Protein AF-0000000085014149 (afdb_homodimer)

Secondary structure (DSSP, 8-state):
--EEEEEE--SSPP--EEEEETTEEEEEEESSHHHHHHHH-TTSEEEEEE-HHHHTSHHHHHHHHH-TTSEEEE-----SHHHHHHHHHHHHHHS-TT-EEEEE-SSS-TTHHHHHHHHHHHHHHHS--EEEEEEEE-GGG--SSTTPPEEEEE-HHHHHHHHHHHHHHHHHHH---HHHHHHH--SSS-HHHHHHHHHHHHHHHHHTT-HHHHHHHHHHHHHHHHHHHTS---GGGHHHHHHHHHHHHHHGGG---SSHHHHHHHHHHHHHHHHHTT-HHHHHHHHHHHHHHHHHHHHHSS----HHHHHHHHHHHHHHHH-GGGS-HHHHHHHHHHHHHHHHHHHHHTTT-STT----HHHHHHHHHHHHTTHHHHHGGGT--GGGSGGGS--/--EEEEEE--SSPP--EEEEETTEEEEEEESSHHHHHHHH-TTSEEEEEE-HHHHTSHHHHHHHHH-TTSEEEE-----SHHHHHHHHHHHHHHS-TT-EEEEE-SSS-TTHHHHHHHHHHHHHHHS--EEEEEEEE-GGG--SSTTPPEEEEE-HHHHHHHHHHHHHHHHHHH---HHHHHHH--SSS-HHHHHHHHHHHHHHHHHTT-HHHHHHHHHHHHHHHHHHHTS---GGGHHHHHHHHHHHHHHGGG---SSHHHHHHHHHHHHHHHHHTT-HHHHHHHHHHHHHHHHHHHHHSS----HHHHHHHHHHHHHHHH-GGGS-HHHHHHHHHHHHHHHHHHHHHTTT-STT----HHHHHHHHHHHHTTHHHHHGGGT--GGGSGGGS--

InterPro domains:
  IPR011742 CRISPR-associated protein, TM1812/MJ1674 [TIGR02221] (68-184)
  IPR013383 CRISPR-associated protein DxTHG, conserved site [TIGR02549] (101-126)
  IPR060114 CRISPR-associated protein MJ1674, second domain [PF27248] (161-242)

Nearest PDB structures (foldseek):
  8jbc-assembly1_B  TM=4.418E-01  e=2.289E-06  Thermus thermophilus HB8
  8xom-assembly1_A  TM=1.125E-01  e=1.930E+00  Homo sapiens
  8jbc-assembly1_B  TM=4.398E-01  e=1.413E-06  Thermus thermophilus HB8
  7jh6-assembly4_D  TM=2.259E-01  e=9.058E+00  synthetic construct

Structure (mmCIF, N/CA/C/O backbone):
data_AF-0000000085014149-model_v1
#
loop_
_entity.id
_entity.type
_entity.pdbx_description
1 polymer 'CRISPR-associated protein, Csx2 family'
#
loop_
_atom_site.group_PDB
_atom_site.id
_atom_site.type_symbol
_atom_site.label_atom_id
_atom_site.label_alt_id
_atom_site.label_comp_id
_atom_site.label_asym_id
_atom_site.label_entity_id
_atom_site.label_seq_id
_atom_site.pdbx_PDB_ins_code
_atom_site.Cartn_x
_atom_site.Cartn_y
_atom_site.Cartn_z
_atom_site.occupancy
_atom_site.B_iso_or_equiv
_atom_site.auth_seq_id
_atom_site.auth_comp_id
_atom_site.auth_asym_id
_atom_site.auth_atom_id
_atom_site.pdbx_PDB_model_num
ATOM 1 N N . MET A 1 1 ? 3.752 -20.047 17.844 1 66.75 1 MET A N 1
ATOM 2 C CA . MET A 1 1 ? 3.123 -19.812 16.547 1 66.75 1 MET A CA 1
ATOM 3 C C . MET A 1 1 ? 3.076 -21.078 15.727 1 66.75 1 MET A C 1
ATOM 5 O O . MET A 1 1 ? 4.02 -21.875 15.734 1 66.75 1 MET A O 1
ATOM 9 N N . ASN A 1 2 ? 1.873 -21.469 15.102 1 89.44 2 ASN A N 1
ATOM 10 C CA . ASN A 1 2 ? 1.636 -22.734 14.398 1 89.44 2 ASN A CA 1
ATOM 11 C C . ASN A 1 2 ? 2.242 -22.719 13 1 89.44 2 ASN A C 1
ATOM 13 O O . ASN A 1 2 ? 2.199 -21.703 12.312 1 89.44 2 ASN A O 1
ATOM 17 N N . THR A 1 3 ? 3.096 -23.734 12.773 1 96.56 3 THR A N 1
ATOM 18 C CA . THR A 1 3 ? 3.65 -23.906 11.438 1 96.56 3 THR A CA 1
ATOM 19 C C . THR A 1 3 ? 2.832 -24.922 10.633 1 96.56 3 THR A C 1
ATOM 21 O O . THR A 1 3 ? 2.521 -26 11.125 1 96.56 3 THR A O 1
ATOM 24 N N . VAL A 1 4 ? 2.459 -24.469 9.453 1 98.06 4 VAL A N 1
ATOM 25 C CA . VAL A 1 4 ? 1.624 -25.297 8.586 1 98.06 4 VAL A CA 1
ATOM 26 C C . VAL A 1 4 ? 2.34 -25.562 7.262 1 98.06 4 VAL A C 1
ATOM 28 O O . VAL A 1 4 ? 2.855 -24.625 6.641 1 98.06 4 VAL A O 1
ATOM 31 N N . ILE A 1 5 ? 2.43 -26.812 6.902 1 98.31 5 ILE A N 1
ATOM 32 C CA . ILE A 1 5 ? 2.809 -27.172 5.539 1 98.31 5 ILE A CA 1
ATOM 33 C C . ILE A 1 5 ? 1.558 -27.297 4.672 1 98.31 5 ILE A C 1
ATOM 35 O O . ILE A 1 5 ? 0.723 -28.172 4.906 1 98.31 5 ILE A O 1
ATOM 39 N N . LEU A 1 6 ? 1.418 -26.406 3.785 1 97.69 6 LEU A N 1
ATOM 40 C CA . LEU A 1 6 ? 0.31 -26.438 2.836 1 97.69 6 LEU A CA 1
ATOM 41 C C . LEU A 1 6 ? 0.755 -27.047 1.51 1 97.69 6 LEU A C 1
ATOM 43 O O . LEU A 1 6 ? 1.559 -26.453 0.789 1 97.69 6 LEU A O 1
ATOM 47 N N . SER A 1 7 ? 0.307 -28.188 1.214 1 97.19 7 SER A N 1
ATOM 48 C CA . SER A 1 7 ? 0.649 -28.938 0.005 1 97.19 7 SER A CA 1
ATOM 49 C C . SER A 1 7 ? -0.603 -29.406 -0.732 1 97.19 7 SER A C 1
ATOM 51 O O . SER A 1 7 ? -1.721 -29.047 -0.345 1 97.19 7 SER A O 1
ATOM 53 N N . ALA A 1 8 ? -0.356 -30.062 -1.886 1 96 8 ALA A N 1
ATOM 54 C CA . ALA A 1 8 ? -1.501 -30.516 -2.672 1 96 8 ALA A CA 1
ATOM 55 C C . ALA A 1 8 ? -1.334 -31.969 -3.098 1 96 8 ALA A C 1
ATOM 57 O O . ALA A 1 8 ? -0.214 -32.5 -3.148 1 96 8 ALA A O 1
ATOM 58 N N . LEU A 1 9 ? -2.473 -32.594 -3.256 1 95.69 9 LEU A N 1
ATOM 59 C CA . LEU A 1 9 ? -2.523 -33.938 -3.795 1 95.69 9 LEU A CA 1
ATOM 60 C C . LEU A 1 9 ? -3.119 -33.938 -5.199 1 95.69 9 LEU A C 1
ATOM 62 O O . LEU A 1 9 ? -4.125 -33.281 -5.453 1 95.69 9 LEU A O 1
ATOM 66 N N . GLY A 1 10 ? -2.457 -34.594 -6.078 1 92.19 10 GLY A N 1
ATOM 67 C CA . GLY A 1 10 ? -2.979 -34.781 -7.426 1 92.19 10 GLY A CA 1
ATOM 68 C C . GLY A 1 10 ? -3.396 -36.188 -7.727 1 92.19 10 GLY A C 1
ATOM 69 O O . GLY A 1 10 ? -3.301 -37.062 -6.863 1 92.19 10 GLY A O 1
ATOM 70 N N . THR A 1 11 ? -3.926 -36.406 -8.914 1 89.5 11 THR A N 1
ATOM 71 C CA . THR A 1 11 ? -4.406 -37.719 -9.297 1 89.5 11 THR A CA 1
ATOM 72 C C . THR A 1 11 ? -3.35 -38.469 -10.109 1 89.5 11 THR A C 1
ATOM 74 O O . THR A 1 11 ? -3.48 -39.656 -10.352 1 89.5 11 THR A O 1
ATOM 77 N N . GLY A 1 12 ? -2.311 -37.812 -10.508 1 86.19 12 GLY A N 1
ATOM 78 C CA . GLY A 1 12 ? -1.274 -38.469 -11.297 1 86.19 12 GLY A CA 1
ATOM 79 C C . GLY A 1 12 ? -0.505 -39.531 -10.523 1 86.19 12 GLY A C 1
ATOM 80 O O . GLY A 1 12 ? -0.566 -39.562 -9.297 1 86.19 12 GLY A O 1
ATOM 81 N N . ALA A 1 13 ? 0.136 -40.375 -11.234 1 88.06 13 ALA A N 1
ATOM 82 C CA . ALA A 1 13 ? 0.958 -41.375 -10.594 1 88.06 13 ALA A CA 1
ATOM 83 C C . ALA A 1 13 ? 2.25 -40.781 -10.047 1 88.06 13 ALA A C 1
ATOM 85 O O . ALA A 1 13 ? 3.035 -40.188 -10.797 1 88.06 13 ALA A O 1
ATOM 86 N N . TYR A 1 14 ? 2.396 -41 -8.75 1 91.19 14 TYR A N 1
ATOM 87 C CA . TYR A 1 14 ? 3.598 -40.469 -8.117 1 91.19 14 TYR A CA 1
ATOM 88 C C . TYR A 1 14 ? 4.754 -41.438 -8.211 1 91.19 14 TYR A C 1
ATOM 90 O O . TYR A 1 14 ? 4.551 -42.656 -8.094 1 91.19 14 TYR A O 1
ATOM 98 N N . ARG A 1 15 ? 5.844 -40.938 -8.547 1 89.25 15 ARG A N 1
ATOM 99 C CA . ARG A 1 15 ? 7.07 -41.719 -8.562 1 89.25 15 ARG A CA 1
ATOM 100 C C . ARG A 1 15 ? 8 -41.312 -7.426 1 89.25 15 ARG A C 1
ATOM 102 O O . ARG A 1 15 ? 8.094 -40.125 -7.082 1 89.25 15 ARG A O 1
ATOM 109 N N . GLU A 1 16 ? 8.648 -42.312 -6.957 1 92.38 16 GLU A N 1
ATOM 110 C CA . GLU A 1 16 ? 9.609 -42.031 -5.895 1 92.38 16 GLU A CA 1
ATOM 111 C C . GLU A 1 16 ? 10.797 -41.25 -6.434 1 92.38 16 GLU A C 1
ATOM 113 O O . GLU A 1 16 ? 11.266 -41.5 -7.543 1 92.38 16 GLU A O 1
ATOM 118 N N . ALA A 1 17 ? 11.18 -40.312 -5.668 1 93.94 17 ALA A N 1
ATOM 119 C CA . ALA A 1 17 ? 12.344 -39.5 -5.984 1 93.94 17 ALA A CA 1
ATOM 120 C C . ALA A 1 17 ? 13.164 -39.188 -4.73 1 93.94 17 ALA A C 1
ATOM 122 O O . ALA A 1 17 ? 12.656 -39.312 -3.609 1 93.94 17 ALA A O 1
ATOM 123 N N . ARG A 1 18 ? 14.477 -38.938 -4.922 1 95.38 18 ARG A N 1
ATOM 124 C CA . ARG A 1 18 ? 15.383 -38.594 -3.838 1 95.38 18 ARG A CA 1
ATOM 125 C C . ARG A 1 18 ? 15.578 -37.062 -3.768 1 95.38 18 ARG A C 1
ATOM 127 O O . ARG A 1 18 ? 16.297 -36.5 -4.594 1 95.38 18 ARG A O 1
ATOM 134 N N . TYR A 1 19 ? 14.945 -36.531 -2.725 1 94.19 19 TYR A N 1
ATOM 135 C CA . TYR A 1 19 ? 14.945 -35.094 -2.623 1 94.19 19 TYR A CA 1
ATOM 136 C C . TYR A 1 19 ? 16.062 -34.594 -1.706 1 94.19 19 TYR A C 1
ATOM 138 O O . TYR A 1 19 ? 16.281 -35.188 -0.641 1 94.19 19 TYR A O 1
ATOM 146 N N . GLN A 1 20 ? 16.719 -33.594 -2.148 1 88.44 20 GLN A N 1
ATOM 147 C CA . GLN A 1 20 ? 17.688 -32.875 -1.325 1 88.44 20 GLN A CA 1
ATOM 148 C C . GLN A 1 20 ? 17.531 -31.375 -1.443 1 88.44 20 GLN A C 1
ATOM 150 O O . GLN A 1 20 ? 17.297 -30.859 -2.535 1 88.44 20 GLN A O 1
ATOM 155 N N . SER A 1 21 ? 17.453 -30.75 -0.356 1 84.5 21 SER A N 1
ATOM 156 C CA . SER A 1 21 ? 17.344 -29.297 -0.332 1 84.5 21 SER A CA 1
ATOM 157 C C . SER A 1 21 ? 18.656 -28.656 0.113 1 84.5 21 SER A C 1
ATOM 159 O O . SER A 1 21 ? 19.453 -29.281 0.806 1 84.5 21 SER A O 1
ATOM 161 N N . GLU A 1 22 ? 18.875 -27.422 -0.355 1 80.44 22 GLU A N 1
ATOM 162 C CA . GLU A 1 22 ? 20.062 -26.672 0.046 1 80.44 22 GLU A CA 1
ATOM 163 C C . GLU A 1 22 ? 20.062 -26.422 1.55 1 80.44 22 GLU A C 1
ATOM 165 O O . GLU A 1 22 ? 21.125 -26.266 2.154 1 80.44 22 GLU A O 1
ATOM 170 N N . HIS A 1 23 ? 18.891 -26.469 2.15 1 82.44 23 HIS A N 1
ATOM 171 C CA . HIS A 1 23 ? 18.781 -26.094 3.555 1 82.44 23 HIS A CA 1
ATOM 172 C C . HIS A 1 23 ? 18.766 -27.312 4.457 1 82.44 23 HIS A C 1
ATOM 174 O O . HIS A 1 23 ? 18.859 -27.188 5.68 1 82.44 23 HIS A O 1
ATOM 180 N N . HIS A 1 24 ? 18.609 -28.422 3.762 1 84.75 24 HIS A N 1
ATOM 181 C CA . HIS A 1 24 ? 18.516 -29.656 4.539 1 84.75 24 HIS A CA 1
ATOM 182 C C . HIS A 1 24 ? 19.438 -30.734 3.982 1 84.75 24 HIS A C 1
ATOM 184 O O . HIS A 1 24 ? 19.312 -31.125 2.826 1 84.75 24 HIS A O 1
ATOM 190 N N . SER A 1 25 ? 20.312 -31.25 4.781 1 84 25 SER A N 1
ATOM 191 C CA . SER A 1 25 ? 21.344 -32.188 4.355 1 84 25 SER A CA 1
ATOM 192 C C . SER A 1 25 ? 20.766 -33.594 4.195 1 84 25 SER A C 1
ATOM 194 O O . SER A 1 25 ? 21.281 -34.406 3.432 1 84 25 SER A O 1
ATOM 196 N N . ASP A 1 26 ? 19.734 -33.875 4.836 1 90.38 26 ASP A N 1
ATOM 197 C CA . ASP A 1 26 ? 19.156 -35.219 4.793 1 90.38 26 ASP A CA 1
ATOM 198 C C . ASP A 1 26 ? 18.453 -35.469 3.457 1 90.38 26 ASP A C 1
ATOM 200 O O . ASP A 1 26 ? 17.578 -34.688 3.055 1 90.38 26 ASP A O 1
ATOM 204 N N . ILE A 1 27 ? 18.859 -36.5 2.85 1 94.12 27 ILE A N 1
ATOM 205 C CA . ILE A 1 27 ? 18.203 -36.906 1.615 1 94.12 27 ILE A CA 1
ATOM 206 C C . ILE A 1 27 ? 16.984 -37.781 1.944 1 94.12 27 ILE A C 1
ATOM 208 O O . ILE A 1 27 ? 17.078 -38.719 2.713 1 94.12 27 ILE A O 1
ATOM 212 N N . ILE A 1 28 ? 15.859 -37.438 1.416 1 95.19 28 ILE A N 1
ATOM 213 C CA . ILE A 1 28 ? 14.625 -38.156 1.697 1 95.19 28 ILE A CA 1
ATOM 214 C C . ILE A 1 28 ? 14.078 -38.75 0.408 1 95.19 28 ILE A C 1
ATOM 216 O O . ILE A 1 28 ? 13.977 -38.094 -0.613 1 95.19 28 ILE A O 1
ATOM 220 N N . THR A 1 29 ? 13.805 -40.031 0.442 1 95.62 29 THR A N 1
ATOM 221 C CA . THR A 1 29 ? 13.211 -40.719 -0.688 1 95.62 29 THR A CA 1
ATOM 222 C C . THR A 1 29 ? 11.703 -40.906 -0.485 1 95.62 29 THR A C 1
ATOM 224 O O . THR A 1 29 ? 11.273 -41.5 0.497 1 95.62 29 THR A O 1
ATOM 227 N N . THR A 1 30 ? 10.93 -40.344 -1.369 1 95.62 30 THR A N 1
ATOM 228 C CA . THR A 1 30 ? 9.484 -40.406 -1.25 1 95.62 30 THR A CA 1
ATOM 229 C C . THR A 1 30 ? 8.812 -40.062 -2.572 1 95.62 30 THR A C 1
ATOM 231 O O . THR A 1 30 ? 9.43 -39.469 -3.447 1 95.62 30 THR A O 1
ATOM 234 N N . GLY A 1 31 ? 7.578 -40.5 -2.746 1 94.56 31 GLY A N 1
ATOM 235 C CA . GLY A 1 31 ? 6.777 -40.094 -3.898 1 94.56 31 GLY A CA 1
ATOM 236 C C . GLY A 1 31 ? 5.902 -38.906 -3.639 1 94.56 31 GLY A C 1
ATOM 237 O O . GLY A 1 31 ? 5.344 -38.312 -4.57 1 94.56 31 GLY A O 1
ATOM 238 N N . LEU A 1 32 ? 5.781 -38.562 -2.443 1 96.19 32 LEU A N 1
ATOM 239 C CA . LEU A 1 32 ? 4.988 -37.406 -2.021 1 96.19 32 LEU A CA 1
ATOM 240 C C . LEU A 1 32 ? 5.863 -36.375 -1.314 1 96.19 32 LEU A C 1
ATOM 242 O O . LEU A 1 32 ? 6.227 -36.562 -0.151 1 96.19 32 LEU A O 1
ATOM 246 N N . PHE A 1 33 ? 6.113 -35.281 -1.936 1 96.62 33 PHE A N 1
ATOM 247 C CA . PHE A 1 33 ? 7.102 -34.312 -1.471 1 96.62 33 PHE A CA 1
ATOM 248 C C . PHE A 1 33 ? 6.727 -33.781 -0.094 1 96.62 33 PHE A C 1
ATOM 250 O O . PHE A 1 33 ? 7.605 -33.438 0.705 1 96.62 33 PHE A O 1
ATOM 257 N N . ALA A 1 34 ? 5.434 -33.75 0.263 1 97.38 34 ALA A N 1
ATOM 258 C CA . ALA A 1 34 ? 4.984 -33.281 1.578 1 97.38 34 ALA A CA 1
ATOM 259 C C . ALA A 1 34 ? 5.621 -34.125 2.688 1 97.38 34 ALA A C 1
ATOM 261 O O . ALA A 1 34 ? 5.859 -33.625 3.789 1 97.38 34 ALA A O 1
ATOM 262 N N . VAL A 1 35 ? 5.898 -35.344 2.375 1 97.25 35 VAL A N 1
ATOM 263 C CA . VAL A 1 35 ? 6.535 -36.25 3.346 1 97.25 35 VAL A CA 1
ATOM 264 C C . VAL A 1 35 ? 7.961 -35.781 3.623 1 97.25 35 VAL A C 1
ATOM 266 O O . VAL A 1 35 ? 8.391 -35.719 4.777 1 97.25 35 VAL A O 1
ATOM 269 N N . ALA A 1 36 ? 8.688 -35.438 2.553 1 96.75 36 ALA A N 1
ATOM 270 C CA . ALA A 1 36 ? 10.047 -34.938 2.717 1 96.75 36 ALA A CA 1
ATOM 271 C C . ALA A 1 36 ? 10.039 -33.656 3.559 1 96.75 36 ALA A C 1
ATOM 273 O O . ALA A 1 36 ? 10.852 -33.5 4.477 1 96.75 36 ALA A O 1
ATOM 274 N N . LEU A 1 37 ? 9.094 -32.781 3.293 1 97.25 37 LEU A N 1
ATOM 275 C CA . LEU A 1 37 ? 9 -31.516 4.027 1 97.25 37 LEU A CA 1
ATOM 276 C C . LEU A 1 37 ? 8.703 -31.766 5.504 1 97.25 37 LEU A C 1
ATOM 278 O O . LEU A 1 37 ? 9.297 -31.141 6.379 1 97.25 37 LEU A O 1
ATOM 282 N N . HIS A 1 38 ? 7.785 -32.656 5.727 1 97.19 38 HIS A N 1
ATOM 283 C CA . HIS A 1 38 ? 7.418 -32.969 7.105 1 97.19 38 HIS A CA 1
ATOM 284 C C . HIS A 1 38 ? 8.602 -33.562 7.875 1 97.19 38 HIS A C 1
ATOM 286 O O . HIS A 1 38 ? 8.727 -33.344 9.086 1 97.19 38 HIS A O 1
ATOM 292 N N . ARG A 1 39 ? 9.461 -34.281 7.223 1 95.81 39 ARG A N 1
ATOM 293 C CA . ARG A 1 39 ? 10.664 -34.781 7.855 1 95.81 39 ARG A CA 1
ATOM 294 C C . ARG A 1 39 ? 11.641 -33.656 8.172 1 95.81 39 ARG A C 1
ATOM 296 O O . ARG A 1 39 ? 12.305 -33.688 9.211 1 95.81 39 ARG A O 1
ATOM 303 N N . TRP A 1 40 ? 11.742 -32.75 7.281 1 95.5 40 TRP A N 1
ATOM 304 C CA . TRP A 1 40 ? 12.625 -31.594 7.48 1 95.5 40 TRP A CA 1
ATOM 305 C C . TRP A 1 40 ? 12.047 -30.641 8.508 1 95.5 40 TRP A C 1
ATOM 307 O O . TRP A 1 40 ? 12.797 -29.938 9.195 1 95.5 40 TRP A O 1
ATOM 317 N N . TYR A 1 41 ? 10.695 -30.547 8.609 1 95.62 41 TYR A N 1
ATOM 318 C CA . TYR A 1 41 ? 9.977 -29.703 9.562 1 95.62 41 TYR A CA 1
ATOM 319 C C . TYR A 1 41 ? 8.984 -30.531 10.375 1 95.62 41 TYR A C 1
ATOM 321 O O . TYR A 1 41 ? 7.773 -30.359 10.242 1 95.62 41 TYR A O 1
ATOM 329 N N . PRO A 1 42 ? 9.461 -31.25 11.32 1 94.69 42 PRO A N 1
ATOM 330 C CA . PRO A 1 42 ? 8.625 -32.219 12.031 1 94.69 42 PRO A CA 1
ATOM 331 C C . PRO A 1 42 ? 7.57 -31.547 12.906 1 94.69 42 PRO A C 1
ATOM 333 O O . PRO A 1 42 ? 6.551 -32.156 13.227 1 94.69 42 PRO A O 1
ATOM 336 N N . GLN A 1 43 ? 7.75 -30.328 13.305 1 95 43 GLN A N 1
ATOM 337 C CA . GLN A 1 43 ? 6.816 -29.641 14.18 1 95 43 GLN A CA 1
ATOM 338 C C . GLN A 1 43 ? 5.633 -29.078 13.398 1 95 43 GLN A C 1
ATOM 340 O O . GLN A 1 43 ? 4.629 -28.672 13.984 1 95 43 GLN A O 1
ATOM 345 N N . ALA A 1 44 ? 5.73 -29.094 12.094 1 96.94 44 ALA A N 1
ATOM 346 C CA . ALA A 1 44 ? 4.707 -28.469 11.266 1 96.94 44 ALA A CA 1
ATOM 347 C C . ALA A 1 44 ? 3.514 -29.391 11.062 1 96.94 44 ALA A C 1
ATOM 349 O O . ALA A 1 44 ? 3.682 -30.609 10.906 1 96.94 44 ALA A O 1
ATOM 350 N N . GLU A 1 45 ? 2.338 -28.828 11.094 1 97.62 45 GLU A N 1
ATOM 351 C CA . GLU A 1 45 ? 1.135 -29.547 10.68 1 97.62 45 GLU A CA 1
ATOM 352 C C . GLU A 1 45 ? 1.016 -29.594 9.156 1 97.62 45 GLU A C 1
ATOM 354 O O . GLU A 1 45 ? 1.248 -28.578 8.477 1 97.62 45 GLU A O 1
ATOM 359 N N . VAL A 1 46 ? 0.659 -30.781 8.641 1 98.19 46 VAL A N 1
ATOM 360 C CA . VAL A 1 46 ? 0.563 -30.922 7.195 1 98.19 46 VAL A CA 1
ATOM 361 C C . VAL A 1 46 ? -0.902 -30.891 6.766 1 98.19 46 VAL A C 1
ATOM 363 O O . VAL A 1 46 ? -1.723 -31.656 7.273 1 98.19 46 VAL A O 1
ATOM 366 N N . LYS A 1 47 ? -1.199 -29.984 5.898 1 98.19 47 LYS A N 1
ATOM 367 C CA . LYS A 1 47 ? -2.518 -29.875 5.281 1 98.19 47 LYS A CA 1
ATOM 368 C C . LYS A 1 47 ? -2.436 -30.094 3.773 1 98.19 47 LYS A C 1
ATOM 370 O O . LYS A 1 47 ? -1.716 -29.375 3.074 1 98.19 47 LYS A O 1
ATOM 375 N N . LEU A 1 48 ? -3.188 -31.047 3.273 1 98 48 LEU A N 1
ATOM 376 C CA . LEU A 1 48 ? -3.145 -31.438 1.864 1 98 48 LEU A CA 1
ATOM 377 C C . LEU A 1 48 ? -4.398 -30.969 1.137 1 98 48 LEU A C 1
ATOM 379 O O . LEU A 1 48 ? -5.5 -31.453 1.406 1 98 48 LEU A O 1
ATOM 383 N N . LEU A 1 49 ? -4.242 -30.016 0.271 1 97.12 49 LEU A N 1
ATOM 384 C CA . LEU A 1 49 ? -5.332 -29.641 -0.623 1 97.12 49 LEU A CA 1
ATOM 385 C C . LEU A 1 49 ? -5.633 -30.75 -1.611 1 97.12 49 LEU A C 1
ATOM 387 O O . LEU A 1 49 ? -4.785 -31.109 -2.436 1 97.12 49 LEU A O 1
ATOM 391 N N . ALA A 1 50 ? -6.824 -31.266 -1.528 1 96.88 50 ALA A N 1
ATOM 392 C CA . ALA A 1 50 ? -7.129 -32.406 -2.365 1 96.88 50 ALA A CA 1
ATOM 393 C C . ALA A 1 50 ? -8.586 -32.406 -2.814 1 96.88 50 ALA A C 1
ATOM 395 O O . ALA A 1 50 ? -9.492 -32.125 -2.012 1 96.88 50 ALA A O 1
ATOM 396 N N . THR A 1 51 ? -8.742 -32.562 -4.121 1 94.56 51 THR A N 1
ATOM 397 C CA . THR A 1 51 ? -10.086 -32.781 -4.617 1 94.56 51 THR A CA 1
ATOM 398 C C . THR A 1 51 ? -10.594 -34.156 -4.184 1 94.56 51 THR A C 1
ATOM 400 O O . THR A 1 51 ? -9.82 -34.969 -3.664 1 94.56 51 THR A O 1
ATOM 403 N N . ASP A 1 52 ? -11.891 -34.406 -4.449 1 95.25 52 ASP A N 1
ATOM 404 C CA . ASP A 1 52 ? -12.43 -35.719 -4.148 1 95.25 52 ASP A CA 1
ATOM 405 C C . ASP A 1 52 ? -11.75 -36.812 -4.984 1 95.25 52 ASP A C 1
ATOM 407 O O . ASP A 1 52 ? -11.391 -37.875 -4.465 1 95.25 52 ASP A O 1
ATOM 411 N N . ALA A 1 53 ? -11.5 -36.5 -6.184 1 92.25 53 ALA A N 1
ATOM 412 C CA . ALA A 1 53 ? -10.859 -37.438 -7.086 1 92.25 53 ALA A CA 1
ATOM 413 C C . ALA A 1 53 ? -9.445 -37.781 -6.609 1 92.25 53 ALA A C 1
ATOM 415 O O . ALA A 1 53 ? -9.047 -38.938 -6.609 1 92.25 53 ALA A O 1
ATOM 416 N N . ALA A 1 54 ? -8.711 -36.844 -6.199 1 94.44 54 ALA A N 1
ATOM 417 C CA . ALA A 1 54 ? -7.344 -37.031 -5.719 1 94.44 54 ALA A CA 1
ATOM 418 C C . ALA A 1 54 ? -7.34 -37.812 -4.41 1 94.44 54 ALA A C 1
ATOM 420 O O . ALA A 1 54 ? -6.523 -38.719 -4.223 1 94.44 54 ALA A O 1
ATOM 421 N N . TRP A 1 55 ? -8.242 -37.5 -3.549 1 96.38 55 TRP A N 1
ATOM 422 C CA . TRP A 1 55 ? -8.297 -38.125 -2.234 1 96.38 55 TRP A CA 1
ATOM 423 C C . TRP A 1 55 ? -8.727 -39.594 -2.352 1 96.38 55 TRP A C 1
ATOM 425 O O . TRP A 1 55 ? -8.312 -40.438 -1.553 1 96.38 55 TRP A O 1
ATOM 435 N N . ASP A 1 56 ? -9.492 -39.875 -3.355 1 96.06 56 ASP A N 1
ATOM 436 C CA . ASP A 1 56 ? -9.992 -41.25 -3.549 1 96.06 56 ASP A CA 1
ATOM 437 C C . ASP A 1 56 ? -9.07 -42.031 -4.469 1 96.06 56 ASP A C 1
ATOM 439 O O . ASP A 1 56 ? -9.344 -43.219 -4.773 1 96.06 56 ASP A O 1
ATOM 443 N N . SER A 1 57 ? -8.031 -41.469 -4.867 1 95.12 57 SER A N 1
ATOM 444 C CA . SER A 1 57 ? -7.07 -42.125 -5.75 1 95.12 57 SER A CA 1
ATOM 445 C C . SER A 1 57 ? -6.047 -42.938 -4.953 1 95.12 57 SER A C 1
ATOM 447 O O . SER A 1 57 ? -6.137 -43.031 -3.729 1 95.12 57 SER A O 1
ATOM 449 N N . ALA A 1 58 ? -5.059 -43.531 -5.695 1 95.5 58 ALA A N 1
ATOM 450 C CA . ALA A 1 58 ? -3.971 -44.281 -5.074 1 95.5 58 ALA A CA 1
ATOM 451 C C . ALA A 1 58 ? -3.137 -43.406 -4.16 1 95.5 58 ALA A C 1
ATOM 453 O O . ALA A 1 58 ? -2.656 -43.844 -3.115 1 95.5 58 ALA A O 1
ATOM 454 N N . ASN A 1 59 ? -3.02 -42.188 -4.543 1 95.94 59 ASN A N 1
ATOM 455 C CA . ASN A 1 59 ? -2.262 -41.219 -3.727 1 95.94 59 ASN A CA 1
ATOM 456 C C . ASN A 1 59 ? -2.943 -40.969 -2.387 1 95.94 59 ASN A C 1
ATOM 458 O O . ASN A 1 59 ? -2.281 -40.938 -1.348 1 95.94 59 ASN A O 1
ATOM 462 N N . GLY A 1 60 ? -4.262 -40.781 -2.443 1 96.38 60 GLY A N 1
ATOM 463 C CA . GLY A 1 60 ? -5.016 -40.625 -1.209 1 96.38 60 GLY A CA 1
ATOM 464 C C . GLY A 1 60 ? -4.938 -41.812 -0.295 1 96.38 60 GLY A C 1
ATOM 465 O O . GLY A 1 60 ? -4.785 -41.688 0.92 1 96.38 60 GLY A O 1
ATOM 466 N N . ASP A 1 61 ? -4.98 -42.969 -0.879 1 97 61 ASP A N 1
ATOM 467 C CA . ASP A 1 61 ? -4.875 -44.188 -0.11 1 97 61 ASP A CA 1
ATOM 468 C C . ASP A 1 61 ? -3.52 -44.281 0.588 1 97 61 ASP A C 1
ATOM 470 O O . ASP A 1 61 ? -3.439 -44.719 1.746 1 97 61 ASP A O 1
ATOM 474 N N . TYR A 1 62 ? -2.586 -43.969 -0.188 1 96.56 62 TYR A N 1
ATOM 475 C CA . TYR A 1 62 ? -1.243 -43.969 0.385 1 96.56 62 TYR A CA 1
ATOM 476 C C . TYR A 1 62 ? -1.174 -43.062 1.612 1 96.56 62 TYR A C 1
ATOM 478 O O . TYR A 1 62 ? -0.625 -43.469 2.646 1 96.56 62 TYR A O 1
ATOM 486 N N . VAL A 1 63 ? -1.71 -41.906 1.558 1 97.5 63 VAL A N 1
ATOM 487 C CA . VAL A 1 63 ? -1.672 -40.938 2.654 1 97.5 63 VAL A CA 1
ATOM 488 C C . VAL A 1 63 ? -2.434 -41.5 3.855 1 97.5 63 VAL A C 1
ATOM 490 O O . VAL A 1 63 ? -1.929 -41.469 4.98 1 97.5 63 VAL A O 1
ATOM 493 N N . LYS A 1 64 ? -3.625 -41.969 3.602 1 97.31 64 LYS A N 1
ATOM 494 C CA . LYS A 1 64 ? -4.461 -42.5 4.672 1 97.31 64 LYS A CA 1
ATOM 495 C C . LYS A 1 64 ? -3.744 -43.625 5.418 1 97.31 64 LYS A C 1
ATOM 497 O O . LYS A 1 64 ? -3.85 -43.719 6.645 1 97.31 64 LYS A O 1
ATOM 502 N N . LYS A 1 65 ? -3.014 -44.344 4.734 1 97.31 65 LYS A N 1
ATOM 503 C CA . LYS A 1 65 ? -2.371 -45.531 5.301 1 97.31 65 LYS A CA 1
ATOM 504 C C . LYS A 1 65 ? -1.071 -45.188 6.008 1 97.31 65 LYS A C 1
ATOM 506 O O . LYS A 1 65 ? -0.783 -45.688 7.09 1 97.31 65 LYS A O 1
ATOM 511 N N . HIS A 1 66 ? -0.294 -44.344 5.469 1 96.5 66 HIS A N 1
ATOM 512 C CA . HIS A 1 66 ? 1.077 -44.156 5.934 1 96.5 66 HIS A CA 1
ATOM 513 C C . HIS A 1 66 ? 1.237 -42.844 6.691 1 96.5 66 HIS A C 1
ATOM 515 O O . HIS A 1 66 ? 2.191 -42.688 7.457 1 96.5 66 HIS A O 1
ATOM 521 N N . HIS A 1 67 ? 0.336 -41.875 6.438 1 97.12 67 HIS A N 1
ATOM 522 C CA . HIS A 1 67 ? 0.42 -40.562 7.074 1 97.12 67 HIS A CA 1
ATOM 523 C C . HIS A 1 67 ? -0.954 -40.094 7.531 1 97.12 67 HIS A C 1
ATOM 525 O O . HIS A 1 67 ? -1.403 -39.031 7.129 1 97.12 67 HIS A O 1
ATOM 531 N N . PRO A 1 68 ? -1.541 -40.812 8.438 1 95.69 68 PRO A N 1
ATOM 532 C CA . PRO A 1 68 ? -2.889 -40.469 8.898 1 95.69 68 PRO A CA 1
ATOM 533 C C . PRO A 1 68 ? -2.936 -39.125 9.625 1 95.69 68 PRO A C 1
ATOM 535 O O . PRO A 1 68 ? -4.016 -38.562 9.82 1 95.69 68 PRO A O 1
ATOM 538 N N . ASP A 1 69 ? -1.8 -38.594 10.008 1 96.12 69 ASP A N 1
ATOM 539 C CA . ASP A 1 69 ? -1.729 -37.344 10.719 1 96.12 69 ASP A CA 1
ATOM 540 C C . ASP A 1 69 ? -1.848 -36.156 9.75 1 96.12 69 ASP A C 1
ATOM 542 O O . ASP A 1 69 ? -2.062 -35.031 10.172 1 96.12 69 ASP A O 1
ATOM 546 N N . PHE A 1 70 ? -1.722 -36.438 8.422 1 97.62 70 PHE A N 1
ATOM 547 C CA . PHE A 1 70 ? -1.905 -35.375 7.445 1 97.62 70 PHE A CA 1
ATOM 548 C C . PHE A 1 70 ? -3.383 -35.031 7.281 1 97.62 70 PHE A C 1
ATOM 550 O O . PHE A 1 70 ? -4.219 -35.938 7.152 1 97.62 70 PHE A O 1
ATOM 557 N N . GLU A 1 71 ? -3.689 -33.781 7.316 1 97.56 71 GLU A N 1
ATOM 558 C CA . GLU A 1 71 ? -5.082 -33.344 7.246 1 97.56 71 GLU A CA 1
ATOM 559 C C . GLU A 1 71 ? -5.492 -33.031 5.809 1 97.56 71 GLU A C 1
ATOM 561 O O . GLU A 1 71 ? -4.777 -32.344 5.086 1 97.56 71 GLU A O 1
ATOM 566 N N . ARG A 1 72 ? -6.586 -33.562 5.414 1 97.88 72 ARG A N 1
ATOM 567 C CA . ARG A 1 72 ? -7.141 -33.219 4.105 1 97.88 72 ARG A CA 1
ATOM 568 C C . ARG A 1 72 ? -7.887 -31.891 4.164 1 97.88 72 ARG A C 1
ATOM 570 O O . ARG A 1 72 ? -8.711 -31.672 5.055 1 97.88 72 ARG A O 1
ATOM 577 N N . VAL A 1 73 ? -7.629 -31.016 3.27 1 97.5 73 VAL A N 1
ATOM 578 C CA . VAL A 1 73 ? -8.445 -29.844 2.979 1 97.5 73 VAL A CA 1
ATOM 579 C C . VAL A 1 73 ? -9.148 -30.016 1.639 1 97.5 73 VAL A C 1
ATOM 581 O O . VAL A 1 73 ? -8.523 -29.953 0.581 1 97.5 73 VAL A O 1
ATOM 584 N N . ARG A 1 74 ? -10.438 -30.203 1.668 1 97.25 74 ARG A N 1
ATOM 585 C CA . ARG A 1 74 ? -11.188 -30.469 0.449 1 97.25 74 ARG A CA 1
ATOM 586 C C . ARG A 1 74 ? -11.258 -29.234 -0.444 1 97.25 74 ARG A C 1
ATOM 588 O O . ARG A 1 74 ? -11.633 -28.156 0.013 1 97.25 74 ARG A O 1
ATOM 595 N N . ILE A 1 75 ? -10.883 -29.391 -1.66 1 95.12 75 ILE A N 1
ATOM 596 C CA . ILE A 1 75 ? -10.953 -28.297 -2.633 1 95.12 75 ILE A CA 1
ATOM 597 C C . ILE A 1 75 ? -11.703 -28.781 -3.879 1 95.12 75 ILE A C 1
ATOM 599 O O . ILE A 1 75 ? -11.805 -29.969 -4.129 1 95.12 75 ILE A O 1
ATOM 603 N N . PRO A 1 76 ? -12.25 -27.812 -4.621 1 92.81 76 PRO A N 1
ATOM 604 C CA . PRO A 1 76 ? -12.922 -28.188 -5.863 1 92.81 76 PRO A CA 1
ATOM 605 C C . PRO A 1 76 ? -11.945 -28.484 -6.996 1 92.81 76 PRO A C 1
ATOM 607 O O . PRO A 1 76 ? -10.734 -28.359 -6.82 1 92.81 76 PRO A O 1
ATOM 610 N N . GLU A 1 77 ? -12.43 -28.859 -8.133 1 87.94 77 GLU A N 1
ATOM 611 C CA . GLU A 1 77 ? -11.602 -29.25 -9.266 1 87.94 77 GLU A CA 1
ATOM 612 C C . GLU A 1 77 ? -11.016 -28.047 -9.984 1 87.94 77 GLU A C 1
ATOM 614 O O . GLU A 1 77 ? -9.992 -28.141 -10.664 1 87.94 77 GLU A O 1
ATOM 619 N N . GLY A 1 78 ? -11.633 -26.859 -9.742 1 84.38 78 GLY A N 1
ATOM 620 C CA . GLY A 1 78 ? -11.062 -25.641 -10.305 1 84.38 78 GLY A CA 1
ATOM 621 C C . GLY A 1 78 ? -11.414 -25.438 -11.766 1 84.38 78 GLY A C 1
ATOM 622 O O . GLY A 1 78 ? -10.57 -25.016 -12.562 1 84.38 78 GLY A O 1
ATOM 623 N N . ARG A 1 79 ? -12.664 -25.703 -12.156 1 84.06 79 ARG A N 1
ATOM 624 C CA . ARG A 1 79 ? -13.086 -25.625 -13.547 1 84.06 79 ARG A CA 1
ATOM 625 C C . ARG A 1 79 ? -13.688 -24.25 -13.859 1 84.06 79 ARG A C 1
ATOM 627 O O . ARG A 1 79 ? -13.805 -23.875 -15.023 1 84.06 79 ARG A O 1
AT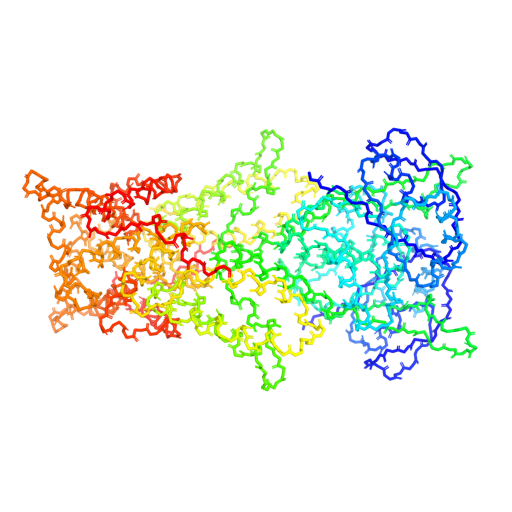OM 634 N N . THR A 1 80 ? -14.07 -23.594 -12.828 1 84.06 80 THR A N 1
ATOM 635 C CA . THR A 1 80 ? -14.758 -22.328 -13.008 1 84.06 80 THR A CA 1
ATOM 636 C C . THR A 1 80 ? -14.195 -21.266 -12.062 1 84.06 80 THR A C 1
ATOM 638 O O . THR A 1 80 ? -13.453 -21.578 -11.141 1 84.06 80 THR A O 1
ATOM 641 N N . GLU A 1 81 ? -14.586 -20.031 -12.375 1 82.69 81 GLU A N 1
ATOM 642 C CA . GLU A 1 81 ? -14.219 -18.953 -11.477 1 82.69 81 GLU A CA 1
ATOM 643 C C . GLU A 1 81 ? -14.766 -19.188 -10.07 1 82.69 81 GLU A C 1
ATOM 645 O O . GLU A 1 81 ? -14.07 -18.953 -9.078 1 82.69 81 GLU A O 1
ATOM 650 N N . ALA A 1 82 ? -16 -19.594 -10 1 84.56 82 ALA A N 1
ATOM 651 C CA . ALA A 1 82 ? -16.641 -19.859 -8.711 1 84.56 82 ALA A CA 1
ATOM 652 C C . ALA A 1 82 ? -15.836 -20.859 -7.898 1 84.56 82 ALA A C 1
ATOM 654 O O . ALA A 1 82 ? -15.648 -20.688 -6.691 1 84.56 82 ALA A O 1
ATOM 655 N N . GLU A 1 83 ? -15.336 -21.844 -8.594 1 88.81 83 GLU A N 1
ATOM 656 C CA . GLU A 1 83 ? -14.539 -22.859 -7.914 1 88.81 83 GLU A CA 1
ATOM 657 C C . GLU A 1 83 ? -13.195 -22.297 -7.461 1 88.81 83 GLU A C 1
ATOM 659 O O . GLU A 1 83 ? -12.641 -22.734 -6.457 1 88.81 83 GLU A O 1
ATOM 664 N N . ALA A 1 84 ? -12.695 -21.359 -8.266 1 86.94 84 ALA A N 1
ATOM 665 C CA . ALA A 1 84 ? -11.453 -20.719 -7.848 1 86.94 84 ALA A CA 1
ATOM 666 C C . ALA A 1 84 ? -11.648 -19.969 -6.531 1 86.94 84 ALA A C 1
ATOM 668 O O . ALA A 1 84 ? -10.797 -20.031 -5.641 1 86.94 84 ALA A O 1
ATOM 669 N N . TRP A 1 85 ? -12.789 -19.344 -6.34 1 85.81 85 TRP A N 1
ATOM 670 C CA . TRP A 1 85 ? -13.094 -18.625 -5.102 1 85.81 85 TRP A CA 1
ATOM 671 C C . TRP A 1 85 ? -13.328 -19.609 -3.957 1 85.81 85 TRP A C 1
ATOM 673 O O . TRP A 1 85 ? -12.984 -19.328 -2.809 1 85.81 85 TRP A O 1
ATOM 683 N N . GLU A 1 86 ? -13.938 -20.688 -4.336 1 89.25 86 GLU A N 1
ATOM 684 C CA . GLU A 1 86 ? -14.109 -21.734 -3.332 1 89.25 86 GLU A CA 1
ATOM 685 C C . GLU A 1 86 ? -12.758 -22.25 -2.834 1 89.25 86 GLU A C 1
ATOM 687 O O . GLU A 1 86 ? -12.602 -22.531 -1.646 1 89.25 86 GLU A O 1
ATOM 692 N N . LEU A 1 87 ? -11.906 -22.438 -3.773 1 90.38 87 LEU A N 1
ATOM 693 C CA . LEU A 1 87 ? -10.555 -22.828 -3.404 1 90.38 87 LEU A CA 1
ATOM 694 C C . LEU A 1 87 ? -9.93 -21.812 -2.455 1 90.38 87 LEU A C 1
ATOM 696 O O . LEU A 1 87 ? -9.32 -22.188 -1.451 1 90.38 87 LEU A O 1
ATOM 700 N N . PHE A 1 88 ? -10.07 -20.531 -2.762 1 89.44 88 PHE A N 1
ATOM 701 C CA . PHE A 1 88 ? -9.586 -19.469 -1.887 1 89.44 88 PHE A CA 1
ATOM 702 C C . PHE A 1 88 ? -10.188 -19.609 -0.492 1 89.44 88 PHE A C 1
ATOM 704 O O . PHE A 1 88 ? -9.469 -19.516 0.508 1 89.44 88 PHE A O 1
ATOM 711 N N . GLY A 1 89 ? -11.469 -19.812 -0.441 1 88.31 89 GLY A N 1
ATOM 712 C CA . GLY A 1 89 ? -12.125 -20.016 0.842 1 88.31 89 GLY A CA 1
ATOM 713 C C . GLY A 1 89 ? -11.562 -21.172 1.631 1 88.31 89 GLY A C 1
ATOM 714 O O . GLY A 1 89 ? -11.312 -21.062 2.834 1 88.31 89 GLY A O 1
ATOM 715 N N . ALA A 1 90 ? -11.352 -22.25 0.973 1 92.31 90 ALA A N 1
ATOM 716 C CA . ALA A 1 90 ? -10.812 -23.453 1.612 1 92.31 90 ALA A CA 1
ATOM 717 C C . ALA A 1 90 ? -9.43 -23.188 2.199 1 92.31 90 ALA A C 1
ATOM 719 O O . ALA A 1 90 ? -9.125 -23.625 3.316 1 92.31 90 ALA A O 1
ATOM 720 N N . MET A 1 91 ? -8.641 -22.531 1.472 1 91.5 91 MET A N 1
ATOM 721 C CA . MET A 1 91 ? -7.297 -22.219 1.938 1 91.5 91 MET A CA 1
ATOM 722 C C . MET A 1 91 ? -7.34 -21.266 3.131 1 91.5 91 MET A C 1
ATOM 724 O O . MET A 1 91 ? -6.578 -21.422 4.086 1 91.5 91 MET A O 1
ATOM 728 N N . THR A 1 92 ? -8.203 -20.266 3.061 1 88.75 92 THR A N 1
ATOM 729 C CA . THR A 1 92 ? -8.359 -19.328 4.156 1 88.75 92 THR A CA 1
ATOM 730 C C . THR A 1 92 ? -8.766 -20.047 5.438 1 88.75 92 THR A C 1
ATOM 732 O O . THR A 1 92 ? -8.273 -19.719 6.52 1 88.75 92 THR A O 1
ATOM 735 N N . ASP A 1 93 ? -9.602 -21.016 5.273 1 89.94 93 ASP A N 1
ATOM 736 C CA . ASP A 1 93 ? -10.078 -21.766 6.434 1 89.94 93 ASP A CA 1
ATOM 737 C C . ASP A 1 93 ? -8.984 -22.672 6.98 1 89.94 93 ASP A C 1
ATOM 739 O O . ASP A 1 93 ? -8.93 -22.938 8.188 1 89.94 93 ASP A O 1
ATOM 743 N N . ALA A 1 94 ? -8.172 -23.078 6.145 1 94.25 94 ALA A N 1
ATOM 744 C CA . ALA A 1 94 ? -7.164 -24.062 6.508 1 94.25 94 ALA A CA 1
ATOM 745 C C . ALA A 1 94 ? -5.98 -23.406 7.207 1 94.25 94 ALA A C 1
ATOM 747 O O . ALA A 1 94 ? -5.238 -24.062 7.941 1 94.25 94 ALA A O 1
ATOM 748 N N . VAL A 1 95 ? -5.738 -22.125 7.043 1 95.19 95 VAL A N 1
ATOM 749 C CA . VAL A 1 95 ? -4.559 -21.438 7.559 1 95.19 95 VAL A CA 1
ATOM 750 C C . VAL A 1 95 ? -4.969 -20.5 8.688 1 95.19 95 VAL A C 1
ATOM 752 O O . VAL A 1 95 ? -5.516 -19.422 8.445 1 95.19 95 VAL A O 1
ATOM 755 N N . PRO A 1 96 ? -4.664 -20.781 9.914 1 93.56 96 PRO A N 1
ATOM 756 C CA . PRO A 1 96 ? -5.023 -19.922 11.047 1 93.56 96 PRO A CA 1
ATOM 757 C C . PRO A 1 96 ? -4.309 -18.562 11.008 1 93.56 96 PRO A C 1
ATOM 759 O O . PRO A 1 96 ? -3.184 -18.469 10.516 1 93.56 96 PRO A O 1
ATOM 762 N N . PRO A 1 97 ? -4.992 -17.547 11.562 1 91.38 97 PRO A N 1
ATOM 763 C CA . PRO A 1 97 ? -4.34 -16.25 11.648 1 91.38 97 PRO A CA 1
ATOM 764 C C . PRO A 1 97 ? -3.012 -16.297 12.398 1 91.38 97 PRO A C 1
ATOM 766 O O . PRO A 1 97 ? -2.883 -17.016 13.383 1 91.38 97 PRO A O 1
ATOM 769 N N . GLY A 1 98 ? -2.041 -15.617 11.898 1 93.88 98 GLY A N 1
ATOM 770 C CA . GLY A 1 98 ? -0.75 -15.492 12.562 1 93.88 98 GLY A CA 1
ATOM 771 C C . GLY A 1 98 ? 0.148 -16.688 12.344 1 93.88 98 GLY A C 1
ATOM 772 O O . GLY A 1 98 ? 1.266 -16.734 12.867 1 93.88 98 GLY A O 1
ATOM 773 N N . SER A 1 99 ? -0.289 -17.656 11.547 1 96.12 99 SER A N 1
ATOM 774 C CA . SER A 1 99 ? 0.5 -18.875 11.352 1 96.12 99 SER A CA 1
ATOM 775 C C . SER A 1 99 ? 1.657 -18.625 10.383 1 96.12 99 SER A C 1
ATOM 777 O O . SER A 1 99 ? 1.686 -17.609 9.688 1 96.12 99 SER A O 1
ATOM 779 N N . ARG A 1 100 ? 2.641 -19.547 10.492 1 97.31 100 ARG A N 1
ATOM 780 C CA . ARG A 1 100 ? 3.74 -19.625 9.539 1 97.31 100 ARG A CA 1
ATOM 781 C C . ARG A 1 100 ? 3.504 -20.734 8.516 1 97.31 100 ARG A C 1
ATOM 783 O O . ARG A 1 100 ? 3.23 -21.875 8.891 1 97.31 100 ARG A O 1
ATOM 790 N N . VAL A 1 101 ? 3.586 -20.391 7.266 1 97.94 101 VAL A N 1
ATOM 791 C CA . VAL A 1 101 ? 3.182 -21.359 6.25 1 97.94 101 VAL A CA 1
ATOM 792 C C . VAL A 1 101 ? 4.383 -21.734 5.387 1 97.94 101 VAL A C 1
ATOM 794 O O . VAL A 1 101 ? 5.109 -20.859 4.906 1 97.94 101 VAL A O 1
ATOM 797 N N . ILE A 1 102 ? 4.652 -23.016 5.258 1 97.69 102 ILE A N 1
ATOM 798 C CA . ILE A 1 102 ? 5.512 -23.594 4.23 1 97.69 102 ILE A CA 1
ATOM 799 C C . ILE A 1 102 ? 4.664 -24.062 3.055 1 97.69 102 ILE A C 1
ATOM 801 O O . ILE A 1 102 ? 3.906 -25.031 3.18 1 97.69 102 ILE A O 1
ATOM 805 N N . PHE A 1 103 ? 4.773 -23.406 1.956 1 97 103 PHE A N 1
ATOM 806 C CA . PHE A 1 103 ? 3.924 -23.672 0.801 1 97 103 PHE A CA 1
ATOM 807 C C . PHE A 1 103 ? 4.633 -24.578 -0.196 1 97 103 PHE A C 1
ATOM 809 O O . PHE A 1 103 ? 5.656 -24.203 -0.768 1 97 103 PHE A O 1
ATOM 816 N N . ASP A 1 104 ? 4.125 -25.734 -0.399 1 97.31 104 ASP A N 1
ATOM 817 C CA . ASP A 1 104 ? 4.621 -26.734 -1.333 1 97.31 104 ASP A CA 1
ATOM 818 C C . ASP A 1 104 ? 3.855 -26.688 -2.652 1 97.31 104 ASP A C 1
ATOM 820 O O . ASP A 1 104 ? 2.672 -27.031 -2.703 1 97.31 104 ASP A O 1
ATOM 824 N N . ILE A 1 105 ? 4.539 -26.391 -3.744 1 94.69 105 ILE A N 1
ATOM 825 C CA . ILE A 1 105 ? 3.836 -26.203 -5.008 1 94.69 105 ILE A CA 1
ATOM 826 C C . ILE A 1 105 ? 4.125 -27.375 -5.945 1 94.69 105 ILE A C 1
ATOM 828 O O . ILE A 1 105 ? 4 -27.234 -7.168 1 94.69 105 ILE A O 1
ATOM 832 N N . THR A 1 106 ? 4.461 -28.484 -5.445 1 94.62 106 THR A N 1
ATOM 833 C CA . THR A 1 106 ? 5.031 -29.609 -6.195 1 94.62 106 THR A CA 1
ATOM 834 C C . THR A 1 106 ? 3.934 -30.375 -6.918 1 94.62 106 THR A C 1
ATOM 836 O O . THR A 1 106 ? 4.082 -30.734 -8.094 1 94.62 106 THR A O 1
ATOM 839 N N . HIS A 1 107 ? 2.875 -30.672 -6.266 1 92.69 107 HIS A N 1
ATOM 840 C CA . HIS A 1 107 ? 1.849 -31.562 -6.812 1 92.69 107 HIS A CA 1
ATOM 841 C C . HIS A 1 107 ? 0.537 -30.812 -7.023 1 92.69 107 HIS A C 1
ATOM 843 O O . HIS A 1 107 ? 0.45 -29.609 -6.758 1 92.69 107 HIS A O 1
ATOM 849 N N . GLY A 1 108 ? -0.427 -31.516 -7.656 1 86.69 108 GLY A N 1
ATOM 850 C CA . GLY A 1 108 ? -1.752 -30.938 -7.855 1 86.69 108 GLY A CA 1
ATOM 851 C C . GLY A 1 108 ? -1.916 -30.266 -9.203 1 86.69 108 GLY A C 1
ATOM 852 O O . GLY A 1 108 ? -1.092 -30.453 -10.102 1 86.69 108 GLY A O 1
ATOM 853 N N . LEU A 1 109 ? -2.988 -29.562 -9.352 1 83.06 109 LEU A N 1
ATOM 854 C CA . LEU A 1 109 ? -3.277 -28.875 -10.602 1 83.06 109 LEU A CA 1
ATOM 855 C C . LEU A 1 109 ? -2.271 -27.766 -10.852 1 83.06 109 LEU A C 1
ATOM 857 O O . LEU A 1 109 ? -1.746 -27.172 -9.906 1 83.06 109 LEU A O 1
ATOM 861 N N . ARG A 1 110 ? -2.119 -27.484 -12.047 1 83.5 110 ARG A N 1
ATOM 862 C CA . ARG A 1 110 ? -1.113 -26.5 -12.453 1 83.5 110 ARG A CA 1
ATOM 863 C C . ARG A 1 110 ? -1.496 -25.109 -12 1 83.5 110 ARG A C 1
ATOM 865 O O . ARG A 1 110 ? -0.632 -24.234 -11.859 1 83.5 110 ARG A O 1
ATOM 872 N N . SER A 1 111 ? -2.725 -24.844 -11.805 1 88 111 SER A N 1
ATOM 873 C CA . SER A 1 111 ? -3.172 -23.516 -11.398 1 88 111 SER A CA 1
ATOM 874 C C . SER A 1 111 ? -2.98 -23.297 -9.906 1 88 111 SER A C 1
ATOM 876 O O . SER A 1 111 ? -3.016 -22.156 -9.43 1 88 111 SER A O 1
ATOM 878 N N . LEU A 1 112 ? -2.689 -24.281 -9.219 1 90.25 112 LEU A N 1
ATOM 879 C CA . LEU A 1 112 ? -2.725 -24.234 -7.762 1 90.25 112 LEU A CA 1
ATOM 880 C C . LEU A 1 112 ? -1.584 -23.375 -7.223 1 90.25 112 LEU A C 1
ATOM 882 O O . LEU A 1 112 ? -1.777 -22.594 -6.289 1 90.25 112 LEU A O 1
ATOM 886 N N . PRO A 1 113 ? -0.377 -23.484 -7.789 1 90.69 113 PRO A N 1
ATOM 887 C CA . PRO A 1 113 ? 0.695 -22.609 -7.289 1 90.69 113 PRO A CA 1
ATOM 888 C C . PRO A 1 113 ? 0.336 -21.125 -7.355 1 90.69 113 PRO A C 1
ATOM 890 O O . PRO A 1 113 ? 0.547 -20.406 -6.387 1 90.69 113 PRO A O 1
ATOM 893 N N . MET A 1 114 ? -0.242 -20.734 -8.406 1 90.56 114 MET A N 1
ATOM 894 C CA . MET A 1 114 ? -0.615 -19.344 -8.57 1 90.56 114 MET A CA 1
ATOM 895 C C . MET A 1 114 ? -1.75 -18.969 -7.621 1 90.56 114 MET A C 1
ATOM 897 O O . MET A 1 114 ? -1.656 -17.969 -6.895 1 90.56 114 MET A O 1
ATOM 901 N N . LEU A 1 115 ? -2.791 -19.812 -7.594 1 90.31 115 LEU A N 1
ATOM 902 C CA . LEU A 1 115 ? -3.961 -19.531 -6.77 1 90.31 115 LEU A CA 1
ATOM 903 C C . LEU A 1 115 ? -3.604 -19.562 -5.289 1 90.31 115 LEU A C 1
ATOM 905 O O . LEU A 1 115 ? -4.039 -18.703 -4.52 1 90.31 115 LEU A O 1
ATOM 909 N N . GLY A 1 116 ? -2.871 -20.594 -4.977 1 91.25 116 GLY A N 1
ATOM 910 C CA . GLY A 1 116 ? -2.438 -20.719 -3.592 1 91.25 116 GLY A CA 1
ATOM 911 C C . GLY A 1 116 ? -1.595 -19.547 -3.133 1 91.25 116 GLY A C 1
ATOM 912 O O . GLY A 1 116 ? -1.78 -19.031 -2.025 1 91.25 116 GLY A O 1
ATOM 913 N N . PHE A 1 117 ? -0.75 -19.141 -3.992 1 91.06 117 PHE A N 1
ATOM 914 C CA . PHE A 1 117 ? 0.109 -18.016 -3.637 1 91.06 117 PHE A CA 1
ATOM 915 C C . PHE A 1 117 ? -0.704 -16.734 -3.496 1 91.06 117 PHE A C 1
ATOM 917 O O . PHE A 1 117 ? -0.452 -15.922 -2.596 1 91.06 117 PHE A O 1
ATOM 924 N N . LEU A 1 118 ? -1.604 -16.5 -4.402 1 91.31 118 LEU A N 1
ATOM 925 C CA . LEU A 1 118 ? -2.488 -15.344 -4.312 1 91.31 118 LEU A CA 1
ATOM 926 C C . LEU A 1 118 ? -3.248 -15.344 -2.99 1 91.31 118 LEU A C 1
ATOM 928 O O . LEU A 1 118 ? -3.34 -14.312 -2.324 1 91.31 118 LEU A O 1
ATOM 932 N N . ALA A 1 119 ? -3.717 -16.453 -2.617 1 91.69 119 ALA A N 1
ATOM 933 C CA . ALA A 1 119 ? -4.438 -16.578 -1.354 1 91.69 119 ALA A CA 1
ATOM 934 C C . ALA A 1 119 ? -3.527 -16.266 -0.17 1 91.69 119 ALA A C 1
ATOM 936 O O . ALA A 1 119 ? -3.902 -15.5 0.72 1 91.69 119 ALA A O 1
ATOM 937 N N . LEU A 1 120 ? -2.354 -16.797 -0.224 1 93 120 LEU A N 1
ATOM 938 C CA . LEU A 1 120 ? -1.413 -16.594 0.872 1 93 120 LEU A CA 1
ATOM 939 C C . LEU A 1 120 ? -0.983 -15.133 0.949 1 93 120 LEU A C 1
ATOM 941 O O . LEU A 1 120 ? -0.774 -14.602 2.041 1 93 120 LEU A O 1
ATOM 945 N N . SER A 1 121 ? -0.792 -14.555 -0.21 1 91.69 121 SER A N 1
ATOM 946 C CA . SER A 1 121 ? -0.431 -13.141 -0.248 1 91.69 121 SER A CA 1
ATOM 947 C C . SER A 1 121 ? -1.502 -12.273 0.412 1 91.69 121 SER A C 1
ATOM 949 O O . SER A 1 121 ? -1.187 -11.305 1.099 1 91.69 121 SER A O 1
ATOM 951 N N . TYR A 1 122 ? -2.715 -12.609 0.198 1 91.06 122 TYR A N 1
ATOM 952 C CA . TYR A 1 122 ? -3.836 -11.922 0.832 1 91.06 122 TYR A CA 1
ATOM 953 C C . TYR A 1 122 ? -3.838 -12.164 2.338 1 91.06 122 TYR A C 1
ATOM 955 O O . TYR A 1 122 ? -3.984 -11.219 3.119 1 91.06 122 TYR A O 1
ATOM 963 N N . LEU A 1 123 ? -3.623 -13.375 2.734 1 92.81 123 LEU A N 1
ATOM 964 C CA . LEU A 1 123 ? -3.68 -13.75 4.141 1 92.81 123 LEU A CA 1
ATOM 965 C C . LEU A 1 123 ? -2.52 -13.133 4.918 1 92.81 123 LEU A C 1
ATOM 967 O O . LEU A 1 123 ? -2.643 -12.859 6.109 1 92.81 123 LEU A O 1
ATOM 971 N N . ARG A 1 124 ? -1.447 -12.945 4.215 1 93.12 124 ARG A N 1
ATOM 972 C CA . ARG A 1 124 ? -0.309 -12.273 4.832 1 93.12 124 ARG A CA 1
ATOM 973 C C . ARG A 1 124 ? -0.709 -10.898 5.363 1 93.12 124 ARG A C 1
ATOM 975 O O . ARG A 1 124 ? -0.265 -10.492 6.441 1 93.12 124 ARG A O 1
ATOM 982 N N . VAL A 1 125 ? -1.544 -10.266 4.684 1 89.81 125 VAL A N 1
ATOM 983 C CA . VAL A 1 125 ? -1.892 -8.883 5.012 1 89.81 125 VAL A CA 1
ATOM 984 C C . VAL A 1 125 ? -3.045 -8.867 6.016 1 89.81 125 VAL A C 1
ATOM 986 O O . VAL A 1 125 ? -2.988 -8.156 7.023 1 89.81 125 VAL A O 1
ATOM 989 N N . VAL A 1 126 ? -4.043 -9.703 5.828 1 89.88 126 VAL A N 1
ATOM 990 C CA . VAL A 1 126 ? -5.301 -9.523 6.551 1 89.88 126 VAL A CA 1
ATOM 991 C C . VAL A 1 126 ? -5.309 -10.406 7.801 1 89.88 126 VAL A C 1
ATOM 993 O O . VAL A 1 126 ? -6.066 -10.148 8.742 1 89.88 126 VAL A O 1
ATOM 996 N N . ARG A 1 127 ? -4.453 -11.438 7.738 1 91.31 127 ARG A N 1
ATOM 997 C CA . ARG A 1 127 ? -4.465 -12.352 8.883 1 91.31 127 ARG A CA 1
ATOM 998 C C . ARG A 1 127 ? -3.07 -12.5 9.477 1 91.31 127 ARG A C 1
ATOM 1000 O O . ARG A 1 127 ? -2.83 -13.391 10.297 1 91.31 127 ARG A O 1
ATOM 1007 N N . ASN A 1 128 ? -2.139 -11.695 9.039 1 91.25 128 ASN A N 1
ATOM 1008 C CA . ASN A 1 128 ? -0.768 -11.688 9.539 1 91.25 128 ASN A CA 1
ATOM 1009 C C . ASN A 1 128 ? -0.108 -13.055 9.391 1 91.25 128 ASN A C 1
ATOM 1011 O O . ASN A 1 128 ? 0.57 -13.523 10.305 1 91.25 128 ASN A O 1
ATOM 1015 N N . VAL A 1 129 ? -0.439 -13.742 8.336 1 95 129 VAL A N 1
ATOM 1016 C CA . VAL A 1 129 ? 0.217 -15 7.992 1 95 129 VAL A CA 1
ATOM 1017 C C . VAL A 1 129 ? 1.624 -14.727 7.469 1 95 129 VAL A C 1
ATOM 1019 O O . VAL A 1 129 ? 1.835 -13.773 6.707 1 95 129 VAL A O 1
ATOM 1022 N N . THR A 1 130 ? 2.557 -15.547 7.949 1 95.56 130 THR A N 1
ATOM 1023 C CA . THR A 1 130 ? 3.926 -15.438 7.457 1 95.56 130 THR A CA 1
ATOM 1024 C C . THR A 1 130 ? 4.238 -16.562 6.473 1 95.56 130 THR A C 1
ATOM 1026 O O . THR A 1 130 ? 4.059 -17.734 6.789 1 95.56 130 THR A O 1
ATOM 1029 N N . ILE A 1 131 ? 4.613 -16.172 5.281 1 95.56 131 ILE A N 1
ATOM 1030 C CA . ILE A 1 131 ? 5.098 -17.188 4.348 1 95.56 131 ILE A CA 1
ATOM 1031 C C . ILE A 1 131 ? 6.551 -17.531 4.668 1 95.56 131 ILE A C 1
ATOM 1033 O O . ILE A 1 131 ? 7.469 -16.812 4.262 1 95.56 131 ILE A O 1
ATOM 1037 N N . GLU A 1 132 ? 6.723 -18.625 5.27 1 95.25 132 GLU A N 1
ATOM 1038 C CA . GLU A 1 132 ? 8.039 -19.016 5.766 1 95.25 132 GLU A CA 1
ATOM 1039 C C . GLU A 1 132 ? 8.914 -19.547 4.633 1 95.25 132 GLU A C 1
ATOM 1041 O O . GLU A 1 132 ? 10.109 -19.234 4.562 1 95.25 132 GLU A O 1
ATOM 1046 N N . ARG A 1 133 ? 8.328 -20.422 3.85 1 95.38 133 ARG A N 1
ATOM 1047 C CA . ARG A 1 133 ? 9.031 -21.031 2.723 1 95.38 133 ARG A CA 1
ATOM 1048 C C . ARG A 1 133 ? 8.07 -21.344 1.582 1 95.38 133 ARG A C 1
ATOM 1050 O O . ARG A 1 133 ? 6.879 -21.562 1.81 1 95.38 133 ARG A O 1
ATOM 1057 N N . VAL A 1 134 ? 8.617 -21.266 0.434 1 95 134 VAL A N 1
ATOM 1058 C CA . VAL A 1 134 ? 7.961 -21.797 -0.758 1 95 134 VAL A CA 1
ATOM 1059 C C . VAL A 1 134 ? 8.891 -22.797 -1.461 1 95 134 VAL A C 1
ATOM 1061 O O . VAL A 1 134 ? 9.961 -22.406 -1.941 1 95 134 VAL A O 1
ATOM 1064 N N . TYR A 1 135 ? 8.461 -24.047 -1.53 1 94.62 135 TYR A N 1
ATOM 1065 C CA . TYR A 1 135 ? 9.328 -25.078 -2.088 1 94.62 135 TYR A CA 1
ATOM 1066 C C . TYR A 1 135 ? 8.703 -25.703 -3.33 1 94.62 135 TYR A C 1
ATOM 1068 O O . TYR A 1 135 ? 7.48 -25.812 -3.426 1 94.62 135 TYR A O 1
ATOM 1076 N N . TYR A 1 136 ? 9.594 -26.094 -4.141 1 93.25 136 TYR A N 1
ATOM 1077 C CA . TYR A 1 136 ? 9.242 -26.859 -5.336 1 93.25 136 TYR A CA 1
ATOM 1078 C C . TYR A 1 136 ? 10.156 -28.062 -5.5 1 93.25 136 TYR A C 1
ATOM 1080 O O . TYR A 1 136 ? 11.359 -27.922 -5.727 1 93.25 136 TYR A O 1
ATOM 1088 N N . GLY A 1 137 ? 9.562 -29.25 -5.242 1 93.38 137 GLY A N 1
ATOM 1089 C CA . GLY A 1 137 ? 10.273 -30.469 -5.625 1 93.38 137 GLY A CA 1
ATOM 1090 C C . GLY A 1 137 ? 10.242 -30.719 -7.117 1 93.38 137 GLY A C 1
ATOM 1091 O O . GLY A 1 137 ? 9.273 -31.281 -7.633 1 93.38 137 GLY A O 1
ATOM 1092 N N . ALA A 1 138 ? 11.312 -30.469 -7.754 1 89.88 138 ALA A N 1
ATOM 1093 C CA . ALA A 1 138 ? 11.32 -30.391 -9.211 1 89.88 138 ALA A CA 1
ATOM 1094 C C . ALA A 1 138 ? 11.711 -31.734 -9.82 1 89.88 138 ALA A C 1
ATOM 1096 O O . ALA A 1 138 ? 12.812 -31.891 -10.359 1 89.88 138 ALA A O 1
ATOM 1097 N N . LEU A 1 139 ? 10.758 -32.625 -9.883 1 88.12 139 LEU A N 1
ATOM 1098 C CA . LEU A 1 139 ? 10.992 -33.938 -10.406 1 88.12 139 LEU A CA 1
ATOM 1099 C C . LEU A 1 139 ? 11.453 -33.875 -11.859 1 88.12 139 LEU A C 1
ATOM 1101 O O . LEU A 1 139 ? 12.328 -34.656 -12.273 1 88.12 139 LEU A O 1
ATOM 1105 N N . GLU A 1 140 ? 10.852 -32.938 -12.625 1 82.12 140 GLU A N 1
ATOM 1106 C CA . GLU A 1 140 ? 11.133 -32.812 -14.047 1 82.12 140 GLU A CA 1
ATOM 1107 C C . GLU A 1 140 ? 12.586 -32.406 -14.297 1 82.12 140 GLU A C 1
ATOM 1109 O O . GLU A 1 140 ? 13.102 -32.562 -15.406 1 82.12 140 GLU A O 1
ATOM 1114 N N . LEU A 1 141 ? 13.219 -31.922 -13.281 1 83.81 141 LEU A N 1
ATOM 1115 C CA . LEU A 1 141 ? 14.586 -31.438 -13.438 1 83.81 141 LEU A CA 1
ATOM 1116 C C . LEU A 1 141 ? 15.594 -32.438 -12.898 1 83.81 141 LEU A C 1
ATOM 1118 O O . LEU A 1 141 ? 16.781 -32.156 -12.812 1 83.81 141 LEU A O 1
ATOM 1122 N N . THR A 1 142 ? 15.141 -33.625 -12.531 1 87.81 142 THR A N 1
ATOM 1123 C CA . THR A 1 142 ? 16.031 -34.656 -12.055 1 87.81 142 THR A CA 1
ATOM 1124 C C . THR A 1 142 ? 16.984 -35.125 -13.164 1 87.81 142 THR A C 1
ATOM 1126 O O . THR A 1 142 ? 16.547 -35.438 -14.266 1 87.81 142 THR A O 1
ATOM 1129 N N . PRO A 1 143 ? 18.234 -35.125 -12.82 1 86.06 143 PRO A N 1
ATOM 1130 C CA . PRO A 1 143 ? 19.156 -35.656 -13.828 1 86.06 143 PRO A CA 1
ATOM 1131 C C . PRO A 1 143 ? 18.859 -37.094 -14.219 1 86.06 143 PRO A C 1
ATOM 1133 O O . PRO A 1 143 ? 18.25 -37.844 -13.445 1 86.06 143 PRO A O 1
ATOM 1136 N N . ARG A 1 144 ? 19.219 -37.562 -15.414 1 85.81 144 ARG A N 1
ATOM 1137 C CA . ARG A 1 144 ? 18.875 -38.844 -15.977 1 85.81 144 ARG A CA 1
ATOM 1138 C C . ARG A 1 144 ? 19.734 -39.969 -15.359 1 85.81 144 ARG A C 1
ATOM 1140 O O . ARG A 1 144 ? 19.359 -41.125 -15.383 1 85.81 144 ARG A O 1
ATOM 1147 N N . GLU A 1 145 ? 20.688 -39.562 -14.688 1 86.75 145 GLU A N 1
ATOM 1148 C CA . GLU A 1 145 ? 21.578 -40.531 -14.094 1 86.75 145 GLU A CA 1
ATOM 1149 C C . GLU A 1 145 ? 20.875 -41.312 -12.969 1 86.75 145 GLU A C 1
ATOM 1151 O O . GLU A 1 145 ? 20.047 -40.75 -12.242 1 86.75 145 GLU A O 1
ATOM 1156 N N . GLU A 1 146 ? 21.156 -42.594 -13.031 1 82.81 146 GLU A N 1
ATOM 1157 C CA . GLU A 1 146 ? 20.562 -43.406 -11.992 1 82.81 146 GLU A CA 1
ATOM 1158 C C . GLU A 1 146 ? 20.953 -42.938 -10.602 1 82.81 146 GLU A C 1
ATOM 1160 O O . GLU A 1 146 ? 22.109 -42.625 -10.344 1 82.81 146 GLU A O 1
ATOM 1165 N N . GLY A 1 147 ? 19.984 -42.812 -9.789 1 83.44 147 GLY A N 1
ATOM 1166 C CA . GLY A 1 147 ? 20.219 -42.406 -8.406 1 83.44 147 GLY A CA 1
ATOM 1167 C C . GLY A 1 147 ? 20.422 -40.906 -8.25 1 83.44 147 GLY A C 1
ATOM 1168 O O . GLY A 1 147 ? 20.812 -40.469 -7.176 1 83.44 147 GLY A O 1
ATOM 1169 N N . ALA A 1 148 ? 20.078 -40.25 -9.25 1 89.62 148 ALA A N 1
ATOM 1170 C CA . ALA A 1 148 ? 20.312 -38.812 -9.211 1 89.62 148 ALA A CA 1
ATOM 1171 C C . ALA A 1 148 ? 19.359 -38.125 -8.227 1 89.62 148 ALA A C 1
ATOM 1173 O O . ALA A 1 148 ? 18.281 -38.656 -7.953 1 89.62 148 ALA A O 1
ATOM 1174 N N . LEU A 1 149 ? 19.828 -37.125 -7.648 1 91.75 149 LEU A N 1
ATOM 1175 C CA . LEU A 1 149 ? 19.031 -36.344 -6.688 1 91.75 149 LEU A CA 1
ATOM 1176 C C . LEU A 1 149 ? 18.094 -35.375 -7.398 1 91.75 149 LEU A C 1
ATOM 1178 O O . LEU A 1 149 ? 18.469 -34.75 -8.391 1 91.75 149 LEU A O 1
ATOM 1182 N N . THR A 1 150 ? 16.859 -35.406 -6.953 1 91.88 150 THR A N 1
ATOM 1183 C CA . THR A 1 150 ? 15.883 -34.438 -7.441 1 91.88 150 THR A CA 1
ATOM 1184 C C . THR A 1 150 ? 16.062 -33.094 -6.754 1 91.88 150 THR A C 1
ATOM 1186 O O . THR A 1 150 ? 16.031 -33 -5.523 1 91.88 150 THR A O 1
ATOM 1189 N N . PRO A 1 151 ? 16.266 -32.062 -7.512 1 89.44 151 PRO A N 1
ATOM 1190 C CA . PRO A 1 151 ? 16.5 -30.766 -6.891 1 89.44 151 PRO A CA 1
ATOM 1191 C C . PRO A 1 151 ? 15.242 -30.219 -6.199 1 89.44 151 PRO A C 1
ATOM 1193 O O . PRO A 1 151 ? 14.133 -30.406 -6.688 1 89.44 151 PRO A O 1
ATOM 1196 N N . VAL A 1 152 ? 15.422 -29.641 -5.066 1 92.94 152 VAL A N 1
ATOM 1197 C CA . VAL A 1 152 ? 14.391 -28.875 -4.375 1 92.94 152 VAL A CA 1
ATOM 1198 C C . VAL A 1 152 ? 14.703 -27.375 -4.477 1 92.94 152 VAL A C 1
ATOM 1200 O O . VAL A 1 152 ? 15.719 -26.906 -3.955 1 92.94 152 VAL A O 1
ATOM 1203 N N . VAL A 1 153 ? 13.852 -26.625 -5.141 1 90.75 153 VAL A N 1
ATOM 1204 C CA . VAL A 1 153 ? 14.07 -25.203 -5.367 1 90.75 153 VAL A CA 1
ATOM 1205 C C . VAL A 1 153 ? 13.344 -24.391 -4.301 1 90.75 153 VAL A C 1
ATOM 1207 O O . VAL A 1 153 ? 12.148 -24.562 -4.086 1 90.75 153 VAL A O 1
ATOM 1210 N N . ASP A 1 154 ? 14.109 -23.562 -3.619 1 92.69 154 ASP A N 1
ATOM 1211 C CA . ASP A 1 154 ? 13.531 -22.609 -2.672 1 92.69 154 ASP A CA 1
ATOM 1212 C C . ASP A 1 154 ? 13.172 -21.297 -3.363 1 92.69 154 ASP A C 1
ATOM 1214 O O . ASP A 1 154 ? 14.047 -20.516 -3.719 1 92.69 154 ASP A O 1
ATOM 1218 N N . LEU A 1 155 ? 11.82 -21.094 -3.482 1 90.94 155 LEU A N 1
ATOM 1219 C CA . LEU A 1 155 ? 11.352 -19.922 -4.219 1 90.94 155 LEU A CA 1
ATOM 1220 C C . LEU A 1 155 ? 10.984 -18.797 -3.268 1 90.94 155 LEU A C 1
ATOM 1222 O O . LEU A 1 155 ? 10.43 -17.766 -3.691 1 90.94 155 LEU A O 1
ATOM 1226 N N . THR A 1 156 ? 11.336 -18.906 -1.976 1 91.12 156 THR A N 1
ATOM 1227 C CA . THR A 1 156 ? 10.984 -17.938 -0.931 1 91.12 156 THR A CA 1
ATOM 1228 C C . THR A 1 156 ? 11.508 -16.547 -1.271 1 91.12 156 THR A C 1
ATOM 1230 O O . THR A 1 156 ? 10.797 -15.555 -1.109 1 91.12 156 THR A O 1
ATOM 1233 N N . PRO A 1 157 ? 12.695 -16.375 -1.789 1 85 157 PRO A N 1
ATOM 1234 C CA . PRO A 1 157 ? 13.219 -15.031 -2.045 1 85 157 PRO A CA 1
ATOM 1235 C C . PRO A 1 157 ? 12.383 -14.25 -3.057 1 85 157 PRO A C 1
ATOM 1237 O O . PRO A 1 157 ? 12.336 -13.016 -3.006 1 85 157 PRO A O 1
ATOM 1240 N N . LEU A 1 158 ? 11.711 -14.977 -3.914 1 86.75 158 LEU A N 1
ATOM 1241 C CA . LEU A 1 158 ? 10.945 -14.297 -4.953 1 86.75 158 LEU A CA 1
ATOM 1242 C C . LEU A 1 158 ? 9.648 -13.734 -4.387 1 86.75 158 LEU A C 1
ATOM 1244 O O . LEU A 1 158 ? 9.016 -12.875 -5.008 1 86.75 158 LEU A O 1
ATOM 1248 N N . VAL A 1 159 ? 9.266 -14.242 -3.23 1 87.75 159 VAL A N 1
ATOM 1249 C CA . VAL A 1 159 ? 8.094 -13.703 -2.549 1 87.75 159 VAL A CA 1
ATOM 1250 C C . VAL A 1 159 ? 8.312 -12.227 -2.24 1 87.75 159 VAL A C 1
ATOM 1252 O O . VAL A 1 159 ? 7.352 -11.453 -2.176 1 87.75 159 VAL A O 1
ATOM 1255 N N . ARG A 1 160 ? 9.516 -11.82 -2.143 1 85.25 160 ARG A N 1
ATOM 1256 C CA . ARG A 1 160 ? 9.875 -10.445 -1.834 1 85.25 160 ARG A CA 1
ATOM 1257 C C . ARG A 1 160 ? 9.477 -9.508 -2.971 1 85.25 160 ARG A C 1
ATOM 1259 O O . ARG A 1 160 ? 9.398 -8.289 -2.783 1 85.25 160 ARG A O 1
ATOM 1266 N N . LEU A 1 161 ? 9.219 -10.047 -4.172 1 87.75 161 LEU A N 1
ATOM 1267 C CA . LEU A 1 161 ? 8.734 -9.219 -5.27 1 87.75 161 LEU A CA 1
ATOM 1268 C C . LEU A 1 161 ? 7.418 -8.555 -4.906 1 87.75 161 LEU A C 1
ATOM 1270 O O . LEU A 1 161 ? 7.145 -7.43 -5.34 1 87.75 161 LEU A O 1
ATOM 1274 N N . LEU A 1 162 ? 6.621 -9.266 -4.121 1 88.62 162 LEU A N 1
ATOM 1275 C CA . LEU A 1 162 ? 5.383 -8.664 -3.645 1 88.62 162 LEU A CA 1
ATOM 1276 C C . LEU A 1 162 ? 5.668 -7.477 -2.732 1 88.62 162 LEU A C 1
ATOM 1278 O O . LEU A 1 162 ? 4.977 -6.457 -2.795 1 88.62 162 LEU A O 1
ATOM 1282 N N . ASP A 1 163 ? 6.684 -7.617 -1.916 1 89.06 163 ASP A N 1
ATOM 1283 C CA . ASP A 1 163 ? 7.074 -6.531 -1.018 1 89.06 163 ASP A CA 1
ATOM 1284 C C . ASP A 1 163 ? 7.59 -5.328 -1.802 1 89.06 163 ASP A C 1
ATOM 1286 O O . ASP A 1 163 ? 7.297 -4.184 -1.455 1 89.06 163 ASP A O 1
ATOM 1290 N N . TRP A 1 164 ? 8.336 -5.645 -2.816 1 88.81 164 TRP A N 1
ATOM 1291 C CA . TRP A 1 164 ? 8.836 -4.578 -3.68 1 88.81 164 TRP A CA 1
ATOM 1292 C C . TRP A 1 164 ? 7.684 -3.848 -4.359 1 88.81 164 TRP A C 1
ATOM 1294 O O . TRP A 1 164 ? 7.676 -2.615 -4.434 1 88.81 164 TRP A O 1
ATOM 1304 N N . ALA A 1 165 ? 6.75 -4.625 -4.84 1 90.38 165 ALA A N 1
ATOM 1305 C CA . ALA A 1 165 ? 5.586 -4.027 -5.488 1 90.38 165 ALA A CA 1
ATOM 1306 C C . ALA A 1 165 ? 4.805 -3.152 -4.516 1 90.38 165 ALA A C 1
ATOM 1308 O O . ALA A 1 165 ? 4.363 -2.055 -4.871 1 90.38 165 ALA A O 1
ATOM 1309 N N . GLN A 1 166 ? 4.652 -3.621 -3.35 1 90.56 166 GLN A N 1
ATOM 1310 C CA . GLN A 1 166 ? 3.936 -2.877 -2.318 1 90.56 166 GLN A CA 1
ATOM 1311 C C . GLN A 1 166 ? 4.664 -1.583 -1.97 1 90.56 166 GLN A C 1
ATOM 1313 O O . GLN A 1 166 ? 4.039 -0.53 -1.83 1 90.56 166 GLN A O 1
ATOM 1318 N N . ALA A 1 167 ? 5.957 -1.665 -1.787 1 91.69 167 ALA A N 1
ATOM 1319 C CA . ALA A 1 167 ? 6.766 -0.489 -1.477 1 91.69 167 ALA A CA 1
ATOM 1320 C C . ALA A 1 167 ? 6.688 0.542 -2.598 1 91.69 167 ALA A C 1
ATOM 1322 O O . ALA A 1 167 ? 6.508 1.734 -2.342 1 91.69 167 ALA A O 1
ATOM 1323 N N . ALA A 1 168 ? 6.789 0.031 -3.773 1 91.25 168 ALA A N 1
ATOM 1324 C CA . ALA A 1 168 ? 6.715 0.92 -4.93 1 91.25 168 ALA A CA 1
ATOM 1325 C C . ALA A 1 168 ? 5.359 1.613 -5.004 1 91.25 168 ALA A C 1
ATOM 1327 O O . ALA A 1 168 ? 5.285 2.824 -5.227 1 91.25 168 ALA A O 1
ATOM 1328 N N . LYS A 1 169 ? 4.328 0.852 -4.797 1 91.31 169 LYS A N 1
ATOM 1329 C CA . LYS A 1 169 ? 2.982 1.412 -4.871 1 91.31 169 LYS A CA 1
ATOM 1330 C C . LYS A 1 169 ? 2.758 2.447 -3.771 1 91.31 169 LYS A C 1
ATOM 1332 O O . LYS A 1 169 ? 2.188 3.512 -4.023 1 91.31 169 LYS A O 1
ATOM 1337 N N . ARG A 1 170 ? 3.197 2.125 -2.607 1 91.56 170 ARG A N 1
ATOM 1338 C CA . ARG A 1 170 ? 3.102 3.059 -1.49 1 91.56 170 ARG A CA 1
ATOM 1339 C C . ARG A 1 170 ? 3.828 4.363 -1.803 1 91.56 170 ARG A C 1
ATOM 1341 O O . ARG A 1 170 ? 3.297 5.449 -1.564 1 91.56 170 ARG A O 1
ATOM 1348 N N . PHE A 1 171 ? 4.992 4.277 -2.326 1 92.25 171 PHE A N 1
ATOM 1349 C CA . PHE A 1 171 ? 5.793 5.445 -2.676 1 92.25 171 PHE A CA 1
ATOM 1350 C C . PHE A 1 171 ? 5.105 6.27 -3.758 1 92.25 171 PHE A C 1
ATOM 1352 O O . PHE A 1 171 ? 5.023 7.492 -3.652 1 92.25 171 PHE A O 1
ATOM 1359 N N . GLN A 1 172 ? 4.633 5.602 -4.73 1 90 172 GLN A N 1
ATOM 1360 C CA . GLN A 1 172 ? 3.988 6.289 -5.844 1 90 172 GLN A CA 1
ATOM 1361 C C . GLN A 1 172 ? 2.729 7.02 -5.387 1 90 172 GLN A C 1
ATOM 1363 O O . GLN A 1 172 ? 2.496 8.164 -5.773 1 90 172 GLN A O 1
ATOM 1368 N N . ASP A 1 173 ? 1.929 6.383 -4.527 1 90.19 173 ASP A N 1
ATOM 1369 C CA . ASP A 1 173 ? 0.625 6.91 -4.137 1 90.19 173 ASP A CA 1
ATOM 1370 C C . ASP A 1 173 ? 0.772 8.016 -3.09 1 90.19 173 ASP A C 1
ATOM 1372 O O . ASP A 1 173 ? 0.026 8.992 -3.107 1 90.19 173 ASP A O 1
ATOM 1376 N N . THR A 1 174 ? 1.771 7.82 -2.152 1 90.25 174 THR A N 1
ATOM 1377 C CA . THR A 1 174 ? 1.768 8.695 -0.984 1 90.25 174 THR A CA 1
ATOM 1378 C C . THR A 1 174 ? 3.115 9.391 -0.828 1 90.25 174 THR A C 1
ATOM 1380 O O . THR A 1 174 ? 3.24 10.352 -0.061 1 90.25 174 THR A O 1
ATOM 1383 N N . GLY A 1 175 ? 4.105 8.867 -1.541 1 90.38 175 GLY A N 1
ATOM 1384 C CA . GLY A 1 175 ? 5.453 9.383 -1.38 1 90.38 175 GLY A CA 1
ATOM 1385 C C . GLY A 1 175 ? 6.199 8.758 -0.217 1 90.38 175 GLY A C 1
ATOM 1386 O O . GLY A 1 175 ? 7.375 9.047 0.005 1 90.38 175 GLY A O 1
ATOM 1387 N N . ASP A 1 176 ? 5.582 7.867 0.517 1 91.56 176 ASP A N 1
ATOM 1388 C CA . ASP A 1 176 ? 6.195 7.191 1.656 1 91.56 176 ASP A CA 1
ATOM 1389 C C . ASP A 1 176 ? 7.125 6.07 1.195 1 91.56 176 ASP A C 1
ATOM 1391 O O . ASP A 1 176 ? 6.668 5.047 0.685 1 91.56 176 ASP A O 1
ATOM 1395 N N . ALA A 1 177 ? 8.406 6.242 1.374 1 91.19 177 ALA A N 1
ATOM 1396 C CA . ALA A 1 177 ? 9.414 5.293 0.916 1 91.19 177 ALA A CA 1
ATOM 1397 C C . ALA A 1 177 ? 9.891 4.402 2.061 1 91.19 177 ALA A C 1
ATOM 1399 O O . ALA A 1 177 ? 10.898 3.705 1.937 1 91.19 177 ALA A O 1
ATOM 1400 N N . SER A 1 178 ? 9.188 4.422 3.152 1 88.06 178 SER A N 1
ATOM 1401 C CA . SER A 1 178 ? 9.664 3.75 4.355 1 88.06 178 SER A CA 1
ATOM 1402 C C . SER A 1 178 ? 9.727 2.238 4.16 1 88.06 178 SER A C 1
ATOM 1404 O O . SER A 1 178 ? 10.57 1.565 4.758 1 88.06 178 SER A O 1
ATOM 1406 N N . LEU A 1 179 ? 8.852 1.692 3.307 1 89.56 179 LEU A N 1
ATOM 1407 C CA . LEU A 1 179 ? 8.828 0.248 3.104 1 89.56 179 LEU A CA 1
ATOM 1408 C C . LEU A 1 179 ? 10.094 -0.225 2.398 1 89.56 179 LEU A C 1
ATOM 1410 O O . LEU A 1 179 ? 10.477 -1.391 2.52 1 89.56 179 LEU A O 1
ATOM 1414 N N . PHE A 1 180 ? 10.781 0.69 1.641 1 90 180 PHE A N 1
ATOM 1415 C CA . PHE A 1 180 ? 12.016 0.321 0.955 1 90 180 PHE A CA 1
ATOM 1416 C C . PHE A 1 180 ? 13.133 0.058 1.956 1 90 180 PHE A C 1
ATOM 1418 O O . PHE A 1 180 ? 14.07 -0.683 1.664 1 90 180 PHE A O 1
ATOM 1425 N N . THR A 1 181 ? 13.023 0.768 3.096 1 87.38 181 THR A N 1
ATOM 1426 C CA . THR A 1 181 ? 14.109 0.7 4.066 1 87.38 181 THR A CA 1
ATOM 1427 C C . THR A 1 181 ? 14.383 -0.747 4.465 1 87.38 181 THR A C 1
ATOM 1429 O O . THR A 1 181 ? 15.539 -1.188 4.461 1 87.38 181 THR A O 1
ATOM 1432 N N . GLY A 1 182 ? 13.367 -1.551 4.758 1 84.44 182 GLY A N 1
ATOM 1433 C CA . GLY A 1 182 ? 13.539 -2.945 5.133 1 84.44 182 GLY A CA 1
ATOM 1434 C C . GLY A 1 182 ? 13.992 -3.82 3.979 1 84.44 182 GLY A C 1
ATOM 1435 O O . GLY A 1 182 ? 14.711 -4.801 4.18 1 84.44 182 GLY A O 1
ATOM 1436 N N . LEU A 1 183 ? 13.57 -3.455 2.764 1 85.94 183 LEU A N 1
ATOM 1437 C CA . LEU A 1 183 ? 13.867 -4.246 1.573 1 85.94 183 LEU A CA 1
ATOM 1438 C C . LEU A 1 183 ? 15.305 -4.035 1.122 1 85.94 183 LEU A C 1
ATOM 1440 O O . LEU A 1 183 ? 15.93 -4.945 0.565 1 85.94 183 LEU A O 1
ATOM 1444 N N . LEU A 1 184 ? 15.828 -2.805 1.369 1 86.88 184 LEU A N 1
ATOM 1445 C CA . LEU A 1 184 ? 17.141 -2.434 0.871 1 86.88 184 LEU A CA 1
ATOM 1446 C C . LEU A 1 184 ? 18.234 -2.805 1.876 1 86.88 184 LEU A C 1
ATOM 1448 O O . LEU A 1 184 ? 19.406 -2.91 1.517 1 86.88 184 LEU A O 1
ATOM 1452 N N . ARG A 1 185 ? 17.797 -2.963 3.029 1 82.62 185 ARG A N 1
ATOM 1453 C CA . ARG A 1 185 ? 18.797 -3.195 4.066 1 82.62 185 ARG A CA 1
ATOM 1454 C C . ARG A 1 185 ? 19.484 -4.543 3.869 1 82.62 185 ARG A C 1
ATOM 1456 O O . ARG A 1 185 ? 18.828 -5.559 3.658 1 82.62 185 ARG A O 1
ATOM 1463 N N . VAL A 1 186 ? 20.734 -4.598 3.68 1 73.38 186 VAL A N 1
ATOM 1464 C CA . VAL A 1 186 ? 21.578 -5.781 3.521 1 73.38 186 VAL A CA 1
ATOM 1465 C C . VAL A 1 186 ? 22.469 -5.949 4.746 1 73.38 186 VAL A C 1
ATOM 1467 O O . VAL A 1 186 ? 22.703 -4.988 5.48 1 73.38 186 VAL A O 1
ATOM 1470 N N . ARG A 1 187 ? 22.844 -7.262 4.824 1 70.06 187 ARG A N 1
ATOM 1471 C CA . ARG A 1 187 ? 23.781 -7.516 5.906 1 70.06 187 ARG A CA 1
ATOM 1472 C C . ARG A 1 187 ? 25.156 -6.93 5.586 1 70.06 187 ARG A C 1
ATOM 1474 O O . ARG A 1 187 ? 25.703 -7.156 4.5 1 70.06 187 ARG A O 1
ATOM 1481 N N . GLY A 1 188 ? 25.625 -6.094 6.473 1 63.16 188 GLY A N 1
ATOM 1482 C CA . GLY A 1 188 ? 26.922 -5.457 6.348 1 63.16 188 GLY A CA 1
ATOM 1483 C C . GLY A 1 188 ? 26.844 -4.059 5.758 1 63.16 188 GLY A C 1
ATOM 1484 O O . GLY A 1 188 ? 25.766 -3.543 5.504 1 63.16 188 GLY A O 1
ATOM 1485 N N . PRO A 1 189 ? 27.969 -3.496 5.773 1 60.97 189 PRO A N 1
ATOM 1486 C CA . PRO A 1 189 ? 28.047 -2.145 5.215 1 60.97 189 PRO A CA 1
ATOM 1487 C C . PRO A 1 189 ? 27.922 -2.127 3.691 1 60.97 189 PRO A C 1
ATOM 1489 O O . PRO A 1 189 ? 28.359 -3.066 3.023 1 60.97 189 PRO A O 1
ATOM 1492 N N . GLY A 1 190 ? 26.875 -1.479 3.109 1 68.56 190 GLY A N 1
ATOM 1493 C CA . GLY A 1 190 ? 26.781 -1.33 1.666 1 68.56 190 GLY A CA 1
ATOM 1494 C C . GLY A 1 190 ? 26.047 -0.066 1.249 1 68.56 190 GLY A C 1
ATOM 1495 O O . GLY A 1 190 ? 25.406 0.591 2.074 1 68.56 190 GLY A O 1
ATOM 1496 N N . ASN A 1 191 ? 26.281 0.395 0.108 1 76.88 191 ASN A N 1
ATOM 1497 C CA . ASN A 1 191 ? 25.719 1.611 -0.469 1 76.88 191 ASN A CA 1
ATOM 1498 C C . ASN A 1 191 ? 24.203 1.603 -0.422 1 76.88 191 ASN A C 1
ATOM 1500 O O . ASN A 1 191 ? 23.578 2.652 -0.267 1 76.88 191 ASN A O 1
ATOM 1504 N N . LEU A 1 192 ? 23.688 0.464 -0.24 1 84.69 192 LEU A N 1
ATOM 1505 C CA . LEU A 1 192 ? 22.234 0.413 -0.247 1 84.69 192 LEU A CA 1
ATOM 1506 C C . LEU A 1 192 ? 21.672 0.699 1.142 1 84.69 192 LEU A C 1
ATOM 1508 O O . LEU A 1 192 ? 20.547 1.187 1.272 1 84.69 192 LEU A O 1
ATOM 1512 N N . ASN A 1 193 ? 22.5 0.432 2.107 1 87.88 193 ASN A N 1
ATOM 1513 C CA . ASN A 1 193 ? 22.062 0.771 3.461 1 87.88 193 ASN A CA 1
ATOM 1514 C C . ASN A 1 193 ? 21.938 2.279 3.646 1 87.88 193 ASN A C 1
ATOM 1516 O O . ASN A 1 193 ? 20.984 2.752 4.277 1 87.88 193 ASN A O 1
ATOM 1520 N N . SER A 1 194 ? 22.906 2.953 3.09 1 89.75 194 SER A N 1
ATOM 1521 C CA . SER A 1 194 ? 22.875 4.406 3.184 1 89.75 194 SER A CA 1
ATOM 1522 C C . SER A 1 194 ? 21.672 4.977 2.422 1 89.75 194 SER A C 1
ATOM 1524 O O . SER A 1 194 ? 21.062 5.957 2.855 1 89.75 194 SER A O 1
ATOM 1526 N N . VAL A 1 195 ? 21.391 4.379 1.272 1 91.5 195 VAL A N 1
ATOM 1527 C CA . VAL A 1 195 ? 20.234 4.781 0.492 1 91.5 195 VAL A CA 1
ATOM 1528 C C . VAL A 1 195 ? 18.953 4.52 1.294 1 91.5 195 VAL A C 1
ATOM 1530 O O . VAL A 1 195 ? 18.078 5.383 1.376 1 91.5 195 VAL A O 1
ATOM 1533 N N . ALA A 1 196 ? 18.922 3.342 1.911 1 91.19 196 ALA A N 1
ATOM 1534 C CA . ALA A 1 196 ? 17.766 2.951 2.715 1 91.19 196 ALA A CA 1
ATOM 1535 C C . ALA A 1 196 ? 17.531 3.939 3.854 1 91.19 196 ALA A C 1
ATOM 1537 O O . ALA A 1 196 ? 16.406 4.387 4.074 1 91.19 196 ALA A O 1
ATOM 1538 N N . ASP A 1 197 ? 18.547 4.336 4.512 1 91.38 197 ASP A N 1
ATOM 1539 C CA . ASP A 1 197 ? 18.453 5.27 5.629 1 91.38 197 ASP A CA 1
ATOM 1540 C C . ASP A 1 197 ? 17.984 6.641 5.16 1 91.38 197 ASP A C 1
ATOM 1542 O O . ASP A 1 197 ? 17.141 7.27 5.812 1 91.38 197 ASP A O 1
ATOM 1546 N N . CYS A 1 198 ? 18.516 7.043 4.082 1 93.75 198 CYS A N 1
ATOM 1547 C CA . CYS A 1 198 ? 18.141 8.344 3.547 1 93.75 198 CYS A CA 1
ATOM 1548 C C . CYS A 1 198 ? 16.672 8.359 3.119 1 93.75 198 CYS A C 1
ATOM 1550 O O . CYS A 1 198 ? 15.969 9.336 3.35 1 93.75 198 CYS A O 1
ATOM 1552 N N . LEU A 1 199 ? 16.219 7.305 2.512 1 93.44 199 LEU A N 1
ATOM 1553 C CA . LEU A 1 199 ? 14.828 7.188 2.1 1 93.44 199 LEU A CA 1
ATOM 1554 C C . LEU A 1 199 ? 13.898 7.246 3.309 1 93.44 199 LEU A C 1
ATOM 1556 O O . LEU A 1 199 ? 12.859 7.902 3.264 1 93.44 199 LEU A O 1
ATOM 1560 N N . GLY A 1 200 ? 14.32 6.539 4.316 1 92.38 200 GLY A N 1
ATOM 1561 C CA . GLY A 1 200 ? 13.547 6.582 5.547 1 92.38 200 GLY A CA 1
ATOM 1562 C C . GLY A 1 200 ? 13.445 7.973 6.141 1 92.38 200 GLY A C 1
ATOM 1563 O O . GLY A 1 200 ? 12.359 8.406 6.539 1 92.38 200 GLY A O 1
ATOM 1564 N N . GLN A 1 201 ? 14.516 8.68 6.168 1 93.19 201 GLN A N 1
ATOM 1565 C CA . GLN A 1 201 ? 14.555 10.031 6.715 1 93.19 201 GLN A CA 1
ATOM 1566 C C . GLN A 1 201 ? 13.742 10.992 5.852 1 93.19 201 GLN A C 1
ATOM 1568 O O . GLN A 1 201 ? 13.023 11.844 6.379 1 93.19 201 GLN A O 1
ATOM 1573 N N . LEU A 1 202 ? 13.914 10.852 4.609 1 94.44 202 LEU A N 1
ATOM 1574 C CA . LEU A 1 202 ? 13.188 11.711 3.68 1 94.44 202 LEU A CA 1
ATOM 1575 C C . LEU A 1 202 ? 11.68 11.516 3.83 1 94.44 202 LEU A C 1
ATOM 1577 O O . LEU A 1 202 ? 10.922 12.484 3.801 1 94.44 202 LEU A O 1
ATOM 1581 N N . SER A 1 203 ? 11.273 10.266 3.955 1 93.56 203 SER A N 1
ATOM 1582 C CA . SER A 1 203 ? 9.852 9.969 4.141 1 93.56 203 SER A CA 1
ATOM 1583 C C . SER A 1 203 ? 9.312 10.633 5.406 1 93.56 203 SER A C 1
ATOM 1585 O O . SER A 1 203 ? 8.227 11.211 5.391 1 93.56 203 SER A O 1
ATOM 1587 N N . THR A 1 204 ? 10.078 10.594 6.441 1 92.44 204 THR A N 1
ATOM 1588 C CA . THR A 1 204 ? 9.664 11.211 7.695 1 92.44 204 THR A CA 1
ATOM 1589 C C . THR A 1 204 ? 9.641 12.734 7.57 1 92.44 204 THR A C 1
ATOM 1591 O O . THR A 1 204 ? 8.758 13.391 8.117 1 92.44 204 THR A O 1
ATOM 1594 N N . ALA A 1 205 ? 10.609 13.25 6.895 1 94.19 205 ALA A N 1
ATOM 1595 C CA . ALA A 1 205 ? 10.68 14.695 6.695 1 94.19 205 ALA A CA 1
ATOM 1596 C C . ALA A 1 205 ? 9.477 15.203 5.91 1 94.19 205 ALA A C 1
ATOM 1598 O O . ALA A 1 205 ? 8.891 16.234 6.258 1 94.19 205 ALA A O 1
ATOM 1599 N N . LEU A 1 206 ? 9.117 14.5 4.902 1 94.5 206 LEU A N 1
ATOM 1600 C CA . LEU A 1 206 ? 7.957 14.867 4.102 1 94.5 206 LEU A CA 1
ATOM 1601 C C . LEU A 1 206 ? 6.676 14.75 4.918 1 94.5 206 LEU A C 1
ATOM 1603 O O . LEU A 1 206 ? 5.816 15.633 4.867 1 94.5 206 LEU A O 1
ATOM 1607 N N . ALA A 1 207 ? 6.605 13.727 5.711 1 92.44 207 ALA A N 1
ATOM 1608 C CA . ALA A 1 207 ? 5.41 13.469 6.508 1 92.44 207 ALA A CA 1
ATOM 1609 C C . ALA A 1 207 ? 5.285 14.469 7.656 1 92.44 207 ALA A C 1
ATOM 1611 O O . ALA A 1 207 ? 4.188 14.711 8.156 1 92.44 207 ALA A O 1
ATOM 1612 N N . SER A 1 208 ? 6.398 15.109 8.047 1 93 208 SER A N 1
ATOM 1613 C CA . SER A 1 208 ? 6.402 15.984 9.219 1 93 208 SER A CA 1
ATOM 1614 C C . SER A 1 208 ? 6.582 17.438 8.82 1 93 208 SER A C 1
ATOM 1616 O O . SER A 1 208 ? 6.984 18.266 9.633 1 93 208 SER A O 1
ATOM 1618 N N . ASN A 1 209 ? 6.355 17.734 7.578 1 94.06 209 ASN A N 1
ATOM 1619 C CA . ASN A 1 209 ? 6.355 19.109 7.105 1 94.06 209 ASN A CA 1
ATOM 1620 C C . ASN A 1 209 ? 7.711 19.781 7.312 1 94.06 209 ASN A C 1
ATOM 1622 O O . ASN A 1 209 ? 7.797 20.859 7.895 1 94.06 209 ASN A O 1
ATOM 1626 N N . ARG A 1 210 ? 8.742 19.094 6.859 1 93.88 210 ARG A N 1
ATOM 1627 C CA . ARG A 1 210 ? 10.094 19.641 6.984 1 93.88 210 ARG A CA 1
ATOM 1628 C C . ARG A 1 210 ? 10.656 20.016 5.621 1 93.88 210 ARG A C 1
ATOM 1630 O O . ARG A 1 210 ? 11.617 19.406 5.148 1 93.88 210 ARG A O 1
ATOM 1637 N N . THR A 1 211 ? 10.195 21.094 5.094 1 93.94 211 THR A N 1
ATOM 1638 C CA . THR A 1 211 ? 10.43 21.484 3.705 1 93.94 211 THR A CA 1
ATOM 1639 C C . THR A 1 211 ? 11.922 21.656 3.441 1 93.94 211 THR A C 1
ATOM 1641 O O . THR A 1 211 ? 12.445 21.141 2.457 1 93.94 211 THR A O 1
ATOM 1644 N N . VAL A 1 212 ? 12.594 22.406 4.266 1 91.12 212 VAL A N 1
ATOM 1645 C CA . VAL A 1 212 ? 14.016 22.672 4.074 1 91.12 212 VAL A CA 1
ATOM 1646 C C . VAL A 1 212 ? 14.812 21.375 4.168 1 91.12 212 VAL A C 1
ATOM 1648 O O . VAL A 1 212 ? 15.664 21.094 3.32 1 91.12 212 VAL A O 1
ATOM 1651 N N . GLU A 1 213 ? 14.477 20.594 5.156 1 92.69 213 GLU A N 1
ATOM 1652 C CA . GLU A 1 213 ? 15.133 19.312 5.344 1 92.69 213 GLU A CA 1
ATOM 1653 C C . GLU A 1 213 ? 14.898 18.391 4.145 1 92.69 213 GLU A C 1
ATOM 1655 O O . GLU A 1 213 ? 15.789 17.625 3.754 1 92.69 213 GLU A O 1
ATOM 1660 N N . VAL A 1 214 ? 13.703 18.422 3.572 1 95.25 214 VAL A N 1
ATOM 1661 C CA . VAL A 1 214 ? 13.336 17.609 2.414 1 95.25 214 VAL A CA 1
ATOM 1662 C C . VAL A 1 214 ? 14.266 17.938 1.247 1 95.25 214 VAL A C 1
ATOM 1664 O O . VAL A 1 214 ? 14.75 17.031 0.562 1 95.25 214 VAL A O 1
ATOM 1667 N N . GLY A 1 215 ? 14.492 19.25 1.043 1 94.75 215 GLY A N 1
ATOM 1668 C CA . GLY A 1 215 ? 15.398 19.641 -0.023 1 94.75 215 GLY A CA 1
ATOM 1669 C C . GLY A 1 215 ? 16.812 19.094 0.157 1 94.75 215 GLY A C 1
ATOM 1670 O O . GLY A 1 215 ? 17.391 18.562 -0.784 1 94.75 215 GLY A O 1
ATOM 1671 N N . GLU A 1 216 ? 17.312 19.203 1.354 1 93.94 216 GLU A N 1
ATOM 1672 C CA . GLU A 1 216 ? 18.656 18.734 1.664 1 93.94 216 GLU A CA 1
ATOM 1673 C C . GLU A 1 216 ? 18.75 17.219 1.488 1 93.94 216 GLU A C 1
ATOM 1675 O O . GLU A 1 216 ? 19.688 16.719 0.843 1 93.94 216 GLU A O 1
ATOM 1680 N N . LEU A 1 217 ? 17.812 16.547 2.02 1 95.06 217 LEU A N 1
ATOM 1681 C CA . LEU A 1 217 ? 17.812 15.094 1.979 1 95.06 217 LEU A CA 1
ATOM 1682 C C . LEU A 1 217 ? 17.641 14.586 0.55 1 95.06 217 LEU A C 1
ATOM 1684 O O . LEU A 1 217 ? 18.188 13.547 0.181 1 95.06 217 LEU A O 1
ATOM 1688 N N . SER A 1 218 ? 16.844 15.289 -0.233 1 96.56 218 SER A N 1
ATOM 1689 C CA . SER A 1 218 ? 16.656 14.914 -1.631 1 96.56 218 SER A CA 1
ATOM 1690 C C . SER A 1 218 ? 17.984 14.945 -2.383 1 96.56 218 SER A C 1
ATOM 1692 O O . SER A 1 218 ? 18.297 14.023 -3.146 1 96.56 218 SER A O 1
ATOM 1694 N N . GLY A 1 219 ? 18.75 15.984 -2.117 1 95.94 219 GLY A N 1
ATOM 1695 C CA . GLY A 1 219 ? 20.062 16.062 -2.729 1 95.94 219 GLY A CA 1
ATOM 1696 C C . GLY A 1 219 ? 20.969 14.922 -2.314 1 95.94 219 GLY A C 1
ATOM 1697 O O . GLY A 1 219 ? 21.641 14.312 -3.158 1 95.94 219 GLY A O 1
ATOM 1698 N N . VAL A 1 220 ? 21 14.648 -1.086 1 95.88 220 VAL A N 1
ATOM 1699 C CA . VAL A 1 220 ? 21.828 13.578 -0.538 1 95.88 220 VAL A CA 1
ATOM 1700 C C . VAL A 1 220 ? 21.406 12.242 -1.145 1 95.88 220 VAL A C 1
ATOM 1702 O O . VAL A 1 220 ? 22.25 11.422 -1.512 1 95.88 220 VAL A O 1
ATOM 1705 N N . LEU A 1 221 ? 20.094 12.023 -1.227 1 95.19 221 LEU A N 1
ATOM 1706 C CA . LEU A 1 221 ? 19.562 10.773 -1.78 1 95.19 221 LEU A CA 1
ATOM 1707 C C . LEU A 1 221 ? 20.016 10.602 -3.229 1 95.19 221 LEU A C 1
ATOM 1709 O O . LEU A 1 221 ? 20.438 9.508 -3.623 1 95.19 221 LEU A O 1
ATOM 1713 N N . LEU A 1 222 ? 19.906 11.648 -3.988 1 94.94 222 LEU A N 1
ATOM 1714 C CA . LEU A 1 222 ? 20.281 11.594 -5.398 1 94.94 222 LEU A CA 1
ATOM 1715 C C . LEU A 1 222 ? 21.766 11.273 -5.555 1 94.94 222 LEU A C 1
ATOM 1717 O O . LEU A 1 222 ? 22.141 10.492 -6.43 1 94.94 222 LEU A O 1
ATOM 1721 N N . GLU A 1 223 ? 22.547 11.836 -4.707 1 94.12 223 GLU A N 1
ATOM 1722 C CA . GLU A 1 223 ? 23.969 11.539 -4.711 1 94.12 223 GLU A CA 1
ATOM 1723 C C . GLU A 1 223 ? 24.234 10.07 -4.375 1 94.12 223 GLU A C 1
ATOM 1725 O O . GLU A 1 223 ? 25.016 9.398 -5.047 1 94.12 223 GLU A O 1
ATOM 1730 N N . LYS A 1 224 ? 23.594 9.625 -3.375 1 92.19 224 LYS A N 1
ATOM 1731 C CA . LYS A 1 224 ? 23.766 8.242 -2.934 1 92.19 224 LYS A CA 1
ATOM 1732 C C . LYS A 1 224 ? 23.297 7.258 -3.998 1 92.19 224 LYS A C 1
ATOM 1734 O O . LYS A 1 224 ? 23.922 6.219 -4.219 1 92.19 224 LYS A O 1
ATOM 1739 N N . LEU A 1 225 ? 22.172 7.52 -4.613 1 90.5 225 LEU A N 1
ATOM 1740 C CA . LEU A 1 225 ? 21.656 6.676 -5.684 1 90.5 225 LEU A CA 1
ATOM 1741 C C . LEU A 1 225 ? 22.625 6.641 -6.859 1 90.5 225 LEU A C 1
ATOM 1743 O O . LEU A 1 225 ? 22.844 5.586 -7.457 1 90.5 225 LEU A O 1
ATOM 1747 N N . GLY A 1 226 ? 23.188 7.801 -7.168 1 87.38 226 GLY A N 1
ATOM 1748 C CA . GLY A 1 226 ? 24.172 7.871 -8.234 1 87.38 226 GLY A CA 1
ATOM 1749 C C . GLY A 1 226 ? 25.406 7.016 -7.973 1 87.38 226 GLY A C 1
ATOM 1750 O O . GLY A 1 226 ? 25.891 6.324 -8.875 1 87.38 226 GLY A O 1
ATOM 1751 N N . ARG A 1 227 ? 25.875 6.969 -6.801 1 85.62 227 ARG A N 1
ATOM 1752 C CA . ARG A 1 227 ? 27.031 6.172 -6.418 1 85.62 227 ARG A CA 1
ATOM 1753 C C . ARG A 1 227 ? 26.719 4.68 -6.48 1 85.62 227 ARG A C 1
ATOM 1755 O O . ARG A 1 227 ? 27.547 3.883 -6.922 1 85.62 227 ARG A O 1
ATOM 1762 N N . TRP A 1 228 ? 25.516 4.34 -6 1 82.5 228 TRP A N 1
ATOM 1763 C CA . TRP A 1 228 ? 25.094 2.941 -6.012 1 82.5 228 TRP A CA 1
ATOM 1764 C C . TRP A 1 228 ? 25.016 2.41 -7.438 1 82.5 228 TRP A C 1
ATOM 1766 O O . TRP A 1 228 ? 25.453 1.292 -7.723 1 82.5 228 TRP A O 1
ATOM 1776 N N . GLU A 1 229 ? 24.391 3.113 -8.297 1 77.19 229 GLU A N 1
ATOM 1777 C CA . GLU A 1 229 ? 24.219 2.689 -9.68 1 77.19 229 GLU A CA 1
ATOM 1778 C C . GLU A 1 229 ? 25.562 2.396 -10.344 1 77.19 229 GLU A C 1
ATOM 1780 O O . GLU A 1 229 ? 25.656 1.554 -11.234 1 77.19 229 GLU A O 1
ATOM 1785 N N . GLN A 1 230 ? 26.516 2.959 -9.875 1 71.75 230 GLN A N 1
ATOM 1786 C CA . GLN A 1 230 ? 27.859 2.771 -10.43 1 71.75 230 GLN A CA 1
ATOM 1787 C C . GLN A 1 230 ? 28.484 1.482 -9.914 1 71.75 230 GLN A C 1
ATOM 1789 O O . GLN A 1 230 ? 29.406 0.946 -10.539 1 71.75 230 GLN A O 1
ATOM 1794 N N . GLU A 1 231 ? 27.844 1.051 -8.938 1 69.31 231 GLU A N 1
ATOM 1795 C CA . GLU A 1 231 ? 28.375 -0.173 -8.344 1 69.31 231 GLU A CA 1
ATOM 1796 C C . GLU A 1 231 ? 27.625 -1.401 -8.844 1 69.31 231 GLU A C 1
ATOM 1798 O O . GLU A 1 231 ? 26.5 -1.289 -9.336 1 69.31 231 GLU A O 1
ATOM 1803 N N . ASN A 1 232 ? 28.312 -2.461 -8.977 1 60.94 232 ASN A N 1
ATOM 1804 C CA . ASN A 1 232 ? 27.703 -3.699 -9.453 1 60.94 232 ASN A CA 1
ATOM 1805 C C . ASN A 1 232 ? 26.516 -4.113 -8.586 1 60.94 232 ASN A C 1
ATOM 1807 O O . ASN A 1 232 ? 26.688 -4.406 -7.402 1 60.94 232 ASN A O 1
ATOM 1811 N N . THR A 1 233 ? 25.312 -4.082 -9.227 1 62.09 233 THR A N 1
ATOM 1812 C CA . THR A 1 233 ? 24.078 -4.387 -8.531 1 62.09 233 THR A CA 1
ATOM 1813 C C . THR A 1 233 ? 23.891 -5.895 -8.391 1 62.09 233 THR A C 1
ATOM 1815 O O . THR A 1 233 ? 24.078 -6.641 -9.352 1 62.09 233 THR A O 1
ATOM 1818 N N . LEU A 1 234 ? 23.75 -6.348 -7.172 1 63.62 234 LEU A N 1
ATOM 1819 C CA . LEU A 1 234 ? 23.391 -7.734 -6.906 1 63.62 234 LEU A CA 1
ATOM 1820 C C . LEU A 1 234 ? 22.062 -8.086 -7.555 1 63.62 234 LEU A C 1
ATOM 1822 O O . LEU A 1 234 ? 21.203 -7.223 -7.707 1 63.62 234 LEU A O 1
ATOM 1826 N N . ALA A 1 235 ? 22.016 -9.289 -7.977 1 60.75 235 ALA A N 1
ATOM 1827 C CA . ALA A 1 235 ? 20.828 -9.797 -8.664 1 60.75 235 ALA A CA 1
ATOM 1828 C C . ALA A 1 235 ? 19.578 -9.492 -7.859 1 60.75 235 ALA A C 1
ATOM 1830 O O . ALA A 1 235 ? 18.547 -9.117 -8.43 1 60.75 235 ALA A O 1
ATOM 1831 N N . GLN A 1 236 ? 19.703 -9.594 -6.496 1 63.88 236 GLN A N 1
ATOM 1832 C CA . GLN A 1 236 ? 18.531 -9.461 -5.629 1 63.88 236 GLN A CA 1
ATOM 1833 C C . GLN A 1 236 ? 18.047 -8.008 -5.57 1 63.88 236 GLN A C 1
ATOM 1835 O O . GLN A 1 236 ? 16.938 -7.734 -5.109 1 63.88 236 GLN A O 1
ATOM 1840 N N . HIS A 1 237 ? 18.844 -7.16 -6.152 1 68.94 237 HIS A N 1
ATOM 1841 C CA . HIS A 1 237 ? 18.453 -5.754 -6.102 1 68.94 237 HIS A CA 1
ATOM 1842 C C . HIS A 1 237 ? 18 -5.258 -7.469 1 68.94 237 HIS A C 1
ATOM 1844 O O . HIS A 1 237 ? 17.734 -4.066 -7.641 1 68.94 237 HIS A O 1
ATOM 1850 N N . ARG A 1 238 ? 17.797 -6.238 -8.312 1 74.81 238 ARG A N 1
ATOM 1851 C CA . ARG A 1 238 ? 17.359 -5.887 -9.656 1 74.81 238 ARG A CA 1
ATOM 1852 C C . ARG A 1 238 ? 16.016 -5.172 -9.625 1 74.81 238 ARG A C 1
ATOM 1854 O O . ARG A 1 238 ? 15.797 -4.207 -10.367 1 74.81 238 ARG A O 1
ATOM 1861 N N . PRO A 1 239 ? 15.125 -5.594 -8.719 1 78.56 239 PRO A N 1
ATOM 1862 C CA . PRO A 1 239 ? 13.844 -4.887 -8.688 1 78.56 239 PRO A CA 1
ATOM 1863 C C . PRO A 1 239 ? 14 -3.412 -8.312 1 78.56 239 PRO A C 1
ATOM 1865 O O . PRO A 1 239 ? 13.219 -2.574 -8.773 1 78.56 239 PRO A O 1
ATOM 1868 N N . PHE A 1 240 ? 15.031 -3.131 -7.582 1 82.06 240 PHE A N 1
ATOM 1869 C CA . PHE A 1 240 ? 15.211 -1.762 -7.113 1 82.06 240 PHE A CA 1
ATOM 1870 C C . PHE A 1 240 ? 15.633 -0.847 -8.258 1 82.06 240 PHE A C 1
ATOM 1872 O O . PHE A 1 240 ? 15.359 0.354 -8.234 1 82.06 240 PHE A O 1
ATOM 1879 N N . LEU A 1 241 ? 16.297 -1.439 -9.219 1 77.5 241 LEU A N 1
ATOM 1880 C CA . LEU A 1 241 ? 16.781 -0.617 -10.32 1 77.5 241 LEU A CA 1
ATOM 1881 C C . LEU A 1 241 ? 15.633 0.14 -10.977 1 77.5 241 LEU A C 1
ATOM 1883 O O . LEU A 1 241 ? 15.742 1.338 -11.25 1 77.5 241 LEU A O 1
ATOM 1887 N N . GLN A 1 242 ? 14.586 -0.593 -11.148 1 75.81 242 GLN A N 1
ATOM 1888 C CA . GLN A 1 242 ? 13.438 0.034 -11.797 1 75.81 242 GLN A CA 1
ATOM 1889 C C . GLN A 1 242 ? 12.805 1.083 -10.891 1 75.81 242 GLN A C 1
ATOM 1891 O O . GLN A 1 242 ? 12.312 2.107 -11.375 1 75.81 242 GLN A O 1
ATOM 1896 N N . VAL A 1 243 ? 12.852 0.91 -9.711 1 84.25 243 VAL A N 1
ATOM 1897 C CA . VAL A 1 243 ? 12.242 1.81 -8.734 1 84.25 243 VAL A CA 1
ATOM 1898 C C . VAL A 1 243 ? 13.141 3.025 -8.523 1 84.25 243 VAL A C 1
ATOM 1900 O O . VAL A 1 243 ? 12.648 4.145 -8.344 1 84.25 243 VAL A O 1
ATOM 1903 N N . ALA A 1 244 ? 14.398 2.752 -8.625 1 87.81 244 ALA A N 1
ATOM 1904 C CA . ALA A 1 244 ? 15.383 3.807 -8.383 1 87.81 244 ALA A CA 1
ATOM 1905 C C . ALA A 1 244 ? 15.188 4.969 -9.352 1 87.81 244 ALA A C 1
ATOM 1907 O O . ALA A 1 244 ? 15.25 6.133 -8.953 1 87.81 244 ALA A O 1
ATOM 1908 N N . ASP A 1 245 ? 14.859 4.68 -10.547 1 84.88 245 ASP A N 1
ATOM 1909 C CA . ASP A 1 245 ? 14.648 5.727 -11.539 1 84.88 245 ASP A CA 1
ATOM 1910 C C . ASP A 1 245 ? 13.422 6.574 -11.188 1 84.88 245 ASP A C 1
ATOM 1912 O O . ASP A 1 245 ? 13.445 7.797 -11.352 1 84.88 245 ASP A O 1
ATOM 1916 N N . THR A 1 246 ? 12.469 5.941 -10.773 1 85.69 246 THR A N 1
ATOM 1917 C CA . THR A 1 246 ? 11.25 6.652 -10.391 1 85.69 246 THR A CA 1
ATOM 1918 C C . THR A 1 246 ? 11.516 7.547 -9.18 1 85.69 246 THR A C 1
ATOM 1920 O O . THR A 1 246 ? 11.031 8.68 -9.125 1 85.69 246 THR A O 1
ATOM 1923 N N . ILE A 1 247 ? 12.25 7.004 -8.242 1 90.31 247 ILE A N 1
ATOM 1924 C CA . ILE A 1 247 ? 12.594 7.773 -7.051 1 90.31 247 ILE A CA 1
ATOM 1925 C C . ILE A 1 247 ? 13.398 9.008 -7.441 1 90.31 247 ILE A C 1
ATOM 1927 O O . ILE A 1 247 ? 13.117 10.117 -6.98 1 90.31 247 ILE A O 1
ATOM 1931 N N . LYS A 1 248 ? 14.328 8.82 -8.305 1 92 248 LYS A N 1
ATOM 1932 C CA . LYS A 1 248 ? 15.172 9.938 -8.75 1 92 248 LYS A CA 1
ATOM 1933 C C . LYS A 1 248 ? 14.328 11.023 -9.414 1 92 248 LYS A C 1
ATOM 1935 O O . LYS A 1 248 ? 14.461 12.203 -9.086 1 92 248 LYS A O 1
ATOM 1940 N N . ALA A 1 249 ? 13.492 10.617 -10.281 1 90.62 249 ALA A N 1
ATOM 1941 C CA . ALA A 1 249 ? 12.656 11.555 -11.016 1 90.62 249 ALA A CA 1
ATOM 1942 C C . ALA A 1 249 ? 11.734 12.32 -10.078 1 90.62 249 ALA A C 1
ATOM 1944 O O . ALA A 1 249 ? 11.461 13.508 -10.297 1 90.62 249 ALA A O 1
ATOM 1945 N N . THR A 1 250 ? 11.273 11.703 -9.086 1 91.81 250 THR A N 1
ATOM 1946 C CA . THR A 1 250 ? 10.32 12.289 -8.148 1 91.81 250 THR A CA 1
ATOM 1947 C C . THR A 1 250 ? 11.023 13.25 -7.195 1 91.81 250 THR A C 1
ATOM 1949 O O . THR A 1 250 ? 10.461 14.281 -6.82 1 91.81 250 THR A O 1
ATOM 1952 N N . MET A 1 251 ? 12.273 12.898 -6.832 1 94.44 251 MET A N 1
ATOM 1953 C CA . MET A 1 251 ? 12.953 13.648 -5.785 1 94.44 251 MET A CA 1
ATOM 1954 C C . MET A 1 251 ? 13.789 14.781 -6.379 1 94.44 251 MET A C 1
ATOM 1956 O O . MET A 1 251 ? 14.109 15.75 -5.691 1 94.44 251 MET A O 1
ATOM 1960 N N . GLN A 1 252 ? 14.117 14.703 -7.605 1 95.62 252 GLN A N 1
ATOM 1961 C CA . GLN A 1 252 ? 15.023 15.648 -8.25 1 95.62 252 GLN A CA 1
ATOM 1962 C C . GLN A 1 252 ? 14.484 17.078 -8.156 1 95.62 252 GLN A C 1
ATOM 1964 O O . GLN A 1 252 ? 15.219 18 -7.797 1 95.62 252 GLN A O 1
ATOM 1969 N N . PRO A 1 253 ? 13.188 17.281 -8.43 1 95.44 253 PRO A N 1
ATOM 1970 C CA . PRO A 1 253 ? 12.68 18.656 -8.367 1 95.44 253 PRO A CA 1
ATOM 1971 C C . PRO A 1 253 ? 12.672 19.219 -6.945 1 95.44 253 PRO A C 1
ATOM 1973 O O . PRO A 1 253 ? 12.555 20.422 -6.758 1 95.44 253 PRO A O 1
ATOM 1976 N N . LEU A 1 254 ? 12.812 18.406 -5.93 1 96.81 254 LEU A N 1
ATOM 1977 C CA . LEU A 1 254 ? 12.664 18.828 -4.543 1 96.81 254 LEU A CA 1
ATOM 1978 C C . LEU A 1 254 ? 14.008 19.234 -3.951 1 96.81 254 LEU A C 1
ATOM 1980 O O . LEU A 1 254 ? 14.07 19.828 -2.871 1 96.81 254 LEU A O 1
ATOM 1984 N N . GLN A 1 255 ? 15.039 18.938 -4.656 1 96.25 255 GLN A N 1
ATOM 1985 C CA . GLN A 1 255 ? 16.391 19.094 -4.113 1 96.25 255 GLN A CA 1
ATOM 1986 C C . GLN A 1 255 ? 16.703 20.562 -3.83 1 96.25 255 GLN A C 1
ATOM 1988 O O . GLN A 1 255 ? 16.312 21.438 -4.602 1 96.25 255 GLN A O 1
ATOM 1993 N N . ALA A 1 256 ? 17.359 20.781 -2.691 1 92.75 256 ALA A N 1
ATOM 1994 C CA . ALA A 1 256 ? 17.828 22.125 -2.35 1 92.75 256 ALA A CA 1
ATOM 1995 C C . ALA A 1 256 ? 18.859 22.609 -3.357 1 92.75 256 ALA A C 1
ATOM 1997 O O . ALA A 1 256 ? 19.641 21.812 -3.895 1 92.75 256 ALA A O 1
ATOM 1998 N N . ARG A 1 257 ? 18.781 23.906 -3.564 1 90.81 257 ARG A N 1
ATOM 1999 C CA . ARG A 1 257 ? 19.688 24.562 -4.5 1 90.81 257 ARG A CA 1
ATOM 2000 C C . ARG A 1 257 ? 20.422 25.719 -3.828 1 90.81 257 ARG A C 1
ATOM 2002 O O . ARG A 1 257 ? 19.969 26.25 -2.818 1 90.81 257 ARG A O 1
ATOM 2009 N N . GLU A 1 258 ? 21.562 25.984 -4.375 1 87.94 258 GLU A N 1
ATOM 2010 C CA . GLU A 1 258 ? 22.328 27.125 -3.85 1 87.94 258 GLU A CA 1
ATOM 2011 C C . GLU A 1 258 ? 21.672 28.453 -4.211 1 87.94 258 GLU A C 1
ATOM 2013 O O . GLU A 1 258 ? 21.656 29.375 -3.404 1 87.94 258 GLU A O 1
ATOM 2018 N N . ASP A 1 259 ? 21.156 28.453 -5.367 1 90.06 259 ASP A N 1
ATOM 2019 C CA . ASP A 1 259 ? 20.453 29.641 -5.844 1 90.06 259 ASP A CA 1
ATOM 2020 C C . ASP A 1 259 ? 19.094 29.781 -5.172 1 90.06 259 ASP A C 1
ATOM 2022 O O . ASP A 1 259 ? 18.281 28.859 -5.191 1 90.06 259 ASP A O 1
ATOM 2026 N N . GLU A 1 260 ? 18.875 30.969 -4.578 1 90.81 260 GLU A N 1
ATOM 2027 C CA . GLU A 1 260 ? 17.672 31.188 -3.803 1 90.81 260 GLU A CA 1
ATOM 2028 C C . GLU A 1 260 ? 16.422 31.062 -4.676 1 90.81 260 GLU A C 1
ATOM 2030 O O . GLU A 1 260 ? 15.398 30.547 -4.23 1 90.81 260 GLU A O 1
ATOM 2035 N N . ARG A 1 261 ? 16.516 31.594 -5.82 1 91.5 261 ARG A N 1
ATOM 2036 C CA . ARG A 1 261 ? 15.391 31.484 -6.746 1 91.5 261 ARG A CA 1
ATOM 2037 C C . ARG A 1 261 ? 15.078 30.031 -7.062 1 91.5 261 ARG A C 1
ATOM 2039 O O . ARG A 1 261 ? 13.914 29.625 -7.059 1 91.5 261 ARG A O 1
ATOM 2046 N N . LEU A 1 262 ? 16.094 29.297 -7.305 1 91.69 262 LEU A N 1
ATOM 2047 C CA . LEU A 1 262 ? 15.93 27.875 -7.594 1 91.69 262 LEU A CA 1
ATOM 2048 C C . LEU A 1 262 ? 15.414 27.125 -6.371 1 91.69 262 LEU A C 1
ATOM 2050 O O . LEU A 1 262 ? 14.648 26.172 -6.504 1 91.69 262 LEU A O 1
ATOM 2054 N N . ASN A 1 263 ? 15.82 27.578 -5.27 1 93.12 263 ASN A N 1
ATOM 2055 C CA . ASN A 1 263 ? 15.328 26.984 -4.035 1 93.12 263 ASN A CA 1
ATOM 2056 C C . ASN A 1 263 ? 13.836 27.203 -3.857 1 93.12 263 ASN A C 1
ATOM 2058 O O . ASN A 1 263 ? 13.117 26.328 -3.379 1 93.12 263 ASN A O 1
ATOM 2062 N N . LEU A 1 264 ? 13.398 28.391 -4.184 1 95.19 264 LEU A N 1
ATOM 2063 C CA . LEU A 1 264 ? 11.977 28.688 -4.141 1 95.19 264 LEU A CA 1
ATOM 2064 C C . LEU A 1 264 ? 11.203 27.797 -5.102 1 95.19 264 LEU A C 1
ATOM 2066 O O . LEU A 1 264 ? 10.102 27.344 -4.781 1 95.19 264 LEU A O 1
ATOM 2070 N N . LEU A 1 265 ? 11.82 27.562 -6.223 1 95.56 265 LEU A N 1
ATOM 2071 C CA . LEU A 1 265 ? 11.188 26.672 -7.195 1 95.56 265 LEU A CA 1
ATOM 2072 C C . LEU A 1 265 ? 11.133 25.234 -6.68 1 95.56 265 LEU A C 1
ATOM 2074 O O . LEU A 1 265 ? 10.164 24.516 -6.926 1 95.56 265 LEU A O 1
ATOM 2078 N N . SER A 1 266 ? 12.148 24.844 -5.953 1 95.31 266 SER A N 1
ATOM 2079 C CA . SER A 1 266 ? 12.156 23.531 -5.324 1 95.31 266 SER A CA 1
ATOM 2080 C C . SER A 1 266 ? 11.047 23.406 -4.285 1 95.31 266 SER A C 1
ATOM 2082 O O . SER A 1 266 ? 10.398 22.359 -4.176 1 95.31 266 SER A O 1
ATOM 2084 N N . HIS A 1 267 ? 10.852 24.469 -3.531 1 96 267 HIS A N 1
ATOM 2085 C CA . HIS A 1 267 ? 9.773 24.469 -2.547 1 96 267 HIS A CA 1
ATOM 2086 C C . HIS A 1 267 ? 8.406 24.391 -3.225 1 96 267 HIS A C 1
ATOM 2088 O O . HIS A 1 267 ? 7.496 23.734 -2.729 1 96 267 HIS A O 1
ATOM 2094 N N . HIS A 1 268 ? 8.297 25.109 -4.344 1 97.31 268 HIS A N 1
ATOM 2095 C CA . HIS A 1 268 ? 7.066 25.016 -5.117 1 97.31 268 HIS A CA 1
ATOM 2096 C C . HIS A 1 268 ? 6.836 23.594 -5.617 1 97.31 268 HIS A C 1
ATOM 2098 O O . HIS A 1 268 ? 5.703 23.125 -5.633 1 97.31 268 HIS A O 1
ATOM 2104 N N . ALA A 1 269 ? 7.91 22.953 -6.023 1 96.81 269 ALA A N 1
ATOM 2105 C CA . ALA A 1 269 ? 7.824 21.578 -6.477 1 96.81 269 ALA A CA 1
ATOM 2106 C C . ALA A 1 269 ? 7.332 20.656 -5.355 1 96.81 269 ALA A C 1
ATOM 2108 O O . ALA A 1 269 ? 6.641 19.672 -5.609 1 96.81 269 ALA A O 1
ATOM 2109 N N . GLN A 1 270 ? 7.664 21 -4.137 1 97.12 270 GLN A N 1
ATOM 2110 C CA . GLN A 1 270 ? 7.168 20.219 -3 1 97.12 270 GLN A CA 1
ATOM 2111 C C . GLN A 1 270 ? 5.664 20.391 -2.834 1 97.12 270 GLN A C 1
ATOM 2113 O O . GLN A 1 270 ? 4.965 19.453 -2.457 1 97.12 270 GLN A O 1
ATOM 2118 N N . ILE A 1 271 ? 5.148 21.594 -3.084 1 97.94 271 ILE A N 1
ATOM 2119 C CA . ILE A 1 271 ? 3.707 21.812 -3.045 1 97.94 271 ILE A CA 1
ATOM 2120 C C . ILE A 1 271 ? 3.016 20.938 -4.078 1 97.94 271 ILE A C 1
ATOM 2122 O O . ILE A 1 271 ? 2.029 20.266 -3.77 1 97.94 271 ILE A O 1
ATOM 2126 N N . ALA A 1 272 ? 3.59 20.938 -5.246 1 96.75 272 ALA A N 1
ATOM 2127 C CA . ALA A 1 272 ? 3.045 20.094 -6.312 1 96.75 272 ALA A CA 1
ATOM 2128 C C . ALA A 1 272 ? 3.113 18.625 -5.938 1 96.75 272 ALA A C 1
ATOM 2130 O O . ALA A 1 272 ? 2.195 17.859 -6.242 1 96.75 272 ALA A O 1
ATOM 2131 N N . TRP A 1 273 ? 4.211 18.281 -5.32 1 96.31 273 TRP A N 1
ATOM 2132 C CA . TRP A 1 273 ? 4.395 16.906 -4.848 1 96.31 273 TRP A CA 1
ATOM 2133 C C . TRP A 1 273 ? 3.279 16.516 -3.887 1 96.31 273 TRP A C 1
ATOM 2135 O O . TRP A 1 273 ? 2.678 15.445 -4.031 1 96.31 273 TRP A O 1
ATOM 2145 N N . TYR A 1 274 ? 2.932 17.344 -2.936 1 96.88 274 TYR A N 1
ATOM 2146 C CA . TYR A 1 274 ? 1.851 17.094 -1.989 1 96.88 274 TYR A CA 1
ATOM 2147 C C . TYR A 1 274 ? 0.508 17.016 -2.705 1 96.88 274 TYR A C 1
ATOM 2149 O O . TYR A 1 274 ? -0.279 16.094 -2.455 1 96.88 274 TYR A O 1
ATOM 2157 N N . ARG A 1 275 ? 0.316 17.938 -3.598 1 96.25 275 ARG A N 1
ATOM 2158 C CA . ARG A 1 275 ? -0.938 18 -4.344 1 96.25 275 ARG A CA 1
ATOM 2159 C C . ARG A 1 275 ? -1.171 16.719 -5.129 1 96.25 275 ARG A C 1
ATOM 2161 O O . ARG A 1 275 ? -2.256 16.141 -5.07 1 96.25 275 ARG A O 1
ATOM 2168 N N . GLU A 1 276 ? -0.208 16.266 -5.805 1 94.62 276 GLU A N 1
ATOM 2169 C CA . GLU A 1 276 ? -0.307 15.094 -6.684 1 94.62 276 GLU A CA 1
ATOM 2170 C C . GLU A 1 276 ? -0.61 13.828 -5.887 1 94.62 276 GLU A C 1
ATOM 2172 O O . GLU A 1 276 ? -1.214 12.891 -6.41 1 94.62 276 GLU A O 1
ATOM 2177 N N . ARG A 1 277 ? -0.301 13.812 -4.68 1 93.44 277 ARG A N 1
ATOM 2178 C CA . ARG A 1 277 ? -0.405 12.594 -3.885 1 93.44 277 ARG A CA 1
ATOM 2179 C C . ARG A 1 277 ? -1.517 12.711 -2.848 1 93.44 277 ARG A C 1
ATOM 2181 O O . ARG A 1 277 ? -1.615 11.883 -1.939 1 93.44 277 ARG A O 1
ATOM 2188 N N . GLY A 1 278 ? -2.258 13.766 -2.93 1 91.5 278 GLY A N 1
ATOM 2189 C CA . GLY A 1 278 ? -3.475 13.914 -2.148 1 91.5 278 GLY A CA 1
ATOM 2190 C C . GLY A 1 278 ? -3.225 14.43 -0.744 1 91.5 278 GLY A C 1
ATOM 2191 O O . GLY A 1 278 ? -4.082 14.297 0.134 1 91.5 278 GLY A O 1
ATOM 2192 N N . HIS A 1 279 ? -2.033 14.906 -0.478 1 94.81 279 HIS A N 1
ATOM 2193 C CA . HIS A 1 279 ? -1.767 15.562 0.797 1 94.81 279 HIS A CA 1
ATOM 2194 C C . HIS A 1 279 ? -2.236 17.016 0.779 1 94.81 279 HIS A C 1
ATOM 2196 O O . HIS A 1 279 ? -1.42 17.938 0.842 1 94.81 279 HIS A O 1
ATOM 2202 N N . TRP A 1 280 ? -3.549 17.172 0.803 1 94.69 280 TRP A N 1
ATOM 2203 C CA . TRP A 1 280 ? -4.168 18.469 0.534 1 94.69 280 TRP A CA 1
ATOM 2204 C C . TRP A 1 280 ? -3.863 19.469 1.653 1 94.69 280 TRP A C 1
ATOM 2206 O O . TRP A 1 280 ? -3.586 20.641 1.394 1 94.69 280 TRP A O 1
ATOM 2216 N N . VAL A 1 281 ? -3.885 18.953 2.895 1 95.19 281 VAL A N 1
ATOM 2217 C CA . VAL A 1 281 ? -3.641 19.812 4.043 1 95.19 281 VAL A CA 1
ATOM 2218 C C . VAL A 1 281 ? -2.215 20.359 3.984 1 95.19 281 VAL A C 1
ATOM 2220 O O . VAL A 1 281 ? -1.995 21.562 4.16 1 95.19 281 VAL A O 1
ATOM 2223 N N . GLN A 1 282 ? -1.282 19.516 3.639 1 96.5 282 GLN A N 1
ATOM 2224 C CA . GLN A 1 282 ? 0.116 19.922 3.551 1 96.5 282 GLN A CA 1
ATOM 2225 C C . GLN A 1 282 ? 0.344 20.859 2.365 1 96.5 282 GLN A C 1
ATOM 2227 O O . GLN A 1 282 ? 1.13 21.797 2.457 1 96.5 282 GLN A O 1
ATOM 2232 N N . ALA A 1 283 ? -0.349 20.578 1.266 1 97.31 283 ALA A N 1
ATOM 2233 C CA . ALA A 1 283 ? -0.191 21.406 0.073 1 97.31 283 ALA A CA 1
ATOM 2234 C C . ALA A 1 283 ? -0.598 22.844 0.35 1 97.31 283 ALA A C 1
ATOM 2236 O O . ALA A 1 283 ? 0.141 23.781 0.025 1 97.31 283 ALA A O 1
ATOM 2237 N N . VAL A 1 284 ? -1.717 23.016 1.015 1 97.06 284 VAL A N 1
ATOM 2238 C CA . VAL A 1 284 ? -2.225 24.359 1.311 1 97.06 284 VAL A CA 1
ATOM 2239 C C . VAL A 1 284 ? -1.335 25.031 2.354 1 97.06 284 VAL A C 1
ATOM 2241 O O . VAL A 1 284 ? -1 26.203 2.223 1 97.06 284 VAL A O 1
ATOM 2244 N N . GLY A 1 285 ? -0.977 24.266 3.357 1 96.81 285 GLY A N 1
ATOM 2245 C CA . GLY A 1 285 ? -0.105 24.812 4.383 1 96.81 285 GLY A CA 1
ATOM 2246 C C . GLY A 1 285 ? 1.226 25.297 3.84 1 96.81 285 GLY A C 1
ATOM 2247 O O . GLY A 1 285 ? 1.659 26.406 4.145 1 96.81 285 GLY A O 1
ATOM 2248 N N . LEU A 1 286 ? 1.807 24.516 3.033 1 97.44 286 LEU A N 1
ATOM 2249 C CA . LEU A 1 286 ? 3.102 24.891 2.477 1 97.44 286 LEU A CA 1
ATOM 2250 C C . LEU A 1 286 ? 2.957 26.047 1.493 1 97.44 286 LEU A C 1
ATOM 2252 O O . LEU A 1 286 ? 3.834 26.906 1.411 1 97.44 286 LEU A O 1
ATOM 2256 N N . ALA A 1 287 ? 1.886 26.031 0.72 1 98.06 287 ALA A N 1
ATOM 2257 C CA . ALA A 1 287 ? 1.653 27.125 -0.224 1 98.06 287 ALA A CA 1
ATOM 2258 C C . ALA A 1 287 ? 1.605 28.469 0.493 1 98.06 287 ALA A C 1
ATOM 2260 O O . ALA A 1 287 ? 2.168 29.453 0.012 1 98.06 287 ALA A O 1
ATOM 2261 N N . ARG A 1 288 ? 0.975 28.5 1.617 1 96.94 288 ARG A N 1
ATOM 2262 C CA . ARG A 1 288 ? 0.895 29.734 2.404 1 96.94 288 ARG A CA 1
ATOM 2263 C C . ARG A 1 288 ? 2.277 30.172 2.875 1 96.94 288 ARG A C 1
ATOM 2265 O O . ARG A 1 288 ? 2.643 31.344 2.738 1 96.94 288 ARG A O 1
ATOM 2272 N N . GLU A 1 289 ? 3.035 29.219 3.404 1 95.69 289 GLU A N 1
ATOM 2273 C CA . GLU A 1 289 ? 4.387 29.516 3.871 1 95.69 289 GLU A CA 1
ATOM 2274 C C . GLU A 1 289 ? 5.289 29.953 2.715 1 95.69 289 GLU A C 1
ATOM 2276 O O . GLU A 1 289 ? 6.137 30.828 2.877 1 95.69 289 GLU A O 1
ATOM 2281 N N . TRP A 1 290 ? 5.047 29.297 1.64 1 96.88 290 TRP A N 1
ATOM 2282 C CA . TRP A 1 290 ? 5.852 29.547 0.45 1 96.88 290 TRP A CA 1
ATOM 2283 C C . TRP A 1 290 ? 5.605 30.953 -0.087 1 96.88 290 TRP A C 1
ATOM 2285 O O . TRP A 1 290 ? 6.535 31.625 -0.539 1 96.88 290 TRP A O 1
ATOM 2295 N N . LEU A 1 291 ? 4.391 31.422 -0.045 1 97.25 291 LEU A N 1
ATOM 2296 C CA . LEU A 1 291 ? 4.074 32.781 -0.485 1 97.25 291 LEU A CA 1
ATOM 2297 C C . LEU A 1 291 ? 4.828 33.812 0.344 1 97.25 291 LEU A C 1
ATOM 2299 O O . LEU A 1 291 ? 5.297 34.812 -0.188 1 97.25 291 LEU A O 1
ATOM 2303 N N . VAL A 1 292 ? 4.977 33.562 1.613 1 96.62 292 VAL A N 1
ATOM 2304 C CA . VAL A 1 292 ? 5.754 34.406 2.5 1 96.62 292 VAL A CA 1
ATOM 2305 C C . VAL A 1 292 ? 7.223 34.406 2.074 1 96.62 292 VAL A C 1
ATOM 2307 O O . VAL A 1 292 ? 7.867 35.438 2.027 1 96.62 292 VAL A O 1
ATOM 2310 N N . SER A 1 293 ? 7.719 33.25 1.76 1 95.81 293 SER A N 1
ATOM 2311 C CA . SER A 1 293 ? 9.102 33.094 1.319 1 95.81 293 SER A CA 1
ATOM 2312 C C . SER A 1 293 ? 9.352 33.875 0.032 1 95.81 293 SER A C 1
ATOM 2314 O O . SER A 1 293 ? 10.398 34.531 -0.126 1 95.81 293 SER A O 1
ATOM 2316 N N . VAL A 1 294 ? 8.398 33.812 -0.883 1 96.75 294 VAL A N 1
ATOM 2317 C CA . VAL A 1 294 ? 8.539 34.531 -2.154 1 96.75 294 VAL A CA 1
ATOM 2318 C C . VAL A 1 294 ? 8.578 36.031 -1.91 1 96.75 294 VAL A C 1
ATOM 2320 O O . VAL A 1 294 ? 9.414 36.719 -2.475 1 96.75 294 VAL A O 1
ATOM 2323 N N . LEU A 1 295 ? 7.695 36.5 -1.062 1 96.5 295 LEU A N 1
ATOM 2324 C CA . LEU A 1 295 ? 7.641 37.938 -0.792 1 96.5 295 LEU A CA 1
ATOM 2325 C C . LEU A 1 295 ? 8.914 38.406 -0.11 1 96.5 295 LEU A C 1
ATOM 2327 O O . LEU A 1 295 ? 9.461 39.469 -0.461 1 96.5 295 LEU A O 1
ATOM 2331 N N . THR A 1 296 ? 9.375 37.625 0.867 1 95.56 296 THR A N 1
ATOM 2332 C CA . THR A 1 296 ? 10.586 38.031 1.571 1 95.56 296 THR A CA 1
ATOM 2333 C C . THR A 1 296 ? 11.789 37.969 0.636 1 95.56 296 THR A C 1
ATOM 2335 O O . THR A 1 296 ? 12.695 38.812 0.742 1 95.56 296 THR A O 1
ATOM 2338 N N . TRP A 1 297 ? 11.828 37.031 -0.231 1 94.94 297 TRP A N 1
ATOM 2339 C CA . TRP A 1 297 ? 12.875 36.938 -1.237 1 94.94 297 TRP A CA 1
ATOM 2340 C C . TRP A 1 297 ? 12.844 38.188 -2.152 1 94.94 297 TRP A C 1
ATOM 2342 O O . TRP A 1 297 ? 13.891 38.75 -2.461 1 94.94 297 TRP A O 1
ATOM 2352 N N . GLN A 1 298 ? 11.703 38.531 -2.561 1 93.81 298 GLN A N 1
ATOM 2353 C CA . GLN A 1 298 ? 11.547 39.719 -3.422 1 93.81 298 GLN A CA 1
ATOM 2354 C C . GLN A 1 298 ? 12.055 40.969 -2.73 1 93.81 298 GLN A C 1
ATOM 2356 O O . GLN A 1 298 ? 12.641 41.844 -3.371 1 93.81 298 GLN A O 1
ATOM 2361 N N . GLN A 1 299 ? 11.859 41.031 -1.452 1 92.06 299 GLN A N 1
ATOM 2362 C CA . GLN A 1 299 ? 12.195 42.219 -0.686 1 92.06 299 GLN A CA 1
ATOM 2363 C C . GLN A 1 299 ? 13.672 42.219 -0.313 1 92.06 299 GLN A C 1
ATOM 2365 O O . GLN A 1 299 ? 14.273 43.312 -0.171 1 92.06 299 GLN A O 1
ATOM 2370 N N . THR A 1 300 ? 14.281 41.031 -0.172 1 91.69 300 THR A N 1
ATOM 2371 C CA . THR A 1 300 ? 15.625 41 0.408 1 91.69 300 THR A CA 1
ATOM 2372 C C . THR A 1 300 ? 16.594 40.25 -0.503 1 91.69 300 THR A C 1
ATOM 2374 O O . THR A 1 300 ? 17.797 40.219 -0.24 1 91.69 300 THR A O 1
ATOM 2377 N N . ASP A 1 301 ? 16.094 39.625 -1.455 1 88.56 301 ASP A N 1
ATOM 2378 C CA . ASP A 1 301 ? 16.859 38.844 -2.422 1 88.56 301 ASP A CA 1
ATOM 2379 C C . ASP A 1 301 ? 17.375 37.562 -1.796 1 88.56 301 ASP A C 1
ATOM 2381 O O . ASP A 1 301 ? 18.266 36.906 -2.348 1 88.56 301 ASP A O 1
ATOM 2385 N N . THR A 1 302 ? 16.891 37.344 -0.585 1 88.5 302 THR A N 1
ATOM 2386 C CA . THR A 1 302 ? 17.266 36.094 0.071 1 88.5 302 THR A CA 1
ATOM 2387 C C . THR A 1 302 ? 16.062 35.438 0.734 1 88.5 302 THR A C 1
ATOM 2389 O O . THR A 1 302 ? 15.094 36.094 1.067 1 88.5 302 THR A O 1
ATOM 2392 N N . LEU A 1 303 ? 16.156 34.125 0.829 1 84 303 LEU A N 1
ATOM 2393 C CA . LEU A 1 303 ? 15.148 33.406 1.59 1 84 303 LEU A CA 1
ATOM 2394 C C . LEU A 1 303 ? 15.289 33.688 3.082 1 84 303 LEU A C 1
ATOM 2396 O O . LEU A 1 303 ? 16.344 33.469 3.668 1 84 303 LEU A O 1
ATOM 2400 N N . GLN A 1 304 ? 14.273 34.25 3.664 1 83.31 304 GLN A N 1
ATOM 2401 C CA . GLN A 1 304 ? 14.312 34.625 5.07 1 83.31 304 GLN A CA 1
ATOM 2402 C C . GLN A 1 304 ? 13.617 33.594 5.945 1 83.31 304 GLN A C 1
ATOM 2404 O O . GLN A 1 304 ? 12.438 33.312 5.754 1 83.31 304 GLN A O 1
ATOM 2409 N N . LEU A 1 305 ? 14.375 33.094 6.957 1 84.75 305 LEU A N 1
ATOM 2410 C CA . LEU A 1 305 ? 13.82 32.125 7.895 1 84.75 305 LEU A CA 1
ATOM 2411 C C . LEU A 1 305 ? 13.625 32.75 9.273 1 84.75 305 LEU A C 1
ATOM 2413 O O . LEU A 1 305 ? 12.977 32.156 10.141 1 84.75 305 LEU A O 1
ATOM 2417 N N . LYS A 1 306 ? 14.117 34 9.344 1 85 306 LYS A N 1
ATOM 2418 C CA . LYS A 1 306 ? 13.969 34.688 10.617 1 85 306 LYS A CA 1
ATOM 2419 C C . LYS A 1 306 ? 12.516 35.062 10.859 1 85 306 LYS A C 1
ATOM 2421 O O . LYS A 1 306 ? 11.844 35.594 9.961 1 85 306 LYS A O 1
ATOM 2426 N N . ARG A 1 307 ? 12.102 34.875 12 1 87.44 307 ARG A N 1
ATOM 2427 C CA . ARG A 1 307 ? 10.711 35.062 12.398 1 87.44 307 ARG A CA 1
ATOM 2428 C C . ARG A 1 307 ? 10.258 36.5 12.133 1 87.44 307 ARG A C 1
ATOM 2430 O O . ARG A 1 307 ? 9.164 36.719 11.602 1 87.44 307 ARG A O 1
ATOM 2437 N N . LYS A 1 308 ? 11.102 37.438 12.492 1 88.38 308 LYS A N 1
ATOM 2438 C CA . LYS A 1 308 ? 10.727 38.844 12.375 1 88.38 308 LYS A CA 1
ATOM 2439 C C . LYS A 1 308 ? 10.391 39.188 10.93 1 88.38 308 LYS A C 1
ATOM 2441 O O . LYS A 1 308 ? 9.367 39.812 10.656 1 88.38 308 LYS A O 1
ATOM 2446 N N . HIS A 1 309 ? 11.242 38.812 9.992 1 90.5 309 HIS A N 1
ATOM 2447 C CA . HIS A 1 309 ? 11.031 39.125 8.586 1 90.5 309 HIS A CA 1
ATOM 2448 C C . HIS A 1 309 ? 9.773 38.438 8.055 1 90.5 309 HIS A C 1
ATOM 2450 O O . HIS A 1 309 ? 9.016 39.031 7.285 1 90.5 309 HIS A O 1
ATOM 2456 N N . ARG A 1 310 ? 9.508 37.281 8.469 1 91.88 310 ARG A N 1
ATOM 2457 C CA . ARG A 1 310 ? 8.367 36.5 7.98 1 91.88 310 ARG A CA 1
ATOM 2458 C C . ARG A 1 310 ? 7.062 37.062 8.547 1 91.88 310 ARG A C 1
ATOM 2460 O O . ARG A 1 310 ? 6.062 37.156 7.836 1 91.88 310 ARG A O 1
ATOM 2467 N N . GLU A 1 311 ? 7.133 37.438 9.797 1 93.06 311 GLU A N 1
ATOM 2468 C CA . GLU A 1 311 ? 5.961 38.031 10.414 1 93.06 311 GLU A CA 1
ATOM 2469 C C . GLU A 1 311 ? 5.594 39.344 9.727 1 93.06 311 GLU A C 1
ATOM 2471 O O . GLU A 1 311 ? 4.414 39.656 9.562 1 93.06 311 GLU A O 1
ATOM 2476 N N . ASP A 1 312 ? 6.625 40.094 9.406 1 94.5 312 ASP A N 1
ATOM 2477 C CA . ASP A 1 312 ? 6.391 41.344 8.703 1 94.5 312 ASP A CA 1
ATOM 2478 C C . ASP A 1 312 ? 5.711 41.094 7.359 1 94.5 312 ASP A C 1
ATOM 2480 O O . ASP A 1 312 ? 4.781 41.812 6.988 1 94.5 312 ASP A O 1
ATOM 2484 N N . ALA A 1 313 ? 6.207 40.125 6.66 1 95.12 313 ALA A N 1
ATOM 2485 C CA . ALA A 1 313 ? 5.621 39.781 5.367 1 95.12 313 ALA A CA 1
ATOM 2486 C C . ALA A 1 313 ? 4.176 39.312 5.531 1 95.12 313 ALA A C 1
ATOM 2488 O O . ALA A 1 313 ? 3.309 39.656 4.73 1 95.12 313 ALA A O 1
ATOM 2489 N N . GLU A 1 314 ? 3.914 38.5 6.512 1 95.5 314 GLU A N 1
ATOM 2490 C CA . GLU A 1 314 ? 2.564 38 6.793 1 95.5 314 GLU A CA 1
ATOM 2491 C C . GLU A 1 314 ? 1.62 39.156 7.105 1 95.5 314 GLU A C 1
ATOM 2493 O O . GLU A 1 314 ? 0.481 39.188 6.633 1 95.5 314 GLU A O 1
ATOM 2498 N N . ARG A 1 315 ? 2.141 40.062 7.895 1 95.81 315 ARG A N 1
ATOM 2499 C CA . ARG A 1 315 ? 1.346 41.25 8.25 1 95.81 315 ARG A CA 1
ATOM 2500 C C . ARG A 1 315 ? 1.022 42.062 7.016 1 95.81 315 ARG A C 1
ATOM 2502 O O . ARG A 1 315 ? -0.102 42.562 6.863 1 95.81 315 ARG A O 1
ATOM 2509 N N . LEU A 1 316 ? 2.014 42.219 6.227 1 95.88 316 LEU A N 1
ATOM 2510 C CA . LEU A 1 316 ? 1.846 43 5.008 1 95.88 316 LEU A CA 1
ATOM 2511 C C . LEU A 1 316 ? 0.791 42.375 4.102 1 95.88 316 LEU A C 1
ATOM 2513 O O . LEU A 1 316 ? -0.112 43.062 3.621 1 95.88 316 LEU A O 1
ATOM 2517 N N . LEU A 1 317 ? 0.898 41.094 3.875 1 96.44 317 LEU A N 1
ATOM 2518 C CA . LEU A 1 317 ? -0.069 40.375 3.049 1 96.44 317 LEU A CA 1
ATOM 2519 C C . LEU A 1 317 ? -1.463 40.438 3.664 1 96.44 317 LEU A C 1
ATOM 2521 O O . LEU A 1 317 ? -2.451 40.656 2.951 1 96.44 317 LEU A O 1
ATOM 2525 N N . GLY A 1 318 ? -1.509 40.312 4.934 1 96.12 318 GLY A N 1
ATOM 2526 C CA . GLY A 1 318 ? -2.7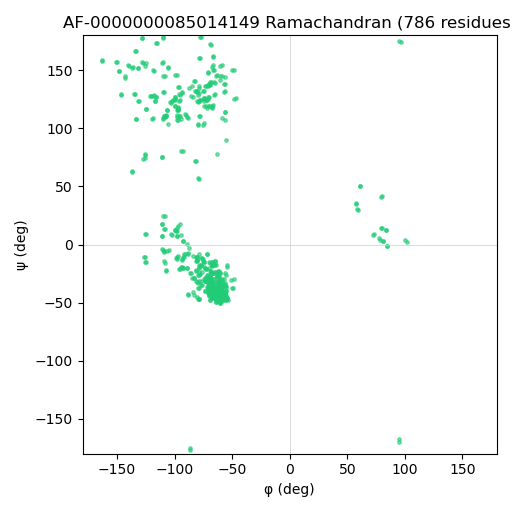79 40.406 5.637 1 96.12 318 GLY A CA 1
ATOM 2527 C C . GLY A 1 318 ? -3.445 41.75 5.523 1 96.12 318 GLY A C 1
ATOM 2528 O O . GLY A 1 318 ? -4.664 41.844 5.359 1 96.12 318 GLY A O 1
ATOM 2529 N N . GLN A 1 319 ? -2.639 42.719 5.672 1 95.62 319 GLN A N 1
ATOM 2530 C CA . GLN A 1 319 ? -3.146 44.062 5.559 1 95.62 319 GLN A CA 1
ATOM 2531 C C . GLN A 1 319 ? -3.715 44.344 4.168 1 95.62 319 GLN A C 1
ATOM 2533 O O . GLN A 1 319 ? -4.812 44.875 4.031 1 95.62 319 GLN A O 1
ATOM 2538 N N . TYR A 1 320 ? -2.973 43.938 3.176 1 95.06 320 TYR A N 1
ATOM 2539 C CA . TYR A 1 320 ? -3.396 44.188 1.802 1 95.06 320 TYR A CA 1
ATOM 2540 C C . TYR A 1 320 ? -4.578 43.312 1.425 1 95.06 320 TYR A C 1
ATOM 2542 O O . TYR A 1 320 ? -5.375 43.656 0.553 1 95.06 320 TYR A O 1
ATOM 2550 N N . ALA A 1 321 ? -4.684 42.188 2.086 1 94.94 321 ALA A N 1
ATOM 2551 C CA . ALA A 1 321 ? -5.855 41.344 1.879 1 94.94 321 ALA A CA 1
ATOM 2552 C C . ALA A 1 321 ? -7.121 42 2.385 1 94.94 321 ALA A C 1
ATOM 2554 O O . ALA A 1 321 ? -8.195 41.844 1.799 1 94.94 321 ALA A O 1
ATOM 2555 N N . LYS A 1 322 ? -7.016 42.75 3.41 1 93.75 322 LYS A N 1
ATOM 2556 C CA . LYS A 1 322 ? -8.148 43.469 4.012 1 93.75 322 LYS A CA 1
ATOM 2557 C C . LYS A 1 322 ? -8.445 44.75 3.283 1 93.75 322 LYS A C 1
ATOM 2559 O O . LYS A 1 322 ? -9.586 45.219 3.238 1 93.75 322 LYS A O 1
ATOM 2564 N N . THR A 1 323 ? -7.332 45.344 2.732 1 94.5 323 THR A N 1
ATOM 2565 C CA . THR A 1 323 ? -7.465 46.625 2.018 1 94.5 323 THR A CA 1
ATOM 2566 C C . THR A 1 323 ? -6.871 46.5 0.616 1 94.5 323 THR A C 1
ATOM 2568 O O . THR A 1 323 ? -5.875 47.156 0.306 1 94.5 323 THR A O 1
ATOM 2571 N N . PRO A 1 324 ? -7.543 45.844 -0.244 1 90.62 324 PRO A N 1
ATOM 2572 C CA . PRO A 1 324 ? -6.992 45.594 -1.575 1 90.62 324 PRO A CA 1
ATOM 2573 C C . PRO A 1 324 ? -6.699 46.875 -2.359 1 90.62 324 PRO A C 1
ATOM 2575 O O . PRO A 1 324 ? -5.77 46.906 -3.166 1 90.62 324 PRO A O 1
ATOM 2578 N N . GLN A 1 325 ? -7.445 47.938 -2.133 1 91.06 325 GLN A N 1
ATOM 2579 C CA . GLN A 1 325 ? -7.289 49.188 -2.855 1 91.06 325 GLN A CA 1
ATOM 2580 C C . GLN A 1 325 ? -5.953 49.844 -2.535 1 91.06 325 GLN A C 1
ATOM 2582 O O . GLN A 1 325 ? -5.414 50.594 -3.348 1 91.06 325 GLN A O 1
ATOM 2587 N N . ALA A 1 326 ? -5.441 49.531 -1.419 1 93 326 ALA A N 1
ATOM 2588 C CA . ALA A 1 326 ? -4.191 50.125 -0.973 1 93 326 ALA A CA 1
ATOM 2589 C C . ALA A 1 326 ? -2.99 49.281 -1.4 1 93 326 ALA A C 1
ATOM 2591 O O . ALA A 1 326 ? -1.844 49.719 -1.292 1 93 326 ALA A O 1
ATOM 2592 N N . ALA A 1 327 ? -3.199 48.125 -1.93 1 92.69 327 ALA A N 1
ATOM 2593 C CA . ALA A 1 327 ? -2.117 47.219 -2.273 1 92.69 327 ALA A CA 1
ATOM 2594 C C . ALA A 1 327 ? -1.453 47.625 -3.588 1 92.69 327 ALA A C 1
ATOM 2596 O O . ALA A 1 327 ? -2.135 47.938 -4.566 1 92.69 327 ALA A O 1
ATOM 2597 N N . PRO A 1 328 ? -0.098 47.719 -3.605 1 94.69 328 PRO A N 1
ATOM 2598 C CA . PRO A 1 328 ? 0.565 47.844 -4.902 1 94.69 328 PRO A CA 1
ATOM 2599 C C . PRO A 1 328 ? 0.119 46.812 -5.906 1 94.69 328 PRO A C 1
ATOM 2601 O O . PRO A 1 328 ? -0.198 45.656 -5.52 1 94.69 328 PRO A O 1
ATOM 2604 N N . ALA A 1 329 ? 0.157 47.156 -7.156 1 93.44 329 ALA A N 1
ATOM 2605 C CA . ALA A 1 329 ? -0.334 46.281 -8.227 1 93.44 329 ALA A CA 1
ATOM 2606 C C . ALA A 1 329 ? 0.355 44.938 -8.188 1 93.44 329 ALA A C 1
ATOM 2608 O O . ALA A 1 329 ? -0.28 43.906 -8.422 1 93.44 329 ALA A O 1
ATOM 2609 N N . GLU A 1 330 ? 1.607 44.938 -7.848 1 94.06 330 GLU A N 1
ATOM 2610 C CA . GLU A 1 330 ? 2.402 43.719 -7.895 1 94.06 330 GLU A CA 1
ATOM 2611 C C . GLU A 1 330 ? 2.043 42.781 -6.746 1 94.06 330 GLU A C 1
ATOM 2613 O O . GLU A 1 330 ? 2.334 41.594 -6.797 1 94.06 330 GLU A O 1
ATOM 2618 N N . LEU A 1 331 ? 1.312 43.281 -5.699 1 96 331 LEU A N 1
ATOM 2619 C CA . LEU A 1 331 ? 1.042 42.469 -4.508 1 96 331 LEU A CA 1
ATOM 2620 C C . LEU A 1 331 ? -0.434 42.094 -4.43 1 96 331 LEU A C 1
ATOM 2622 O O . LEU A 1 331 ? -0.833 41.312 -3.576 1 96 331 LEU A O 1
ATOM 2626 N N . GLN A 1 332 ? -1.245 42.625 -5.383 1 95.31 332 GLN A N 1
ATOM 2627 C CA . GLN A 1 332 ? -2.691 42.469 -5.293 1 95.31 332 GLN A CA 1
ATOM 2628 C C . GLN A 1 332 ? -3.08 41 -5.406 1 95.31 332 GLN A C 1
ATOM 2630 O O . GLN A 1 332 ? -3.846 40.469 -4.586 1 95.31 332 GLN A O 1
ATOM 2635 N N . ALA A 1 333 ? -2.494 40.344 -6.41 1 95.69 333 ALA A N 1
ATOM 2636 C CA . ALA A 1 333 ? -2.822 38.938 -6.617 1 95.69 333 ALA A CA 1
ATOM 2637 C C . ALA A 1 333 ? -2.34 38.062 -5.449 1 95.69 333 ALA A C 1
ATOM 2639 O O . ALA A 1 333 ? -3.045 37.156 -5.004 1 95.69 333 ALA A O 1
ATOM 2640 N N . ALA A 1 334 ? -1.189 38.344 -4.938 1 97.19 334 ALA A N 1
ATOM 2641 C CA . ALA A 1 334 ? -0.619 37.594 -3.814 1 97.19 334 ALA A CA 1
ATOM 2642 C C . ALA A 1 334 ? -1.438 37.812 -2.545 1 97.19 334 ALA A C 1
ATOM 2644 O O . ALA A 1 334 ? -1.666 36.875 -1.781 1 97.19 334 ALA A O 1
ATOM 2645 N N . ALA A 1 335 ? -1.894 39.031 -2.355 1 97 335 ALA A N 1
ATOM 2646 C CA . ALA A 1 335 ? -2.68 39.375 -1.167 1 97 335 ALA A CA 1
ATOM 2647 C C . ALA A 1 335 ? -4.039 38.656 -1.201 1 97 335 ALA A C 1
ATOM 2649 O O . ALA A 1 335 ? -4.512 38.156 -0.18 1 97 335 ALA A O 1
ATOM 2650 N N . ALA A 1 336 ? -4.629 38.656 -2.346 1 96.12 336 ALA A N 1
ATOM 2651 C CA . ALA A 1 336 ? -5.914 38 -2.496 1 96.12 336 ALA A CA 1
ATOM 2652 C C . ALA A 1 336 ? -5.777 36.5 -2.238 1 96.12 336 ALA A C 1
ATOM 2654 O O . ALA A 1 336 ? -6.609 35.906 -1.552 1 96.12 336 ALA A O 1
ATOM 2655 N N . LEU A 1 337 ? -4.793 35.906 -2.779 1 97.31 337 LEU A N 1
ATOM 2656 C CA . LEU A 1 337 ? -4.543 34.5 -2.59 1 97.31 337 LEU A CA 1
ATOM 2657 C C . LEU A 1 337 ? -4.211 34.188 -1.133 1 97.31 337 LEU A C 1
ATOM 2659 O O . LEU A 1 337 ? -4.625 33.156 -0.601 1 97.31 337 LEU A O 1
ATOM 2663 N N . TRP A 1 338 ? -3.447 35.094 -0.525 1 97.31 338 TRP A N 1
ATOM 2664 C CA . TRP A 1 338 ? -3.076 34.969 0.879 1 97.31 338 TRP A CA 1
ATOM 2665 C C . TRP A 1 338 ? -4.312 34.781 1.756 1 97.31 338 TRP A C 1
ATOM 2667 O O . TRP A 1 338 ? -4.355 33.938 2.631 1 97.31 338 TRP A O 1
ATOM 2677 N N . ASP A 1 339 ? -5.273 35.594 1.54 1 96.12 339 ASP A N 1
ATOM 2678 C CA . ASP A 1 339 ? -6.508 35.562 2.322 1 96.12 339 ASP A CA 1
ATOM 2679 C C . ASP A 1 339 ? -7.203 34.219 2.189 1 96.12 339 ASP A C 1
ATOM 2681 O O . ASP A 1 339 ? -7.617 33.625 3.189 1 96.12 339 ASP A O 1
ATOM 2685 N N . GLU A 1 340 ? -7.293 33.75 0.998 1 95.81 340 GLU A N 1
ATOM 2686 C CA . GLU A 1 340 ? -7.969 32.469 0.733 1 95.81 340 GLU A CA 1
ATOM 2687 C C . GLU A 1 340 ? -7.188 31.312 1.31 1 95.81 340 GLU A C 1
ATOM 2689 O O . GLU A 1 340 ? -7.77 30.406 1.909 1 95.81 340 GLU A O 1
ATOM 2694 N N . LEU A 1 341 ? -5.875 31.312 1.128 1 96.69 341 LEU A N 1
ATOM 2695 C CA . LEU A 1 341 ? -5.023 30.25 1.653 1 96.69 341 LEU A CA 1
ATOM 2696 C C . LEU A 1 341 ? -5.09 30.203 3.176 1 96.69 341 LEU A C 1
ATOM 2698 O O . LEU A 1 341 ? -5.184 29.125 3.764 1 96.69 341 LEU A O 1
ATOM 2702 N N . THR A 1 342 ? -5.031 31.359 3.779 1 95.06 342 THR A N 1
ATOM 2703 C CA . THR A 1 342 ? -5.039 31.453 5.234 1 95.06 342 THR A CA 1
ATOM 2704 C C . THR A 1 342 ? -6.363 30.938 5.801 1 95.06 342 THR A C 1
ATOM 2706 O O . THR A 1 342 ? -6.383 30.234 6.809 1 95.06 342 THR A O 1
ATOM 2709 N N . ASP A 1 343 ? -7.41 31.312 5.156 1 93.12 343 ASP A N 1
ATOM 2710 C CA . ASP A 1 343 ? -8.734 30.859 5.59 1 93.12 343 ASP A CA 1
ATOM 2711 C C . ASP A 1 343 ? -8.844 29.344 5.539 1 93.12 343 ASP A C 1
ATOM 2713 O O . ASP A 1 343 ? -9.297 28.719 6.5 1 93.12 343 ASP A O 1
ATOM 2717 N N . LEU A 1 344 ? -8.484 28.766 4.43 1 93.38 344 LEU A N 1
ATOM 2718 C CA . LEU A 1 344 ? -8.578 27.312 4.281 1 93.38 344 LEU A CA 1
ATOM 2719 C C . LEU A 1 344 ? -7.621 26.609 5.238 1 93.38 344 LEU A C 1
ATOM 2721 O O . LEU A 1 344 ? -7.984 25.609 5.855 1 93.38 344 LEU A O 1
ATOM 2725 N N . ARG A 1 345 ? -6.398 27.109 5.305 1 93.25 345 ARG A N 1
ATOM 2726 C CA . ARG A 1 345 ? -5.422 26.547 6.223 1 93.25 345 ARG A CA 1
ATOM 2727 C C . ARG A 1 345 ? -5.957 26.531 7.652 1 93.25 345 ARG A C 1
ATOM 2729 O O . ARG A 1 345 ? -5.82 25.531 8.367 1 93.25 345 ARG A O 1
ATOM 2736 N N . ASN A 1 346 ? -6.543 27.625 8.102 1 90.12 346 ASN A N 1
ATOM 2737 C CA . ASN A 1 346 ? -7.094 27.719 9.445 1 90.12 346 ASN A CA 1
ATOM 2738 C C . ASN A 1 346 ? -8.25 26.75 9.656 1 90.12 346 ASN A C 1
ATOM 2740 O O . ASN A 1 346 ? -8.375 26.141 10.719 1 90.12 346 ASN A O 1
ATOM 2744 N N . ASP A 1 347 ? -9.016 26.672 8.625 1 90.88 347 ASP A N 1
ATOM 2745 C CA . ASP A 1 347 ? -10.125 25.734 8.672 1 90.88 347 ASP A CA 1
ATOM 2746 C C . ASP A 1 347 ? -9.617 24.297 8.898 1 90.88 347 ASP A C 1
ATOM 2748 O O . ASP A 1 347 ? -10.117 23.594 9.773 1 90.88 347 ASP A O 1
ATOM 2752 N N . LEU A 1 348 ? -8.625 23.922 8.188 1 91.94 348 LEU A N 1
ATOM 2753 C CA . LEU A 1 348 ? -8.078 22.562 8.25 1 91.94 348 LEU A CA 1
ATOM 2754 C C . LEU A 1 348 ? -7.312 22.344 9.547 1 91.94 348 LEU A C 1
ATOM 2756 O O . LEU A 1 348 ? -7.332 21.25 10.109 1 91.94 348 LEU A O 1
ATOM 2760 N N . ALA A 1 349 ? -6.723 23.406 10.039 1 90.62 349 ALA A N 1
ATOM 2761 C CA . ALA A 1 349 ? -5.906 23.312 11.242 1 90.62 349 ALA A CA 1
ATOM 2762 C C . ALA A 1 349 ? -6.781 23.156 12.484 1 90.62 349 ALA A C 1
ATOM 2764 O O . ALA A 1 349 ? -6.309 22.688 13.531 1 90.62 349 ALA A O 1
ATOM 2765 N N . HIS A 1 350 ? -8.016 23.516 12.352 1 91.12 350 HIS A N 1
ATOM 2766 C CA . HIS A 1 350 ? -8.906 23.422 13.508 1 91.12 350 HIS A CA 1
ATOM 2767 C C . HIS A 1 350 ? -9.727 22.141 13.461 1 91.12 350 HIS A C 1
ATOM 2769 O O . HIS A 1 350 ? -10.656 21.953 14.25 1 91.12 350 HIS A O 1
ATOM 2775 N N . PHE A 1 351 ? -9.477 21.281 12.578 1 91.56 351 PHE A N 1
ATOM 2776 C CA . PHE A 1 351 ? -9.984 19.922 12.5 1 91.56 351 PHE A CA 1
ATOM 2777 C C . PHE A 1 351 ? -11.508 19.906 12.453 1 91.56 351 PHE A C 1
ATOM 2779 O O . PHE A 1 351 ? -12.156 19.047 13.039 1 91.56 351 PHE A O 1
ATOM 2786 N N . GLY A 1 352 ? -12.016 20.953 11.883 1 83.94 352 GLY A N 1
ATOM 2787 C CA . GLY A 1 352 ? -13.461 21.047 11.727 1 83.94 352 GLY A CA 1
ATOM 2788 C C . GLY A 1 352 ? -14.172 21.422 13.008 1 83.94 352 GLY A C 1
ATOM 2789 O O . GLY A 1 352 ? -15.406 21.438 13.055 1 83.94 352 GLY A O 1
ATOM 2790 N N . MET A 1 353 ? -13.43 21.719 14.031 1 83.56 353 MET A N 1
ATOM 2791 C CA . MET A 1 353 ? -14.023 22.141 15.305 1 83.56 353 MET A CA 1
ATOM 2792 C C . MET A 1 353 ? -14.422 23.609 15.266 1 83.56 353 MET A C 1
ATOM 2794 O O . MET A 1 353 ? -13.969 24.406 16.094 1 83.56 353 MET A O 1
ATOM 2798 N N . ARG A 1 354 ? -15.273 23.906 14.289 1 78.94 354 ARG A N 1
ATOM 2799 C CA . ARG A 1 354 ? -15.797 25.25 14.102 1 78.94 354 ARG A CA 1
ATOM 2800 C C . ARG A 1 354 ? -17.25 25.219 13.641 1 78.94 354 ARG A C 1
ATOM 2802 O O . ARG A 1 354 ? -17.688 24.234 13.031 1 78.94 354 ARG A O 1
ATOM 2809 N N . GLU A 1 355 ? -18 26.172 14.094 1 71.44 355 GLU A N 1
ATOM 2810 C CA . GLU A 1 355 ? -19.406 26.219 13.703 1 71.44 355 GLU A CA 1
ATOM 2811 C C . GLU A 1 355 ? -19.547 26.438 12.203 1 71.44 355 GLU A C 1
ATOM 2813 O O . GLU A 1 355 ? -20.453 25.859 11.578 1 71.44 355 GLU A O 1
ATOM 2818 N N . ASP A 1 356 ? -18.656 27.25 11.703 1 61.41 356 ASP A N 1
ATOM 2819 C CA . ASP A 1 356 ? -18.781 27.609 10.297 1 61.41 356 ASP A CA 1
ATOM 2820 C C . ASP A 1 356 ? -17.938 26.703 9.414 1 61.41 356 ASP A C 1
ATOM 2822 O O . ASP A 1 356 ? -17.688 27.016 8.242 1 61.41 356 ASP A O 1
ATOM 2826 N N . SER A 1 357 ? -17.391 25.688 10 1 61.62 357 SER A N 1
ATOM 2827 C CA . SER A 1 357 ? -16.438 24.875 9.258 1 61.62 357 SER A CA 1
ATOM 2828 C C . SER A 1 357 ? -17.094 24.203 8.062 1 61.62 357 SER A C 1
ATOM 2830 O O . SER A 1 357 ? -17.922 23.297 8.227 1 61.62 357 SER A O 1
ATOM 2832 N N . ARG A 1 358 ? -17.266 25.094 6.992 1 60.12 358 ARG A N 1
ATOM 2833 C CA . ARG A 1 358 ? -18.172 24.797 5.887 1 60.12 358 ARG A CA 1
ATOM 2834 C C . ARG A 1 358 ? -17.547 23.828 4.895 1 60.12 358 ARG A C 1
ATOM 2836 O O . ARG A 1 358 ? -18.234 23.281 4.031 1 60.12 358 ARG A O 1
ATOM 2843 N N . THR A 1 359 ? -16.172 23.516 5.094 1 69.75 359 THR A N 1
ATOM 2844 C CA . THR A 1 359 ? -15.781 22.75 3.916 1 69.75 359 THR A CA 1
ATOM 2845 C C . THR A 1 359 ? -15.891 21.25 4.176 1 69.75 3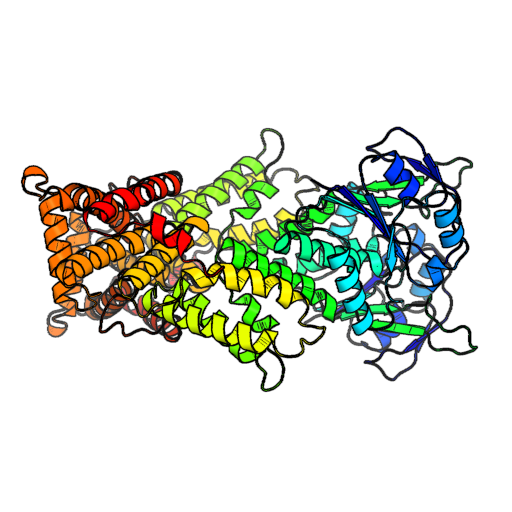59 THR A C 1
ATOM 2847 O O . THR A 1 359 ? -15.18 20.703 5.027 1 69.75 359 THR A O 1
ATOM 2850 N N . ARG A 1 360 ? -16.906 20.719 3.539 1 78.56 360 ARG A N 1
ATOM 2851 C CA . ARG A 1 360 ? -17.016 19.266 3.58 1 78.56 360 ARG A CA 1
ATOM 2852 C C . ARG A 1 360 ? -15.805 18.594 2.953 1 78.56 360 ARG A C 1
ATOM 2854 O O . ARG A 1 360 ? -15.219 19.125 2.008 1 78.56 360 ARG A O 1
ATOM 2861 N N . SER A 1 361 ? -15.375 17.516 3.543 1 81.62 361 SER A N 1
ATOM 2862 C CA . SER A 1 361 ? -14.203 16.781 3.057 1 81.62 361 SER A CA 1
ATOM 2863 C C . SER A 1 361 ? -14.297 16.547 1.553 1 81.62 361 SER A C 1
ATOM 2865 O O . SER A 1 361 ? -13.281 16.594 0.85 1 81.62 361 SER A O 1
ATOM 2867 N N . THR A 1 362 ? -15.43 16.438 1.021 1 81.81 362 THR A N 1
ATOM 2868 C CA . THR A 1 362 ? -15.617 16.078 -0.378 1 81.81 362 THR A CA 1
ATOM 2869 C C . THR A 1 362 ? -15.297 17.25 -1.294 1 81.81 362 THR A C 1
ATOM 2871 O O . THR A 1 362 ? -15.094 17.078 -2.496 1 81.81 362 THR A O 1
ATOM 2874 N N . LYS A 1 363 ? -15.188 18.422 -0.744 1 87.38 363 LYS A N 1
ATOM 2875 C CA . LYS A 1 363 ? -14.938 19.609 -1.552 1 87.38 363 LYS A CA 1
ATOM 2876 C C . LYS A 1 363 ? -13.484 20.078 -1.408 1 87.38 363 LYS A C 1
ATOM 2878 O O . LYS A 1 363 ? -13.062 21.016 -2.084 1 87.38 363 LYS A O 1
ATOM 2883 N N . LEU A 1 364 ? -12.789 19.469 -0.586 1 90 364 LEU A N 1
ATOM 2884 C CA . LEU A 1 364 ? -11.453 19.938 -0.241 1 90 364 LEU A CA 1
ATOM 2885 C C . LEU A 1 364 ? -10.523 19.859 -1.451 1 90 364 LEU A C 1
ATOM 2887 O O . LEU A 1 364 ? -9.797 20.812 -1.732 1 90 364 LEU A O 1
ATOM 2891 N N . LYS A 1 365 ? -10.57 18.719 -2.17 1 91.19 365 LYS A N 1
ATOM 2892 C CA . LYS A 1 365 ? -9.711 18.547 -3.334 1 91.19 365 LYS A CA 1
ATOM 2893 C C . LYS A 1 365 ? -9.906 19.672 -4.34 1 91.19 365 LYS A C 1
ATOM 2895 O O . LYS A 1 365 ? -8.93 20.281 -4.805 1 91.19 365 LYS A O 1
ATOM 2900 N N . GLU A 1 366 ? -11.102 19.938 -4.605 1 94 366 GLU A N 1
ATOM 2901 C CA . GLU A 1 366 ? -11.422 20.984 -5.578 1 94 366 GLU A CA 1
ATOM 2902 C C . GLU A 1 366 ? -10.977 22.359 -5.086 1 94 366 GLU A C 1
ATOM 2904 O O . GLU A 1 366 ? -10.414 23.141 -5.852 1 94 366 GLU A O 1
ATOM 2909 N N . LYS A 1 367 ? -11.25 22.641 -3.848 1 94.25 367 LYS A N 1
ATOM 2910 C CA . LYS A 1 367 ? -10.883 23.922 -3.271 1 94.25 367 LYS A CA 1
ATOM 2911 C C . LYS A 1 367 ? -9.367 24.109 -3.262 1 94.25 367 LYS A C 1
ATOM 2913 O O . LYS A 1 367 ? -8.867 25.188 -3.611 1 94.25 367 LYS A O 1
ATOM 2918 N N . VAL A 1 368 ? -8.68 23.094 -2.898 1 95.88 368 VAL A N 1
ATOM 2919 C CA . VAL A 1 368 ? -7.223 23.172 -2.828 1 95.88 368 VAL A CA 1
ATOM 2920 C C . VAL A 1 368 ? -6.645 23.359 -4.23 1 95.88 368 VAL A C 1
ATOM 2922 O O . VAL A 1 368 ? -5.762 24.188 -4.438 1 95.88 368 VAL A O 1
ATOM 2925 N N . ASN A 1 369 ? -7.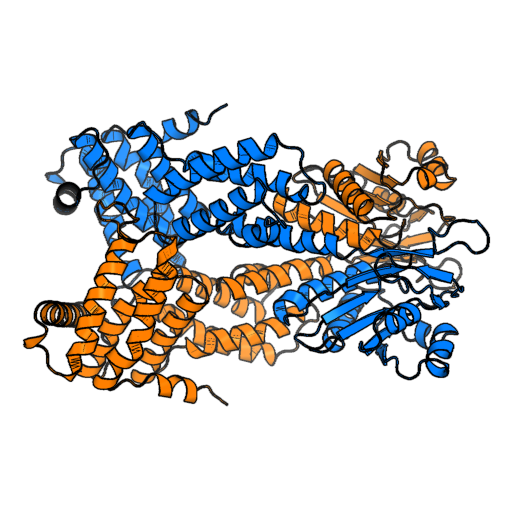137 22.609 -5.211 1 96.5 369 ASN A N 1
ATOM 2926 C CA . ASN A 1 369 ? -6.652 22.734 -6.582 1 96.5 369 ASN A CA 1
ATOM 2927 C C . ASN A 1 369 ? -6.895 24.125 -7.133 1 96.5 369 ASN A C 1
ATOM 2929 O O . ASN A 1 369 ? -6.027 24.703 -7.797 1 96.5 369 ASN A O 1
ATOM 2933 N N . HIS A 1 370 ? -8.039 24.625 -6.816 1 96.81 370 HIS A N 1
ATOM 2934 C CA . HIS A 1 370 ? -8.383 25.969 -7.254 1 96.81 370 HIS A CA 1
ATOM 2935 C C . HIS A 1 370 ? -7.402 27 -6.699 1 96.81 370 HIS A C 1
ATOM 2937 O O . HIS A 1 370 ? -6.941 27.875 -7.43 1 96.81 370 HIS A O 1
ATOM 2943 N N . LEU A 1 371 ? -7.066 26.906 -5.465 1 97.44 371 LEU A N 1
ATOM 2944 C CA . LEU A 1 371 ? -6.16 27.859 -4.82 1 97.44 371 LEU A CA 1
ATOM 2945 C C . LEU A 1 371 ? -4.738 27.688 -5.348 1 97.44 371 LEU A C 1
ATOM 2947 O O . LEU A 1 371 ? -4.062 28.672 -5.641 1 97.44 371 LEU A O 1
ATOM 2951 N N . LEU A 1 372 ? -4.316 26.438 -5.512 1 97.56 372 LEU A N 1
ATOM 2952 C CA . LEU A 1 372 ? -2.949 26.188 -5.949 1 97.56 372 LEU A CA 1
ATOM 2953 C C . LEU A 1 372 ? -2.754 26.625 -7.398 1 97.56 372 LEU A C 1
ATOM 2955 O O . LEU A 1 372 ? -1.657 27.031 -7.785 1 97.56 372 LEU A O 1
ATOM 2959 N N . ASP A 1 373 ? -3.797 26.594 -8.18 1 97.44 373 ASP A N 1
ATOM 2960 C CA . ASP A 1 373 ? -3.73 27 -9.578 1 97.44 373 ASP A CA 1
ATOM 2961 C C . ASP A 1 373 ? -3.523 28.516 -9.703 1 97.44 373 ASP A C 1
ATOM 2963 O O . ASP A 1 373 ? -3.154 29.016 -10.766 1 97.44 373 ASP A O 1
ATOM 2967 N N . LYS A 1 374 ? -3.729 29.312 -8.656 1 97.44 374 LYS A N 1
ATOM 2968 C CA . LYS A 1 374 ? -3.578 30.766 -8.656 1 97.44 374 LYS A CA 1
ATOM 2969 C C . LYS A 1 374 ? -2.146 31.156 -8.312 1 97.44 374 LYS A C 1
ATOM 2971 O O . LYS A 1 374 ? -1.773 32.344 -8.453 1 97.44 374 LYS A O 1
ATOM 2976 N N . LEU A 1 375 ? -1.327 30.203 -7.922 1 97.56 375 LEU A N 1
ATOM 2977 C CA . LEU A 1 375 ? 0.01 30.5 -7.426 1 97.56 375 LEU A CA 1
ATOM 2978 C C . LEU A 1 375 ? 0.848 31.188 -8.5 1 97.56 375 LEU A C 1
ATOM 2980 O O . LEU A 1 375 ? 1.497 32.188 -8.242 1 97.56 375 LEU A O 1
ATOM 2984 N N . PRO A 1 376 ? 0.812 30.656 -9.789 1 96.56 376 PRO A N 1
ATOM 2985 C CA . PRO A 1 376 ? 1.646 31.281 -10.812 1 96.56 376 PRO A CA 1
ATOM 2986 C C . PRO A 1 376 ? 1.309 32.75 -11.023 1 96.56 376 PRO A C 1
ATOM 2988 O O . PRO A 1 376 ? 2.209 33.594 -11.094 1 96.56 376 PRO A O 1
ATOM 2991 N N . ASP A 1 377 ? 0.073 33.094 -11.008 1 96.12 377 ASP A N 1
ATOM 2992 C CA . ASP A 1 377 ? -0.357 34.469 -11.211 1 96.12 377 ASP A CA 1
ATOM 2993 C C . ASP A 1 377 ? -0.007 35.344 -10.008 1 96.12 377 ASP A C 1
ATOM 2995 O O . ASP A 1 377 ? 0.271 36.531 -10.148 1 96.12 377 ASP A O 1
ATOM 2999 N N . ALA A 1 378 ? -0.027 34.781 -8.852 1 96.94 378 ALA A N 1
ATOM 3000 C CA . ALA A 1 378 ? 0.237 35.5 -7.613 1 96.94 378 ALA A CA 1
ATOM 3001 C C . ALA A 1 378 ? 1.712 35.875 -7.508 1 96.94 378 ALA A C 1
ATOM 3003 O O . ALA A 1 378 ? 2.051 36.938 -6.949 1 96.94 378 ALA A O 1
ATOM 3004 N N . VAL A 1 379 ? 2.598 35.031 -8.109 1 97.19 379 VAL A N 1
ATOM 3005 C CA . VAL A 1 379 ? 4.008 35.25 -7.801 1 97.19 379 VAL A CA 1
ATOM 3006 C C . VAL A 1 379 ? 4.719 35.812 -9.023 1 97.19 379 VAL A C 1
ATOM 3008 O O . VAL A 1 379 ? 5.805 36.406 -8.898 1 97.19 379 VAL A O 1
ATOM 3011 N N . ARG A 1 380 ? 4.172 35.781 -10.211 1 96 380 ARG A N 1
ATOM 3012 C CA . ARG A 1 380 ? 4.785 36.312 -11.422 1 96 380 ARG A CA 1
ATOM 3013 C C . ARG A 1 380 ? 5.113 37.781 -11.273 1 96 380 ARG A C 1
ATOM 3015 O O . ARG A 1 380 ? 6.234 38.219 -11.57 1 96 380 ARG A O 1
ATOM 3022 N N . PRO A 1 381 ? 4.18 38.594 -10.75 1 96.06 381 PRO A N 1
ATOM 3023 C CA . PRO A 1 381 ? 4.492 40 -10.578 1 96.06 381 PRO A CA 1
ATOM 3024 C C . PRO A 1 381 ? 5.602 40.25 -9.555 1 96.06 381 PRO A C 1
ATOM 3026 O O . PRO A 1 381 ? 6.152 41.344 -9.484 1 96.06 381 PRO A O 1
ATOM 3029 N N . LEU A 1 382 ? 5.855 39.25 -8.75 1 95.12 382 LEU A N 1
ATOM 3030 C CA . LEU A 1 382 ? 6.895 39.375 -7.73 1 95.12 382 LEU A CA 1
ATOM 3031 C C . LEU A 1 382 ? 8.25 38.938 -8.281 1 95.12 382 LEU A C 1
ATOM 3033 O O . LEU A 1 382 ? 9.242 38.906 -7.555 1 95.12 382 LEU A O 1
ATOM 3037 N N . GLY A 1 383 ? 8.266 38.531 -9.555 1 92.88 383 GLY A N 1
ATOM 3038 C CA . GLY A 1 383 ? 9.523 38.219 -10.219 1 92.88 383 GLY A CA 1
ATOM 3039 C C . GLY A 1 383 ? 9.82 36.75 -10.289 1 92.88 383 GLY A C 1
ATOM 3040 O O . GLY A 1 383 ? 10.914 36.344 -10.695 1 92.88 383 GLY A O 1
ATOM 3041 N N . LEU A 1 384 ? 8.906 35.906 -9.828 1 94.44 384 LEU A N 1
ATOM 3042 C CA . LEU A 1 384 ? 9.117 34.469 -9.867 1 94.44 384 LEU A CA 1
ATOM 3043 C C . LEU A 1 384 ? 8.211 33.812 -10.906 1 94.44 384 LEU A C 1
ATOM 3045 O O . LEU A 1 384 ? 6.992 33.781 -10.742 1 94.44 384 LEU A O 1
ATOM 3049 N N . ASP A 1 385 ? 8.781 33.312 -11.992 1 92.81 385 ASP A N 1
ATOM 3050 C CA . ASP A 1 385 ? 8.055 32.594 -13.039 1 92.81 385 ASP A CA 1
ATOM 3051 C C . ASP A 1 385 ? 8.148 31.094 -12.859 1 92.81 385 ASP A C 1
ATOM 3053 O O . ASP A 1 385 ? 9.234 30.516 -12.93 1 92.81 385 ASP A O 1
ATOM 3057 N N . LEU A 1 386 ? 7.055 30.469 -12.625 1 91.56 386 LEU A N 1
ATOM 3058 C CA . LEU A 1 386 ? 7.027 29.047 -12.328 1 91.56 386 LEU A CA 1
ATOM 3059 C C . LEU A 1 386 ? 7.16 28.219 -13.609 1 91.56 386 LEU A C 1
ATOM 3061 O O . LEU A 1 386 ? 7.43 27.016 -13.555 1 91.56 386 LEU A O 1
ATOM 3065 N N . GLU A 1 387 ? 6.895 28.75 -14.805 1 77.44 387 GLU A N 1
ATOM 3066 C CA . GLU A 1 387 ? 7.121 28.062 -16.062 1 77.44 387 GLU A CA 1
ATOM 3067 C C . GLU A 1 387 ? 8.609 27.859 -16.328 1 77.44 387 GLU A C 1
ATOM 3069 O O . GLU A 1 387 ? 9 26.969 -17.094 1 77.44 387 GLU A O 1
ATOM 3074 N N . ASP A 1 388 ? 9.445 28.578 -15.695 1 61.53 388 ASP A N 1
ATOM 3075 C CA . ASP A 1 388 ? 10.891 28.5 -15.828 1 61.53 388 ASP A CA 1
ATOM 3076 C C . ASP A 1 388 ? 11.438 27.25 -15.148 1 61.53 388 ASP A C 1
ATOM 3078 O O . ASP A 1 388 ? 12.555 26.812 -15.445 1 61.53 388 ASP A O 1
ATOM 3082 N N . ALA A 1 389 ? 10.781 26.812 -14.102 1 56.28 389 ALA A N 1
ATOM 3083 C CA . ALA A 1 389 ? 11.156 25.672 -13.273 1 56.28 389 ALA A CA 1
ATOM 3084 C C . ALA A 1 389 ? 11.227 24.391 -14.102 1 56.28 389 ALA A C 1
ATOM 3086 O O . ALA A 1 389 ? 12.031 23.516 -13.82 1 56.28 389 ALA A O 1
ATOM 3087 N N . ALA A 1 390 ? 10.219 24.156 -15.055 1 49.69 390 ALA A N 1
ATOM 3088 C CA . ALA A 1 390 ? 10.188 22.984 -15.93 1 49.69 390 ALA A CA 1
ATOM 3089 C C . ALA A 1 390 ? 11.453 22.906 -16.781 1 49.69 390 ALA A C 1
ATOM 3091 O O . ALA A 1 390 ? 11.867 21.812 -17.172 1 49.69 390 ALA A O 1
ATOM 3092 N N . LEU A 1 391 ? 12.016 23.922 -17.125 1 43.59 391 LEU A N 1
ATOM 3093 C CA . LEU A 1 391 ? 13.086 24.047 -18.109 1 43.59 391 LEU A CA 1
ATOM 3094 C C . LEU A 1 391 ? 14.43 23.656 -17.5 1 43.59 391 LEU A C 1
ATOM 3096 O O . LEU A 1 391 ? 15.406 23.438 -18.219 1 43.59 391 LEU A O 1
ATOM 3100 N N . GLU A 1 392 ? 14.633 23.75 -16.297 1 46.94 392 GLU A N 1
ATOM 3101 C CA . GLU A 1 392 ? 15.969 23.531 -15.75 1 46.94 392 GLU A CA 1
ATOM 3102 C C . GLU A 1 392 ? 16.109 22.094 -15.227 1 46.94 392 GLU A C 1
ATOM 3104 O O . GLU A 1 392 ? 17.016 21.812 -14.438 1 46.94 392 GLU A O 1
ATOM 3109 N N . ARG A 1 393 ? 15.258 21.234 -15.578 1 43.81 393 ARG A N 1
ATOM 3110 C CA . ARG A 1 393 ? 15.43 19.797 -15.438 1 43.81 393 ARG A CA 1
ATOM 3111 C C . ARG A 1 393 ? 16.688 19.312 -16.141 1 43.81 393 ARG A C 1
ATOM 3113 O O . ARG A 1 393 ? 16.891 19.609 -17.328 1 43.81 393 ARG A O 1
ATOM 3120 N N . PRO A 1 394 ? 17.641 18.984 -15.414 1 37.91 394 PRO A N 1
ATOM 3121 C CA . PRO A 1 394 ? 18.781 18.562 -16.219 1 37.91 394 PRO A CA 1
ATOM 3122 C C . PRO A 1 394 ? 18.406 17.594 -17.328 1 37.91 394 PRO A C 1
ATOM 3124 O O . PRO A 1 394 ? 17.469 16.812 -17.172 1 37.91 394 PRO A O 1
ATOM 3127 N N . ALA A 1 395 ? 18.797 17.938 -18.672 1 31.25 395 ALA A N 1
ATOM 3128 C CA . ALA A 1 395 ? 18.703 17 -19.766 1 31.25 395 ALA A CA 1
ATOM 3129 C C . ALA A 1 395 ? 19.047 15.578 -19.312 1 31.25 395 ALA A C 1
ATOM 3131 O O . ALA A 1 395 ? 20.016 15.383 -18.562 1 31.25 395 ALA A O 1
ATOM 3132 N N . MET B 1 1 ? -1.98 0.835 -27.438 1 67.19 1 MET B N 1
ATOM 3133 C CA . MET B 1 1 ? -1.316 0.079 -26.375 1 67.19 1 MET B CA 1
ATOM 3134 C C . MET B 1 1 ? -1.07 -1.362 -26.812 1 67.19 1 MET B C 1
ATOM 3136 O O . MET B 1 1 ? -1.911 -1.966 -27.484 1 67.19 1 MET B O 1
ATOM 3140 N N . ASN B 1 2 ? 0.202 -1.94 -26.641 1 89.5 2 ASN B N 1
ATOM 3141 C CA . ASN B 1 2 ? 0.629 -3.242 -27.141 1 89.5 2 ASN B CA 1
ATOM 3142 C C . ASN B 1 2 ? 0.105 -4.379 -26.266 1 89.5 2 ASN B C 1
ATOM 3144 O O . ASN B 1 2 ? 0.075 -4.266 -25.047 1 89.5 2 ASN B O 1
ATOM 3148 N N . THR B 1 3 ? -0.603 -5.305 -26.938 1 96.5 3 THR B N 1
ATOM 3149 C CA . THR B 1 3 ? -1.058 -6.504 -26.234 1 96.5 3 THR B CA 1
ATOM 3150 C C . THR B 1 3 ? -0.084 -7.656 -26.453 1 96.5 3 THR B C 1
ATOM 3152 O O . THR B 1 3 ? 0.327 -7.922 -27.594 1 96.5 3 THR B O 1
ATOM 3155 N N . VAL B 1 4 ? 0.297 -8.242 -25.344 1 98.06 4 VAL B N 1
ATOM 3156 C CA . VAL B 1 4 ? 1.27 -9.328 -25.391 1 98.06 4 VAL B CA 1
ATOM 3157 C C . VAL B 1 4 ? 0.661 -10.594 -24.781 1 98.06 4 VAL B C 1
ATOM 3159 O O . VAL B 1 4 ? 0.067 -10.539 -23.703 1 98.06 4 VAL B O 1
ATOM 3162 N N . ILE B 1 5 ? 0.741 -11.664 -25.531 1 98.31 5 ILE B N 1
ATOM 3163 C CA . ILE B 1 5 ? 0.48 -12.977 -24.938 1 98.31 5 ILE B CA 1
ATOM 3164 C C . ILE B 1 5 ? 1.783 -13.578 -24.422 1 98.31 5 ILE B C 1
ATOM 3166 O O . ILE B 1 5 ? 2.701 -13.852 -25.203 1 98.31 5 ILE B O 1
ATOM 3170 N N . LEU B 1 6 ? 1.862 -13.68 -23.156 1 97.69 6 LEU B N 1
ATOM 3171 C CA . LEU B 1 6 ? 3.018 -14.312 -22.531 1 97.69 6 LEU B CA 1
ATOM 3172 C C . LEU B 1 6 ? 2.717 -15.766 -22.172 1 97.69 6 LEU B C 1
ATOM 3174 O O . LEU B 1 6 ? 1.885 -16.031 -21.297 1 97.69 6 LEU B O 1
ATOM 3178 N N . SER B 1 7 ? 3.318 -16.656 -22.828 1 97.19 7 SER B N 1
ATOM 3179 C CA . SER B 1 7 ? 3.131 -18.094 -22.656 1 97.19 7 SER B CA 1
ATOM 3180 C C . SER B 1 7 ? 4.465 -18.812 -22.469 1 97.19 7 SER B C 1
ATOM 3182 O O . SER B 1 7 ? 5.516 -18.172 -22.391 1 97.19 7 SER B O 1
ATOM 3184 N N . ALA B 1 8 ? 4.363 -20.141 -22.25 1 96.06 8 ALA B N 1
ATOM 3185 C CA . ALA B 1 8 ? 5.598 -20.891 -22.031 1 96.06 8 ALA B CA 1
ATOM 3186 C C . ALA B 1 8 ? 5.629 -22.156 -22.906 1 96.06 8 ALA B C 1
ATOM 3188 O O . ALA B 1 8 ? 4.582 -22.641 -23.328 1 96.06 8 ALA B O 1
ATOM 3189 N N . LEU B 1 9 ? 6.836 -22.516 -23.203 1 95.75 9 LEU B N 1
ATOM 3190 C CA . LEU B 1 9 ? 7.078 -23.781 -23.906 1 95.75 9 LEU B CA 1
ATOM 3191 C C . LEU B 1 9 ? 7.75 -24.797 -22.984 1 95.75 9 LEU B C 1
ATOM 3193 O O . LEU B 1 9 ? 8.703 -24.453 -22.281 1 95.75 9 LEU B O 1
ATOM 3197 N N . GLY B 1 10 ? 7.211 -25.953 -22.969 1 92.25 10 GLY B N 1
ATOM 3198 C CA . GLY B 1 10 ? 7.824 -27.031 -22.203 1 92.25 10 GLY B CA 1
ATOM 3199 C C . GLY B 1 10 ? 8.422 -28.109 -23.078 1 92.25 10 GLY B C 1
ATOM 3200 O O . GLY B 1 10 ? 8.398 -28.016 -24.312 1 92.25 10 GLY B O 1
ATOM 3201 N N . THR B 1 11 ? 9.016 -29.109 -22.453 1 89.5 11 THR B N 1
ATOM 3202 C CA . THR B 1 11 ? 9.68 -30.172 -23.188 1 89.5 11 THR B CA 1
ATOM 3203 C C . THR B 1 11 ? 8.766 -31.391 -23.312 1 89.5 11 THR B C 1
ATOM 3205 O O . THR B 1 11 ? 9.055 -32.312 -24.062 1 89.5 11 THR B O 1
ATOM 3208 N N . GLY B 1 12 ? 7.672 -31.422 -22.609 1 86.19 12 GLY B N 1
ATOM 3209 C CA . GLY B 1 12 ? 6.766 -32.562 -22.656 1 86.19 12 GLY B CA 1
ATOM 3210 C C . GLY B 1 12 ? 6.094 -32.719 -24 1 86.19 12 GLY B C 1
ATOM 3211 O O . GLY B 1 12 ? 6.121 -31.828 -24.844 1 86.19 12 GLY B O 1
ATOM 3212 N N . ALA B 1 13 ? 5.578 -33.875 -24.234 1 88 13 ALA B N 1
ATOM 3213 C CA . ALA B 1 13 ? 4.855 -34.156 -25.469 1 88 13 ALA B CA 1
ATOM 3214 C C . ALA B 1 13 ? 3.475 -33.5 -25.453 1 88 13 ALA B C 1
ATOM 3216 O O . ALA B 1 13 ? 2.648 -33.812 -24.578 1 88 13 ALA B O 1
ATOM 3217 N N . TYR B 1 14 ? 3.311 -32.625 -26.422 1 91.12 14 TYR B N 1
ATOM 3218 C CA . TYR B 1 14 ? 2.025 -31.938 -26.484 1 91.12 14 TYR B CA 1
ATOM 3219 C C . TYR B 1 14 ? 1 -32.781 -27.25 1 91.12 14 TYR B C 1
ATOM 3221 O O . TYR B 1 14 ? 1.333 -33.438 -28.234 1 91.12 14 TYR B O 1
ATOM 3229 N N . ARG B 1 15 ? -0.133 -32.812 -26.703 1 89.19 15 ARG B N 1
ATOM 3230 C CA . ARG B 1 15 ? -1.256 -33.469 -27.359 1 89.19 15 ARG B CA 1
ATOM 3231 C C . ARG B 1 15 ? -2.289 -32.438 -27.828 1 89.19 15 ARG B C 1
ATOM 3233 O O . ARG B 1 15 ? -2.537 -31.453 -27.156 1 89.19 15 ARG B O 1
ATOM 3240 N N . GLU B 1 16 ? -2.842 -32.812 -28.938 1 92.38 16 GLU B N 1
ATOM 3241 C CA . GLU B 1 16 ? -3.885 -31.922 -29.438 1 92.38 16 GLU B CA 1
ATOM 3242 C C . GLU B 1 16 ? -5.129 -31.984 -28.562 1 92.38 16 GLU B C 1
ATOM 3244 O O . GLU B 1 16 ? -5.504 -33.062 -28.078 1 92.38 16 GLU B O 1
ATOM 3249 N N . ALA B 1 17 ? -5.66 -30.859 -28.344 1 93.94 17 ALA B N 1
ATOM 3250 C CA . ALA B 1 17 ? -6.895 -30.719 -27.578 1 93.94 17 ALA B CA 1
ATOM 3251 C C . ALA B 1 17 ? -7.812 -29.672 -28.203 1 93.94 17 ALA B C 1
ATOM 3253 O O . ALA B 1 17 ? -7.359 -28.812 -28.969 1 93.94 17 ALA B O 1
ATOM 3254 N N . ARG B 1 18 ? -9.133 -29.812 -27.969 1 95.38 18 ARG B N 1
ATOM 3255 C CA . ARG B 1 18 ? -10.125 -28.859 -28.422 1 95.38 18 ARG B CA 1
ATOM 3256 C C . ARG B 1 18 ? -10.5 -27.875 -27.312 1 95.38 18 ARG B C 1
ATOM 3258 O O . ARG B 1 18 ? -11.219 -28.234 -26.375 1 95.38 18 ARG B O 1
ATOM 3265 N N . TYR B 1 19 ? -9.992 -26.672 -27.547 1 94.12 19 TYR B N 1
ATOM 3266 C CA . TYR B 1 19 ? -10.164 -25.688 -26.5 1 94.12 19 TYR B CA 1
ATOM 3267 C C . TYR B 1 19 ? -11.375 -24.797 -26.781 1 94.12 19 TYR B C 1
ATOM 3269 O O . TYR B 1 19 ? -11.594 -24.375 -27.922 1 94.12 19 TYR B O 1
ATOM 3277 N N . GLN B 1 20 ? -12.133 -24.578 -25.75 1 88.38 20 GLN B N 1
ATOM 3278 C CA . GLN B 1 20 ? -13.227 -23.625 -25.797 1 88.38 20 GLN B CA 1
ATOM 3279 C C . GLN B 1 20 ? -13.242 -22.734 -24.547 1 88.38 20 GLN B C 1
ATOM 3281 O O . GLN B 1 20 ? -13.023 -23.234 -23.438 1 88.38 20 GLN B O 1
ATOM 3286 N N . SER B 1 21 ? -13.305 -21.5 -24.75 1 84.5 21 SER B N 1
ATOM 3287 C CA . SER B 1 21 ? -13.367 -20.562 -23.656 1 84.5 21 SER B CA 1
ATOM 3288 C C . SER B 1 21 ? -14.766 -19.969 -23.5 1 84.5 21 SER B C 1
ATOM 3290 O O . SER B 1 21 ? -15.531 -19.922 -24.469 1 84.5 21 SER B O 1
ATOM 3292 N N . GLU B 1 22 ? -15.102 -19.594 -22.281 1 80.44 22 GLU B N 1
ATOM 3293 C CA . GLU B 1 22 ? -16.391 -18.953 -22.031 1 80.44 22 GLU B CA 1
ATOM 3294 C C . GLU B 1 22 ? -16.516 -17.641 -22.797 1 80.44 22 GLU B C 1
ATOM 3296 O O . GLU B 1 22 ? -17.625 -17.203 -23.125 1 80.44 22 GLU B O 1
ATOM 3301 N N . HIS B 1 23 ? -15.383 -17.062 -23.141 1 82.62 23 HIS B N 1
ATOM 3302 C CA . HIS B 1 23 ? -15.391 -15.734 -23.75 1 82.62 23 HIS B CA 1
ATOM 3303 C C . HIS B 1 23 ? -15.281 -15.805 -25.266 1 82.62 23 HIS B C 1
ATOM 3305 O O . HIS B 1 23 ? -15.453 -14.805 -25.953 1 82.62 23 HIS B O 1
ATOM 3311 N N . HIS B 1 24 ? -14.945 -17.031 -25.656 1 84.75 24 HIS B N 1
ATOM 3312 C CA . HIS B 1 24 ? -14.75 -17.188 -27.094 1 84.75 24 HIS B CA 1
ATOM 3313 C C . HIS B 1 24 ? -15.508 -18.406 -27.625 1 84.75 24 HIS B C 1
ATOM 3315 O O . HIS B 1 24 ? -15.266 -19.531 -27.172 1 84.75 24 HIS B O 1
ATOM 3321 N N . SER B 1 25 ? -16.359 -18.219 -28.578 1 84.12 25 SER B N 1
ATOM 3322 C CA . SER B 1 25 ? -17.234 -19.266 -29.094 1 84.12 25 SER B CA 1
ATOM 3323 C C . SER B 1 25 ? -16.484 -20.203 -30.031 1 84.12 25 SER B C 1
ATOM 3325 O O . SER B 1 25 ? -16.875 -21.359 -30.203 1 84.12 25 SER B O 1
ATOM 3327 N N . ASP B 1 26 ? -15.484 -19.75 -30.609 1 90.31 26 ASP B N 1
ATOM 3328 C CA . ASP B 1 26 ? -14.742 -20.562 -31.578 1 90.31 26 ASP B CA 1
ATOM 3329 C C . ASP B 1 26 ? -13.945 -21.656 -30.875 1 90.31 26 ASP B C 1
ATOM 3331 O O . ASP B 1 26 ? -13.148 -21.375 -29.969 1 90.31 26 ASP B O 1
ATOM 3335 N N . ILE B 1 27 ? -14.195 -22.828 -31.297 1 94.06 27 ILE B N 1
ATOM 3336 C CA . ILE B 1 27 ? -13.43 -23.969 -30.797 1 94.06 27 ILE B CA 1
ATOM 3337 C C . ILE B 1 27 ? -12.133 -24.109 -31.594 1 94.06 27 ILE B C 1
ATOM 3339 O O . ILE B 1 27 ? -12.156 -24.125 -32.844 1 94.06 27 ILE B O 1
ATOM 3343 N N . ILE B 1 28 ? -11.023 -24.156 -30.922 1 95.06 28 ILE B N 1
ATOM 3344 C CA . ILE B 1 28 ? -9.734 -24.266 -31.609 1 95.06 28 ILE B CA 1
ATOM 3345 C C . ILE B 1 28 ? -9.047 -25.562 -31.219 1 95.06 28 ILE B C 1
ATOM 3347 O O . ILE B 1 28 ? -8.961 -25.906 -30.031 1 95.06 28 ILE B O 1
ATOM 3351 N N . THR B 1 29 ? -8.633 -26.297 -32.188 1 95.56 29 THR B N 1
ATOM 3352 C CA . THR B 1 29 ? -7.895 -27.531 -31.969 1 95.56 29 THR B CA 1
ATOM 3353 C C . THR B 1 29 ? -6.395 -27.312 -32.156 1 95.56 29 THR B C 1
ATOM 3355 O O . THR B 1 29 ? -5.949 -26.891 -33.219 1 95.56 29 THR B O 1
ATOM 3358 N N . THR B 1 30 ? -5.648 -27.547 -31.109 1 95.56 30 THR B N 1
ATOM 3359 C CA . THR B 1 30 ? -4.203 -27.328 -31.172 1 95.56 30 THR B CA 1
ATOM 3360 C C . THR B 1 30 ? -3.504 -28.047 -30.016 1 95.56 30 THR B C 1
ATOM 3362 O O . THR B 1 30 ? -4.141 -28.422 -29.031 1 95.56 30 THR B O 1
ATOM 3365 N N . GLY B 1 31 ? -2.225 -28.297 -30.172 1 94.5 31 GLY B N 1
ATOM 3366 C CA . GLY B 1 31 ? -1.407 -28.844 -29.109 1 94.5 31 GLY B CA 1
ATOM 3367 C C . GLY B 1 31 ? -0.694 -27.781 -28.297 1 94.5 31 GLY B C 1
ATOM 3368 O O . GLY B 1 31 ? -0.15 -28.062 -27.234 1 94.5 31 GLY B O 1
ATOM 3369 N N . LEU B 1 32 ? -0.688 -26.625 -28.781 1 96.19 32 LEU B N 1
ATOM 3370 C CA . LEU B 1 32 ? -0.06 -25.484 -28.125 1 96.19 32 LEU B CA 1
ATOM 3371 C C . LEU B 1 32 ? -1.087 -24.391 -27.828 1 96.19 32 LEU B C 1
ATOM 3373 O O . LEU B 1 32 ? -1.496 -23.656 -28.734 1 96.19 32 LEU B O 1
ATOM 3377 N N . PHE B 1 33 ? -1.424 -24.219 -26.609 1 96.62 33 PHE B N 1
ATOM 3378 C CA . PHE B 1 33 ? -2.545 -23.375 -26.219 1 96.62 33 PHE B CA 1
ATOM 3379 C C . PHE B 1 33 ? -2.316 -21.938 -26.656 1 96.62 33 PHE B C 1
ATOM 3381 O O . PHE B 1 33 ? -3.271 -21.219 -26.953 1 96.62 33 PHE B O 1
ATOM 3388 N N . ALA B 1 34 ? -1.064 -21.484 -26.766 1 97.31 34 ALA B N 1
ATOM 3389 C CA . ALA B 1 34 ? -0.749 -20.141 -27.234 1 97.31 34 ALA B CA 1
ATOM 3390 C C . ALA B 1 34 ? -1.34 -19.875 -28.625 1 97.31 34 ALA B C 1
ATOM 3392 O O . ALA B 1 34 ? -1.697 -18.75 -28.953 1 97.31 34 ALA B O 1
ATOM 3393 N N . VAL B 1 35 ? -1.458 -20.922 -29.391 1 97.19 35 VAL B N 1
ATOM 3394 C CA . VAL B 1 35 ? -2.035 -20.812 -30.734 1 97.19 35 VAL B CA 1
ATOM 3395 C C . VAL B 1 35 ? -3.518 -20.469 -30.625 1 97.19 35 VAL B C 1
ATOM 3397 O O . VAL B 1 35 ? -4.016 -19.609 -31.359 1 97.19 35 VAL B O 1
ATOM 3400 N N . ALA B 1 36 ? -4.223 -21.172 -29.734 1 96.69 36 ALA B N 1
ATOM 3401 C CA . ALA B 1 36 ? -5.637 -20.875 -29.516 1 96.69 36 ALA B CA 1
ATOM 3402 C C . ALA B 1 36 ? -5.824 -19.422 -29.078 1 96.69 36 ALA B C 1
ATOM 3404 O O . ALA B 1 36 ? -6.695 -18.719 -29.594 1 96.69 36 ALA B O 1
ATOM 3405 N N . LEU B 1 37 ? -4.969 -18.969 -28.172 1 97.19 37 LEU B N 1
ATOM 3406 C CA . LEU B 1 37 ? -5.062 -17.594 -27.672 1 97.19 37 LEU B CA 1
ATOM 3407 C C . LEU B 1 37 ? -4.812 -16.594 -28.797 1 97.19 37 LEU B C 1
ATOM 3409 O O . LEU B 1 37 ? -5.52 -15.586 -28.891 1 97.19 37 LEU B O 1
ATOM 3413 N N . HIS B 1 38 ? -3.816 -16.875 -29.578 1 97.12 38 HIS B N 1
ATOM 3414 C CA . HIS B 1 38 ? -3.492 -15.961 -30.672 1 97.12 38 HIS B CA 1
ATOM 3415 C C . HIS B 1 38 ? -4.637 -15.875 -31.672 1 97.12 38 HIS B C 1
ATOM 3417 O O . HIS B 1 38 ? -4.848 -14.828 -32.281 1 97.12 38 HIS B O 1
ATOM 3423 N N . ARG B 1 39 ? -5.371 -16.938 -31.859 1 95.75 39 ARG B N 1
ATOM 3424 C CA . ARG B 1 39 ? -6.543 -16.922 -32.719 1 95.75 39 ARG B CA 1
ATOM 3425 C C . ARG B 1 39 ? -7.66 -16.078 -32.125 1 95.75 39 ARG B C 1
ATOM 3427 O O . ARG B 1 39 ? -8.375 -15.375 -32.844 1 95.75 39 ARG B O 1
ATOM 3434 N N . TRP B 1 40 ? -7.812 -16.188 -30.844 1 95.44 40 TRP B N 1
ATOM 3435 C CA . TRP B 1 40 ? -8.836 -15.43 -30.156 1 95.44 40 TRP B CA 1
ATOM 3436 C C . TRP B 1 40 ? -8.438 -13.961 -30.031 1 95.44 40 TRP B C 1
ATOM 3438 O O . TRP B 1 40 ? -9.297 -13.078 -29.969 1 95.44 40 TRP B O 1
ATOM 3448 N N . TYR B 1 41 ? -7.113 -13.688 -29.953 1 95.5 41 TYR B N 1
ATOM 3449 C CA . TYR B 1 41 ? -6.551 -12.344 -29.875 1 95.5 41 TYR B CA 1
ATOM 3450 C C . TYR B 1 41 ? -5.52 -12.117 -30.969 1 95.5 41 TYR B C 1
ATOM 3452 O O . TYR B 1 41 ? -4.328 -11.969 -30.688 1 95.5 41 TYR B O 1
ATOM 3460 N N . PRO B 1 42 ? -5.973 -11.883 -32.156 1 94.56 42 PRO B N 1
ATOM 3461 C CA . PRO B 1 42 ? -5.066 -11.852 -33.281 1 94.56 42 PRO B CA 1
ATOM 3462 C C . PRO B 1 42 ? -4.145 -10.641 -33.281 1 94.56 42 PRO B C 1
ATOM 3464 O O . PRO B 1 42 ? -3.078 -10.664 -33.906 1 94.56 42 PRO B O 1
ATOM 3467 N N . GLN B 1 43 ? -4.465 -9.586 -32.594 1 94.94 43 GLN B N 1
ATOM 3468 C CA . GLN B 1 43 ? -3.668 -8.367 -32.594 1 94.94 43 GLN B CA 1
ATOM 3469 C C . GLN B 1 43 ? -2.521 -8.477 -31.578 1 94.94 43 GLN B C 1
ATOM 3471 O O . GLN B 1 43 ? -1.601 -7.656 -31.594 1 94.94 43 GLN B O 1
ATOM 3476 N N . ALA B 1 44 ? -2.551 -9.508 -30.766 1 96.94 44 ALA B N 1
ATOM 3477 C CA . ALA B 1 44 ? -1.565 -9.625 -29.703 1 96.94 44 ALA B CA 1
ATOM 3478 C C . ALA B 1 44 ? -0.264 -10.234 -30.219 1 96.94 44 ALA B C 1
ATOM 3480 O O . ALA B 1 44 ? -0.282 -11.133 -31.047 1 96.94 44 ALA B O 1
ATOM 3481 N N . GLU B 1 45 ? 0.833 -9.711 -29.734 1 97.62 45 GLU B N 1
ATOM 3482 C CA . GLU B 1 45 ? 2.135 -10.336 -29.953 1 97.62 45 GLU B CA 1
ATOM 3483 C C . GLU B 1 45 ? 2.346 -11.516 -29 1 97.62 45 GLU B C 1
ATOM 3485 O O . GLU B 1 45 ? 2.059 -11.43 -27.812 1 97.62 45 GLU B O 1
ATOM 3490 N N . VAL B 1 46 ? 2.848 -12.625 -29.578 1 98.19 46 VAL B N 1
ATOM 3491 C CA . VAL B 1 46 ? 3.043 -13.812 -28.75 1 98.19 46 VAL B CA 1
ATOM 3492 C C . VAL B 1 46 ? 4.516 -13.945 -28.375 1 98.19 46 VAL B C 1
ATOM 3494 O O . VAL B 1 46 ? 5.391 -13.945 -29.25 1 98.19 46 VAL B O 1
ATOM 3497 N N . LYS B 1 47 ? 4.754 -14.008 -27.109 1 98.19 47 LYS B N 1
ATOM 3498 C CA . LYS B 1 47 ? 6.086 -14.258 -26.562 1 98.19 47 LYS B CA 1
ATOM 3499 C C . LYS B 1 47 ? 6.113 -15.57 -25.781 1 98.19 47 LYS B C 1
ATOM 3501 O O . LYS B 1 47 ? 5.359 -15.734 -24.812 1 98.19 47 LYS B O 1
ATOM 3506 N N . LEU B 1 48 ? 7.004 -16.469 -26.156 1 98 48 LEU B N 1
ATOM 3507 C CA . LEU B 1 48 ? 7.086 -17.797 -25.547 1 98 48 LEU B CA 1
ATOM 3508 C C . LEU B 1 48 ? 8.32 -17.906 -24.656 1 98 48 LEU B C 1
ATOM 3510 O O . LEU B 1 48 ? 9.453 -17.875 -25.141 1 98 48 LEU B O 1
ATOM 3514 N N . LEU B 1 49 ? 8.094 -18 -23.375 1 97.12 49 LEU B N 1
ATOM 3515 C CA . LEU B 1 49 ? 9.188 -18.328 -22.453 1 97.12 49 LEU B CA 1
ATOM 3516 C C . LEU B 1 49 ? 9.672 -19.75 -22.672 1 97.12 49 LEU B C 1
ATOM 3518 O O . LEU B 1 49 ? 8.93 -20.703 -22.438 1 97.12 49 LEU B O 1
ATOM 3522 N N . ALA B 1 50 ? 10.906 -19.859 -23.047 1 96.88 50 ALA B N 1
ATOM 3523 C CA . ALA B 1 50 ? 11.391 -21.188 -23.391 1 96.88 50 ALA B CA 1
ATOM 3524 C C . ALA B 1 50 ? 12.859 -21.359 -23.016 1 96.88 50 ALA B C 1
ATOM 3526 O O . ALA B 1 50 ? 13.68 -20.469 -23.281 1 96.88 50 ALA B O 1
ATOM 3527 N N . THR B 1 51 ? 13.102 -22.438 -22.297 1 94.5 51 THR B N 1
ATOM 3528 C CA . THR B 1 51 ? 14.5 -22.812 -22.094 1 94.5 51 THR B CA 1
ATOM 3529 C C . THR B 1 51 ? 15.133 -23.281 -23.406 1 94.5 51 THR B C 1
ATOM 3531 O O . THR B 1 51 ? 14.438 -23.5 -24.391 1 94.5 51 THR B O 1
ATOM 3534 N N . ASP B 1 52 ? 16.453 -23.469 -23.344 1 95.25 52 ASP B N 1
ATOM 3535 C CA . ASP B 1 52 ? 17.125 -24 -24.516 1 95.25 52 ASP B CA 1
ATOM 3536 C C . ASP B 1 52 ? 16.625 -25.406 -24.859 1 95.25 52 ASP B C 1
ATOM 3538 O O . ASP B 1 52 ? 16.375 -25.719 -26.016 1 95.25 52 ASP B O 1
ATOM 3542 N N . ALA B 1 53 ? 16.422 -26.172 -23.859 1 92.31 53 ALA B N 1
ATOM 3543 C CA . ALA B 1 53 ? 15.953 -27.531 -24.062 1 92.31 53 ALA B CA 1
ATOM 3544 C C . ALA B 1 53 ? 14.57 -27.547 -24.703 1 92.31 53 ALA B C 1
ATOM 3546 O O . ALA B 1 53 ? 14.312 -28.344 -25.609 1 92.31 53 ALA B O 1
ATOM 3547 N N . ALA B 1 54 ? 13.695 -26.734 -24.266 1 94.44 54 ALA B N 1
ATOM 3548 C CA . ALA B 1 54 ? 12.344 -26.672 -24.812 1 94.44 54 ALA B CA 1
ATOM 3549 C C . ALA B 1 54 ? 12.352 -26.156 -26.25 1 94.44 54 ALA B C 1
ATOM 3551 O O . ALA B 1 54 ? 11.648 -26.688 -27.109 1 94.44 54 ALA B O 1
ATOM 3552 N N . TRP B 1 55 ? 13.164 -25.172 -26.5 1 96.44 55 TRP B N 1
ATOM 3553 C CA . TRP B 1 55 ? 13.219 -24.562 -27.812 1 96.44 55 TRP B CA 1
ATOM 3554 C C . TRP B 1 55 ? 13.82 -25.516 -28.844 1 96.44 55 TRP B C 1
ATOM 3556 O O . TRP B 1 55 ? 13.461 -25.484 -30.016 1 96.44 55 TRP B O 1
ATOM 3566 N N . ASP B 1 56 ? 14.68 -26.375 -28.391 1 96.12 56 ASP B N 1
ATOM 3567 C CA . ASP B 1 56 ? 15.344 -27.312 -29.281 1 96.12 56 ASP B CA 1
ATOM 3568 C C . ASP B 1 56 ? 14.586 -28.641 -29.359 1 96.12 56 ASP B C 1
ATOM 3570 O O . ASP B 1 56 ? 15.016 -29.578 -30.047 1 96.12 56 ASP B O 1
ATOM 3574 N N . SER B 1 57 ? 13.5 -28.719 -28.719 1 95.12 57 SER B N 1
ATOM 3575 C CA . SER B 1 57 ? 12.688 -29.922 -28.719 1 95.12 57 SER B CA 1
ATOM 3576 C C . SER B 1 57 ? 11.719 -29.953 -29.891 1 95.12 57 SER B C 1
ATOM 3578 O O . SER B 1 57 ? 11.742 -29.047 -30.75 1 95.12 57 SER B O 1
ATOM 3580 N N . ALA B 1 58 ? 10.836 -31 -29.922 1 95.5 58 ALA B N 1
ATOM 3581 C CA . ALA B 1 58 ? 9.812 -31.125 -30.953 1 95.5 58 ALA B CA 1
ATOM 3582 C C . ALA B 1 58 ? 8.828 -29.969 -30.906 1 95.5 58 ALA B C 1
ATOM 3584 O O . ALA B 1 58 ? 8.352 -29.5 -31.938 1 95.5 58 ALA B O 1
ATOM 3585 N N . ASN B 1 59 ? 8.586 -29.5 -29.734 1 95.88 59 ASN B N 1
ATOM 3586 C CA . ASN B 1 59 ? 7.68 -28.375 -29.578 1 95.88 59 ASN B CA 1
ATOM 3587 C C . ASN B 1 59 ? 8.25 -27.109 -30.203 1 95.88 59 ASN B C 1
ATOM 3589 O O . ASN B 1 59 ? 7.535 -26.344 -30.859 1 95.88 59 ASN B O 1
ATOM 3593 N N . GLY B 1 60 ? 9.531 -26.875 -29.938 1 96.38 60 GLY B N 1
ATOM 3594 C CA . GLY B 1 60 ? 10.188 -25.734 -30.547 1 96.38 60 GLY B CA 1
ATOM 3595 C C . GLY B 1 60 ? 10.203 -25.797 -32.062 1 96.38 60 GLY B C 1
ATOM 3596 O O . GLY B 1 60 ? 9.969 -24.797 -32.75 1 96.38 60 GLY B O 1
ATOM 3597 N N . ASP B 1 61 ? 10.414 -26.953 -32.562 1 96.94 61 ASP B N 1
ATOM 3598 C CA . ASP B 1 61 ? 10.406 -27.156 -34 1 96.94 61 ASP B CA 1
ATOM 3599 C C . ASP B 1 61 ? 9.031 -26.828 -34.594 1 96.94 61 ASP B C 1
ATOM 3601 O O . ASP B 1 61 ? 8.938 -26.219 -35.656 1 96.94 61 ASP B O 1
ATOM 3605 N N . TYR B 1 62 ? 8.117 -27.344 -33.906 1 96.5 62 TYR B N 1
ATOM 3606 C CA . TYR B 1 62 ? 6.75 -27.047 -34.344 1 96.5 62 TYR B CA 1
ATOM 3607 C C . TYR B 1 62 ? 6.512 -25.547 -34.438 1 96.5 62 TYR B C 1
ATOM 3609 O O . TYR B 1 62 ? 5.957 -25.062 -35.438 1 96.5 62 TYR B O 1
ATOM 3617 N N . VAL B 1 63 ? 6.914 -24.797 -33.469 1 97.44 63 VAL B N 1
ATOM 3618 C CA . VAL B 1 63 ? 6.707 -23.344 -33.438 1 97.44 63 VAL B CA 1
ATOM 3619 C C . VAL B 1 63 ? 7.465 -22.688 -34.594 1 97.44 63 VAL B C 1
ATOM 3621 O O . VAL B 1 63 ? 6.898 -21.875 -35.344 1 97.44 63 VAL B O 1
ATOM 3624 N N . LYS B 1 64 ? 8.711 -23.047 -34.719 1 97.38 64 LYS B N 1
ATOM 3625 C CA . LYS B 1 64 ? 9.539 -22.469 -35.781 1 97.38 64 LYS B CA 1
ATOM 3626 C C . LYS B 1 64 ? 8.922 -22.672 -37.156 1 97.38 64 LYS B C 1
ATOM 3628 O O . LYS B 1 64 ? 8.977 -21.781 -38 1 97.38 64 LYS B O 1
ATOM 3633 N N . LYS B 1 65 ? 8.32 -23.75 -37.344 1 97.31 65 LYS B N 1
ATOM 3634 C CA . LYS B 1 65 ? 7.789 -24.141 -38.625 1 97.31 65 LYS B CA 1
ATOM 3635 C C . LYS B 1 65 ? 6.418 -23.516 -38.875 1 97.31 65 LYS B C 1
ATOM 3637 O O . LYS B 1 65 ? 6.133 -23.031 -39.969 1 97.31 65 LYS B O 1
ATOM 3642 N N . HIS B 1 66 ? 5.574 -23.5 -37.938 1 96.38 66 HIS B N 1
ATOM 3643 C CA . HIS B 1 66 ? 4.168 -23.188 -38.188 1 96.38 66 HIS B CA 1
ATOM 3644 C C . HIS B 1 66 ? 3.812 -21.797 -37.656 1 96.38 66 HIS B C 1
ATOM 3646 O O . HIS B 1 66 ? 2.809 -21.219 -38.062 1 96.38 66 HIS B O 1
ATOM 3652 N N . HIS B 1 67 ? 4.617 -21.281 -36.688 1 97.06 67 HIS B N 1
ATOM 3653 C CA . HIS B 1 67 ? 4.344 -19.969 -36.094 1 97.06 67 HIS B CA 1
ATOM 3654 C C . HIS B 1 67 ? 5.625 -19.156 -35.938 1 97.06 67 HIS B C 1
ATOM 3656 O O . HIS B 1 67 ? 5.957 -18.734 -34.844 1 97.06 67 HIS B O 1
ATOM 3662 N N . PRO B 1 68 ? 6.238 -18.859 -37.031 1 95.88 68 PRO B N 1
ATOM 3663 C CA . PRO B 1 68 ? 7.508 -18.125 -36.969 1 95.88 68 PRO B CA 1
ATOM 3664 C C . PRO B 1 68 ? 7.355 -16.719 -36.406 1 95.88 68 PRO B C 1
ATOM 3666 O O . PRO B 1 68 ? 8.344 -16.094 -36.031 1 95.88 68 PRO B O 1
ATOM 3669 N N . ASP B 1 69 ? 6.145 -16.234 -36.312 1 96.19 69 ASP B N 1
ATOM 3670 C CA . ASP B 1 69 ? 5.879 -14.891 -35.812 1 96.19 69 ASP B CA 1
ATOM 3671 C C . ASP B 1 69 ? 5.91 -14.875 -34.281 1 96.19 69 ASP B C 1
ATOM 3673 O O . ASP B 1 69 ? 5.961 -13.812 -33.656 1 96.19 69 ASP B O 1
ATOM 3677 N N . PHE B 1 70 ? 5.891 -16.078 -33.656 1 97.69 70 PHE B N 1
ATOM 3678 C CA . PHE B 1 70 ? 6.004 -16.141 -32.219 1 97.69 70 PHE B CA 1
ATOM 3679 C C . PHE B 1 70 ? 7.438 -15.875 -31.766 1 97.69 70 PHE B C 1
ATOM 3681 O O . PHE B 1 70 ? 8.383 -16.438 -32.312 1 97.69 70 PHE B O 1
ATOM 3688 N N . GLU B 1 71 ? 7.59 -15.016 -30.797 1 97.56 71 GLU B N 1
ATOM 3689 C CA . GLU B 1 71 ? 8.922 -14.625 -30.344 1 97.56 71 GLU B CA 1
ATOM 3690 C C . GLU B 1 71 ? 9.375 -15.5 -29.172 1 97.56 71 GLU B C 1
ATOM 3692 O O . GLU B 1 71 ? 8.625 -15.711 -28.219 1 97.56 71 GLU B O 1
ATOM 3697 N N . ARG B 1 72 ? 10.547 -15.992 -29.266 1 97.94 72 ARG B N 1
ATOM 3698 C CA . ARG B 1 72 ? 11.133 -16.719 -28.141 1 97.94 72 ARG B CA 1
ATOM 3699 C C . ARG B 1 72 ? 11.711 -15.75 -27.109 1 97.94 72 ARG B C 1
ATOM 3701 O O . ARG B 1 72 ? 12.453 -14.828 -27.469 1 97.94 72 ARG B O 1
ATOM 3708 N N . VAL B 1 73 ? 11.414 -15.93 -25.891 1 97.5 73 VAL B N 1
ATOM 3709 C CA . VAL B 1 73 ? 12.102 -15.32 -24.75 1 97.5 73 VAL B CA 1
ATOM 3710 C C . VAL B 1 73 ? 12.898 -16.375 -24 1 97.5 73 VAL B C 1
ATOM 3712 O O . VAL B 1 73 ? 12.32 -17.234 -23.328 1 97.5 73 VAL B O 1
ATOM 3715 N N . ARG B 1 74 ? 14.188 -16.297 -24.078 1 97.25 74 ARG B N 1
ATOM 3716 C CA . ARG B 1 74 ? 15.039 -17.328 -23.469 1 97.25 74 ARG B CA 1
ATOM 3717 C C . ARG B 1 74 ? 15.008 -17.234 -21.953 1 97.25 74 ARG B C 1
ATOM 3719 O O . ARG B 1 74 ? 15.219 -16.156 -21.375 1 97.25 74 ARG B O 1
ATOM 3726 N N . ILE B 1 75 ? 14.719 -18.312 -21.312 1 95.19 75 ILE B N 1
ATOM 3727 C CA . ILE B 1 75 ? 14.711 -18.375 -19.859 1 95.19 75 ILE B CA 1
ATOM 3728 C C . ILE B 1 75 ? 15.578 -19.547 -19.375 1 95.19 75 ILE B C 1
ATOM 3730 O O . ILE B 1 75 ? 15.836 -20.484 -20.141 1 95.19 75 ILE B O 1
ATOM 3734 N N . PRO B 1 76 ? 16.047 -19.438 -18.141 1 92.94 76 PRO B N 1
ATOM 3735 C CA . PRO B 1 76 ? 16.828 -20.562 -17.594 1 92.94 76 PRO B CA 1
ATOM 3736 C C . PRO B 1 76 ? 15.953 -21.734 -17.156 1 92.94 76 PRO B C 1
ATOM 3738 O O . PRO B 1 76 ? 14.727 -21.656 -17.25 1 92.94 76 PRO B O 1
ATOM 3741 N N . GLU B 1 77 ? 16.547 -22.781 -16.688 1 88.19 77 GLU B N 1
ATOM 3742 C CA . GLU B 1 77 ? 15.828 -24.016 -16.328 1 88.19 77 GLU B CA 1
ATOM 3743 C C . GLU B 1 77 ? 15.148 -23.859 -14.969 1 88.19 77 GLU B C 1
ATOM 3745 O O . GLU B 1 77 ? 14.195 -24.578 -14.664 1 88.19 77 GLU B O 1
ATOM 3750 N N . GLY B 1 78 ? 15.586 -22.859 -14.18 1 84.94 78 GLY B N 1
ATOM 3751 C CA . GLY B 1 78 ? 14.914 -22.594 -12.922 1 84.94 78 GLY B CA 1
ATOM 3752 C C . GLY B 1 78 ? 15.32 -23.547 -11.812 1 84.94 78 GLY B C 1
ATOM 3753 O O . GLY B 1 78 ? 14.477 -23.984 -11.023 1 84.94 78 GLY B O 1
ATOM 3754 N N . ARG B 1 79 ? 16.594 -23.891 -11.695 1 84.62 79 ARG B N 1
ATOM 3755 C CA . ARG B 1 79 ? 17.078 -24.859 -10.719 1 84.62 79 ARG B CA 1
ATOM 3756 C C . ARG B 1 79 ? 17.531 -24.156 -9.438 1 84.62 79 ARG B C 1
ATOM 3758 O O . ARG B 1 79 ? 17.656 -24.797 -8.391 1 84.62 79 ARG B O 1
ATOM 3765 N N . THR B 1 80 ? 17.781 -22.906 -9.562 1 84.19 80 THR B N 1
ATOM 3766 C CA . THR B 1 80 ? 18.328 -22.156 -8.43 1 84.19 80 THR B CA 1
ATOM 3767 C C . THR B 1 80 ? 17.594 -20.844 -8.25 1 84.19 80 THR B C 1
ATOM 3769 O O . THR B 1 80 ? 16.844 -20.406 -9.125 1 84.19 80 THR B O 1
ATOM 3772 N N . GLU B 1 81 ? 17.844 -20.25 -7.074 1 82.88 81 GLU B N 1
ATOM 3773 C CA . GLU B 1 81 ? 17.312 -18.922 -6.828 1 82.88 81 GLU B CA 1
ATOM 3774 C C . GLU B 1 81 ? 17.797 -17.922 -7.875 1 82.88 81 GLU B C 1
ATOM 3776 O O . GLU B 1 81 ? 17.031 -17.094 -8.367 1 82.88 81 GLU B O 1
ATOM 3781 N N . ALA B 1 82 ? 19.078 -17.984 -8.164 1 84.75 82 ALA B N 1
ATOM 3782 C CA . ALA B 1 82 ? 19.672 -17.094 -9.148 1 84.75 82 ALA B CA 1
ATOM 3783 C C . ALA B 1 82 ? 18.953 -17.188 -10.492 1 84.75 82 ALA B C 1
ATOM 3785 O O . ALA B 1 82 ? 18.688 -16.172 -11.141 1 84.75 82 ALA B O 1
ATOM 3786 N N . GLU B 1 83 ? 18.609 -18.391 -10.828 1 88.88 83 GLU B N 1
ATOM 3787 C CA . GLU B 1 83 ? 17.906 -18.609 -12.086 1 88.88 83 GLU B CA 1
ATOM 3788 C C . GLU B 1 83 ? 16.484 -18.062 -12.016 1 88.88 83 GLU B C 1
ATOM 3790 O O . GLU B 1 83 ? 15.93 -17.625 -13.031 1 88.88 83 GLU B O 1
ATOM 3795 N N . ALA B 1 84 ? 15.914 -18.156 -10.82 1 87.06 84 ALA B N 1
ATOM 3796 C CA . ALA B 1 84 ? 14.586 -17.562 -10.656 1 87.06 84 ALA B CA 1
ATOM 3797 C C . ALA B 1 84 ? 14.625 -16.062 -10.914 1 87.06 84 ALA B C 1
ATOM 3799 O O . ALA B 1 84 ? 13.742 -15.516 -11.578 1 87.06 84 ALA B O 1
ATOM 3800 N N . TRP B 1 85 ? 15.672 -15.391 -10.484 1 85.62 85 TRP B N 1
ATOM 3801 C CA . TRP B 1 85 ? 15.82 -13.953 -10.711 1 85.62 85 TRP B CA 1
ATOM 3802 C C . TRP B 1 85 ? 16.109 -13.664 -12.18 1 85.62 85 TRP B C 1
ATOM 3804 O O . TRP B 1 85 ? 15.664 -12.641 -12.711 1 85.62 85 TRP B O 1
ATOM 3814 N N . GLU B 1 86 ? 16.859 -14.562 -12.734 1 89.12 86 GLU B N 1
ATOM 3815 C CA . GLU B 1 86 ? 17.109 -14.422 -14.164 1 89.12 86 GLU B CA 1
ATOM 3816 C C . GLU B 1 86 ? 15.797 -14.523 -14.953 1 89.12 86 GLU B C 1
ATOM 3818 O O . GLU B 1 86 ? 15.609 -13.812 -15.938 1 89.12 86 GLU B O 1
ATOM 3823 N N . LEU B 1 87 ? 15.023 -15.453 -14.547 1 90.25 87 LEU B N 1
ATOM 3824 C CA . LEU B 1 87 ? 13.711 -15.578 -15.164 1 90.25 87 LEU B CA 1
ATOM 3825 C C . LEU B 1 87 ? 12.914 -14.281 -15.016 1 90.25 87 LEU B C 1
ATOM 3827 O O . LEU B 1 87 ? 12.297 -13.82 -15.977 1 90.25 87 LEU B O 1
ATOM 3831 N N . PHE B 1 88 ? 12.922 -13.703 -13.836 1 89.25 88 PHE B N 1
ATOM 3832 C CA . PHE B 1 88 ? 12.266 -12.422 -13.602 1 89.25 88 PHE B CA 1
ATOM 3833 C C . PHE B 1 88 ? 12.797 -11.359 -14.555 1 89.25 88 PHE B C 1
ATOM 3835 O O . PHE B 1 88 ? 12.023 -10.617 -15.164 1 89.25 88 PHE B O 1
ATOM 3842 N N . GLY B 1 89 ? 14.094 -11.297 -14.68 1 88.25 89 GLY B N 1
ATOM 3843 C CA . GLY B 1 89 ? 14.695 -10.352 -15.609 1 88.25 89 GLY B CA 1
ATOM 3844 C C . GLY B 1 89 ? 14.234 -10.547 -17.047 1 88.25 89 GLY B C 1
ATOM 3845 O O . GLY B 1 89 ? 13.914 -9.578 -17.734 1 88.25 89 GLY B O 1
ATOM 3846 N N . ALA B 1 90 ? 14.188 -11.75 -17.469 1 92.19 90 ALA B N 1
ATOM 3847 C CA . ALA B 1 90 ? 13.766 -12.07 -18.828 1 92.19 90 ALA B CA 1
ATOM 3848 C C . ALA B 1 90 ? 12.328 -11.625 -19.078 1 92.19 90 ALA B C 1
ATOM 3850 O O . ALA B 1 90 ? 12.023 -11.062 -20.141 1 92.19 90 ALA B O 1
ATOM 3851 N N . MET B 1 91 ? 11.508 -11.859 -18.141 1 91.25 91 MET B N 1
ATOM 3852 C CA . MET B 1 91 ? 10.109 -11.469 -18.281 1 91.25 91 MET B CA 1
ATOM 3853 C C . MET B 1 91 ? 9.969 -9.953 -18.312 1 91.25 91 MET B C 1
ATOM 3855 O O . MET B 1 91 ? 9.18 -9.414 -19.094 1 91.25 91 MET B O 1
ATOM 3859 N N . THR B 1 92 ? 10.711 -9.281 -17.453 1 88.56 92 THR B N 1
ATOM 3860 C CA . THR B 1 92 ? 10.703 -7.824 -17.406 1 88.56 92 THR B CA 1
ATOM 3861 C C . THR B 1 92 ? 11.117 -7.242 -18.75 1 88.56 92 THR B C 1
ATOM 3863 O O . THR B 1 92 ? 10.523 -6.27 -19.234 1 88.56 92 THR B O 1
ATOM 3866 N N . ASP B 1 93 ? 12.07 -7.875 -19.344 1 89.81 93 ASP B N 1
ATOM 3867 C CA . ASP B 1 93 ? 12.57 -7.395 -20.625 1 89.81 93 ASP B CA 1
ATOM 3868 C C . ASP B 1 93 ? 11.57 -7.676 -21.75 1 89.81 93 ASP B C 1
ATOM 3870 O O . ASP B 1 93 ? 11.477 -6.918 -22.703 1 89.81 93 ASP B O 1
ATOM 3874 N N . ALA B 1 94 ? 10.852 -8.664 -21.562 1 94.25 94 ALA B N 1
ATOM 3875 C CA . ALA B 1 94 ? 9.953 -9.125 -22.609 1 94.25 94 ALA B CA 1
ATOM 3876 C C . ALA B 1 94 ? 8.664 -8.305 -22.625 1 94.25 94 ALA B C 1
ATOM 3878 O O . ALA B 1 94 ? 7.973 -8.234 -23.641 1 94.25 94 ALA B O 1
ATOM 3879 N N . VAL B 1 95 ? 8.289 -7.664 -21.547 1 95.19 95 VAL B N 1
ATOM 3880 C CA . VAL B 1 95 ? 7.012 -6.965 -21.422 1 95.19 95 VAL B CA 1
ATOM 3881 C C . VAL B 1 95 ? 7.246 -5.457 -21.391 1 95.19 95 VAL B C 1
ATOM 3883 O O . VAL B 1 95 ? 7.68 -4.902 -20.391 1 95.19 95 VAL B O 1
ATOM 3886 N N . PRO B 1 96 ? 6.898 -4.738 -22.422 1 93.56 96 PRO B N 1
ATOM 3887 C CA . PRO B 1 96 ? 7.094 -3.287 -22.469 1 93.56 96 PRO B CA 1
ATOM 3888 C C . PRO B 1 96 ? 6.23 -2.545 -21.453 1 93.56 96 PRO B C 1
ATOM 3890 O O . PRO B 1 96 ? 5.125 -2.992 -21.125 1 93.56 96 PRO B O 1
ATOM 3893 N N . PRO B 1 97 ? 6.754 -1.397 -20.984 1 91.25 97 PRO B N 1
ATOM 3894 C CA . PRO B 1 97 ? 5.949 -0.585 -20.062 1 91.25 97 PRO B CA 1
ATOM 3895 C C . PRO B 1 97 ? 4.602 -0.191 -20.656 1 91.25 97 PRO B C 1
ATOM 3897 O O . PRO B 1 97 ? 4.508 0.095 -21.859 1 91.25 97 PRO B O 1
ATOM 3900 N N . GLY B 1 98 ? 3.586 -0.256 -19.875 1 93.81 98 GLY B N 1
ATOM 3901 C CA . GLY B 1 98 ? 2.26 0.186 -20.281 1 93.81 98 GLY B CA 1
ATOM 3902 C C . GLY B 1 98 ? 1.517 -0.838 -21.109 1 93.81 98 GLY B C 1
ATOM 3903 O O . GLY B 1 98 ? 0.388 -0.594 -21.547 1 93.81 98 GLY B O 1
ATOM 3904 N N . SER B 1 99 ? 2.105 -2.016 -21.312 1 96.12 99 SER B N 1
ATOM 3905 C CA . SER B 1 99 ? 1.472 -3.02 -22.172 1 96.12 99 SER B CA 1
ATOM 3906 C C . SER B 1 99 ? 0.348 -3.74 -21.422 1 96.12 99 SER B C 1
ATOM 3908 O O . SER B 1 99 ? 0.239 -3.639 -20.203 1 96.12 99 SER B O 1
ATOM 3910 N N . ARG B 1 100 ? -0.526 -4.355 -22.25 1 97.31 100 ARG B N 1
ATOM 3911 C CA . ARG B 1 100 ? -1.554 -5.27 -21.766 1 97.31 100 ARG B CA 1
ATOM 3912 C C . ARG B 1 100 ? -1.131 -6.723 -21.953 1 97.31 100 ARG B C 1
ATOM 3914 O O . ARG B 1 100 ? -0.742 -7.125 -23.047 1 97.31 100 ARG B O 1
ATOM 3921 N N . VAL B 1 101 ? -1.185 -7.473 -20.891 1 97.88 101 VAL B N 1
ATOM 3922 C CA . VAL B 1 101 ? -0.614 -8.812 -20.953 1 97.88 101 VAL B CA 1
ATOM 3923 C C . VAL B 1 101 ? -1.714 -9.852 -20.766 1 97.88 101 VAL B C 1
ATOM 3925 O O . VAL B 1 101 ? -2.508 -9.758 -19.828 1 97.88 101 VAL B O 1
ATOM 3928 N N . ILE B 1 102 ? -1.819 -10.797 -21.688 1 97.69 102 ILE B N 1
ATOM 3929 C CA . ILE B 1 102 ? -2.549 -12.047 -21.516 1 97.69 102 ILE B CA 1
ATOM 3930 C C . ILE B 1 102 ? -1.586 -13.156 -21.094 1 97.69 102 ILE B C 1
ATOM 3932 O O . ILE B 1 102 ? -0.729 -13.578 -21.875 1 97.69 102 ILE B O 1
ATOM 3936 N N . PHE B 1 103 ? -1.713 -13.594 -19.891 1 96.94 103 PHE B N 1
ATOM 3937 C CA . PHE B 1 103 ? -0.777 -14.547 -19.297 1 96.94 103 PHE B CA 1
ATOM 3938 C C . PHE B 1 103 ? -1.317 -15.969 -19.406 1 96.94 103 PHE B C 1
ATOM 3940 O O . PHE B 1 103 ? -2.348 -16.297 -18.812 1 96.94 103 PHE B O 1
ATOM 3947 N N . ASP B 1 104 ? -0.665 -16.781 -20.125 1 97.31 104 ASP B N 1
ATOM 3948 C CA . ASP B 1 104 ? -0.987 -18.188 -20.344 1 97.31 104 ASP B CA 1
ATOM 3949 C C . ASP B 1 104 ? -0.16 -19.078 -19.406 1 97.31 104 ASP B C 1
ATOM 3951 O O . ASP B 1 104 ? 1.056 -19.203 -19.578 1 97.31 104 ASP B O 1
ATOM 3955 N N . ILE B 1 105 ? -0.82 -19.828 -18.531 1 94.69 105 ILE B N 1
ATOM 3956 C CA . ILE B 1 105 ? -0.076 -20.594 -17.531 1 94.69 105 ILE B CA 1
ATOM 3957 C C . ILE B 1 105 ? -0.172 -22.078 -17.844 1 94.69 105 ILE B C 1
ATOM 3959 O O . ILE B 1 105 ? 0.003 -22.922 -16.969 1 94.69 105 ILE B O 1
ATOM 3963 N N . THR B 1 106 ? -0.405 -22.438 -19.047 1 94.56 106 THR B N 1
ATOM 3964 C CA . THR B 1 106 ? -0.796 -23.781 -19.453 1 94.56 106 THR B CA 1
ATOM 3965 C C . THR B 1 106 ? 0.421 -24.703 -19.531 1 94.56 106 THR B C 1
ATOM 3967 O O . THR B 1 106 ? 0.376 -25.828 -19.047 1 94.56 106 THR B O 1
ATOM 3970 N N . HIS B 1 107 ? 1.476 -24.25 -20.109 1 92.69 107 HIS B N 1
ATOM 3971 C CA . HIS B 1 107 ? 2.625 -25.109 -20.375 1 92.69 107 HIS B CA 1
ATOM 3972 C C . HIS B 1 107 ? 3.854 -24.641 -19.609 1 92.69 107 HIS B C 1
ATOM 3974 O O . HIS B 1 107 ? 3.791 -23.656 -18.859 1 92.69 107 HIS B O 1
ATOM 3980 N N . GLY B 1 108 ? 4.918 -25.453 -19.688 1 86.69 108 GLY B N 1
ATOM 3981 C CA . GLY B 1 108 ? 6.184 -25.094 -19.062 1 86.69 108 GLY B CA 1
ATOM 3982 C C . GLY B 1 108 ? 6.355 -25.672 -17.672 1 86.69 108 GLY B C 1
ATOM 3983 O O . GLY B 1 108 ? 5.629 -26.594 -17.281 1 86.69 108 GLY B O 1
ATOM 3984 N N . LEU B 1 109 ? 7.336 -25.188 -16.984 1 82.75 109 LEU B N 1
ATOM 3985 C CA . LEU B 1 109 ? 7.633 -25.672 -15.648 1 82.75 109 LEU B CA 1
ATOM 3986 C C . LEU B 1 109 ? 6.516 -25.297 -14.68 1 82.75 109 LEU B C 1
ATOM 3988 O O . LEU B 1 109 ? 5.855 -24.266 -14.844 1 82.75 109 LEU B O 1
ATOM 3992 N N . ARG B 1 110 ? 6.406 -26.078 -13.703 1 83.38 110 ARG B N 1
ATOM 3993 C CA . ARG B 1 110 ? 5.32 -25.906 -12.75 1 83.38 110 ARG B CA 1
ATOM 3994 C C . ARG B 1 110 ? 5.496 -24.625 -11.938 1 83.38 110 ARG B C 1
ATOM 3996 O O . ARG B 1 110 ? 4.523 -24.078 -11.414 1 83.38 110 ARG B O 1
ATOM 4003 N N . SER B 1 111 ? 6.676 -24.141 -11.789 1 87.88 111 SER B N 1
ATOM 4004 C CA . SER B 1 111 ? 6.93 -22.938 -11 1 87.88 111 SER B CA 1
ATOM 4005 C C . SER B 1 111 ? 6.621 -21.688 -11.797 1 87.88 111 SER B C 1
ATOM 4007 O O . SER B 1 111 ? 6.492 -20.594 -11.219 1 87.88 111 SER B O 1
ATOM 4009 N N . LEU B 1 112 ? 6.406 -21.812 -13.016 1 90.44 112 LEU B N 1
ATOM 4010 C CA . LEU B 1 112 ? 6.344 -20.656 -13.898 1 90.44 112 LEU B CA 1
ATOM 4011 C C . LEU B 1 112 ? 5.078 -19.844 -13.641 1 90.44 112 LEU B C 1
ATOM 4013 O O . LEU B 1 112 ? 5.121 -18.609 -13.633 1 90.44 112 LEU B O 1
ATOM 4017 N N . PRO B 1 113 ? 3.932 -20.5 -13.414 1 90.75 113 PRO B N 1
ATOM 4018 C CA . PRO B 1 113 ? 2.736 -19.703 -13.125 1 90.75 113 PRO B CA 1
ATOM 4019 C C . PRO B 1 113 ? 2.924 -18.766 -11.922 1 90.75 113 PRO B C 1
ATOM 4021 O O . PRO B 1 113 ? 2.574 -17.594 -11.992 1 90.75 113 PRO B O 1
ATOM 4024 N N . MET B 1 114 ? 3.514 -19.266 -10.922 1 90.5 114 MET B N 1
ATOM 4025 C CA . MET B 1 114 ? 3.729 -18.453 -9.727 1 90.5 114 MET B CA 1
ATOM 4026 C C . MET B 1 114 ? 4.754 -17.359 -9.984 1 90.5 114 MET B C 1
ATOM 4028 O O . MET B 1 114 ? 4.504 -16.188 -9.695 1 90.5 114 MET B O 1
ATOM 4032 N N . LEU B 1 115 ? 5.887 -17.75 -10.594 1 90.25 115 LEU B N 1
ATOM 4033 C CA . LEU B 1 115 ? 6.965 -16.797 -10.844 1 90.25 115 LEU B CA 1
ATOM 4034 C C . LEU B 1 115 ? 6.531 -15.734 -11.836 1 90.25 115 LEU B C 1
ATOM 4036 O O . LEU B 1 115 ? 6.82 -14.547 -11.648 1 90.25 115 LEU B O 1
ATOM 4040 N N . GLY B 1 116 ? 5.902 -16.234 -12.867 1 91.12 116 GLY B N 1
ATOM 4041 C CA . GLY B 1 116 ? 5.402 -15.297 -13.859 1 91.12 116 GLY B CA 1
ATOM 4042 C C . GLY B 1 116 ? 4.402 -14.305 -13.297 1 91.12 116 GLY B C 1
ATOM 4043 O O . GLY B 1 116 ? 4.465 -13.109 -13.602 1 91.12 116 GLY B O 1
ATOM 4044 N N . PHE B 1 117 ? 3.578 -14.797 -12.477 1 91 117 PHE B N 1
ATOM 4045 C CA . PHE B 1 117 ? 2.576 -13.914 -11.883 1 91 117 PHE B CA 1
ATOM 4046 C C . PHE B 1 117 ? 3.227 -12.906 -10.953 1 91 117 PHE B C 1
ATOM 4048 O O . PHE B 1 117 ? 2.832 -11.734 -10.914 1 91 117 PHE B O 1
ATOM 4055 N N . LEU B 1 118 ? 4.141 -13.352 -10.148 1 91.25 118 LEU B N 1
ATOM 4056 C CA . LEU B 1 118 ? 4.883 -12.453 -9.273 1 91.25 118 LEU B CA 1
ATOM 4057 C C . LEU B 1 118 ? 5.559 -11.344 -10.078 1 91.25 118 LEU B C 1
ATOM 4059 O O . LEU B 1 118 ? 5.496 -10.172 -9.703 1 91.25 118 LEU B O 1
ATOM 4063 N N . ALA B 1 119 ? 6.133 -11.711 -11.148 1 91.5 119 ALA B N 1
ATOM 4064 C CA . ALA B 1 119 ? 6.789 -10.742 -12.016 1 91.5 119 ALA B CA 1
ATOM 4065 C C . ALA B 1 119 ? 5.785 -9.734 -12.578 1 91.5 119 ALA B C 1
ATOM 4067 O O . ALA B 1 119 ? 6.02 -8.531 -12.539 1 91.5 119 ALA B O 1
ATOM 4068 N N . LEU B 1 120 ? 4.684 -10.25 -13.016 1 92.88 120 LEU B N 1
ATOM 4069 C CA . LEU B 1 120 ? 3.666 -9.391 -13.609 1 92.88 120 LEU B CA 1
ATOM 4070 C C . LEU B 1 120 ? 3.068 -8.461 -12.555 1 92.88 120 LEU B C 1
ATOM 4072 O O . LEU B 1 120 ? 2.738 -7.309 -12.859 1 92.88 120 LEU B O 1
ATOM 4076 N N . SER B 1 121 ? 2.871 -9 -11.375 1 91.62 121 SER B N 1
ATOM 4077 C CA . SER B 1 121 ? 2.355 -8.18 -10.281 1 91.62 121 SER B CA 1
ATOM 4078 C C . SER B 1 121 ? 3.281 -7.004 -9.984 1 91.62 121 SER B C 1
ATOM 4080 O O . SER B 1 121 ? 2.82 -5.902 -9.695 1 91.62 121 SER B O 1
ATOM 4082 N N . TYR B 1 122 ? 4.539 -7.25 -10.047 1 90.94 122 TYR B N 1
ATOM 4083 C CA . TYR B 1 122 ? 5.539 -6.203 -9.867 1 90.94 122 TYR B CA 1
ATOM 4084 C C . TYR B 1 122 ? 5.488 -5.195 -11.008 1 90.94 122 TYR B C 1
ATOM 4086 O O . TYR B 1 122 ? 5.477 -3.984 -10.781 1 90.94 122 TYR B O 1
ATOM 4094 N N . LEU B 1 123 ? 5.395 -5.676 -12.211 1 92.62 123 LEU B N 1
ATOM 4095 C CA . LEU B 1 123 ? 5.418 -4.828 -13.398 1 92.62 123 LEU B CA 1
ATOM 4096 C C . LEU B 1 123 ? 4.152 -3.98 -13.484 1 92.62 123 LEU B C 1
ATOM 4098 O O . LEU B 1 123 ? 4.18 -2.871 -14.023 1 92.62 123 LEU B O 1
ATOM 4102 N N . ARG B 1 124 ? 3.1 -4.527 -12.953 1 93.06 124 ARG B N 1
ATOM 4103 C CA . ARG B 1 124 ? 1.859 -3.762 -12.883 1 93.06 124 ARG B CA 1
ATOM 4104 C C . ARG B 1 124 ? 2.068 -2.439 -12.156 1 93.06 124 ARG B C 1
ATOM 4106 O O . ARG B 1 124 ? 1.523 -1.409 -12.555 1 93.06 124 ARG B O 1
ATOM 4113 N N . VAL B 1 125 ? 2.863 -2.467 -11.18 1 89.81 125 VAL B N 1
ATOM 4114 C CA . VAL B 1 125 ? 3.029 -1.306 -10.312 1 89.81 125 VAL B CA 1
ATOM 4115 C C . VAL B 1 125 ? 4.113 -0.392 -10.875 1 89.81 125 VAL B C 1
ATOM 4117 O O . VAL B 1 125 ? 3.922 0.822 -10.984 1 89.81 125 VAL B O 1
ATOM 4120 N N . VAL B 1 126 ? 5.219 -0.934 -11.336 1 89.69 126 VAL B N 1
ATOM 4121 C CA . VAL B 1 126 ? 6.402 -0.116 -11.594 1 89.69 126 VAL B CA 1
ATOM 4122 C C . VAL B 1 126 ? 6.445 0.288 -13.062 1 89.69 126 VAL B C 1
ATOM 4124 O O . VAL B 1 126 ? 7.117 1.255 -13.43 1 89.69 126 VAL B O 1
ATOM 4127 N N . ARG B 1 127 ? 5.715 -0.512 -13.875 1 91.12 127 ARG B N 1
ATOM 4128 C CA . ARG B 1 127 ? 5.77 -0.208 -15.305 1 91.12 127 ARG B CA 1
ATOM 4129 C C . ARG B 1 127 ? 4.371 -0.012 -15.875 1 91.12 127 ARG B C 1
ATOM 4131 O O . ARG B 1 127 ? 4.191 0.024 -17.094 1 91.12 127 ARG B O 1
ATOM 4138 N N . ASN B 1 128 ? 3.379 0.048 -15.039 1 91.12 128 ASN B N 1
ATOM 4139 C CA . ASN B 1 128 ? 1.992 0.279 -15.43 1 91.12 128 ASN B CA 1
ATOM 4140 C C . ASN B 1 128 ? 1.506 -0.775 -16.422 1 91.12 128 ASN B C 1
ATOM 4142 O O . ASN B 1 128 ? 0.84 -0.449 -17.406 1 91.12 128 ASN B O 1
ATOM 4146 N N . VAL B 1 129 ? 1.968 -1.982 -16.25 1 94.94 129 VAL B N 1
ATOM 4147 C CA . VAL B 1 129 ? 1.484 -3.113 -17.031 1 94.94 129 VAL B CA 1
ATOM 4148 C C . VAL B 1 129 ? 0.086 -3.51 -16.562 1 94.94 129 VAL B C 1
ATOM 4150 O O . VAL B 1 129 ? -0.19 -3.52 -15.359 1 94.94 129 VAL B O 1
ATOM 4153 N N . THR B 1 130 ? -0.773 -3.777 -17.562 1 95.5 130 THR B N 1
ATOM 4154 C CA . THR B 1 130 ? -2.117 -4.246 -17.234 1 95.5 130 THR B CA 1
ATOM 4155 C C . THR B 1 130 ? -2.24 -5.746 -17.484 1 95.5 130 THR B C 1
ATOM 4157 O O . THR B 1 130 ? -1.939 -6.223 -18.578 1 95.5 130 THR B O 1
ATOM 4160 N N . ILE B 1 131 ? -2.602 -6.465 -16.453 1 95.5 131 ILE B N 1
ATOM 4161 C CA . ILE B 1 131 ? -2.912 -7.871 -16.656 1 95.5 131 ILE B CA 1
ATOM 4162 C C . ILE B 1 131 ? -4.328 -8.016 -17.219 1 95.5 131 ILE B C 1
ATOM 4164 O O . ILE B 1 131 ? -5.305 -7.969 -16.453 1 95.5 131 ILE B O 1
ATOM 4168 N N . GLU B 1 132 ? -4.398 -8.266 -18.453 1 95.25 132 GLU B N 1
ATOM 4169 C CA . GLU B 1 132 ? -5.688 -8.289 -19.141 1 95.25 132 GLU B CA 1
ATOM 4170 C C . GLU B 1 132 ? -6.434 -9.594 -18.875 1 95.25 132 GLU B C 1
ATOM 4172 O O . GLU B 1 132 ? -7.645 -9.586 -18.656 1 95.25 132 GLU B O 1
ATOM 4177 N N . ARG B 1 133 ? -5.703 -10.688 -19.016 1 95.31 133 ARG B N 1
ATOM 4178 C CA . ARG B 1 133 ? -6.27 -12.016 -18.797 1 95.31 133 ARG B CA 1
ATOM 4179 C C . ARG B 1 133 ? -5.215 -12.977 -18.25 1 95.31 133 ARG B C 1
ATOM 4181 O O . ARG B 1 133 ? -4.02 -12.789 -18.484 1 95.31 133 ARG B O 1
ATOM 4188 N N . VAL B 1 134 ? -5.703 -13.875 -17.484 1 95.06 134 VAL B N 1
ATOM 4189 C CA . VAL B 1 134 ? -4.926 -15.039 -17.094 1 95.06 134 VAL B CA 1
ATOM 4190 C C . VAL B 1 134 ? -5.688 -16.312 -17.453 1 95.06 134 VAL B C 1
ATOM 4192 O O . VAL B 1 134 ? -6.766 -16.578 -16.922 1 95.06 134 VAL B O 1
ATOM 4195 N N . TYR B 1 135 ? -5.105 -17.109 -18.359 1 94.62 135 TYR B N 1
ATOM 4196 C CA . TYR B 1 135 ? -5.812 -18.297 -18.844 1 94.62 135 TYR B CA 1
ATOM 4197 C C . TYR B 1 135 ? -5.051 -19.562 -18.5 1 94.62 135 TYR B C 1
ATOM 4199 O O . TYR B 1 135 ? -3.816 -19.562 -18.469 1 94.62 135 TYR B O 1
ATOM 4207 N N . TYR B 1 136 ? -5.832 -20.547 -18.328 1 93.25 136 TYR B N 1
ATOM 4208 C CA . TYR B 1 136 ? -5.332 -21.891 -18.125 1 93.25 136 TYR B CA 1
ATOM 4209 C C . TYR B 1 136 ? -6.086 -22.891 -19 1 93.25 136 TYR B C 1
ATOM 4211 O O . TYR B 1 136 ? -7.285 -23.109 -18.812 1 93.25 136 TYR B O 1
ATOM 4219 N N . GLY B 1 137 ? -5.371 -23.375 -20.031 1 93.31 137 GLY B N 1
ATOM 4220 C CA . GLY B 1 137 ? -5.914 -24.516 -20.766 1 93.31 137 GLY B CA 1
ATOM 4221 C C . GLY B 1 137 ? -5.773 -25.812 -20.016 1 93.31 137 GLY B C 1
ATOM 4222 O O . GLY B 1 137 ? -4.723 -26.469 -20.062 1 93.31 137 GLY B O 1
ATOM 4223 N N . ALA B 1 138 ? -6.836 -26.266 -19.438 1 89.75 138 ALA B N 1
ATOM 4224 C CA . ALA B 1 138 ? -6.766 -27.344 -18.469 1 89.75 138 ALA B CA 1
ATOM 4225 C C . ALA B 1 138 ? -6.961 -28.703 -19.125 1 89.75 138 ALA B C 1
ATOM 4227 O O . ALA B 1 138 ? -8.008 -29.328 -18.953 1 89.75 138 ALA B O 1
ATOM 4228 N N . LEU B 1 139 ? -5.91 -29.188 -19.703 1 88.19 139 LEU B N 1
ATOM 4229 C CA . LEU B 1 139 ? -5.961 -30.469 -20.406 1 88.19 139 LEU B CA 1
ATOM 4230 C C . LEU B 1 139 ? -6.348 -31.594 -19.453 1 88.19 139 LEU B C 1
ATOM 4232 O O . LEU B 1 139 ? -7.098 -32.5 -19.844 1 88.19 139 LEU B O 1
ATOM 4236 N N . GLU B 1 140 ? -5.832 -31.5 -18.219 1 82.25 140 GLU B N 1
ATOM 4237 C CA . GLU B 1 140 ? -6.047 -32.531 -17.219 1 82.25 140 GLU B CA 1
ATOM 4238 C C . GLU B 1 140 ? -7.52 -32.656 -16.844 1 82.25 140 GLU B C 1
ATOM 4240 O O . GLU B 1 140 ? -7.953 -33.656 -16.281 1 82.25 140 GLU B O 1
ATOM 4245 N N . LEU B 1 141 ? -8.266 -31.656 -17.156 1 83.81 141 LEU B N 1
ATOM 4246 C CA . LEU B 1 141 ? -9.672 -31.625 -16.766 1 83.81 141 LEU B CA 1
ATOM 4247 C C . LEU B 1 141 ? -10.578 -31.953 -17.938 1 83.81 141 LEU B C 1
ATOM 4249 O O . LEU B 1 141 ? -11.805 -31.828 -17.844 1 83.81 141 LEU B O 1
ATOM 4253 N N . THR B 1 142 ? -10.008 -32.375 -19.031 1 87.75 142 THR B N 1
ATOM 4254 C CA . THR B 1 142 ? -10.797 -32.781 -20.188 1 87.75 142 THR B CA 1
ATOM 4255 C C . THR B 1 142 ? -11.633 -34 -19.875 1 87.75 142 THR B C 1
ATOM 4257 O O . THR B 1 142 ? -11.102 -35 -19.406 1 87.75 142 THR B O 1
ATOM 4260 N N . PRO B 1 143 ? -12.891 -33.875 -20.188 1 85.88 143 PRO B N 1
ATOM 4261 C CA . PRO B 1 143 ? -13.703 -35.094 -20 1 85.88 143 PRO B CA 1
ATOM 4262 C C . PRO B 1 143 ? -13.219 -36.281 -20.844 1 85.88 143 PRO B C 1
ATOM 4264 O O . PRO B 1 143 ? -12.57 -36.062 -21.875 1 85.88 143 PRO B O 1
ATOM 4267 N N . ARG B 1 144 ? -13.461 -37.531 -20.453 1 85.81 144 ARG B N 1
ATOM 4268 C CA . ARG B 1 144 ? -12.938 -38.75 -21.062 1 85.81 144 ARG B CA 1
ATOM 4269 C C . ARG B 1 144 ? -13.688 -39.062 -22.359 1 85.81 144 ARG B C 1
ATOM 4271 O O . ARG B 1 144 ? -13.172 -39.781 -23.219 1 85.81 144 ARG B O 1
ATOM 4278 N N . GLU B 1 145 ? -14.719 -38.375 -22.531 1 86.69 145 GLU B N 1
ATOM 4279 C CA . GLU B 1 145 ? -15.508 -38.656 -23.719 1 86.69 145 GLU B CA 1
ATOM 4280 C C . GLU B 1 145 ? -14.781 -38.219 -24.984 1 86.69 145 GLU B C 1
ATOM 4282 O O . GLU B 1 145 ? -14.07 -37.188 -24.969 1 86.69 145 GLU B O 1
ATOM 4287 N N . GLU B 1 146 ? -14.898 -39.094 -25.938 1 82.62 146 GLU B N 1
ATOM 4288 C CA . GLU B 1 146 ? -14.266 -38.75 -27.219 1 82.62 146 GLU B CA 1
ATOM 4289 C C . GLU B 1 146 ? -14.781 -37.406 -27.75 1 82.62 146 GLU B C 1
ATOM 4291 O O . GLU B 1 146 ? -15.992 -37.156 -27.75 1 82.62 146 GLU B O 1
ATOM 4296 N N . GLY B 1 147 ? -13.875 -36.625 -28.125 1 83.19 147 GLY B N 1
ATOM 4297 C CA . GLY B 1 147 ? -14.227 -35.344 -28.719 1 83.19 147 GLY B CA 1
ATOM 4298 C C . GLY B 1 147 ? -14.625 -34.281 -27.688 1 83.19 147 GLY B C 1
ATOM 4299 O O . GLY B 1 147 ? -15.125 -33.219 -28.047 1 83.19 147 GLY B O 1
ATOM 4300 N N . ALA B 1 148 ? -14.305 -34.594 -26.516 1 89.5 148 ALA B N 1
ATOM 4301 C CA . ALA B 1 148 ? -14.703 -33.688 -25.453 1 89.5 148 ALA B CA 1
ATOM 4302 C C . ALA B 1 148 ? -13.898 -32.406 -25.5 1 89.5 148 ALA B C 1
ATOM 4304 O O . ALA B 1 148 ? -12.773 -32.375 -26.016 1 89.5 148 ALA B O 1
ATOM 4305 N N . LEU B 1 149 ? -14.5 -31.391 -25.109 1 91.69 149 LEU B N 1
ATOM 4306 C CA . LEU B 1 149 ? -13.867 -30.062 -25.094 1 91.69 149 LEU B CA 1
ATOM 4307 C C . LEU B 1 149 ? -13.008 -29.891 -23.844 1 91.69 149 LEU B C 1
ATOM 4309 O O . LEU B 1 149 ? -13.406 -30.312 -22.75 1 91.69 149 LEU B O 1
ATOM 4313 N N . THR B 1 150 ? -11.805 -29.422 -24.094 1 91.81 150 THR B N 1
ATOM 4314 C CA . THR B 1 150 ? -10.922 -29.078 -22.984 1 91.81 150 THR B CA 1
ATOM 4315 C C . THR B 1 150 ? -11.305 -27.719 -22.391 1 91.81 150 THR B C 1
ATOM 4317 O O . THR B 1 150 ? -11.344 -26.719 -23.109 1 91.81 150 THR B O 1
ATOM 4320 N N . PRO B 1 151 ? -11.578 -27.672 -21.141 1 89.44 151 PRO B N 1
ATOM 4321 C CA . PRO B 1 151 ? -11.984 -26.391 -20.547 1 89.44 151 PRO B CA 1
ATOM 4322 C C . PRO B 1 151 ? -10.852 -25.375 -20.5 1 89.44 151 PRO B C 1
ATOM 4324 O O . PRO B 1 151 ? -9.695 -25.75 -20.281 1 89.44 151 PRO B O 1
ATOM 4327 N N . VAL B 1 152 ? -11.156 -24.156 -20.781 1 92.94 152 VAL B N 1
ATOM 4328 C CA . VAL B 1 152 ? -10.266 -23.031 -20.578 1 92.94 152 VAL B CA 1
ATOM 4329 C C . VAL B 1 152 ? -10.742 -22.203 -19.391 1 92.94 152 VAL B C 1
ATOM 4331 O O . VAL B 1 152 ? -11.836 -21.625 -19.422 1 92.94 152 VAL B O 1
ATOM 4334 N N . VAL B 1 153 ? -9.945 -22.141 -18.344 1 90.69 153 VAL B N 1
ATOM 4335 C CA . VAL B 1 153 ? -10.32 -21.453 -17.109 1 90.69 153 VAL B CA 1
ATOM 4336 C C . VAL B 1 153 ? -9.75 -20.031 -17.125 1 90.69 153 VAL B C 1
ATOM 4338 O O . VAL B 1 153 ? -8.555 -19.844 -17.328 1 90.69 153 VAL B O 1
ATOM 4341 N N . ASP B 1 154 ? -10.641 -19.078 -16.969 1 92.69 154 ASP B N 1
ATOM 4342 C CA . ASP B 1 154 ? -10.234 -17.688 -16.812 1 92.69 154 ASP B CA 1
ATOM 4343 C C . ASP B 1 154 ? -9.992 -17.344 -15.336 1 92.69 154 ASP B C 1
ATOM 4345 O O . ASP B 1 154 ? -10.938 -17.234 -14.555 1 92.69 154 ASP B O 1
ATOM 4349 N N . LEU B 1 155 ? -8.672 -17.156 -15.031 1 91 155 LEU B N 1
ATOM 4350 C CA . LEU B 1 155 ? -8.297 -16.922 -13.641 1 91 155 LEU B CA 1
ATOM 4351 C C . LEU B 1 155 ? -8.125 -15.438 -13.359 1 91 155 LEU B C 1
ATOM 4353 O O . LEU B 1 155 ? -7.668 -15.062 -12.273 1 91 155 LEU B O 1
ATOM 4357 N N . THR B 1 156 ? -8.539 -14.562 -14.273 1 91.19 156 THR B N 1
ATOM 4358 C CA . THR B 1 156 ? -8.359 -13.117 -14.188 1 91.19 156 THR B CA 1
ATOM 4359 C C . THR B 1 156 ? -9.023 -12.562 -12.93 1 91.19 156 THR B C 1
ATOM 4361 O O . THR B 1 156 ? -8.445 -11.734 -12.227 1 91.19 156 THR B O 1
ATOM 4364 N N . PRO B 1 157 ? -10.18 -12.992 -12.523 1 85.12 157 PRO B N 1
ATOM 4365 C CA . PRO B 1 157 ? -10.844 -12.406 -11.359 1 85.12 157 PRO B CA 1
ATOM 4366 C C . PRO B 1 157 ? -10.047 -12.594 -10.07 1 85.12 157 PRO B C 1
ATOM 4368 O O . PRO B 1 157 ? -10.141 -11.773 -9.156 1 85.12 157 PRO B O 1
ATOM 4371 N N . LEU B 1 158 ? -9.25 -13.633 -10.039 1 86.81 158 LEU B N 1
ATOM 4372 C CA . LEU B 1 158 ? -8.508 -13.914 -8.812 1 86.81 158 LEU B CA 1
ATOM 4373 C C . LEU B 1 158 ? -7.316 -12.969 -8.68 1 86.81 158 LEU B C 1
ATOM 4375 O O . LEU B 1 158 ? -6.75 -12.836 -7.59 1 86.81 158 LEU B O 1
ATOM 4379 N N . VAL B 1 159 ? -6.965 -12.359 -9.789 1 87.81 159 VAL B N 1
ATOM 4380 C CA . VAL B 1 159 ? -5.906 -11.352 -9.75 1 87.81 159 VAL B CA 1
ATOM 4381 C C . VAL B 1 159 ? -6.312 -10.211 -8.812 1 87.81 159 VAL B C 1
ATOM 4383 O O . VAL B 1 159 ? -5.457 -9.562 -8.211 1 87.81 159 VAL B O 1
ATOM 4386 N N . ARG B 1 160 ? -7.562 -10.031 -8.625 1 85.5 160 ARG B N 1
ATOM 4387 C CA . ARG B 1 160 ? -8.102 -8.969 -7.781 1 85.5 160 ARG B CA 1
ATOM 4388 C C . ARG B 1 160 ? -7.746 -9.211 -6.316 1 85.5 160 ARG B C 1
ATOM 4390 O O . ARG B 1 160 ? -7.832 -8.289 -5.496 1 85.5 160 ARG B O 1
ATOM 4397 N N . LEU B 1 161 ? -7.352 -10.445 -5.961 1 87.88 161 LEU B N 1
ATOM 4398 C CA . LEU B 1 161 ? -6.902 -10.703 -4.598 1 87.88 161 LEU B CA 1
ATOM 4399 C C . LEU B 1 161 ? -5.695 -9.844 -4.246 1 87.88 161 LEU B C 1
ATOM 4401 O O . LEU B 1 161 ? -5.535 -9.438 -3.092 1 87.88 161 LEU B O 1
ATOM 4405 N N . LEU B 1 162 ? -4.871 -9.586 -5.246 1 88.69 162 LEU B N 1
ATOM 4406 C CA . LEU B 1 162 ? -3.746 -8.688 -5.02 1 88.69 162 LEU B CA 1
ATOM 4407 C C . LEU B 1 162 ? -4.23 -7.273 -4.707 1 88.69 162 LEU B C 1
ATOM 4409 O O . LEU B 1 162 ? -3.662 -6.598 -3.848 1 88.69 162 LEU B O 1
ATOM 4413 N N . ASP B 1 163 ? -5.273 -6.859 -5.387 1 89.25 163 ASP B N 1
ATOM 4414 C CA . ASP B 1 163 ? -5.848 -5.539 -5.148 1 89.25 163 ASP B CA 1
ATOM 4415 C C . ASP B 1 163 ? -6.453 -5.449 -3.75 1 89.25 163 ASP B C 1
ATOM 4417 O O . ASP B 1 163 ? -6.324 -4.426 -3.074 1 89.25 163 ASP B O 1
ATOM 4421 N N . TRP B 1 164 ? -7.082 -6.52 -3.395 1 89.12 164 TRP B N 1
ATOM 4422 C CA . TRP B 1 164 ? -7.648 -6.578 -2.051 1 89.12 164 TRP B CA 1
ATOM 4423 C C . TRP B 1 164 ? -6.555 -6.496 -0.994 1 89.12 164 TRP B C 1
ATOM 4425 O O . TRP B 1 164 ? -6.691 -5.777 -0.001 1 89.12 164 TRP B O 1
ATOM 4435 N N . ALA B 1 165 ? -5.512 -7.234 -1.229 1 90.62 165 ALA B N 1
ATOM 4436 C CA . ALA B 1 165 ? -4.391 -7.211 -0.292 1 90.62 165 ALA B CA 1
ATOM 4437 C C . ALA B 1 165 ? -3.785 -5.816 -0.198 1 90.62 165 ALA B C 1
ATOM 4439 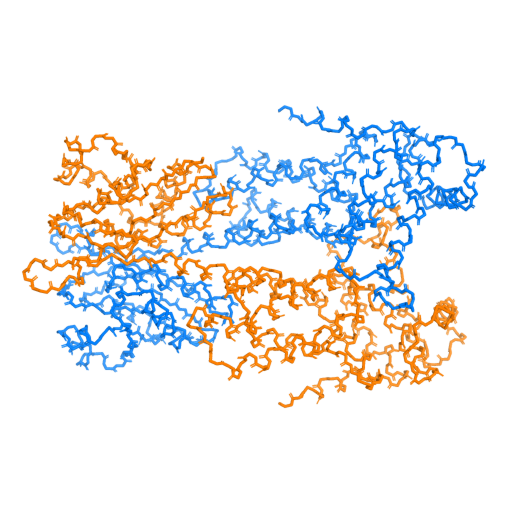O O . ALA B 1 165 ? -3.461 -5.344 0.896 1 90.62 165 ALA B O 1
ATOM 4440 N N . GLN B 1 166 ? -3.648 -5.191 -1.295 1 90.56 166 GLN B N 1
ATOM 4441 C CA . GLN B 1 166 ? -3.096 -3.842 -1.34 1 90.56 166 GLN B CA 1
ATOM 4442 C C . GLN B 1 166 ? -3.998 -2.854 -0.605 1 90.56 166 GLN B C 1
ATOM 4444 O O . GLN B 1 166 ? -3.516 -2.008 0.15 1 90.56 166 GLN B O 1
ATOM 4449 N N . ALA B 1 167 ? -5.285 -2.928 -0.859 1 91.88 167 ALA B N 1
ATOM 4450 C CA . ALA B 1 167 ? -6.25 -2.055 -0.195 1 91.88 167 ALA B CA 1
ATOM 4451 C C . ALA B 1 167 ? -6.227 -2.262 1.317 1 91.88 167 ALA B C 1
ATOM 4453 O O . ALA B 1 167 ? -6.207 -1.293 2.082 1 91.88 167 ALA B O 1
ATOM 4454 N N . ALA B 1 168 ? -6.18 -3.5 1.67 1 91.5 168 ALA B N 1
ATOM 4455 C CA . ALA B 1 168 ? -6.145 -3.822 3.094 1 91.5 168 ALA B CA 1
ATOM 4456 C C . ALA B 1 168 ? -4.879 -3.271 3.748 1 91.5 168 ALA B C 1
ATOM 4458 O O . ALA B 1 168 ? -4.941 -2.67 4.824 1 91.5 168 ALA B O 1
ATOM 4459 N N . LYS B 1 169 ? -3.785 -3.463 3.082 1 91.44 169 LYS B N 1
ATOM 4460 C CA . LYS B 1 169 ? -2.516 -2.998 3.633 1 91.44 169 LYS B CA 1
ATOM 4461 C C . LYS B 1 169 ? -2.488 -1.476 3.74 1 91.44 169 LYS B C 1
ATOM 4463 O O . LYS B 1 169 ? -2.035 -0.928 4.746 1 91.44 169 LYS B O 1
ATOM 4468 N N . ARG B 1 170 ? -2.951 -0.836 2.732 1 91.69 170 ARG B N 1
ATOM 4469 C CA . ARG B 1 170 ? -3.043 0.62 2.746 1 91.69 170 ARG B CA 1
ATOM 4470 C C . ARG B 1 170 ? -3.902 1.104 3.91 1 91.69 170 ARG B C 1
ATOM 4472 O O . ARG B 1 170 ? -3.521 2.035 4.621 1 91.69 170 ARG B O 1
ATOM 4479 N N . PHE B 1 171 ? -5.012 0.5 4.109 1 92.44 171 PHE B N 1
ATOM 4480 C CA . PHE B 1 171 ? -5.922 0.861 5.191 1 92.44 171 PHE B CA 1
ATOM 4481 C C . PHE B 1 171 ? -5.27 0.633 6.551 1 92.44 171 PHE B C 1
ATOM 4483 O O . PHE B 1 171 ? -5.34 1.493 7.43 1 92.44 171 PHE B O 1
ATOM 4490 N N . GLN B 1 172 ? -4.668 -0.469 6.684 1 90.12 172 GLN B N 1
ATOM 4491 C CA . GLN B 1 172 ? -4.039 -0.815 7.953 1 90.12 172 GLN B CA 1
ATOM 4492 C C . GLN B 1 172 ? -2.91 0.154 8.289 1 90.12 172 GLN B C 1
ATOM 4494 O O . GLN B 1 172 ? -2.797 0.609 9.43 1 90.12 172 GLN B O 1
ATOM 4499 N N . ASP B 1 173 ? -2.094 0.525 7.301 1 90.25 173 ASP B N 1
ATOM 4500 C CA . ASP B 1 173 ? -0.891 1.32 7.527 1 90.25 173 ASP B CA 1
ATOM 4501 C C . ASP B 1 173 ? -1.234 2.799 7.699 1 90.25 173 ASP B C 1
ATOM 4503 O O . ASP B 1 173 ? -0.612 3.496 8.5 1 90.25 173 ASP B O 1
ATOM 4507 N N . THR B 1 174 ? -2.258 3.271 6.898 1 90.25 174 THR B N 1
ATOM 4508 C CA . THR B 1 174 ? -2.436 4.719 6.824 1 90.25 174 THR B CA 1
ATOM 4509 C C . THR B 1 174 ? -3.865 5.105 7.191 1 90.25 174 THR B C 1
ATOM 4511 O O . THR B 1 174 ? -4.152 6.281 7.434 1 90.25 174 THR B O 1
ATOM 4514 N N . GLY B 1 175 ? -4.734 4.113 7.191 1 90.38 175 GLY B N 1
ATOM 4515 C CA . GLY B 1 175 ? -6.145 4.391 7.41 1 90.38 175 GLY B CA 1
ATOM 4516 C C . GLY B 1 175 ? -6.879 4.793 6.148 1 90.38 175 GLY B C 1
ATOM 4517 O O . GLY B 1 175 ? -8.094 5 6.168 1 90.38 175 GLY B O 1
ATOM 4518 N N . ASP B 1 176 ? -6.207 4.871 5.023 1 91.62 176 ASP B N 1
ATOM 4519 C CA . ASP B 1 176 ? -6.805 5.242 3.746 1 91.62 176 ASP B CA 1
ATOM 4520 C C . ASP B 1 176 ? -7.562 4.062 3.135 1 91.62 176 ASP B C 1
ATOM 4522 O O . ASP B 1 176 ? -6.949 3.088 2.693 1 91.62 176 ASP B O 1
ATOM 4526 N N . ALA B 1 177 ? -8.859 4.133 3.088 1 91.38 177 ALA B N 1
ATOM 4527 C CA . ALA B 1 177 ? -9.711 3.055 2.6 1 91.38 177 ALA B CA 1
ATOM 4528 C C . ALA B 1 177 ? -10.148 3.314 1.162 1 91.38 177 ALA B C 1
ATOM 4530 O O . ALA B 1 177 ? -11.055 2.646 0.654 1 91.38 177 ALA B O 1
ATOM 4531 N N . SER B 1 178 ? -9.539 4.254 0.516 1 88.12 178 SER B N 1
ATOM 4532 C CA . SER B 1 178 ? -10.016 4.703 -0.789 1 88.12 178 SER B CA 1
ATOM 4533 C C . SER B 1 178 ? -9.883 3.602 -1.834 1 88.12 178 SER B C 1
ATOM 4535 O O . SER B 1 178 ? -10.68 3.535 -2.777 1 88.12 178 SER B O 1
ATOM 4537 N N . LEU B 1 179 ? -8.883 2.715 -1.658 1 89.75 179 LEU B N 1
ATOM 4538 C CA . LEU B 1 179 ? -8.664 1.663 -2.645 1 89.75 179 LEU B CA 1
ATOM 4539 C C . LEU B 1 179 ? -9.812 0.659 -2.635 1 89.75 179 LEU B C 1
ATOM 4541 O O . LEU B 1 179 ? -10.039 -0.036 -3.629 1 89.75 179 LEU B O 1
ATOM 4545 N N . PHE B 1 180 ? -10.57 0.566 -1.499 1 90.19 180 PHE B N 1
ATOM 4546 C CA . PHE B 1 180 ? -11.695 -0.355 -1.422 1 90.19 180 PHE B CA 1
ATOM 4547 C C . PHE B 1 180 ? -12.836 0.101 -2.332 1 90.19 180 PHE B C 1
ATOM 4549 O O . PHE B 1 180 ? -13.656 -0.711 -2.762 1 90.19 180 PHE B O 1
ATOM 4556 N N . THR B 1 181 ? -12.875 1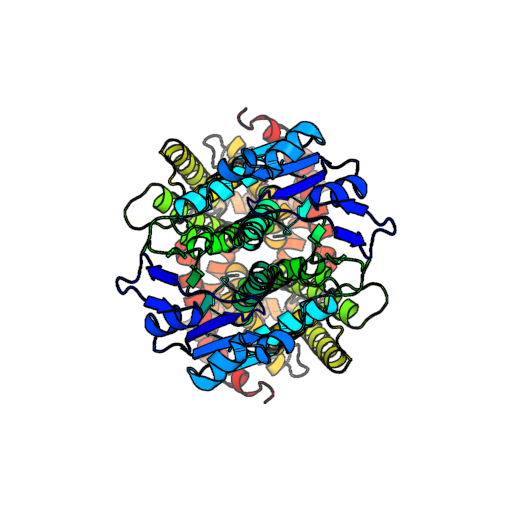.437 -2.52 1 87.38 181 THR B N 1
ATOM 4557 C CA . THR B 1 181 ? -14 1.996 -3.26 1 87.38 181 THR B CA 1
ATOM 4558 C C . THR B 1 181 ? -14.125 1.345 -4.637 1 87.38 181 THR B C 1
ATOM 4560 O O . THR B 1 181 ? -15.203 0.909 -5.027 1 87.38 181 THR B O 1
ATOM 4563 N N . GLY B 1 182 ? -13.039 1.185 -5.375 1 84.69 182 GLY B N 1
ATOM 4564 C CA . GLY B 1 182 ? -13.062 0.563 -6.688 1 84.69 182 GLY B CA 1
ATOM 4565 C C . GLY B 1 182 ? -13.328 -0.929 -6.641 1 84.69 182 GLY B C 1
ATOM 4566 O O . GLY B 1 182 ? -13.93 -1.488 -7.562 1 84.69 182 GLY B O 1
ATOM 4567 N N . LEU B 1 183 ? -12.906 -1.566 -5.543 1 86.38 183 LEU B N 1
ATOM 4568 C CA . LEU B 1 183 ? -13.023 -3.014 -5.398 1 86.38 183 LEU B CA 1
ATOM 4569 C C . LEU B 1 183 ? -14.445 -3.404 -5.02 1 86.38 183 LEU B C 1
ATOM 4571 O O . LEU B 1 183 ? -14.914 -4.484 -5.383 1 86.38 183 LEU B O 1
ATOM 4575 N N . LEU B 1 184 ? -15.133 -2.502 -4.273 1 87.12 184 LEU B N 1
ATOM 4576 C CA . LEU B 1 184 ? -16.453 -2.812 -3.732 1 87.12 184 LEU B CA 1
ATOM 4577 C C . LEU B 1 184 ? -17.547 -2.418 -4.715 1 87.12 184 LEU B C 1
ATOM 4579 O O . LEU B 1 184 ? -18.672 -2.904 -4.621 1 87.12 184 LEU B O 1
ATOM 4583 N N . ARG B 1 185 ? -17.188 -1.582 -5.559 1 82.75 185 ARG B N 1
ATOM 4584 C CA . ARG B 1 185 ? -18.219 -1.061 -6.445 1 82.75 185 ARG B CA 1
ATOM 4585 C C . ARG B 1 185 ? -18.75 -2.148 -7.379 1 82.75 185 ARG B C 1
ATOM 4587 O O . ARG B 1 185 ? -17.953 -2.885 -7.98 1 82.75 185 ARG B O 1
ATOM 4594 N N . VAL B 1 186 ? -19.953 -2.457 -7.367 1 73.75 186 VAL B N 1
ATOM 4595 C CA . VAL B 1 186 ? -20.641 -3.424 -8.211 1 73.75 186 VAL B CA 1
ATOM 4596 C C . VAL B 1 186 ? -21.594 -2.693 -9.164 1 73.75 186 VAL B C 1
ATOM 4598 O O . VAL B 1 186 ? -21.984 -1.555 -8.906 1 73.75 186 VAL B O 1
ATOM 4601 N N . ARG B 1 187 ? -21.797 -3.496 -10.25 1 70.06 187 ARG B N 1
ATOM 4602 C CA . ARG B 1 187 ? -22.766 -2.934 -11.18 1 70.06 187 ARG B CA 1
ATOM 4603 C C . ARG B 1 187 ? -24.172 -2.982 -10.594 1 70.06 187 ARG B C 1
ATOM 4605 O O . ARG B 1 187 ? -24.609 -4.02 -10.078 1 70.06 187 ARG B O 1
ATOM 4612 N N . GLY B 1 188 ? -24.797 -1.817 -10.57 1 63.44 188 GLY B N 1
ATOM 4613 C CA . GLY B 1 188 ? -26.156 -1.681 -10.062 1 63.44 188 GLY B CA 1
ATOM 4614 C C . GLY B 1 188 ? -26.219 -1.264 -8.609 1 63.44 188 GLY B C 1
ATOM 4615 O O . GLY B 1 188 ? -25.172 -1.003 -7.992 1 63.44 188 GLY B O 1
ATOM 4616 N N . PRO B 1 189 ? -27.391 -1.055 -8.219 1 61.28 189 PRO B N 1
ATOM 4617 C CA . PRO B 1 189 ? -27.578 -0.646 -6.82 1 61.28 189 PRO B CA 1
ATOM 4618 C C . PRO B 1 189 ? -27.344 -1.788 -5.836 1 61.28 189 PRO B C 1
ATOM 4620 O O . PRO B 1 189 ? -27.625 -2.947 -6.148 1 61.28 189 PRO B O 1
ATOM 4623 N N . GLY B 1 190 ? -26.344 -1.662 -4.91 1 70.12 190 GLY B N 1
ATOM 4624 C CA . GLY B 1 190 ? -26.156 -2.658 -3.869 1 70.12 190 GLY B CA 1
ATOM 4625 C C . GLY B 1 190 ? -25.562 -2.082 -2.596 1 70.12 190 GLY B C 1
ATOM 4626 O O . GLY B 1 190 ? -25.094 -0.94 -2.582 1 70.12 190 GLY B O 1
ATOM 4627 N N . ASN B 1 191 ? -25.766 -2.707 -1.526 1 76.94 191 ASN B N 1
ATOM 4628 C CA . ASN B 1 191 ? -25.312 -2.311 -0.197 1 76.94 191 ASN B CA 1
ATOM 4629 C C . ASN B 1 191 ? -23.812 -2.082 -0.164 1 76.94 191 ASN B C 1
ATOM 4631 O O . ASN B 1 191 ? -23.328 -1.209 0.56 1 76.94 191 ASN B O 1
ATOM 4635 N N . LEU B 1 192 ? -23.156 -2.619 -1.117 1 84.81 192 LEU B N 1
ATOM 4636 C CA . LEU B 1 192 ? -21.719 -2.473 -1.081 1 84.81 192 LEU B CA 1
ATOM 4637 C C . LEU B 1 192 ? -21.281 -1.159 -1.728 1 84.81 192 LEU B C 1
ATOM 4639 O O . LEU B 1 192 ? -20.234 -0.612 -1.39 1 84.81 192 LEU B O 1
ATOM 4643 N N . ASN B 1 193 ? -22.125 -0.691 -2.586 1 87.88 193 ASN B N 1
ATOM 4644 C CA . ASN B 1 193 ? -21.828 0.612 -3.17 1 87.88 193 ASN B CA 1
ATOM 4645 C C . ASN B 1 193 ? -21.891 1.723 -2.127 1 87.88 193 ASN B C 1
ATOM 4647 O O . ASN B 1 193 ? -21.047 2.619 -2.119 1 87.88 193 ASN B O 1
ATOM 4651 N N . SER B 1 194 ? -22.906 1.604 -1.308 1 89.69 194 SER B N 1
ATOM 4652 C CA . SER B 1 194 ? -23.047 2.6 -0.249 1 89.69 194 SER B CA 1
ATOM 4653 C C . SER B 1 194 ? -21.891 2.521 0.738 1 89.69 194 SER B C 1
ATOM 4655 O O . SER B 1 194 ? -21.422 3.545 1.246 1 89.69 194 SER B O 1
ATOM 4657 N N . VAL B 1 195 ? -21.469 1.297 1.033 1 91.62 195 VAL B N 1
ATOM 4658 C CA . VAL B 1 195 ? -20.312 1.095 1.905 1 91.62 195 VAL B CA 1
ATOM 4659 C C . VAL B 1 195 ? -19.062 1.701 1.264 1 91.62 195 VAL B C 1
ATOM 4661 O O . VAL B 1 195 ? -18.312 2.414 1.923 1 91.62 195 VAL B O 1
ATOM 4664 N N . ALA B 1 196 ? -18.938 1.442 -0.036 1 91.19 196 ALA B N 1
ATOM 4665 C CA . ALA B 1 196 ? -17.781 1.955 -0.783 1 91.19 196 ALA B CA 1
ATOM 4666 C C . ALA B 1 196 ? -17.734 3.48 -0.739 1 91.19 196 ALA B C 1
ATOM 4668 O O . ALA B 1 196 ? -16.688 4.07 -0.474 1 91.19 196 ALA B O 1
ATOM 4669 N N . ASP B 1 197 ? -18.828 4.109 -0.917 1 91.44 197 ASP B N 1
ATOM 4670 C CA . ASP B 1 197 ? -18.922 5.566 -0.907 1 91.44 197 ASP B CA 1
ATOM 4671 C C . ASP B 1 197 ? -18.578 6.125 0.472 1 91.44 197 ASP B C 1
ATOM 4673 O O . ASP B 1 197 ? -17.859 7.125 0.584 1 91.44 197 ASP B O 1
ATOM 4677 N N . CYS B 1 198 ? -19.094 5.48 1.438 1 93.81 198 CYS B N 1
ATOM 4678 C CA . CYS B 1 198 ? -18.844 5.938 2.801 1 93.81 198 CYS B CA 1
ATOM 4679 C C . CYS B 1 198 ? -17.375 5.797 3.166 1 93.81 198 CYS B C 1
ATOM 4681 O O . CYS B 1 198 ? -16.812 6.68 3.809 1 93.81 198 CYS B O 1
ATOM 4683 N N . LEU B 1 199 ? -16.766 4.727 2.768 1 93.44 199 LEU B N 1
ATOM 4684 C CA . LEU B 1 199 ? -15.352 4.508 3.018 1 93.44 199 LEU B CA 1
ATOM 4685 C C . LEU B 1 199 ? -14.508 5.586 2.342 1 93.44 199 LEU B C 1
ATOM 4687 O O . LEU B 1 199 ? -13.555 6.094 2.932 1 93.44 199 LEU B O 1
ATOM 4691 N N . GLY B 1 200 ? -14.898 5.871 1.129 1 92.38 200 GLY B N 1
ATOM 4692 C CA . GLY B 1 200 ? -14.211 6.938 0.421 1 92.38 200 GLY B CA 1
ATOM 4693 C C . GLY B 1 200 ? -14.312 8.281 1.115 1 92.38 200 GLY B C 1
ATOM 4694 O O . GLY B 1 200 ? -13.32 8.992 1.257 1 92.38 200 GLY B O 1
ATOM 4695 N N . GLN B 1 201 ? -15.469 8.609 1.582 1 93.25 201 GLN B N 1
ATOM 4696 C CA . GLN B 1 201 ? -15.703 9.875 2.268 1 93.25 201 GLN B CA 1
ATOM 4697 C C . GLN B 1 201 ? -14.969 9.922 3.604 1 93.25 201 GLN B C 1
ATOM 4699 O O . GLN B 1 201 ? -14.391 10.953 3.963 1 93.25 201 GLN B O 1
ATOM 4704 N N . LEU B 1 202 ? -15.039 8.867 4.285 1 94.5 202 LEU B N 1
ATOM 4705 C CA . LEU B 1 202 ? -14.367 8.781 5.574 1 94.5 202 LEU B CA 1
ATOM 4706 C C . LEU B 1 202 ? -12.859 8.961 5.414 1 94.5 202 LEU B C 1
ATOM 4708 O O . LEU B 1 202 ? -12.227 9.648 6.219 1 94.5 202 LEU B O 1
ATOM 4712 N N . SER B 1 203 ? -12.312 8.32 4.398 1 93.62 203 SER B N 1
ATOM 4713 C CA . SER B 1 203 ? -10.883 8.453 4.129 1 93.62 203 SER B CA 1
ATOM 4714 C C . SER B 1 203 ? -10.5 9.906 3.861 1 93.62 203 SER B C 1
ATOM 4716 O O . SER B 1 203 ? -9.492 10.391 4.375 1 93.62 203 SER B O 1
ATOM 4718 N N . THR B 1 204 ? -11.336 10.586 3.135 1 92.56 204 THR B N 1
ATOM 4719 C CA . THR B 1 204 ? -11.07 11.984 2.828 1 92.56 204 THR B CA 1
ATOM 4720 C C . THR B 1 204 ? -11.227 12.852 4.078 1 92.56 204 THR B C 1
ATOM 4722 O O . THR B 1 204 ? -10.461 13.789 4.289 1 92.56 204 THR B O 1
ATOM 4725 N N . ALA B 1 205 ? -12.211 12.531 4.848 1 94.25 205 ALA B N 1
ATOM 4726 C CA . ALA B 1 205 ? -12.445 13.281 6.082 1 94.25 205 ALA B CA 1
ATOM 4727 C C . ALA B 1 205 ? -11.258 13.148 7.035 1 94.25 205 ALA B C 1
ATOM 4729 O O . ALA B 1 205 ? -10.82 14.133 7.637 1 94.25 205 ALA B O 1
ATOM 4730 N N . LEU B 1 206 ? -10.758 11.977 7.164 1 94.56 206 LEU B N 1
ATOM 4731 C CA . LEU B 1 206 ? -9.602 11.734 8.023 1 94.56 206 LEU B CA 1
ATOM 4732 C C . LEU B 1 206 ? -8.367 12.445 7.48 1 94.56 206 LEU B C 1
ATOM 4734 O O . LEU B 1 206 ? -7.625 13.07 8.242 1 94.56 206 LEU B O 1
ATOM 4738 N N . ALA B 1 207 ? -8.227 12.422 6.195 1 92.56 207 ALA B N 1
ATOM 4739 C CA . ALA B 1 207 ? -7.059 13.016 5.555 1 92.56 207 ALA B CA 1
ATOM 4740 C C . ALA B 1 207 ? -7.129 14.539 5.59 1 92.56 207 ALA B C 1
ATOM 4742 O O . ALA B 1 207 ? -6.102 15.219 5.516 1 92.56 207 ALA B O 1
ATOM 4743 N N . SER B 1 208 ? -8.336 15.109 5.77 1 93.06 208 SER B N 1
ATOM 4744 C CA . SER B 1 208 ? -8.516 16.562 5.691 1 93.06 208 SER B CA 1
ATOM 4745 C C . SER B 1 208 ? -8.844 17.141 7.059 1 93.06 208 SER B C 1
ATOM 4747 O O . SER B 1 208 ? -9.383 18.25 7.156 1 93.06 208 SER B O 1
ATOM 4749 N N . ASN B 1 209 ? -8.578 16.406 8.086 1 94.06 209 ASN B N 1
ATOM 4750 C CA . ASN B 1 209 ? -8.711 16.906 9.453 1 94.06 209 ASN B CA 1
ATOM 4751 C C . ASN B 1 209 ? -10.148 17.328 9.758 1 94.06 209 ASN B C 1
ATOM 4753 O O . ASN B 1 209 ? -10.398 18.438 10.211 1 94.06 209 ASN B O 1
ATOM 4757 N N . ARG B 1 210 ? -11.07 16.422 9.453 1 93.88 210 ARG B N 1
ATOM 4758 C CA . ARG B 1 210 ? -12.477 16.703 9.727 1 93.88 210 ARG B CA 1
ATOM 4759 C C . ARG B 1 210 ? -13 15.82 10.852 1 93.88 210 ARG B C 1
ATOM 4761 O O . ARG B 1 210 ? -13.836 14.945 10.625 1 93.88 210 ARG B O 1
ATOM 4768 N N . THR B 1 211 ? -12.625 16.141 12.039 1 94 211 THR B N 1
ATOM 4769 C CA . THR B 1 211 ? -12.828 15.289 13.211 1 94 211 THR B CA 1
ATOM 4770 C C . THR B 1 211 ? -14.312 15.023 13.438 1 94 211 THR B C 1
ATOM 4772 O O . THR B 1 211 ? -14.719 13.875 13.633 1 94 211 THR B O 1
ATOM 4775 N N . VAL B 1 212 ? -15.117 16.031 13.445 1 91.19 212 VAL B N 1
ATOM 4776 C CA . VAL B 1 212 ? -16.547 15.883 13.703 1 91.19 212 VAL B CA 1
ATOM 4777 C C . VAL B 1 212 ? -17.188 15.047 12.594 1 91.19 212 VAL B C 1
ATOM 4779 O O . VAL B 1 212 ? -17.938 14.117 12.875 1 91.19 212 VAL B O 1
ATOM 4782 N N . GLU B 1 213 ? -16.812 15.359 11.375 1 92.75 213 GLU B N 1
ATOM 4783 C CA . GLU B 1 213 ? -17.312 14.617 10.227 1 92.75 213 GLU B CA 1
ATOM 4784 C C . GLU B 1 213 ? -16.906 13.148 10.305 1 92.75 213 GLU B C 1
ATOM 4786 O O . GLU B 1 213 ? -17.672 12.266 9.922 1 92.75 213 GLU B O 1
ATOM 4791 N N . VAL B 1 214 ? -15.688 12.867 10.766 1 95.31 214 VAL B N 1
ATOM 4792 C CA . VAL B 1 214 ? -15.164 11.516 10.906 1 95.31 214 VAL B CA 1
ATOM 4793 C C . VAL B 1 214 ? -16.062 10.703 11.844 1 95.31 214 VAL B C 1
ATOM 4795 O O . VAL B 1 214 ? -16.391 9.555 11.562 1 95.31 214 VAL B O 1
ATOM 4798 N N . GLY B 1 215 ? -16.422 11.344 12.961 1 94.81 215 GLY B N 1
ATOM 4799 C CA . GLY B 1 215 ? -17.312 10.664 13.898 1 94.81 215 GLY B CA 1
ATOM 4800 C C . GLY B 1 215 ? -18.656 10.289 13.289 1 94.81 215 GLY B C 1
ATOM 4801 O O . GLY B 1 215 ? -19.109 9.164 13.445 1 94.81 215 GLY B O 1
ATOM 4802 N N . GLU B 1 216 ? -19.234 11.219 12.586 1 94.06 216 GLU B N 1
ATOM 4803 C CA . GLU B 1 216 ? -20.516 10.984 11.945 1 94.06 216 GLU B CA 1
ATOM 4804 C C . GLU B 1 216 ? -20.422 9.891 10.891 1 94.06 216 GLU B C 1
ATOM 4806 O O . GLU B 1 216 ? -21.25 8.969 10.875 1 94.06 216 GLU B O 1
ATOM 4811 N N . LEU B 1 217 ? -19.438 10 10.094 1 95.12 217 LEU B N 1
ATOM 4812 C CA . LEU B 1 217 ? -19.266 9.047 9 1 95.12 217 LEU B CA 1
ATOM 4813 C C . LEU B 1 217 ? -18.938 7.656 9.539 1 95.12 217 LEU B C 1
ATOM 4815 O O . LEU B 1 217 ? -19.344 6.648 8.945 1 95.12 217 LEU B O 1
ATOM 4819 N N . SER B 1 218 ? -18.188 7.59 10.625 1 96.69 218 SER B N 1
ATOM 4820 C CA . SER B 1 218 ? -17.891 6.301 11.234 1 96.69 218 SER B CA 1
ATOM 4821 C C . SER B 1 218 ? -19.172 5.582 11.664 1 96.69 218 SER B C 1
ATOM 4823 O O . SER B 1 218 ? -19.312 4.379 11.43 1 96.69 218 SER B O 1
ATOM 4825 N N . GLY B 1 219 ? -20.062 6.355 12.25 1 96 219 GLY B N 1
ATOM 4826 C CA . GLY B 1 219 ? -21.344 5.77 12.625 1 96 219 GLY B CA 1
ATOM 4827 C C . GLY B 1 219 ? -22.125 5.258 11.43 1 96 219 GLY B C 1
ATOM 4828 O O . GLY B 1 219 ? -22.656 4.148 11.469 1 96 219 GLY B O 1
ATOM 4829 N N . VAL B 1 220 ? -22.188 6.023 10.438 1 95.94 220 VAL B N 1
ATOM 4830 C CA . VAL B 1 220 ? -22.906 5.668 9.219 1 95.94 220 VAL B CA 1
ATOM 4831 C C . VAL B 1 220 ? -22.281 4.41 8.602 1 95.94 220 VAL B C 1
ATOM 4833 O O . VAL B 1 220 ? -23 3.51 8.164 1 95.94 220 VAL B O 1
ATOM 4836 N N . LEU B 1 221 ? -20.953 4.359 8.57 1 95.19 221 LEU B N 1
ATOM 4837 C CA . LEU B 1 221 ? -20.25 3.215 7.996 1 95.19 221 LEU B CA 1
ATOM 4838 C C . LEU B 1 221 ? -20.594 1.938 8.758 1 95.19 221 LEU B C 1
ATOM 4840 O O . LEU B 1 221 ? -20.844 0.896 8.156 1 95.19 221 LEU B O 1
ATOM 4844 N N . LEU B 1 222 ? -20.578 2.041 10.055 1 95 222 LEU B N 1
ATOM 4845 C CA . LEU B 1 222 ? -20.844 0.879 10.891 1 95 222 LEU B CA 1
ATOM 4846 C C . LEU B 1 222 ? -22.266 0.372 10.664 1 95 222 LEU B C 1
ATOM 4848 O O . LEU B 1 222 ? -22.5 -0.838 10.602 1 95 222 LEU B O 1
ATOM 4852 N N . GLU B 1 223 ? -23.172 1.276 10.508 1 94.12 223 GLU B N 1
ATOM 4853 C CA . GLU B 1 223 ? -24.547 0.905 10.195 1 94.12 223 GLU B CA 1
ATOM 4854 C C . GLU B 1 223 ? -24.641 0.209 8.844 1 94.12 223 GLU B C 1
ATOM 4856 O O . GLU B 1 223 ? -25.297 -0.824 8.719 1 94.12 223 GLU B O 1
ATOM 4861 N N . LYS B 1 224 ? -24.016 0.772 7.906 1 92.25 224 LYS B N 1
ATOM 4862 C CA . LYS B 1 224 ? -24.047 0.218 6.555 1 92.25 224 LYS B CA 1
ATOM 4863 C C . LYS B 1 224 ? -23.391 -1.159 6.512 1 92.25 224 LYS B C 1
ATOM 4865 O O . LYS B 1 224 ? -23.875 -2.062 5.832 1 92.25 224 LYS B O 1
ATOM 4870 N N . LEU B 1 225 ? -22.266 -1.322 7.164 1 90.62 225 LEU B N 1
ATOM 4871 C CA . LEU B 1 225 ? -21.578 -2.615 7.234 1 90.62 225 LEU B CA 1
ATOM 4872 C C . LEU B 1 225 ? -22.469 -3.656 7.906 1 90.62 225 LEU B C 1
ATOM 4874 O O . LEU B 1 225 ? -22.531 -4.809 7.469 1 90.62 225 LEU B O 1
ATOM 4878 N N . GLY B 1 226 ? -23.156 -3.23 8.961 1 87.31 226 GLY B N 1
ATOM 4879 C CA . GLY B 1 226 ? -24.078 -4.125 9.641 1 87.31 226 GLY B CA 1
ATOM 4880 C C . GLY B 1 226 ? -25.203 -4.617 8.742 1 87.31 226 GLY B C 1
ATOM 4881 O O . GLY B 1 226 ? -25.531 -5.805 8.766 1 87.31 226 GLY B O 1
ATOM 4882 N N . ARG B 1 227 ? -25.734 -3.812 7.934 1 85.62 227 ARG B N 1
ATOM 4883 C CA . ARG B 1 227 ? -26.797 -4.168 7.012 1 85.62 227 ARG B CA 1
ATOM 4884 C C . ARG B 1 227 ? -26.297 -5.117 5.93 1 85.62 227 ARG B C 1
ATOM 4886 O O . ARG B 1 227 ? -27 -6.059 5.555 1 85.62 227 ARG B O 1
ATOM 4893 N N . TRP B 1 228 ? -25.094 -4.82 5.43 1 82.69 228 TRP B N 1
ATOM 4894 C CA . TRP B 1 228 ? -24.516 -5.652 4.387 1 82.69 228 TRP B CA 1
ATOM 4895 C C . TRP B 1 228 ? -24.266 -7.07 4.898 1 82.69 228 TRP B C 1
ATOM 4897 O O . TRP B 1 228 ? -24.531 -8.047 4.191 1 82.69 228 TRP B O 1
ATOM 4907 N N . GLU B 1 229 ? -23.688 -7.203 6.004 1 77.31 229 GLU B N 1
ATOM 4908 C CA . GLU B 1 229 ? -23.375 -8.508 6.574 1 77.31 229 GLU B CA 1
ATOM 4909 C C . GLU B 1 229 ? -24.641 -9.375 6.688 1 77.31 229 GLU B C 1
ATOM 4911 O O . GLU B 1 229 ? -24.562 -10.602 6.598 1 77.31 229 GLU B O 1
ATOM 4916 N N . GLN B 1 230 ? -25.672 -8.797 6.781 1 72.06 230 GLN B N 1
ATOM 4917 C CA . GLN B 1 230 ? -26.938 -9.508 6.91 1 72.06 230 GLN B CA 1
ATOM 4918 C C . GLN B 1 230 ? -27.438 -10 5.555 1 72.06 230 GLN B C 1
ATOM 4920 O O . GLN B 1 230 ? -28.234 -10.945 5.484 1 72.06 230 GLN B O 1
ATOM 4925 N N . GLU B 1 231 ? -26.797 -9.422 4.633 1 69.5 231 GLU B N 1
ATOM 4926 C CA . GLU B 1 231 ? -27.219 -9.789 3.287 1 69.5 231 GLU B CA 1
ATOM 4927 C C . GLU B 1 231 ? -26.281 -10.836 2.686 1 69.5 231 GLU B C 1
ATOM 4929 O O . GLU B 1 231 ? -25.156 -11.008 3.148 1 69.5 231 GLU B O 1
ATOM 4934 N N . ASN B 1 232 ? -26.844 -11.719 1.896 1 60.47 232 ASN B N 1
ATOM 4935 C CA . ASN B 1 232 ? -26.047 -12.766 1.254 1 60.47 232 ASN B CA 1
ATOM 4936 C C . ASN B 1 232 ? -24.906 -12.18 0.423 1 60.47 232 ASN B C 1
ATOM 4938 O O . ASN B 1 232 ? -25.156 -11.438 -0.534 1 60.47 232 ASN B O 1
ATOM 4942 N N . THR B 1 233 ? -23.656 -12.484 0.905 1 62.69 233 THR B N 1
ATOM 4943 C CA . THR B 1 233 ? -22.453 -11.938 0.265 1 62.69 233 THR B CA 1
ATOM 4944 C C . THR B 1 233 ? -22.094 -12.75 -0.972 1 62.69 233 THR B C 1
ATOM 4946 O O . THR B 1 233 ? -22.094 -13.977 -0.939 1 62.69 233 THR B O 1
ATOM 4949 N N . LEU B 1 234 ? -22 -12.078 -2.102 1 64.75 234 LEU B N 1
ATOM 4950 C CA . LEU B 1 234 ? -21.469 -12.68 -3.32 1 64.75 234 LEU B CA 1
ATOM 4951 C C . LEU B 1 234 ? -20.062 -13.242 -3.08 1 64.75 234 LEU B C 1
ATOM 4953 O O . LEU B 1 234 ? -19.328 -12.734 -2.242 1 64.75 234 LEU B O 1
ATOM 4957 N N . ALA B 1 235 ? -19.859 -14.32 -3.738 1 62.38 235 ALA B N 1
ATOM 4958 C CA . ALA B 1 235 ? -18.578 -15.023 -3.613 1 62.38 235 ALA B CA 1
ATOM 4959 C C . ALA B 1 235 ? -17.406 -14.07 -3.799 1 62.38 235 ALA B C 1
ATOM 4961 O O . ALA B 1 235 ? -16.406 -14.156 -3.076 1 62.38 235 ALA B O 1
ATOM 4962 N N . GLN B 1 236 ? -17.578 -13.094 -4.754 1 65.12 236 GLN B N 1
ATOM 4963 C CA . GLN B 1 236 ? -16.469 -12.203 -5.117 1 65.12 236 GLN B CA 1
ATOM 4964 C C . GLN B 1 236 ? -16.188 -11.203 -4.004 1 65.12 236 GLN B C 1
ATOM 4966 O O . GLN B 1 236 ? -15.156 -10.539 -4.012 1 65.12 236 GLN B O 1
ATOM 4971 N N . HIS B 1 237 ? -17.062 -11.195 -3.025 1 71.06 237 HIS B N 1
ATOM 4972 C CA . HIS B 1 237 ? -16.859 -10.234 -1.944 1 71.06 237 HIS B CA 1
ATOM 4973 C C . HIS B 1 237 ? -16.406 -10.938 -0.666 1 71.06 237 HIS B C 1
ATOM 4975 O O . HIS B 1 237 ? -16.266 -10.305 0.382 1 71.06 237 HIS B O 1
ATOM 4981 N N . ARG B 1 238 ? -16.031 -12.172 -0.875 1 75.69 238 ARG B N 1
ATOM 4982 C CA . ARG B 1 238 ? -15.586 -12.945 0.275 1 75.69 238 ARG B CA 1
ATOM 4983 C C . ARG B 1 238 ? -14.336 -12.328 0.897 1 75.69 238 ARG B C 1
ATOM 4985 O O . ARG B 1 238 ? -14.211 -12.273 2.121 1 75.69 238 ARG B O 1
ATOM 4992 N N . PRO B 1 239 ? -13.453 -11.789 0.051 1 79.69 239 PRO B N 1
ATOM 4993 C CA . PRO B 1 239 ? -12.266 -11.188 0.663 1 79.69 239 PRO B CA 1
ATOM 4994 C C . PRO B 1 239 ? -12.609 -10 1.56 1 79.69 239 PRO B C 1
ATOM 4996 O O . PRO B 1 239 ? -11.914 -9.742 2.549 1 79.69 239 PRO B O 1
ATOM 4999 N N . PHE B 1 240 ? -13.703 -9.367 1.248 1 82.69 240 PHE B N 1
ATOM 5000 C CA . PHE B 1 240 ? -14.07 -8.172 2 1 82.69 240 PHE B CA 1
ATOM 5001 C C . PHE B 1 240 ? -14.531 -8.539 3.404 1 82.69 240 PHE B C 1
ATOM 5003 O O . PHE B 1 240 ? -14.406 -7.742 4.336 1 82.69 240 PHE B O 1
ATOM 5010 N N . LEU B 1 241 ? -15.062 -9.734 3.523 1 78.12 241 LEU B N 1
ATOM 5011 C CA . LEU B 1 241 ? -15.586 -10.141 4.824 1 78.12 241 LEU B CA 1
ATOM 5012 C C . LEU B 1 241 ? -14.508 -10.039 5.898 1 78.12 241 LEU B C 1
ATOM 5014 O O . LEU B 1 241 ? -14.75 -9.516 6.984 1 78.12 241 LEU B O 1
ATOM 5018 N N . GLN B 1 242 ? -13.383 -10.5 5.496 1 76.19 242 GLN B N 1
ATOM 5019 C CA . GLN B 1 242 ? -12.289 -10.477 6.465 1 76.19 242 GLN B CA 1
ATOM 5020 C C . GLN B 1 242 ? -11.836 -9.047 6.754 1 76.19 242 GLN B C 1
ATOM 5022 O O . GLN B 1 242 ? -11.445 -8.727 7.879 1 76.19 242 GLN B O 1
ATOM 5027 N N . VAL B 1 243 ? -11.922 -8.227 5.879 1 84.62 243 VAL B N 1
ATOM 5028 C CA . VAL B 1 243 ? -11.477 -6.844 6.008 1 84.62 243 VAL B CA 1
ATOM 5029 C C . VAL B 1 243 ? -12.539 -6.027 6.746 1 84.62 243 VAL B C 1
ATOM 5031 O O . VAL B 1 243 ? -12.211 -5.133 7.527 1 84.62 243 VAL B O 1
ATOM 5034 N N . ALA B 1 244 ? -13.75 -6.438 6.516 1 88.12 244 ALA B N 1
ATOM 5035 C CA . ALA B 1 244 ? -14.867 -5.711 7.109 1 88.12 244 ALA B CA 1
ATOM 5036 C C . ALA B 1 244 ? -14.773 -5.695 8.633 1 88.12 244 ALA B C 1
ATOM 5038 O O . ALA B 1 244 ? -15 -4.66 9.266 1 88.12 244 ALA B O 1
ATOM 5039 N N . ASP B 1 245 ? -14.344 -6.746 9.195 1 85.12 245 ASP B N 1
ATOM 5040 C CA . ASP B 1 245 ? -14.211 -6.824 10.648 1 85.12 245 ASP B CA 1
ATOM 5041 C C . ASP B 1 245 ? -13.125 -5.867 11.148 1 85.12 245 ASP B C 1
ATOM 5043 O O . ASP B 1 245 ? -13.289 -5.223 12.18 1 85.12 245 ASP B O 1
ATOM 5047 N N . THR B 1 246 ? -12.125 -5.84 10.453 1 85.94 246 THR B N 1
ATOM 5048 C CA . THR B 1 246 ? -11.031 -4.949 10.828 1 85.94 246 THR B CA 1
ATOM 5049 C C . THR B 1 246 ? -11.469 -3.49 10.719 1 85.94 246 THR B C 1
ATOM 5051 O O . THR B 1 246 ? -11.133 -2.672 11.578 1 85.94 246 THR B O 1
ATOM 5054 N N . ILE B 1 247 ? -12.188 -3.205 9.664 1 90.62 247 ILE B N 1
ATOM 5055 C CA . ILE B 1 247 ? -12.688 -1.849 9.461 1 90.62 247 ILE B CA 1
ATOM 5056 C C . ILE B 1 247 ? -13.617 -1.47 10.617 1 90.62 247 ILE B C 1
ATOM 5058 O O . ILE B 1 247 ? -13.5 -0.382 11.188 1 90.62 247 ILE B O 1
ATOM 5062 N N . LYS B 1 248 ? -14.469 -2.361 10.977 1 92.25 248 LYS B N 1
ATOM 5063 C CA . LYS B 1 248 ? -15.406 -2.104 12.062 1 92.25 248 LYS B CA 1
ATOM 5064 C C . LYS B 1 248 ? -14.672 -1.826 13.367 1 92.25 248 LYS B C 1
ATOM 5066 O O . LYS B 1 248 ? -14.969 -0.845 14.055 1 92.25 248 LYS B O 1
ATOM 5071 N N . ALA B 1 249 ? -13.734 -2.641 13.648 1 90.81 249 ALA B N 1
ATOM 5072 C CA . ALA B 1 249 ? -12.977 -2.508 14.891 1 90.81 249 ALA B CA 1
ATOM 5073 C C . ALA B 1 249 ? -12.211 -1.188 14.93 1 90.81 249 ALA B C 1
ATOM 5075 O O . ALA B 1 249 ? -12.078 -0.575 15.992 1 90.81 249 ALA B O 1
ATOM 5076 N N . THR B 1 250 ? -11.742 -0.77 13.844 1 91.81 250 THR B N 1
ATOM 5077 C CA . THR B 1 250 ? -10.93 0.437 13.75 1 91.81 250 THR B CA 1
ATOM 5078 C C . THR B 1 250 ? -11.797 1.687 13.836 1 91.81 250 THR B C 1
ATOM 5080 O O . THR B 1 250 ? -11.391 2.693 14.422 1 91.81 250 THR B O 1
ATOM 5083 N N . MET B 1 251 ? -13.016 1.586 13.273 1 94.44 251 MET B N 1
ATOM 5084 C CA . MET B 1 251 ? -13.844 2.779 13.141 1 94.44 251 MET B CA 1
ATOM 5085 C C . MET B 1 251 ? -14.773 2.932 14.344 1 94.44 251 MET B C 1
ATOM 5087 O O . MET B 1 251 ? -15.242 4.031 14.633 1 94.44 251 MET B O 1
ATOM 5091 N N . GLN B 1 252 ? -15.016 1.897 15.047 1 95.69 252 GLN B N 1
ATOM 5092 C CA . GLN B 1 252 ? -15.984 1.887 16.141 1 95.69 252 GLN B CA 1
ATOM 5093 C C . GLN B 1 252 ? -15.625 2.92 17.203 1 95.69 252 GLN B C 1
ATOM 5095 O O . GLN B 1 252 ? -16.484 3.691 17.641 1 95.69 252 GLN B O 1
ATOM 5100 N N . PRO B 1 253 ? -14.352 3.004 17.609 1 95.44 253 PRO B N 1
ATOM 5101 C CA . PRO B 1 253 ? -14.016 3.98 18.641 1 95.44 253 PRO B CA 1
ATOM 5102 C C . PRO B 1 253 ? -14.148 5.422 18.172 1 95.44 253 PRO B C 1
ATOM 5104 O O . PRO B 1 253 ? -14.188 6.348 18.984 1 95.44 253 PRO B O 1
ATOM 5107 N N . LEU B 1 254 ? -14.234 5.676 16.891 1 96.81 254 LEU B N 1
ATOM 5108 C CA . LEU B 1 254 ? -14.227 7.027 16.328 1 96.81 254 LEU B CA 1
ATOM 5109 C C . LEU B 1 254 ? -15.641 7.566 16.188 1 96.81 254 LEU B C 1
ATOM 5111 O O . LEU B 1 254 ? -15.836 8.758 15.945 1 96.81 254 LEU B O 1
ATOM 5115 N N . GLN B 1 255 ? -16.594 6.719 16.359 1 96.25 255 GLN B N 1
ATOM 5116 C CA . GLN B 1 255 ? -17.969 7.07 16.047 1 96.25 255 GLN B CA 1
ATOM 5117 C C . GLN B 1 255 ? -18.469 8.172 16.984 1 96.25 255 GLN B C 1
ATOM 5119 O O . GLN B 1 255 ? -18.156 8.188 18.172 1 96.25 255 GLN B O 1
ATOM 5124 N N . ALA B 1 256 ? -19.219 9.102 16.375 1 92.81 256 ALA B N 1
ATOM 5125 C CA . ALA B 1 256 ? -19.875 10.148 17.172 1 92.81 256 ALA B CA 1
ATOM 5126 C C . ALA B 1 256 ? -20.906 9.555 18.125 1 92.81 256 ALA B C 1
ATOM 5128 O O . ALA B 1 256 ? -21.547 8.547 17.812 1 92.81 256 ALA B O 1
ATOM 5129 N N . ARG B 1 257 ? -20.953 10.227 19.266 1 90.81 257 ARG B N 1
ATOM 5130 C CA . ARG B 1 257 ? -21.891 9.805 20.297 1 90.81 257 ARG B CA 1
ATOM 5131 C C . ARG B 1 257 ? -22.797 10.953 20.719 1 90.81 257 ARG B C 1
ATOM 5133 O O . ARG B 1 257 ? -22.469 12.125 20.516 1 90.81 257 ARG B O 1
ATOM 5140 N N . GLU B 1 258 ? -23.938 10.578 21.234 1 87.94 258 GLU B N 1
ATOM 5141 C CA . GLU B 1 258 ? -24.844 11.594 21.719 1 87.94 258 GLU B CA 1
ATOM 5142 C C . GLU B 1 258 ? -24.328 12.227 23.016 1 87.94 258 GLU B C 1
ATOM 5144 O O . GLU B 1 258 ? -24.469 13.438 23.219 1 87.94 258 GLU B O 1
ATOM 5149 N N . ASP B 1 259 ? -23.75 11.398 23.766 1 90.12 259 ASP B N 1
ATOM 5150 C CA . ASP B 1 259 ? -23.172 11.859 25.031 1 90.12 259 ASP B CA 1
ATOM 5151 C C . ASP B 1 259 ? -21.875 12.633 24.781 1 90.12 259 ASP B C 1
ATOM 5153 O O . ASP B 1 259 ? -20.969 12.133 24.125 1 90.12 259 ASP B O 1
ATOM 5157 N N . GLU B 1 260 ? -21.844 13.859 25.328 1 90.88 260 GLU B N 1
ATOM 5158 C CA . GLU B 1 260 ? -20.719 14.75 25.062 1 90.88 260 GLU B CA 1
ATOM 5159 C C . GLU B 1 260 ? -19.406 14.156 25.594 1 90.88 260 GLU B C 1
ATOM 5161 O O . GLU B 1 260 ? -18.359 14.297 24.969 1 90.88 260 GLU B O 1
ATOM 5166 N N . ARG B 1 261 ? -19.5 13.594 26.734 1 91.5 261 ARG B N 1
ATOM 5167 C CA . ARG B 1 261 ? -18.312 12.953 27.297 1 91.5 261 ARG B CA 1
ATOM 5168 C C . ARG B 1 261 ? -17.812 11.836 26.391 1 91.5 261 ARG B C 1
ATOM 5170 O O . ARG B 1 261 ? -16.609 11.727 26.156 1 91.5 261 ARG B O 1
ATOM 5177 N N . LEU B 1 262 ? -18.719 11.062 25.922 1 91.75 262 LEU B N 1
ATOM 5178 C CA . LEU B 1 262 ? -18.375 9.969 25.031 1 91.75 262 LEU B CA 1
ATOM 5179 C C . LEU B 1 262 ? -17.844 10.5 23.703 1 91.75 262 LEU B C 1
ATOM 5181 O O . LEU B 1 262 ? -16.953 9.883 23.094 1 91.75 262 LEU B O 1
ATOM 5185 N N . ASN B 1 263 ? -18.359 11.578 23.328 1 93.12 263 ASN B N 1
ATOM 5186 C CA . ASN B 1 263 ? -17.875 12.211 22.109 1 93.12 263 ASN B CA 1
ATOM 5187 C C . ASN B 1 263 ? -16.422 12.672 22.25 1 93.12 263 ASN B C 1
ATOM 5189 O O . ASN B 1 263 ? -15.641 12.57 21.312 1 93.12 263 ASN B O 1
ATOM 5193 N N . LEU B 1 264 ? -16.125 13.219 23.406 1 95.25 264 LEU B N 1
ATOM 5194 C CA . LEU B 1 264 ? -14.742 13.617 23.688 1 95.25 264 LEU B CA 1
ATOM 5195 C C . LEU B 1 264 ? -13.812 12.406 23.641 1 95.25 264 LEU B C 1
ATOM 5197 O O . LEU B 1 264 ? -12.688 12.5 23.156 1 95.25 264 LEU B O 1
ATOM 5201 N N . LEU B 1 265 ? -14.328 11.32 24.141 1 95.62 265 LEU B N 1
ATOM 5202 C CA . LEU B 1 265 ? -13.539 10.094 24.109 1 95.62 265 LEU B CA 1
ATOM 5203 C C . LEU B 1 265 ? -13.352 9.594 22.688 1 95.62 265 LEU B C 1
ATOM 5205 O O . LEU B 1 265 ? -12.289 9.07 22.344 1 95.62 265 LEU B O 1
ATOM 5209 N N . SER B 1 266 ? -14.344 9.781 21.859 1 95.38 266 SER B N 1
ATOM 5210 C CA . SER B 1 266 ? -14.234 9.438 20.453 1 95.38 266 SER B CA 1
ATOM 5211 C C . SER B 1 266 ? -13.172 10.289 19.75 1 95.38 266 SER B C 1
ATOM 5213 O O . SER B 1 266 ? -12.422 9.797 18.922 1 95.38 266 SER B O 1
ATOM 5215 N N . HIS B 1 267 ? -13.156 11.57 20.109 1 96 267 HIS B N 1
ATOM 5216 C CA . HIS B 1 267 ? -12.148 12.453 19.547 1 96 267 HIS B CA 1
ATOM 5217 C C . HIS B 1 267 ? -10.742 12.047 20 1 96 267 HIS B C 1
ATOM 5219 O O . HIS B 1 267 ? -9.789 12.125 19.219 1 96 267 HIS B O 1
ATOM 5225 N N . HIS B 1 268 ? -10.656 11.648 21.266 1 97.38 268 HIS B N 1
ATOM 5226 C CA . HIS B 1 268 ? -9.383 11.141 21.75 1 97.38 268 HIS B CA 1
ATOM 5227 C C . HIS B 1 268 ? -8.961 9.891 20.984 1 97.38 268 HIS B C 1
ATOM 5229 O O . HIS B 1 268 ? -7.773 9.719 20.688 1 97.38 268 HIS B O 1
ATOM 5235 N N . ALA B 1 269 ? -9.922 9.047 20.703 1 96.81 269 ALA B N 1
ATOM 5236 C CA . ALA B 1 269 ? -9.641 7.84 19.922 1 96.81 269 ALA B CA 1
ATOM 5237 C C . ALA B 1 269 ? -9.117 8.188 18.531 1 96.81 269 ALA B C 1
ATOM 5239 O O . ALA B 1 269 ? -8.297 7.457 17.969 1 96.81 269 ALA B O 1
ATOM 5240 N N . GLN B 1 270 ? -9.562 9.297 18 1 97.12 270 GLN B N 1
ATOM 5241 C CA . GLN B 1 270 ? -9.055 9.75 16.703 1 97.12 270 GLN B CA 1
ATOM 5242 C C . GLN B 1 270 ? -7.59 10.164 16.812 1 97.12 270 GLN B C 1
ATOM 5244 O O . GLN B 1 270 ? -6.809 9.938 15.883 1 97.12 270 GLN B O 1
ATOM 5249 N N . ILE B 1 271 ? -7.199 10.789 17.922 1 97.94 271 ILE B N 1
ATOM 5250 C CA . ILE B 1 271 ? -5.801 11.141 18.141 1 97.94 271 ILE B CA 1
ATOM 5251 C C . ILE B 1 271 ? -4.949 9.875 18.156 1 97.94 271 ILE B C 1
ATOM 5253 O O . ILE B 1 271 ? -3.91 9.812 17.5 1 97.94 271 ILE B O 1
ATOM 5257 N N . ALA B 1 272 ? -5.449 8.914 18.875 1 96.75 272 ALA B N 1
ATOM 5258 C CA . ALA B 1 272 ? -4.746 7.637 18.953 1 96.75 272 ALA B CA 1
ATOM 5259 C C . ALA B 1 272 ? -4.656 6.988 17.578 1 96.75 272 ALA B C 1
ATOM 5261 O O . ALA B 1 272 ? -3.637 6.387 17.234 1 96.75 272 ALA B O 1
ATOM 5262 N N . TRP B 1 273 ? -5.734 7.117 16.859 1 96.31 273 TRP B N 1
ATOM 5263 C CA . TRP B 1 273 ? -5.777 6.594 15.492 1 96.31 273 TRP B CA 1
ATOM 5264 C C . TRP B 1 273 ? -4.688 7.223 14.633 1 96.31 273 TRP B C 1
ATOM 5266 O O . TRP B 1 273 ? -3.953 6.516 13.938 1 96.31 273 TRP B O 1
ATOM 5276 N N . TYR B 1 274 ? -4.508 8.516 14.688 1 96.88 274 TYR B N 1
ATOM 5277 C CA . TYR B 1 274 ? -3.465 9.227 13.953 1 96.88 274 TYR B CA 1
ATOM 5278 C C . TYR B 1 274 ? -2.08 8.789 14.422 1 96.88 274 TYR B C 1
ATOM 5280 O O . TYR B 1 274 ? -1.205 8.5 13.602 1 96.88 274 TYR B O 1
ATOM 5288 N N . ARG B 1 275 ? -1.944 8.711 15.703 1 96.25 275 ARG B N 1
ATOM 5289 C CA . ARG B 1 275 ? -0.666 8.328 16.297 1 96.25 275 ARG B CA 1
ATOM 5290 C C . ARG B 1 275 ? -0.233 6.945 15.82 1 96.25 275 ARG B C 1
ATOM 5292 O O . ARG B 1 275 ? 0.91 6.758 15.398 1 96.25 275 ARG B O 1
ATOM 5299 N N . GLU B 1 276 ? -1.088 6.02 15.844 1 94.62 276 GLU B N 1
ATOM 5300 C CA . GLU B 1 276 ? -0.796 4.629 15.516 1 94.62 276 GLU B CA 1
ATOM 5301 C C . GLU B 1 276 ? -0.387 4.48 14.055 1 94.62 276 GLU B C 1
ATOM 5303 O O . GLU B 1 276 ? 0.366 3.57 13.703 1 94.62 276 GLU B O 1
ATOM 5308 N N . ARG B 1 277 ? -0.768 5.355 13.25 1 93.38 277 ARG B N 1
ATOM 5309 C CA . ARG B 1 277 ? -0.562 5.211 11.812 1 93.38 277 ARG B CA 1
ATOM 5310 C C . ARG B 1 277 ? 0.464 6.219 11.305 1 93.38 277 ARG B C 1
ATOM 5312 O O . ARG B 1 277 ? 0.611 6.402 10.094 1 93.38 277 ARG B O 1
ATOM 5319 N N . GLY B 1 278 ? 1.068 6.906 12.203 1 91.38 278 GLY B N 1
ATOM 5320 C CA . GLY B 1 278 ? 2.207 7.754 11.883 1 91.38 278 GLY B CA 1
ATOM 5321 C C . GLY B 1 278 ? 1.809 9.125 11.367 1 91.38 278 GLY B C 1
ATOM 5322 O O . GLY B 1 278 ? 2.615 9.82 10.75 1 91.38 278 GLY B O 1
ATOM 5323 N N . HIS B 1 279 ? 0.55 9.484 11.508 1 94.75 279 HIS B N 1
ATOM 5324 C CA . HIS B 1 279 ? 0.129 10.844 11.188 1 94.75 279 HIS B CA 1
ATOM 5325 C C . HIS B 1 279 ? 0.42 11.789 12.344 1 94.75 279 HIS B C 1
ATOM 5327 O O . HIS B 1 279 ? -0.504 12.32 12.969 1 94.75 279 HIS B O 1
ATOM 5333 N N . TRP B 1 280 ? 1.698 12.07 12.516 1 94.62 280 TRP B N 1
ATOM 5334 C CA . TRP B 1 280 ? 2.17 12.75 13.719 1 94.62 280 TRP B CA 1
ATOM 5335 C C . TRP B 1 280 ? 1.683 14.195 13.758 1 94.62 280 TRP B C 1
ATOM 5337 O O . TRP B 1 280 ? 1.28 14.695 14.812 1 94.62 280 TRP B O 1
ATOM 5347 N N . VAL B 1 281 ? 1.704 14.82 12.578 1 95.12 281 VAL B N 1
ATOM 5348 C CA . VAL B 1 281 ? 1.293 16.219 12.508 1 95.12 281 VAL B CA 1
ATOM 5349 C C . VAL B 1 281 ? -0.182 16.344 12.875 1 95.12 281 VAL B C 1
ATOM 5351 O O . VAL B 1 281 ? -0.555 17.203 13.68 1 95.12 281 VAL B O 1
ATOM 5354 N N . GLN B 1 282 ? -0.985 15.438 12.398 1 96.5 282 GLN B N 1
ATOM 5355 C CA . GLN B 1 282 ? -2.414 15.453 12.688 1 96.5 282 GLN B CA 1
ATOM 5356 C C . GLN B 1 282 ? -2.684 15.102 14.148 1 96.5 282 GLN B C 1
ATOM 5358 O O . GLN B 1 282 ? -3.582 15.672 14.773 1 96.5 282 GLN B O 1
ATOM 5363 N N . ALA B 1 283 ? -1.9 14.164 14.672 1 97.31 283 ALA B N 1
ATOM 5364 C CA . ALA B 1 283 ? -2.086 13.75 16.062 1 97.31 283 ALA B CA 1
ATOM 5365 C C . ALA B 1 283 ? -1.872 14.922 17.016 1 97.31 283 ALA B C 1
ATOM 5367 O O . ALA B 1 283 ? -2.695 15.164 17.906 1 97.31 283 ALA B O 1
ATOM 5368 N N . VAL B 1 284 ? -0.824 15.672 16.781 1 97.12 284 VAL B N 1
ATOM 5369 C CA . VAL B 1 284 ? -0.494 16.797 17.641 1 97.12 284 VAL B CA 1
ATOM 5370 C C . VAL B 1 284 ? -1.52 17.922 17.453 1 97.12 284 VAL B C 1
ATOM 5372 O O . VAL B 1 284 ? -1.983 18.516 18.422 1 97.12 284 VAL B O 1
ATOM 5375 N N . GLY B 1 285 ? -1.835 18.172 16.203 1 96.81 285 GLY B N 1
ATOM 5376 C CA . GLY B 1 285 ? -2.824 19.188 15.922 1 96.81 285 GLY B CA 1
ATOM 5377 C C . GLY B 1 285 ? -4.168 18.922 16.562 1 96.81 285 GLY B C 1
ATOM 5378 O O . GLY B 1 285 ? -4.75 19.797 17.203 1 96.81 285 GLY B O 1
ATOM 5379 N N . LEU B 1 286 ? -4.609 17.734 16.453 1 97.44 286 LEU B N 1
ATOM 5380 C CA . LEU B 1 286 ? -5.902 17.391 17.031 1 97.44 286 LEU B CA 1
ATOM 5381 C C . LEU B 1 286 ? -5.844 17.375 18.547 1 97.44 286 LEU B C 1
ATOM 5383 O O . LEU B 1 286 ? -6.809 17.75 19.219 1 97.44 286 LEU B O 1
ATOM 5387 N N . ALA B 1 287 ? -4.734 16.906 19.094 1 98.06 287 ALA B N 1
ATOM 5388 C CA . ALA B 1 287 ? -4.578 16.891 20.531 1 98.06 287 ALA B CA 1
ATOM 5389 C C . ALA B 1 287 ? -4.738 18.297 21.125 1 98.06 287 ALA B C 1
ATOM 5391 O O . ALA B 1 287 ? -5.383 18.484 22.156 1 98.06 287 ALA B O 1
ATOM 5392 N N . ARG B 1 288 ? -4.176 19.266 20.469 1 96.94 288 ARG B N 1
ATOM 5393 C CA . ARG B 1 288 ? -4.293 20.656 20.922 1 96.94 288 ARG B CA 1
ATOM 5394 C C . ARG B 1 288 ? -5.742 21.125 20.875 1 96.94 288 ARG B C 1
ATOM 5396 O O . ARG B 1 288 ? -6.238 21.703 21.844 1 96.94 288 ARG B O 1
ATOM 5403 N N . GLU B 1 289 ? -6.41 20.828 19.766 1 95.62 289 GLU B N 1
ATOM 5404 C CA . GLU B 1 289 ? -7.812 21.219 19.625 1 95.62 289 GLU B CA 1
ATOM 5405 C C . GLU B 1 289 ? -8.688 20.484 20.641 1 95.62 289 GLU B C 1
ATOM 5407 O O . GLU B 1 289 ? -9.648 21.062 21.172 1 95.62 289 GLU B O 1
ATOM 5412 N N . TRP B 1 290 ? -8.305 19.281 20.844 1 96.94 290 TRP B N 1
ATOM 5413 C CA . TRP B 1 290 ? -9.062 18.422 21.75 1 96.94 290 TRP B CA 1
ATOM 5414 C C . TRP B 1 290 ? -8.953 18.922 23.188 1 96.94 290 TRP B C 1
ATOM 5416 O O . TRP B 1 290 ? -9.93 18.891 23.938 1 96.94 290 TRP B O 1
ATOM 5426 N N . LEU B 1 291 ? -7.812 19.406 23.578 1 97.25 291 LEU B N 1
ATOM 5427 C CA . LEU B 1 291 ? -7.637 19.953 24.922 1 97.25 291 LEU B CA 1
ATOM 5428 C C . LEU B 1 291 ? -8.562 21.141 25.141 1 97.25 291 LEU B C 1
ATOM 5430 O O . LEU B 1 291 ? -9.117 21.312 26.234 1 97.25 291 LEU B O 1
ATOM 5434 N N . VAL B 1 292 ? -8.75 21.938 24.141 1 96.69 292 VAL B N 1
ATOM 5435 C CA . VAL B 1 292 ? -9.672 23.062 24.188 1 96.69 292 VAL B CA 1
ATOM 5436 C C . VAL B 1 292 ? -11.102 22.547 24.375 1 96.69 292 VAL B C 1
ATOM 5438 O O . VAL B 1 292 ? -11.867 23.094 25.172 1 96.69 292 VAL B O 1
ATOM 5441 N N . SER B 1 293 ? -11.438 21.516 23.656 1 95.88 293 SER B N 1
ATOM 5442 C CA . SER B 1 293 ? -12.766 20.922 23.75 1 95.88 293 SER B CA 1
ATOM 5443 C C . SER B 1 293 ? -13.031 20.391 25.156 1 95.88 293 SER B C 1
ATOM 5445 O O . SER B 1 293 ? -14.133 20.547 25.688 1 95.88 293 SER B O 1
ATOM 5447 N N . VAL B 1 294 ? -12.016 19.766 25.734 1 96.81 294 VAL B N 1
ATOM 5448 C CA . VAL B 1 294 ? -12.164 19.219 27.078 1 96.81 294 VAL B CA 1
ATOM 5449 C C . VAL B 1 294 ? -12.391 20.344 28.078 1 96.81 294 VAL B C 1
ATOM 5451 O O . VAL B 1 294 ? -13.273 20.25 28.938 1 96.81 294 VAL B O 1
ATOM 5454 N N . LEU B 1 295 ? -11.625 21.391 27.953 1 96.56 295 LEU B N 1
ATOM 5455 C CA . LEU B 1 295 ? -11.758 22.516 28.875 1 96.56 295 LEU B CA 1
ATOM 5456 C C . LEU B 1 295 ? -13.117 23.172 28.75 1 96.56 295 LEU B C 1
ATOM 5458 O O . LEU B 1 295 ? -13.766 23.5 29.75 1 96.56 295 LEU B O 1
ATOM 5462 N N . THR B 1 296 ? -13.539 23.391 27.5 1 95.69 296 THR B N 1
ATOM 5463 C CA . THR B 1 296 ? -14.828 24.031 27.281 1 95.69 296 THR B CA 1
ATOM 5464 C C . THR B 1 296 ? -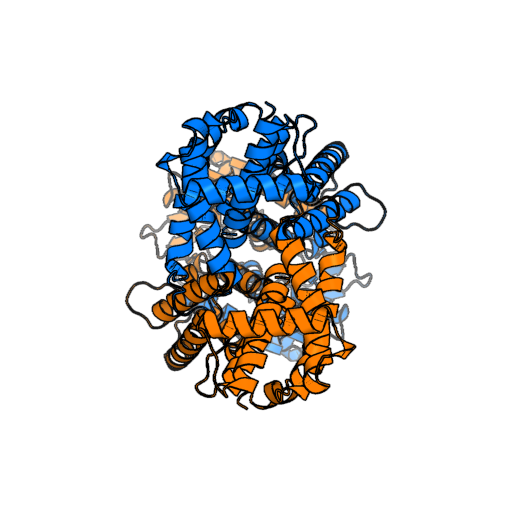15.969 23.141 27.781 1 95.69 296 THR B C 1
ATOM 5466 O O . THR B 1 296 ? -16.969 23.625 28.297 1 95.69 296 THR B O 1
ATOM 5469 N N . TRP B 1 297 ? -15.836 21.859 27.609 1 95 297 TRP B N 1
ATOM 5470 C CA . TRP B 1 297 ? -16.812 20.922 28.125 1 95 297 TRP B CA 1
ATOM 5471 C C . TRP B 1 297 ? -16.875 20.984 29.656 1 95 297 TRP B C 1
ATOM 5473 O O . TRP B 1 297 ? -17.953 20.984 30.234 1 95 297 TRP B O 1
ATOM 5483 N N . GLN B 1 298 ? -15.758 21.047 30.266 1 93.94 298 GLN B N 1
ATOM 5484 C CA . GLN B 1 298 ? -15.688 21.141 31.719 1 93.94 298 GLN B CA 1
ATOM 5485 C C . GLN B 1 298 ? -16.375 22.406 32.219 1 93.94 298 GLN B C 1
ATOM 5487 O O . GLN B 1 298 ? -17.031 22.375 33.25 1 93.94 298 GLN B O 1
ATOM 5492 N N . GLN B 1 299 ? -16.281 23.422 31.438 1 92.19 299 GLN B N 1
ATOM 5493 C CA . GLN B 1 299 ? -16.812 24.719 31.859 1 92.19 299 GLN B CA 1
ATOM 5494 C C . GLN B 1 299 ? -18.297 24.828 31.547 1 92.19 299 GLN B C 1
ATOM 5496 O O . GLN B 1 299 ? -19.031 25.547 32.25 1 92.19 299 GLN B O 1
ATOM 5501 N N . THR B 1 300 ? -18.766 24.125 30.5 1 91.88 300 THR B N 1
ATOM 5502 C CA . THR B 1 300 ? -20.125 24.391 30.047 1 91.88 300 THR B CA 1
ATOM 5503 C C . THR B 1 300 ? -20.938 23.094 30 1 91.88 300 THR B C 1
ATOM 5505 O O . THR B 1 300 ? -22.141 23.125 29.734 1 91.88 300 THR B O 1
ATOM 5508 N N . ASP B 1 301 ? -20.312 22.031 30.141 1 88.69 301 ASP B N 1
ATOM 5509 C CA . ASP B 1 301 ? -20.922 20.703 30.109 1 88.69 301 ASP B CA 1
ATOM 5510 C C . ASP B 1 301 ? -21.312 20.312 28.688 1 88.69 301 ASP B C 1
ATOM 5512 O O . ASP B 1 301 ? -22.078 19.359 28.5 1 88.69 301 ASP B O 1
ATOM 5516 N N . THR B 1 302 ? -20.859 21.156 27.781 1 88.75 302 THR B N 1
ATOM 5517 C CA . THR B 1 302 ? -21.141 20.828 26.391 1 88.75 302 THR B CA 1
ATOM 5518 C C . THR B 1 302 ? -19.906 21.062 25.516 1 88.75 302 THR B C 1
ATOM 5520 O O . THR B 1 302 ? -19.031 21.859 25.875 1 88.75 302 THR B O 1
ATOM 5523 N N . LEU B 1 303 ? -19.859 20.312 24.469 1 84.31 303 LEU B N 1
ATOM 5524 C CA . LEU B 1 303 ? -18.812 20.562 23.469 1 84.31 303 LEU B CA 1
ATOM 5525 C C . LEU B 1 303 ? -19.078 21.875 22.734 1 84.31 303 LEU B C 1
ATOM 5527 O O . LEU B 1 303 ? -20.125 22.047 22.125 1 84.31 303 LEU B O 1
ATOM 5531 N N . GLN B 1 304 ? -18.156 22.781 22.844 1 83.94 304 GLN B N 1
ATOM 5532 C CA . GLN B 1 304 ? -18.312 24.109 22.234 1 83.94 304 GLN B CA 1
ATOM 5533 C C . GLN B 1 304 ? -17.562 24.219 20.922 1 83.94 304 GLN B C 1
ATOM 5535 O O . GLN B 1 304 ? -16.344 24.031 20.891 1 83.94 304 GLN B O 1
ATOM 5540 N N . LEU B 1 305 ? -18.312 24.594 19.859 1 85.12 305 LEU B N 1
ATOM 5541 C CA . LEU B 1 305 ? -17.703 24.781 18.547 1 85.12 305 LEU B CA 1
ATOM 5542 C C . LEU B 1 305 ? -17.672 26.25 18.172 1 85.12 305 LEU B C 1
ATOM 5544 O O . LEU B 1 305 ? -17.016 26.641 17.203 1 85.12 305 LEU B O 1
ATOM 5548 N N . LYS B 1 306 ? -18.312 27.016 19.047 1 85.5 306 LYS B N 1
ATOM 5549 C CA . LYS B 1 306 ? -18.328 28.453 18.781 1 85.5 306 LYS B CA 1
ATOM 5550 C C . LYS B 1 306 ? -16.953 29.062 19 1 85.5 306 LYS B C 1
ATOM 5552 O O . LYS B 1 306 ? -16.297 28.781 20 1 85.5 306 LYS B O 1
ATOM 5557 N N . ARG B 1 307 ? -16.594 29.844 18.156 1 87.5 307 ARG B N 1
ATOM 5558 C CA . ARG B 1 307 ? -15.266 30.453 18.109 1 87.5 307 ARG B CA 1
ATOM 5559 C C . ARG B 1 307 ? -14.969 31.203 19.406 1 87.5 307 ARG B C 1
ATOM 5561 O O . ARG B 1 307 ? -13.875 31.078 19.969 1 87.5 307 ARG B O 1
ATOM 5568 N N . LYS B 1 308 ? -15.93 31.953 19.844 1 88.69 308 LYS B N 1
ATOM 5569 C CA . LYS B 1 308 ? -15.719 32.812 21.016 1 88.69 308 LYS B CA 1
ATOM 5570 C C . LYS B 1 308 ? -15.344 31.953 22.234 1 88.69 308 LYS B C 1
ATOM 5572 O O . LYS B 1 308 ? -14.391 32.281 22.938 1 88.69 308 LYS B O 1
ATOM 5577 N N . HIS B 1 309 ? -16.094 30.891 22.484 1 90.75 309 HIS B N 1
ATOM 5578 C CA . HIS B 1 309 ? -15.828 30.016 23.625 1 90.75 309 HIS B CA 1
ATOM 5579 C C . HIS B 1 309 ? -14.469 29.344 23.516 1 90.75 309 HIS B C 1
ATOM 5581 O O . HIS B 1 309 ? -13.742 29.219 24.5 1 90.75 309 HIS B O 1
ATOM 5587 N N . ARG B 1 310 ? -14.102 28.969 22.375 1 92.06 310 ARG B N 1
ATOM 5588 C CA . ARG B 1 310 ? -12.844 28.266 22.156 1 92.06 310 ARG B CA 1
ATOM 5589 C C . ARG B 1 310 ? -11.656 29.203 22.281 1 92.06 310 ARG B C 1
ATOM 5591 O O . ARG B 1 310 ? -10.633 28.844 22.875 1 92.06 310 ARG B O 1
ATOM 5598 N N . GLU B 1 311 ? -11.836 30.375 21.766 1 93.19 311 GLU B N 1
ATOM 5599 C CA . GLU B 1 311 ? -10.781 31.375 21.906 1 93.19 311 GLU B CA 1
ATOM 5600 C C . GLU B 1 311 ? -10.539 31.734 23.375 1 93.19 311 GLU B C 1
ATOM 5602 O O . GLU B 1 311 ? -9.398 31.938 23.781 1 93.19 311 GLU B O 1
ATOM 5607 N N . ASP B 1 312 ? -11.625 31.812 24.078 1 94.62 312 ASP B N 1
ATOM 5608 C CA . ASP B 1 312 ? -11.5 32.094 25.5 1 94.62 312 ASP B CA 1
ATOM 5609 C C . ASP B 1 312 ? -10.719 31 26.219 1 94.62 312 ASP B C 1
ATOM 5611 O O . ASP B 1 312 ? -9.859 31.281 27.047 1 94.62 312 ASP B O 1
ATOM 5615 N N . ALA B 1 313 ? -11.055 29.781 25.891 1 95.19 313 ALA B N 1
ATOM 5616 C CA . ALA B 1 313 ? -10.359 28.641 26.484 1 95.19 313 ALA B CA 1
ATOM 5617 C C . ALA B 1 313 ? -8.883 28.641 26.094 1 95.19 313 ALA B C 1
ATOM 5619 O O . ALA B 1 313 ? -8.016 28.359 26.922 1 95.19 313 ALA B O 1
ATOM 5620 N N . GLU B 1 314 ? -8.578 28.938 24.859 1 95.5 314 GLU B N 1
ATOM 5621 C CA . GLU B 1 314 ? -7.203 29 24.391 1 95.5 314 GLU B CA 1
ATOM 5622 C C . GLU B 1 314 ? -6.422 30.094 25.125 1 95.5 314 GLU B C 1
ATOM 5624 O O . GLU B 1 314 ? -5.27 29.875 25.516 1 95.5 314 GLU B O 1
ATOM 5629 N N . ARG B 1 315 ? -7.086 31.188 25.281 1 95.88 315 ARG B N 1
ATOM 5630 C CA . ARG B 1 315 ? -6.457 32.312 26 1 95.88 315 ARG B CA 1
ATOM 5631 C C . ARG B 1 315 ? -6.164 31.922 27.453 1 95.88 315 ARG B C 1
ATOM 5633 O O . ARG B 1 315 ? -5.098 32.25 27.984 1 95.88 315 ARG B O 1
ATOM 5640 N N . LEU B 1 316 ? -7.117 31.281 28.016 1 96 316 LEU B N 1
ATOM 5641 C CA . LEU B 1 316 ? -6.973 30.859 29.391 1 96 316 LEU B CA 1
ATOM 5642 C C . LEU B 1 316 ? -5.797 29.891 29.547 1 96 316 LEU B C 1
ATOM 5644 O O . LEU B 1 316 ? -4.957 30.078 30.438 1 96 316 LEU B O 1
ATOM 5648 N N . LEU B 1 317 ? -5.738 28.906 28.703 1 96.5 317 LEU B N 1
ATOM 5649 C CA . LEU B 1 317 ? -4.645 27.938 28.734 1 96.5 317 LEU B CA 1
ATOM 5650 C C . LEU B 1 317 ? -3.309 28.625 28.469 1 96.5 317 LEU B C 1
ATOM 5652 O O . LEU B 1 317 ? -2.309 28.312 29.125 1 96.5 317 LEU B O 1
ATOM 5656 N N . GLY B 1 318 ? -3.326 29.516 27.562 1 96.19 318 GLY B N 1
ATOM 5657 C CA . GLY B 1 318 ? -2.119 30.25 27.234 1 96.19 318 GLY B CA 1
ATOM 5658 C C . GLY B 1 318 ? -1.612 31.094 28.375 1 96.19 318 GLY B C 1
ATOM 5659 O O . GLY B 1 318 ? -0.405 31.172 28.625 1 96.19 318 GLY B O 1
ATOM 5660 N N . GLN B 1 319 ? -2.531 31.719 28.984 1 95.69 319 GLN B N 1
ATOM 5661 C CA . GLN B 1 319 ? -2.186 32.562 30.125 1 95.69 319 GLN B CA 1
ATOM 5662 C C . GLN B 1 319 ? -1.569 31.719 31.25 1 95.69 319 GLN B C 1
ATOM 5664 O O . GLN B 1 319 ? -0.536 32.094 31.812 1 95.69 319 GLN B O 1
ATOM 5669 N N . TYR B 1 320 ? -2.203 30.625 31.547 1 95.12 320 TYR B N 1
ATOM 5670 C CA . TYR B 1 320 ? -1.731 29.781 32.625 1 95.12 320 TYR B CA 1
ATOM 5671 C C . TYR B 1 320 ? -0.429 29.078 32.25 1 95.12 320 TYR B C 1
ATOM 5673 O O . TYR B 1 320 ? 0.373 28.734 33.125 1 95.12 320 TYR B O 1
ATOM 5681 N N . ALA B 1 321 ? -0.23 28.891 30.984 1 95 321 ALA B N 1
ATOM 5682 C CA . ALA B 1 321 ? 1.044 28.328 30.531 1 95 321 ALA B CA 1
ATOM 5683 C C . ALA B 1 321 ? 2.189 29.312 30.797 1 95 321 ALA B C 1
ATOM 5685 O O . ALA B 1 321 ? 3.309 28.891 31.094 1 95 321 ALA B O 1
ATOM 5686 N N . LYS B 1 322 ? 1.932 30.562 30.703 1 93.81 322 LYS B N 1
ATOM 5687 C CA . LYS B 1 322 ? 2.936 31.594 30.906 1 93.81 322 LYS B CA 1
ATOM 5688 C C . LYS B 1 322 ? 3.113 31.906 32.406 1 93.81 322 LYS B C 1
ATOM 5690 O O . LYS B 1 322 ? 4.195 32.312 32.844 1 93.81 322 LYS B O 1
ATOM 5695 N N . THR B 1 323 ? 1.979 31.688 33.156 1 94.56 323 THR B N 1
ATOM 5696 C CA . THR B 1 323 ? 2 31.953 34.562 1 94.56 323 THR B CA 1
ATOM 5697 C C . THR B 1 323 ? 1.513 30.75 35.375 1 94.56 323 THR B C 1
ATOM 5699 O O . THR B 1 323 ? 0.467 30.797 36 1 94.56 323 THR B O 1
ATOM 5702 N N . PRO B 1 324 ? 2.303 29.766 35.469 1 90.62 324 PRO B N 1
ATOM 5703 C CA . PRO B 1 324 ? 1.873 28.516 36.062 1 90.62 324 PRO B CA 1
ATOM 5704 C C . PRO B 1 324 ? 1.483 28.688 37.531 1 90.62 324 PRO B C 1
ATOM 5706 O O . PRO B 1 324 ? 0.607 27.969 38.031 1 90.62 324 PRO B O 1
ATOM 5709 N N . GLN B 1 325 ? 2.08 29.625 38.25 1 91.19 325 GLN B N 1
ATOM 5710 C CA . GLN B 1 325 ? 1.819 29.844 39.688 1 91.19 325 GLN B CA 1
ATOM 5711 C C . GLN B 1 325 ? 0.395 30.328 39.906 1 91.19 325 GLN B C 1
ATOM 5713 O O . GLN B 1 325 ? -0.18 30.125 40.969 1 91.19 325 GLN B O 1
ATOM 5718 N N . ALA B 1 326 ? -0.138 30.922 38.906 1 93 326 ALA B N 1
ATOM 5719 C CA . ALA B 1 326 ? -1.479 31.5 39 1 93 326 ALA B CA 1
ATOM 5720 C C . ALA B 1 326 ? -2.539 30.484 38.562 1 93 326 ALA B C 1
ATOM 5722 O O . ALA B 1 326 ? -3.734 30.703 38.781 1 93 326 ALA B O 1
ATOM 5723 N N . ALA B 1 327 ? -2.16 29.375 38.031 1 92.75 327 ALA B N 1
ATOM 5724 C CA . ALA B 1 327 ? -3.098 28.406 37.5 1 92.75 327 ALA B CA 1
ATOM 5725 C C . ALA B 1 327 ? -3.729 27.562 38.594 1 92.75 327 ALA B C 1
ATOM 5727 O O . ALA B 1 327 ? -3.033 27.094 39.5 1 92.75 327 ALA B O 1
ATOM 5728 N N . PRO B 1 328 ? -5.082 27.453 38.625 1 94.69 328 PRO B N 1
ATOM 5729 C CA . PRO B 1 328 ? -5.68 26.469 39.5 1 94.69 328 PRO B CA 1
ATOM 5730 C C . PRO B 1 328 ? -5.051 25.078 39.375 1 94.69 328 PRO B C 1
ATOM 5732 O O . PRO B 1 328 ? -4.625 24.703 38.281 1 94.69 328 PRO B O 1
ATOM 5735 N N . ALA B 1 329 ? -5.062 24.328 40.438 1 93.44 329 ALA B N 1
ATOM 5736 C CA . ALA B 1 329 ? -4.41 23.031 40.469 1 93.44 329 ALA B CA 1
ATOM 5737 C C . ALA B 1 329 ? -4.938 22.109 39.375 1 93.44 329 ALA B C 1
ATOM 5739 O O . ALA B 1 329 ? -4.172 21.359 38.75 1 93.44 329 ALA B O 1
ATOM 5740 N N . GLU B 1 330 ? -6.191 22.25 39.094 1 94.06 330 GLU B N 1
ATOM 5741 C CA . GLU B 1 330 ? -6.832 21.344 38.125 1 94.06 330 GLU B CA 1
ATOM 5742 C C . GLU B 1 330 ? -6.43 21.672 36.719 1 94.06 330 GLU B C 1
ATOM 5744 O O . GLU B 1 330 ? -6.578 20.844 35.812 1 94.06 330 GLU B O 1
ATOM 5749 N N . LEU B 1 331 ? -5.836 22.875 36.469 1 96 331 LEU B N 1
ATOM 5750 C CA . LEU B 1 331 ? -5.543 23.312 35.094 1 96 331 LEU B CA 1
ATOM 5751 C C . LEU B 1 331 ? -4.039 23.312 34.844 1 96 331 LEU B C 1
ATOM 5753 O O . LEU B 1 331 ? -3.602 23.516 33.719 1 96 331 LEU B O 1
ATOM 5757 N N . GLN B 1 332 ? -3.246 23.016 35.906 1 95.38 332 GLN B N 1
ATOM 5758 C CA . GLN B 1 332 ? -1.797 23.156 35.781 1 95.38 332 GLN B CA 1
ATOM 5759 C C . GLN B 1 332 ? -1.231 22.188 34.75 1 95.38 332 GLN B C 1
ATOM 5761 O O . GLN B 1 332 ? -0.459 22.578 33.875 1 95.38 332 GLN B O 1
ATOM 5766 N N . ALA B 1 333 ? -1.673 20.938 34.844 1 95.75 333 ALA B N 1
ATOM 5767 C CA . ALA B 1 333 ? -1.168 19.938 33.906 1 95.75 333 ALA B CA 1
ATOM 5768 C C . ALA B 1 333 ? -1.612 20.234 32.5 1 95.75 333 ALA B C 1
ATOM 5770 O O . ALA B 1 333 ? -0.832 20.094 31.547 1 95.75 333 ALA B O 1
ATOM 5771 N N . ALA B 1 334 ? -2.812 20.656 32.312 1 97.19 334 ALA B N 1
ATOM 5772 C CA . ALA B 1 334 ? -3.355 20.984 31 1 97.19 334 ALA B CA 1
ATOM 5773 C C . ALA B 1 334 ? -2.643 22.188 30.391 1 97.19 334 ALA B C 1
ATOM 5775 O O . ALA B 1 334 ? -2.35 22.219 29.188 1 97.19 334 ALA B O 1
ATOM 5776 N N . ALA B 1 335 ? -2.348 23.156 31.234 1 97.06 335 ALA B N 1
ATOM 5777 C CA . ALA B 1 335 ? -1.678 24.375 30.766 1 97.06 335 ALA B CA 1
ATOM 5778 C C . ALA B 1 335 ? -0.245 24.078 30.328 1 97.06 335 ALA B C 1
ATOM 5780 O O . ALA B 1 335 ? 0.226 24.609 29.328 1 97.06 335 ALA B O 1
ATOM 5781 N N . ALA B 1 336 ? 0.401 23.266 31.109 1 96.19 336 ALA B N 1
ATOM 5782 C CA . ALA B 1 336 ? 1.765 22.891 30.75 1 96.19 336 ALA B CA 1
ATOM 5783 C C . ALA B 1 336 ? 1.795 22.125 29.422 1 96.19 336 ALA B C 1
ATOM 5785 O O . ALA B 1 336 ? 2.654 22.375 28.578 1 96.19 336 ALA B O 1
ATOM 5786 N N . LEU B 1 337 ? 0.917 21.234 29.281 1 97.31 337 LEU B N 1
ATOM 5787 C CA . LEU B 1 337 ? 0.832 20.453 28.047 1 97.31 337 LEU B CA 1
ATOM 5788 C C . LEU B 1 337 ? 0.453 21.344 26.875 1 97.31 337 LEU B C 1
ATOM 5790 O O . LEU B 1 337 ? 0.955 21.156 25.766 1 97.31 337 LEU B O 1
ATOM 5794 N N . TRP B 1 338 ? -0.448 22.281 27.141 1 97.31 338 TRP B N 1
ATOM 5795 C CA . TRP B 1 338 ? -0.884 23.234 26.109 1 97.31 338 TRP B CA 1
ATOM 5796 C C . TRP B 1 338 ? 0.309 23.953 25.5 1 97.31 338 TRP B C 1
ATOM 5798 O O . TRP B 1 338 ? 0.397 24.078 24.281 1 97.31 338 TRP B O 1
ATOM 5808 N N . ASP B 1 339 ? 1.18 24.406 26.297 1 96.19 339 ASP B N 1
ATOM 5809 C CA . ASP B 1 339 ? 2.357 25.125 25.844 1 96.19 339 ASP B CA 1
ATOM 5810 C C . ASP B 1 339 ? 3.217 24.266 24.922 1 96.19 339 ASP B C 1
ATOM 5812 O O . ASP B 1 339 ? 3.639 24.703 23.859 1 96.19 339 ASP B O 1
ATOM 5816 N N . GLU B 1 340 ? 3.428 23.062 25.344 1 95.88 340 GLU B N 1
ATOM 5817 C CA . GLU B 1 340 ? 4.266 22.141 24.578 1 95.88 340 GLU B CA 1
ATOM 5818 C C . GLU B 1 340 ? 3.598 21.75 23.266 1 95.88 340 GLU B C 1
ATOM 5820 O O . GLU B 1 340 ? 4.246 21.719 22.219 1 95.88 340 GLU B O 1
ATOM 5825 N N . LEU B 1 341 ? 2.305 21.469 23.297 1 96.81 341 LEU B N 1
ATOM 5826 C CA . LEU B 1 341 ? 1.554 21.094 22.109 1 96.81 341 LEU B CA 1
ATOM 5827 C C . LEU B 1 341 ? 1.539 22.234 21.094 1 96.81 341 LEU B C 1
ATOM 5829 O O . LEU B 1 341 ? 1.728 22.016 19.906 1 96.81 341 LEU B O 1
ATOM 5833 N N . THR B 1 342 ? 1.312 23.422 21.594 1 95.19 342 THR B N 1
ATOM 5834 C CA . THR B 1 342 ? 1.222 24.594 20.734 1 95.19 342 THR B CA 1
ATOM 5835 C C . THR B 1 342 ? 2.562 24.875 20.062 1 95.19 342 THR B C 1
ATOM 5837 O O . THR B 1 342 ? 2.607 25.203 18.875 1 95.19 342 THR B O 1
ATOM 5840 N N . ASP B 1 343 ? 3.588 24.75 20.828 1 93.12 343 ASP B N 1
ATOM 5841 C CA . ASP B 1 343 ? 4.922 24.969 20.281 1 93.12 343 ASP B CA 1
ATOM 5842 C C . ASP B 1 343 ? 5.223 23.984 19.156 1 93.12 343 ASP B C 1
ATOM 5844 O O . ASP B 1 343 ? 5.691 24.375 18.078 1 93.12 343 ASP B O 1
ATOM 5848 N N . LEU B 1 344 ? 5 22.719 19.391 1 93.31 344 LEU B N 1
ATOM 5849 C CA . LEU B 1 344 ? 5.27 21.703 18.375 1 93.31 344 LEU B CA 1
ATOM 5850 C C . LEU B 1 344 ? 4.352 21.875 17.172 1 93.31 344 LEU B C 1
ATOM 5852 O O . LEU B 1 344 ? 4.797 21.75 16.031 1 93.31 344 LEU B O 1
ATOM 5856 N N . ARG B 1 345 ? 3.076 22.094 17.453 1 93.31 345 ARG B N 1
ATOM 5857 C CA . ARG B 1 345 ? 2.125 22.328 16.375 1 93.31 345 ARG B CA 1
ATOM 5858 C C . ARG B 1 345 ? 2.576 23.484 15.484 1 93.31 345 ARG B C 1
ATOM 5860 O O . ARG B 1 345 ? 2.518 23.391 14.258 1 93.31 345 ARG B O 1
ATOM 5867 N N . ASN B 1 346 ? 3.012 24.578 16.062 1 90.19 346 ASN B N 1
ATOM 5868 C CA . ASN B 1 346 ? 3.475 25.734 15.312 1 90.19 346 ASN B CA 1
ATOM 5869 C C . ASN B 1 346 ? 4.727 25.422 14.492 1 90.19 346 ASN B C 1
ATOM 5871 O O . ASN B 1 346 ? 4.859 25.859 13.352 1 90.19 346 ASN B O 1
ATOM 5875 N N . ASP B 1 347 ? 5.547 24.672 15.133 1 90.94 347 ASP B N 1
ATOM 5876 C CA . ASP B 1 347 ? 6.75 24.234 14.438 1 90.94 347 ASP B CA 1
ATOM 5877 C C . ASP B 1 347 ? 6.398 23.453 13.172 1 90.94 347 ASP B C 1
ATOM 5879 O O . ASP B 1 347 ? 6.93 23.734 12.094 1 90.94 347 ASP B O 1
ATOM 5883 N N . LEU B 1 348 ? 5.496 22.562 13.273 1 91.94 348 LEU B N 1
ATOM 5884 C CA . LEU B 1 348 ? 5.105 21.688 12.164 1 91.94 348 LEU B CA 1
ATOM 5885 C C . LEU B 1 348 ? 4.297 22.453 11.133 1 91.94 348 LEU B C 1
ATOM 5887 O O . LEU B 1 348 ? 4.41 22.203 9.93 1 91.94 348 LEU B O 1
ATOM 5891 N N . ALA B 1 349 ? 3.557 23.438 11.594 1 90.62 349 ALA B N 1
ATOM 5892 C CA . ALA B 1 349 ? 2.693 24.219 10.711 1 90.62 349 ALA B CA 1
ATOM 5893 C C . ALA B 1 349 ? 3.514 25.156 9.844 1 90.62 349 ALA B C 1
ATOM 5895 O O . ALA B 1 349 ? 3.047 25.609 8.789 1 90.62 349 ALA B O 1
ATOM 5896 N N . HIS B 1 350 ? 4.703 25.422 10.266 1 91.12 350 HIS B N 1
ATOM 5897 C CA . HIS B 1 350 ? 5.535 26.344 9.508 1 91.12 350 HIS B CA 1
ATOM 5898 C C . HIS B 1 350 ? 6.512 25.609 8.602 1 91.12 350 HIS B C 1
ATOM 5900 O O . HIS B 1 350 ? 7.402 26.203 8.008 1 91.12 350 HIS B O 1
ATOM 5906 N N . PHE B 1 351 ? 6.41 24.359 8.5 1 91.56 351 PHE B N 1
ATOM 5907 C CA . PHE B 1 351 ? 7.082 23.5 7.531 1 91.56 351 PHE B CA 1
ATOM 5908 C C . PHE B 1 351 ? 8.594 23.625 7.648 1 91.56 351 PHE B C 1
ATOM 5910 O O . PHE B 1 351 ? 9.305 23.609 6.641 1 91.56 351 PHE B O 1
ATOM 5917 N N . GLY B 1 352 ? 9.008 23.906 8.828 1 83.62 352 GLY B N 1
ATOM 5918 C CA . GLY B 1 352 ? 10.438 24.016 9.078 1 83.62 352 GLY B CA 1
ATOM 5919 C C . GLY B 1 352 ? 11.023 25.328 8.609 1 83.62 352 GLY B C 1
ATOM 5920 O O . GLY B 1 352 ? 12.242 25.531 8.664 1 83.62 352 GLY B O 1
ATOM 5921 N N . MET B 1 353 ? 10.211 26.219 8.125 1 83.69 353 MET B N 1
ATOM 5922 C CA . MET B 1 353 ? 10.672 27.531 7.676 1 83.69 353 MET B CA 1
ATOM 5923 C C . MET B 1 353 ? 10.891 28.469 8.859 1 83.69 353 MET B C 1
ATOM 5925 O O . MET B 1 353 ? 10.305 29.547 8.906 1 83.69 353 MET B O 1
ATOM 5929 N N . ARG B 1 354 ? 11.742 27.984 9.766 1 79.19 354 ARG B N 1
ATOM 5930 C CA . ARG B 1 354 ? 12.109 28.75 10.953 1 79.19 354 ARG B CA 1
ATOM 5931 C C . ARG B 1 354 ? 13.578 28.531 11.297 1 79.19 354 ARG B C 1
ATOM 5933 O O . ARG B 1 354 ? 14.172 27.516 10.938 1 79.19 354 ARG B O 1
ATOM 5940 N N . GLU B 1 355 ? 14.195 29.578 11.75 1 71.44 355 GLU B N 1
ATOM 5941 C CA . GLU B 1 355 ? 15.602 29.469 12.117 1 71.44 355 GLU B CA 1
ATOM 5942 C C . GLU B 1 355 ? 15.805 28.438 13.227 1 71.44 355 GLU B C 1
ATOM 5944 O O . GLU B 1 355 ? 16.797 27.703 13.219 1 71.44 355 GLU B O 1
ATOM 5949 N N . ASP B 1 356 ? 14.898 28.453 14.102 1 62 356 ASP B N 1
ATOM 5950 C CA . ASP B 1 356 ? 15.047 27.594 15.266 1 62 356 ASP B CA 1
ATOM 5951 C C . ASP B 1 356 ? 14.312 26.266 15.07 1 62 356 ASP B C 1
ATOM 5953 O O . ASP B 1 356 ? 13.977 25.578 16.047 1 62 356 ASP B O 1
ATOM 5957 N N . SER B 1 357 ? 14.055 26.062 13.773 1 62.69 357 SER B N 1
ATOM 5958 C CA . SER B 1 357 ? 13.297 24.828 13.578 1 62.69 357 SER B CA 1
ATOM 5959 C C . SER B 1 357 ? 14.023 23.641 14.188 1 62.69 357 SER B C 1
ATOM 5961 O O . SER B 1 357 ? 15.125 23.281 13.758 1 62.69 357 SER B O 1
ATOM 5963 N N . ARG B 1 358 ? 13.695 23.422 15.43 1 61.56 358 ARG B N 1
ATOM 5964 C CA . ARG B 1 358 ? 14.375 22.594 16.406 1 61.56 358 ARG B CA 1
ATOM 5965 C C . ARG B 1 358 ? 14.102 21.109 16.156 1 61.56 358 ARG B C 1
ATOM 5967 O O . ARG B 1 358 ? 14.953 20.266 16.406 1 61.56 358 ARG B O 1
ATOM 5974 N N . THR B 1 359 ? 12.977 20.828 15.477 1 70.94 359 THR B N 1
ATOM 5975 C CA . THR B 1 359 ? 12.719 19.391 15.57 1 70.94 359 THR B CA 1
ATOM 5976 C C . THR B 1 359 ? 13.039 18.688 14.25 1 70.94 359 THR B C 1
ATOM 5978 O O . THR B 1 359 ? 12.359 18.922 13.242 1 70.94 359 THR B O 1
ATOM 5981 N N . ARG B 1 360 ? 14.211 18.016 14.32 1 78.69 360 ARG B N 1
ATOM 5982 C CA . ARG B 1 360 ? 14.523 17.172 13.172 1 78.69 360 ARG B CA 1
ATOM 5983 C C . ARG B 1 360 ? 13.461 16.094 12.977 1 78.69 360 ARG B C 1
ATOM 5985 O O . ARG B 1 360 ? 12.867 15.617 13.945 1 78.69 360 ARG B O 1
ATOM 5992 N N . SER B 1 361 ? 13.195 15.773 11.734 1 81.56 361 SER B N 1
ATOM 5993 C CA . SER B 1 361 ? 12.18 14.781 11.406 1 81.56 361 SER B CA 1
ATOM 5994 C C . SER B 1 361 ? 12.398 13.492 12.195 1 81.56 361 SER B C 1
ATOM 5996 O O . SER B 1 361 ? 11.438 12.852 12.625 1 81.56 361 SER B O 1
ATOM 5998 N N . THR B 1 362 ? 13.586 13.18 12.516 1 81.44 362 THR B N 1
ATOM 5999 C CA . THR B 1 362 ? 13.914 11.906 13.141 1 81.44 362 THR B CA 1
ATOM 6000 C C . THR B 1 362 ? 13.508 11.906 14.609 1 81.44 362 THR B C 1
ATOM 6002 O O . THR B 1 362 ? 13.406 10.844 15.234 1 81.44 362 THR B O 1
ATOM 6005 N N . LYS B 1 363 ? 13.195 13.055 15.141 1 87.19 363 LYS B N 1
ATOM 6006 C CA . LYS B 1 363 ? 12.844 13.156 16.547 1 87.19 363 LYS B CA 1
ATOM 6007 C C . LYS B 1 363 ? 11.344 13.375 16.734 1 87.19 363 LYS B C 1
ATOM 6009 O O . LYS B 1 363 ? 10.844 13.391 17.859 1 87.19 363 LYS B O 1
ATOM 6014 N N . LEU B 1 364 ? 10.688 13.539 15.719 1 89.94 364 LEU B N 1
ATOM 6015 C CA . LEU B 1 364 ? 9.281 13.93 15.766 1 89.94 364 LEU B CA 1
ATOM 6016 C C . LEU B 1 364 ? 8.438 12.844 16.438 1 89.94 364 LEU B C 1
ATOM 6018 O O . LEU B 1 364 ? 7.613 13.141 17.297 1 89.94 364 LEU B O 1
ATOM 6022 N N . LYS B 1 365 ? 8.672 11.578 16.016 1 91 365 LYS B N 1
ATOM 6023 C CA . LYS B 1 365 ? 7.898 10.469 16.562 1 91 365 LYS B CA 1
ATOM 6024 C C . LYS B 1 365 ? 8.008 10.43 18.094 1 91 365 LYS B C 1
ATOM 6026 O O . LYS B 1 365 ? 6.996 10.336 18.781 1 91 365 LYS B O 1
ATOM 6031 N N . GLU B 1 366 ? 9.172 10.531 18.531 1 93.88 366 GLU B N 1
ATOM 6032 C CA . GLU B 1 366 ? 9.414 10.477 19.969 1 93.88 366 GLU B CA 1
ATOM 6033 C C . GLU B 1 366 ? 8.781 11.672 20.688 1 93.88 366 GLU B C 1
ATOM 6035 O O . GLU B 1 366 ? 8.18 11.508 21.75 1 93.88 366 GLU B O 1
ATOM 6040 N N . LYS B 1 367 ? 8.961 12.828 20.125 1 94.19 367 LYS B N 1
ATOM 6041 C CA . LYS B 1 367 ? 8.414 14.039 20.734 1 94.19 367 LYS B CA 1
ATOM 6042 C C . LYS B 1 367 ? 6.887 13.984 20.781 1 94.19 367 LYS B C 1
ATOM 6044 O O . LYS B 1 367 ? 6.281 14.336 21.797 1 94.19 367 LYS B O 1
ATOM 6049 N N . VAL B 1 368 ? 6.305 13.547 19.719 1 95.94 368 VAL B N 1
ATOM 6050 C CA . VAL B 1 368 ? 4.852 13.469 19.656 1 95.94 368 VAL B CA 1
ATOM 6051 C C . VAL B 1 368 ? 4.336 12.445 20.656 1 95.94 368 VAL B C 1
ATOM 6053 O O . VAL B 1 368 ? 3.373 12.711 21.375 1 95.94 368 VAL B O 1
ATOM 6056 N N . ASN B 1 369 ? 4.969 11.281 20.734 1 96.5 369 ASN B N 1
ATOM 6057 C CA . ASN B 1 369 ? 4.547 10.25 21.672 1 96.5 369 ASN B CA 1
ATOM 6058 C C . ASN B 1 369 ? 4.656 10.734 23.125 1 96.5 369 ASN B C 1
ATOM 6060 O O . ASN B 1 369 ? 3.766 10.477 23.938 1 96.5 369 ASN B O 1
ATOM 6064 N N . HIS B 1 370 ? 5.719 11.43 23.359 1 96.81 370 HIS B N 1
ATOM 6065 C CA . HIS B 1 370 ? 5.93 11.977 24.688 1 96.81 370 HIS B CA 1
ATOM 6066 C C . HIS B 1 370 ? 4.801 12.938 25.078 1 96.81 370 HIS B C 1
ATOM 6068 O O . HIS B 1 370 ? 4.281 12.867 26.188 1 96.81 370 HIS B O 1
ATOM 6074 N N . LEU B 1 371 ? 4.406 13.781 24.203 1 97.5 371 LEU B N 1
ATOM 6075 C CA . LEU B 1 371 ? 3.359 14.766 24.469 1 97.5 371 LEU B CA 1
ATOM 6076 C C . LEU B 1 371 ? 2 14.086 24.594 1 97.5 371 LEU B C 1
ATOM 6078 O O . LEU B 1 371 ? 1.229 14.398 25.5 1 97.5 371 LEU B O 1
ATOM 6082 N N . LEU B 1 372 ? 1.739 13.125 23.719 1 97.62 372 LEU B N 1
ATOM 6083 C CA . LEU B 1 372 ? 0.438 12.469 23.734 1 97.62 372 LEU B CA 1
ATOM 6084 C C . LEU B 1 372 ? 0.274 11.602 24.969 1 97.62 372 LEU B C 1
ATOM 6086 O O . LEU B 1 372 ? -0.84 11.43 25.469 1 97.62 372 LEU B O 1
ATOM 6090 N N . ASP B 1 373 ? 1.363 11.109 25.5 1 97.38 373 ASP B N 1
ATOM 6091 C CA . ASP B 1 373 ? 1.327 10.289 26.703 1 97.38 373 ASP B CA 1
ATOM 6092 C C . ASP B 1 373 ? 0.949 11.117 27.922 1 97.38 373 ASP B C 1
ATOM 6094 O O . ASP B 1 373 ? 0.586 10.57 28.969 1 97.38 373 ASP B O 1
ATOM 6098 N N . LYS B 1 374 ? 1.003 12.438 27.875 1 97.5 374 LYS B N 1
ATOM 6099 C CA . LYS B 1 374 ? 0.68 13.336 28.984 1 97.5 374 LYS B CA 1
ATOM 6100 C C . LYS B 1 374 ? -0.808 13.68 29 1 97.5 374 LYS B C 1
ATOM 6102 O O . LYS B 1 374 ? -1.307 14.266 29.969 1 97.5 374 LYS B O 1
ATOM 6107 N N . LEU B 1 375 ? -1.529 13.273 27.969 1 97.56 375 LEU B N 1
ATOM 6108 C CA . LEU B 1 375 ? -2.92 13.688 27.812 1 97.56 375 LEU B CA 1
ATOM 6109 C C . LEU B 1 375 ? -3.768 13.18 28.969 1 97.56 375 LEU B C 1
ATOM 6111 O O . LEU B 1 375 ? -4.547 13.938 29.547 1 97.56 375 LEU B O 1
ATOM 6115 N N . PRO B 1 376 ? -3.588 11.867 29.391 1 96.5 376 PRO B N 1
ATOM 6116 C CA . PRO B 1 376 ? -4.43 11.375 30.484 1 96.5 376 PRO B CA 1
ATOM 6117 C C . PRO B 1 376 ? -4.254 12.18 31.766 1 96.5 376 PRO B C 1
ATOM 6119 O O . PRO B 1 376 ? -5.246 12.539 32.406 1 96.5 376 PRO B O 1
ATOM 6122 N N . ASP B 1 377 ? -3.074 12.555 32.062 1 96.06 377 ASP B N 1
ATOM 6123 C CA . ASP B 1 377 ? -2.799 13.32 33.281 1 96.06 377 ASP B CA 1
ATOM 6124 C C . ASP B 1 377 ? -3.324 14.75 33.156 1 96.06 377 ASP B C 1
ATOM 6126 O O . ASP B 1 377 ? -3.729 15.352 34.156 1 96.06 377 ASP B O 1
ATOM 6130 N N . ALA B 1 378 ? -3.312 15.281 31.984 1 97 378 ALA B N 1
ATOM 6131 C CA . ALA B 1 378 ? -3.738 16.656 31.75 1 97 378 ALA B CA 1
ATOM 6132 C C . ALA B 1 378 ? -5.254 16.797 31.891 1 97 378 ALA B C 1
ATOM 6134 O O . ALA B 1 378 ? -5.75 17.844 32.312 1 97 378 ALA B O 1
ATOM 6135 N N . VAL B 1 379 ? -5.984 15.688 31.578 1 97.19 379 VAL B N 1
ATOM 6136 C CA . VAL B 1 379 ? -7.426 15.883 31.469 1 97.19 379 VAL B CA 1
ATOM 6137 C C . VAL B 1 379 ? -8.125 15.234 32.656 1 97.19 379 VAL B C 1
ATOM 6139 O O . VAL B 1 379 ? -9.273 15.555 32.969 1 97.19 379 VAL B O 1
ATOM 6142 N N . ARG B 1 380 ? -7.5 14.359 33.406 1 95.94 380 ARG B N 1
ATOM 6143 C CA . ARG B 1 380 ? -8.102 13.688 34.562 1 95.94 380 ARG B CA 1
ATOM 6144 C C . ARG B 1 380 ? -8.609 14.688 35.594 1 95.94 380 ARG B C 1
ATOM 6146 O O . ARG B 1 380 ? -9.75 14.602 36.031 1 95.94 380 ARG B O 1
ATOM 6153 N N . PRO B 1 381 ? -7.805 15.711 35.906 1 96.12 381 PRO B N 1
ATOM 6154 C CA . PRO B 1 381 ? -8.289 16.703 36.875 1 96.12 381 PRO B CA 1
ATOM 6155 C C . PRO B 1 381 ? -9.477 17.5 36.344 1 96.12 381 PRO B C 1
ATOM 6157 O O . PRO B 1 381 ? -10.156 18.188 37.125 1 96.12 381 PRO B O 1
ATOM 6160 N N . LEU B 1 382 ? -9.664 17.469 35.062 1 95.19 382 LEU B N 1
ATOM 6161 C CA . LEU B 1 382 ? -10.766 18.188 34.438 1 95.19 382 LEU B CA 1
ATOM 6162 C C . LEU B 1 382 ? -12.023 17.328 34.406 1 95.19 382 LEU B C 1
ATOM 6164 O O . LEU B 1 382 ? -13.055 17.766 33.875 1 95.19 382 LEU B O 1
ATOM 6168 N N . GLY B 1 383 ? -11.922 16.094 34.875 1 93 383 GLY B N 1
ATOM 6169 C CA . GLY B 1 383 ? -13.094 15.242 35 1 93 383 GLY B CA 1
ATOM 6170 C C . GLY B 1 383 ? -13.211 14.219 33.906 1 93 383 GLY B C 1
ATOM 6171 O O . GLY B 1 383 ? -14.219 13.523 33.781 1 93 383 GLY B O 1
ATOM 6172 N N . LEU B 1 384 ? -12.234 14.172 33 1 94.5 384 LEU B N 1
ATOM 6173 C CA . LEU B 1 384 ? -12.273 13.211 31.922 1 94.5 384 LEU B CA 1
ATOM 6174 C C . LEU B 1 384 ? -11.242 12.102 32.125 1 94.5 384 LEU B C 1
ATOM 6176 O O . LEU B 1 384 ? -10.039 12.352 32.062 1 94.5 384 LEU B O 1
ATOM 6180 N N . ASP B 1 385 ? -11.688 10.883 32.406 1 92.81 385 ASP B N 1
ATOM 6181 C CA . ASP B 1 385 ? -10.82 9.719 32.562 1 92.81 385 ASP B CA 1
ATOM 6182 C C . ASP B 1 385 ? -10.75 8.898 31.297 1 92.81 385 ASP B C 1
ATOM 6184 O O . ASP B 1 385 ? -11.758 8.344 30.844 1 92.81 385 ASP B O 1
ATOM 6188 N N . LEU B 1 386 ? -9.602 8.812 30.734 1 91.56 386 LEU B N 1
ATOM 6189 C CA . LEU B 1 386 ? -9.43 8.141 29.453 1 91.56 386 LEU B CA 1
ATOM 6190 C C . LEU 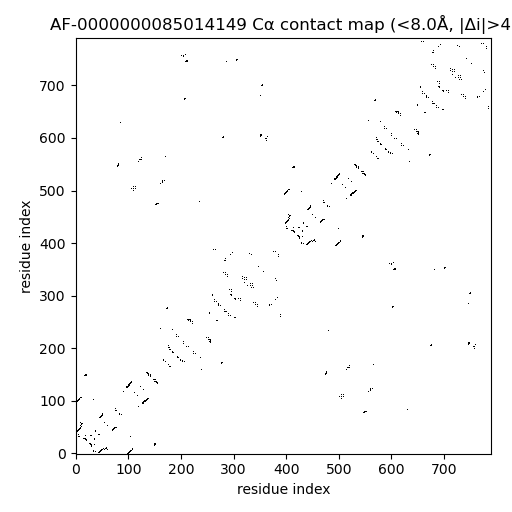B 1 386 ? -9.391 6.629 29.625 1 91.56 386 LEU B C 1
ATOM 6192 O O . LEU B 1 386 ? -9.516 5.879 28.656 1 91.56 386 LEU B O 1
ATOM 6196 N N . GLU B 1 387 ? -9.109 6.078 30.812 1 77.44 387 GLU B N 1
ATOM 6197 C CA . GLU B 1 387 ? -9.18 4.645 31.062 1 77.44 387 GLU B CA 1
ATOM 6198 C C . GLU B 1 387 ? -10.625 4.145 31 1 77.44 387 GLU B C 1
ATOM 6200 O O . GLU B 1 387 ? -10.859 2.955 30.781 1 77.44 387 GLU B O 1
ATOM 6205 N N . ASP B 1 388 ? -11.562 4.992 31.094 1 61.78 388 ASP B N 1
ATOM 6206 C CA . ASP B 1 388 ? -12.984 4.672 31.031 1 61.78 388 ASP B CA 1
ATOM 6207 C C . ASP B 1 388 ? -13.406 4.332 29.594 1 61.78 388 ASP B C 1
ATOM 6209 O O . ASP B 1 388 ? -14.438 3.691 29.375 1 61.78 388 ASP B O 1
ATOM 6213 N N . ALA B 1 389 ? -12.75 4.941 28.641 1 56.91 389 ALA B N 1
ATOM 6214 C CA . ALA B 1 389 ? -13.016 4.805 27.203 1 56.91 389 ALA B CA 1
ATOM 6215 C C . ALA B 1 389 ? -12.883 3.354 26.766 1 56.91 389 ALA B C 1
ATOM 6217 O O . ALA B 1 389 ? -13.594 2.912 25.844 1 56.91 389 ALA B O 1
ATOM 6218 N N . ALA B 1 390 ? -11.812 2.592 27.234 1 50.25 390 ALA B N 1
ATOM 6219 C CA . ALA B 1 390 ? -11.586 1.184 26.922 1 50.25 390 ALA B CA 1
ATOM 6220 C C . ALA B 1 390 ? -12.789 0.332 27.312 1 50.25 390 ALA B C 1
ATOM 6222 O O . ALA B 1 390 ? -13.062 -0.699 26.703 1 50.25 390 ALA B O 1
ATOM 6223 N N . LEU B 1 391 ? -13.445 0.658 28.281 1 43.94 391 LEU B N 1
ATOM 6224 C CA . LEU B 1 391 ? -14.477 -0.134 28.938 1 43.94 391 LEU B CA 1
ATOM 6225 C C . LEU B 1 391 ? -15.789 -0.073 28.156 1 43.94 391 LEU B C 1
ATOM 6227 O O . LEU B 1 391 ? -16.688 -0.882 28.391 1 43.94 391 LEU B O 1
ATOM 6231 N N . GLU B 1 392 ? -16.062 0.871 27.438 1 47.44 392 GLU B N 1
ATOM 6232 C CA . GLU B 1 392 ? -17.375 1.007 26.812 1 47.44 392 GLU B CA 1
ATOM 6233 C C . GLU B 1 392 ? -17.375 0.504 25.375 1 47.44 392 GLU B C 1
ATOM 6235 O O . GLU B 1 392 ? -18.281 0.808 24.609 1 47.44 392 GLU B O 1
ATOM 6240 N N . ARG B 1 393 ? -16.391 -0.192 25 1 43.81 393 ARG B N 1
ATOM 6241 C CA . ARG B 1 393 ? -16.375 -1.001 23.781 1 43.81 393 ARG B CA 1
ATOM 6242 C C . ARG B 1 393 ? -17.5 -2.035 23.797 1 43.81 393 ARG B C 1
ATOM 6244 O O . ARG B 1 393 ? -17.625 -2.801 24.75 1 43.81 393 ARG B O 1
ATOM 6251 N N . PRO B 1 394 ? -18.438 -1.827 23 1 37.88 394 PRO B N 1
ATOM 6252 C CA . PRO B 1 394 ? -19.469 -2.857 23.125 1 37.88 394 PRO B CA 1
ATOM 6253 C C . PRO B 1 394 ? -18.891 -4.273 23.125 1 37.88 394 PRO B C 1
ATOM 6255 O O . PRO B 1 394 ? -17.859 -4.523 22.484 1 37.88 394 PRO B O 1
ATOM 6258 N N . ALA B 1 395 ? -19.219 -5.129 24.234 1 31.39 395 ALA B N 1
ATOM 6259 C CA . ALA B 1 395 ? -18.922 -6.559 24.219 1 31.39 395 ALA B CA 1
ATOM 6260 C C . ALA B 1 395 ? -19.125 -7.156 22.828 1 31.39 395 ALA B C 1
ATOM 6262 O O . ALA B 1 395 ? -20.109 -6.848 22.156 1 31.39 395 ALA B O 1
#

Solvent-accessible surface area (backbone atoms only — not comparable to full-atom values): 40960 Å² total; per-residue (Å²): 127,59,38,33,33,44,32,39,42,35,72,70,87,69,58,73,42,36,37,40,39,94,89,37,88,68,69,36,76,44,50,48,68,65,57,49,50,38,67,77,38,68,86,38,46,43,36,33,39,22,27,70,66,15,48,71,30,72,58,26,49,49,37,60,70,77,39,67,81,51,37,79,39,73,34,60,88,53,75,42,58,69,31,46,50,48,36,44,50,42,51,57,71,70,51,60,72,50,21,33,30,35,40,40,49,58,46,40,60,71,61,43,41,37,53,51,47,44,44,47,56,27,35,31,57,79,36,50,31,39,80,72,36,29,39,31,61,37,64,90,66,34,55,86,51,85,86,42,59,20,48,40,30,62,53,43,75,60,58,49,39,57,53,50,27,50,26,50,44,41,24,70,51,64,57,44,34,50,61,42,27,73,72,41,50,56,93,65,94,48,64,44,38,58,41,19,53,43,38,36,49,38,28,38,13,60,66,47,32,23,53,62,59,32,10,51,43,30,43,52,41,51,51,43,49,55,56,41,70,72,40,89,75,52,76,89,46,51,73,48,57,66,47,47,55,53,51,44,66,67,33,57,57,29,23,58,47,90,49,56,69,55,28,52,46,10,54,50,41,45,30,51,52,26,49,76,37,66,36,52,57,58,19,45,37,45,46,49,55,46,52,42,36,52,52,37,20,61,74,65,72,37,74,60,33,49,62,69,64,44,50,51,42,49,50,51,37,51,50,26,42,75,38,54,87,75,34,56,80,53,44,40,52,35,10,52,48,46,50,54,39,50,51,52,40,51,46,41,63,46,26,40,64,38,75,74,56,70,77,49,49,88,48,44,64,60,53,50,50,56,55,59,68,45,46,55,69,23,34,37,64,56,73,46,61,65,77,58,58,72,68,67,54,80,129,128,58,38,33,32,43,30,39,42,35,73,70,87,70,58,73,42,35,37,39,38,93,90,38,89,68,70,37,77,43,50,48,67,66,57,49,50,38,69,78,38,69,84,38,45,44,36,31,40,22,27,69,68,16,48,71,29,74,58,25,49,49,36,60,71,76,39,65,81,51,38,79,39,72,33,61,90,54,74,42,58,68,31,47,51,47,34,45,50,42,51,57,71,68,50,60,71,50,20,36,32,35,39,39,48,56,46,40,61,73,62,43,41,37,52,51,46,45,44,49,56,27,36,30,58,80,36,50,30,39,80,71,37,30,39,32,61,38,65,91,68,34,56,88,52,87,86,42,58,20,47,39,31,62,51,42,74,60,57,48,39,58,53,49,27,49,26,50,44,43,23,71,52,64,56,43,34,49,59,42,28,72,71,40,50,56,93,66,92,50,64,45,40,57,42,19,52,43,37,36,50,38,26,38,13,61,66,46,33,23,54,62,58,32,8,51,44,30,44,53,42,50,53,43,51,56,55,40,70,72,40,90,74,54,75,90,48,52,73,48,57,67,47,46,55,53,51,46,63,67,33,57,56,31,22,58,49,88,49,56,69,54,28,52,46,10,53,50,41,45,30,50,53,27,50,76,40,66,37,54,57,58,20,45,37,46,47,50,55,45,52,40,35,52,52,38,20,60,74,66,74,36,75,61,34,48,62,69,63,43,50,50,42,48,49,51,37,52,50,28,42,76,37,54,88,76,34,54,80,52,44,40,51,35,8,52,48,46,49,54,40,50,52,53,39,50,48,40,63,47,27,39,63,38,74,71,57,69,75,51,48,87,47,43,66,59,53,49,52,56,56,59,68,45,46,55,68,22,33,38,65,56,73,47,61,68,76,57,57,71,69,67,53,79,130

Foldseek 3Di:
DAEAEEEEFDQDDFDWAWADEPVDHDTDIDRDVLVVVCVVVVRHAYEYEYEPNRCPHPNVVVCVPPPVSHHYQYAHLPPDPVSLVRNLVSLVVVAAFQYEYEYEPADDDPCCVVSVLVSQVVSCPPRVYHDPWYKYQAPVPFDPDPPTHGYIDTPVLVNCVVLLVVLLVCCVQAVQNQSVLVVQDDPDDDLSNVLSVLSNVLNVCLVVLNLVVNQASLVVNLVSLVVVVVDDDDPSCVSVVVSSVVSNVLSVLLHADPQQLSRLLNLLSSLVSCLRNVVLLSNLVSLLQSLLQLLLCLVPVHRDPDPVSSVVSLVVLQVCLVVVVPDDPLQNLVSVLNVLSVVVNVLVVVVNPDPPSPDDPVCSSVSSVVSSVSSQVNRVSSPRHNVVSVVVPDD/DAEEEEEEFAQDDFDWAWADEPVDHDTDIDRDVLVVVCVVVVRHAYEYEYEPNRCPHPNVVVCVPPPVSHHYQYAHLPPDPVSLVRRLVSLVVVAAFQYEYEYEPADDDPCCVVSVLVSQVVSCPPRVYHDPWYKYQAPVPFDPDPPTHGYIDTPVLVNCVVLLVVLLVCCVQAVQNQSVLVLQDDPDDDLSNVLSVLSNVLNVCLVVLNLVVNQDSLVVNLVSLVVVVVDDDDPSCVSVVVSSVVSNVLSVLLHADPQQLSRLLNLLSSLVSCLRNVVLLSSLVSLLQSLLQLLLCLVPVHRDPDPVSSVVSLVVLQVCLVVVVPDDPLQNLVSVLNVLSVVVNVLVVVVNPDPPSPDDPVCSSVSSVVSSVSSQVNRVSSPRHNVVSVVPPDD

pLDDT: mean 90.01, std 9.68, range [31.25, 98.31]

Organism: Deinococcus geothermalis (strain DSM 11300 / CIP 105573 / AG-3a) (NCBI:txid319795)

Radius of gyration: 30.45 Å; Cα contacts (8 Å, |Δi|>4): 1308; chains: 2; bounding box: 56×96×79 Å

Sequence (790 aa):
MNTVILSALGTGAYREARYQSEHHSDIITTGLFAVALHRWYPQAEVKLLATDAAWDSANGDYVKKHHPDFERVRIPEGRTEAEAWELFGAMTDAVPPGSRVIFDITHGLRSLPMLGFLALSYLRVVRNVTIERVYYGALELTPREEGALTPVVDLTPLVRLLDWAQAAKRFQDTGDASLFTGLLRVRGPGNLNSVADCLGQLSTALASNRTVEVGELSGVLLEKLGRWEQENTLAQHRPFLQVADTIKATMQPLQAREDERLNLLSHHAQIAWYRERGHWVQAVGLAREWLVSVLTWQQTDTLQLKRKHREDAERLLGQYAKTPQAAPAELQAAAALWDELTDLRNDLAHFGMREDSRTRSTKLKEKVNHLLDKLPDAVRPLGLDLEDAALERPAMNTVILSALGTGAYREARYQSEHHSDIITTGLFAVALHRWYPQAEVKLLATDAAWDSANGDYVKKHHPDFERVRIPEGRTEAEAWELFGAMTDAVPPGSRVIFDITHGLRSLPMLGFLALSYLRVVRNVTIERVYYGALELTPREEGALTPVVDLTPLVRLLDWAQAAKRFQDTGDASLFTGLLRVRGPGNLNSVADCLGQLSTALASNRTVEVGELSGVLLEKLGRWEQENTLAQHRPFLQVADTIKATMQPLQAREDERLNLLSHHAQIAWYRERGHWVQAVGLAREWLVSVLTWQQTDTLQLKRKHREDAERLLGQYAKTPQAAPAELQAAAALWDELTDLRNDLAHFGMREDSRTRSTKLKEKVNHLLDKLPDAVRPLGLDLEDAALERPA